Protein AF-0000000075770948 (afdb_homodimer)

Sequence (998 aa):
MAHLELKFDAPPIVSTRLAEEYILAYNDEFKNVTHTAPEVLRFDLIPPELDIILAKRKLAKSIEKNAELFCQLEYMLRNRTIEEVKNIDLKLIENTLLDSAEPRVCTNNHVLNMGDDTPLAFLGFFSYAYPHFHVYCTEITVPVCFLFKQLCADVGLKVDIVRSGSPLKSDFNTFCTGIITEKSDIDSAADAFLVSTSQKPWRLQRILVQENVYQTFKKCIEYKSKLKEQENVQVSEDVKKLSSELYVYKDKVFIFDFVGDKAVVDSGSHNIYVEAYRTTKEVLTLIQNAILLSLWSNDISEAHEIALQAPSVLVWVNDFGNMNGPPMTARWLYKQANILDLSINQSEIKKRLNSWTRFDGSKQRINIMWKALEKYKNEQDSDNEIVTLVEKILMSFREDKFFEIDNGRMYMTLGLPVGIIPIAINYLDDVQKMIKSLLIGNGHIVSINENFPQVKLLIEVLEDSGAPVTINTIGDQVQGSSYIKYKTIISEFGTIFANMAHLELKFDAPPIVSTRLAEEYILAYNDEFKNVTHTAPEVLRFDLIPPELDIILAKRKLAKSIEKNAELFCQLEYMLRNRTIEEVKNIDLKLIENTLLDSAEPRVCTNNHVLNMGDDTPLAFLGFFSYAYPHFHVYCTEITVPVCFLFKQLCADVGLKVDIVRSGSPLKSDFNTFCTGIITEKSDIDSAADAFLVSTSQKPWRLQRILVQENVYQTFKKCIEYKSKLKEQENVQVSEDVKKLSSELYVYKDKVFIFDFVGDKAVVDSGSHNIYVEAYRTTKEVLTLIQNAILLSLWSNDISEAHEIALQAPSVLVWVNDFGNMNGPPMTARWLYKQANILDLSINQSEIKKRLNSWTRFDGSKQRINIMWKALEKYKNEQDSDNEIVTLVEKILMSFREDKFFEIDNGRMYMTLGLPVGIIPIAINYLDDVQKMIKSLLIGNGHIVSINENFPQVKLLIEVLEDSGAPVTINTIGDQVQGSSYIKYKTIISEFGTIFAN

Nearest PDB structures (foldseek):
  3r64-assembly1_B  TM=6.775E-01  e=5.675E-11  Corynebacterium glutamicum ATCC 13032
  6qao-assembly2_E  TM=6.247E-01  e=1.134E-10  Homo sapiens
  3r64-assembly1_A  TM=6.338E-01  e=3.204E-10  Corynebacterium glutamicum ATCC 13032
  5tjr-assembly1_E  TM=5.730E-01  e=8.542E-10  Pseudomonas sp. AAC
  5tjr-assembly1_C  TM=5.633E-01  e=7.185E-10  Pseudomonas sp. AAC

InterPro domains:
  IPR016161 Aldehyde/histidinol dehydrogenase [SSF53720] (176-325)

Organism: Galleria mellonella (NCBI:txid7137)

Secondary structure (DSSP, 8-state):
----------------HHHHHHHHHTHHHHHT--S-PPP---GGG---HHHHHHHHHHHHHHHHHTHHHHHHHHHHHH---HHHIIIIIHHHHHHHHH--S-----SS-EEEEE-TTS-GGGGGGHHHHTT-EEEEE-TTTHHHHHHHHHHHHHTT---EEEE-SSPPPPS----EEEEE-TTS-HHHHHHHHHT---STTT-EEEEEEEGGGHHHHHHHHHHHHHHS--------HHHHHTSSEEEEETTEEEEES--S-TTT--SSSEEEEEEEE--HHHHHHHTTT-SEEEEE--BHHHHHHHHHHS--SEEEES-SS---S-GGGGGGGTGGG---------HHHHHHHHHHHTSSSSHHHHHHHHHHHHHHHHHS-S--HHHHHHHHHHHH----EEEEEETTEEEEEEEEE-SEEEEEE-SHHHHHHHHHHHHHT-EEEEEE-TT-HHHHHHHHHHHHTT-SEEE----GGGTT--SEEEEEEEEE-S-----/----------------HHHHHHHHHHHHHHHT--SSPPP---GGG---HHHHHHHHHHHHHHHHHTHHHHHHHHHHHH---HHHIIIIIHHHHHHHHH--S-----SS-EEEEE-TTS-GGGGGGHHHHTT-EEEEE-TTTHHHHHHHHHHHHHTT---EEEE-SS----S----EEEEE-TTS-HHHHHHHHHT---STTT-EEEEEEEGGGHHHHHHHHHHHHHHS--------HHHHHTSSEEEEETTEEEEES--S-TTTT-SSSEEEEEEEE--HHHHHHHTTT-SEEEEE--BHHHHHHHHHHS--SEEEES-SS---S-GGGGGGGTGGG---------HHHHHHHHHHHHSSSSHHHHHHHHHHHHHHHHHS-S--HHHHHHHHHHHH----EEEEEETTEEEEEEEEE-SEEEEEE-SHHHHHHHHHHHHHT-EEEEEEPTT-HHHHHHHHHHHHTT-SEEE----GGGTT--SEEEEEEEEE-S-S---

Foldseek 3Di:
DPPPPPCPDDDPPLDLPLQVVLCVVCVVVLVVFAADDPDFDDPPDDDDPVLQLVLLQQLLVVLVVCLSNLLSLCCVLQNWHSCLSNFFQSLLLSLLSNDSDDLQQDPDQDEAEDASQDGNNCVSCCSNHPPRYEYEYESRCSSVVVVSQVSSVVSPHHYHYHYHPDGTDDPQAAEEEEEAEPAFPLLLVLVQLLPFTLGPPQAAAEYEYAPVCQVVNVVSNVVVLVVDDFDPADADPLLVVQAPDWGGRHQEIEGERGPDDSVPRPPRGRYHYYYYDHDLVGVLVVQQPHQHYEYGHPDPVSQCVNQVSRPHQEYEYSHGSGSNDHSVLSQQVPQPPDLPPPVPPPPQLVVLLVVLQPDDALVVVLVLLVVLLVVLPVVDPPPDPLSVLLVVCSVPPDFPWDWDDDDQKIKIKGKAFSEEAEFEDDDVVSVNVQSNLQSRRYAYAYEYDPVCVSVVSSQVSCVVSSGSYDYDDDPPPRPDRDRIHMGMYMYGHDPPPPD/DDPPPPCPDDDPPLDLPLQVVLCVVCVVVLVVQAADDPDQDDPPDDDDPVLQLVLLQQLLVVLVVCLSNLLSLCCVLQNWHSCQSNFFQSLLLSLLSNDSDDLQCPPDQDEAEDASQDGNNCVSCCSNHPPRYEYEYESRCSSVVVVSQVSSVVSPHHYHYHYHPDGTDDPQAAEEEEEAEPAFPLLLVLVQLLPFTLGPPQAAAEYEYADVCQVVNVVSNVVVLVVDDFDPADADPLLVVQAPDWGGRHQEIEGERGDDDSVPRPPRGRYHYYYYDHDLVGVLVVQQPHQHYEYGHPDPVSQCVNQVSHPHQEYEYSHGSGSNDHSVLSQQVPQPPDLPPPVPPPPQLVVLLVVLQPDDALVVVLVLLVVLLVVLCVVDPPPDPLSVLLVVCSVPPDFPWDWDDDDQKIKIKGKAFSEEAEFEDDDVVSVNVQSNLQSRRYAYAYEYDPVCVSVVSSQVSCVVSSGSYDYDDDPPPRPDRDRIHMGMYMYGHDDPPPD

Radius of gyration: 31.42 Å; Cα contacts (8 Å, |Δi|>4): 1808; chains: 2; bounding box: 89×90×87 Å

Solvent-accessible surface area (backbone atoms only — not comparable to full-atom values): 53718 Å² total; per-residue (Å²): 133,81,77,74,73,72,74,74,70,71,77,75,79,77,71,47,61,62,26,52,53,50,49,65,74,41,47,70,61,57,70,63,50,42,71,64,71,74,77,75,74,72,77,86,69,70,67,56,67,66,58,50,52,52,28,30,44,51,35,32,52,51,50,60,75,41,40,65,45,52,24,22,38,38,28,72,65,63,67,38,53,51,64,51,37,58,37,30,24,51,30,38,24,33,18,35,35,53,40,54,82,70,73,39,65,37,89,50,81,34,74,42,58,38,14,86,62,31,54,71,30,58,66,23,52,46,52,44,14,40,80,38,36,37,35,33,21,37,87,72,37,37,62,62,51,47,52,50,32,51,50,32,46,75,45,74,40,73,57,47,67,20,34,46,95,57,92,47,68,48,90,65,84,50,41,19,32,34,36,40,45,76,58,30,62,59,66,60,52,48,54,52,62,68,69,45,52,81,47,54,43,66,12,58,40,36,34,40,24,25,54,94,38,37,65,59,48,51,50,50,53,50,54,57,28,66,74,44,78,67,47,93,63,74,70,58,68,67,61,59,71,38,22,78,48,73,44,50,44,54,68,32,34,43,32,33,57,60,73,67,67,75,86,75,63,70,66,89,46,42,58,26,42,36,41,70,38,85,44,71,71,53,47,55,64,72,37,63,80,32,48,29,34,29,37,29,45,33,34,36,32,60,39,46,38,51,59,69,67,39,68,30,32,35,33,25,36,67,46,73,73,77,40,81,62,63,31,69,59,41,50,32,74,65,48,78,71,65,67,62,77,64,82,62,85,46,64,66,48,52,52,28,31,54,58,51,55,64,48,60,52,42,64,61,50,47,51,47,50,52,54,25,46,52,54,43,48,72,75,40,76,86,92,37,72,63,52,57,49,51,52,54,45,66,56,65,64,69,79,59,27,34,44,48,50,47,85,52,26,39,42,37,32,36,58,36,48,70,44,62,41,59,44,69,41,84,48,70,67,40,49,51,52,48,52,54,33,43,49,61,36,25,22,36,38,33,22,72,43,86,88,42,62,69,55,53,51,48,48,50,36,34,33,72,64,48,46,23,47,45,81,41,89,64,71,86,79,49,80,80,60,74,64,53,32,34,27,25,40,37,34,60,29,56,80,80,69,72,121,130,84,76,76,72,74,75,74,70,71,78,74,78,77,72,45,61,62,27,54,53,51,47,65,74,40,46,69,62,58,70,63,49,42,69,64,71,73,75,74,74,71,77,86,70,69,68,56,68,65,57,51,52,50,28,31,44,51,34,33,51,50,49,61,75,41,42,66,45,52,25,22,38,38,29,73,64,63,68,38,54,51,64,50,38,56,36,30,23,50,30,37,22,33,18,36,34,53,41,57,78,71,71,38,63,37,87,50,81,35,73,40,57,37,13,84,62,31,51,74,29,60,65,23,53,46,54,41,15,44,80,40,34,36,34,33,20,35,90,71,37,38,64,63,54,48,50,50,33,49,48,31,46,74,45,75,39,71,55,48,68,19,34,45,95,55,92,47,66,49,90,65,84,50,42,19,33,35,36,38,44,77,58,31,62,58,67,61,51,48,55,50,60,68,69,45,53,80,48,53,43,65,13,58,36,36,34,40,24,25,52,92,40,36,65,59,47,49,49,50,49,52,55,57,27,67,74,43,78,64,47,92,63,75,72,58,68,65,60,58,70,37,23,80,47,72,44,49,42,54,71,33,34,42,31,33,56,62,72,66,67,74,84,73,60,68,66,88,45,43,56,25,42,34,40,72,37,85,45,72,70,53,48,56,61,72,36,63,80,31,47,30,33,28,35,28,43,34,34,37,33,59,38,46,37,49,61,71,68,38,68,30,32,33,32,24,35,68,45,74,72,77,39,82,63,63,30,70,60,41,48,33,72,68,51,75,69,68,66,61,78,64,80,63,85,48,67,66,47,52,53,28,29,52,60,52,53,63,48,59,52,44,64,62,50,47,51,46,49,52,52,24,47,51,52,43,49,72,76,41,76,87,92,36,73,62,54,57,49,51,51,53,45,68,57,66,65,69,78,60,25,34,43,47,51,46,86,53,27,38,40,37,33,36,57,35,48,69,43,64,42,59,43,70,41,82,50,71,66,40,51,52,50,48,52,55,33,42,50,61,36,24,24,36,38,32,21,73,45,86,87,42,63,69,54,52,52,48,47,50,35,33,33,71,62,49,46,23,46,43,80,41,89,64,71,86,80,50,80,80,61,73,66,56,32,34,27,25,40,37,33,60,29,54,81,81,74,66,128

pLDDT: mean 83.02, std 16.4, range [18.72, 98.75]

Structure (mmCIF, N/CA/C/O backbone):
data_AF-0000000075770948-model_v1
#
loop_
_entity.id
_entity.type
_entity.pdbx_description
1 polymer 'Uncharacterized protein LOC113521952'
#
loop_
_atom_site.group_PDB
_atom_site.id
_atom_site.type_symbol
_atom_site.label_atom_id
_atom_site.label_alt_id
_atom_site.label_comp_id
_atom_site.label_asym_id
_atom_site.label_entity_id
_atom_site.label_seq_id
_atom_site.pdbx_PDB_ins_code
_atom_site.Cartn_x
_atom_site.Cartn_y
_atom_site.Cartn_z
_atom_site.occupancy
_atom_site.B_iso_or_equiv
_atom_site.auth_seq_id
_atom_site.auth_comp_id
_atom_site.auth_asym_id
_atom_site.auth_atom_id
_atom_site.pdbx_PDB_model_num
ATOM 1 N N . MET A 1 1 ? -46.219 -21.359 -6.906 1 20.22 1 MET A N 1
ATOM 2 C CA . MET A 1 1 ? -45 -21.875 -6.281 1 20.22 1 MET A CA 1
ATOM 3 C C . MET A 1 1 ? -43.906 -22.094 -7.324 1 20.22 1 MET A C 1
ATOM 5 O O . MET A 1 1 ? -43.812 -23.172 -7.938 1 20.22 1 MET A O 1
ATOM 9 N N . ALA A 1 2 ? -43.594 -21.141 -8.172 1 28.72 2 ALA A N 1
ATOM 10 C CA . ALA A 1 2 ? -42.906 -21.203 -9.453 1 28.72 2 ALA A CA 1
ATOM 11 C C . ALA A 1 2 ? -41.5 -21.75 -9.297 1 28.72 2 ALA A C 1
ATOM 13 O O . ALA A 1 2 ? -40.719 -21.234 -8.492 1 28.72 2 ALA A O 1
ATOM 14 N N . HIS A 1 3 ? -41.375 -23.094 -9.43 1 23.41 3 HIS A N 1
ATOM 15 C CA . HIS A 1 3 ? -40.156 -23.875 -9.242 1 23.41 3 HIS A CA 1
ATOM 16 C C . HIS A 1 3 ? -39 -23.312 -10.07 1 23.41 3 HIS A C 1
ATOM 18 O O . HIS A 1 3 ? -39.094 -23.266 -11.305 1 23.41 3 HIS A O 1
ATOM 24 N N . LEU A 1 4 ? -38.438 -22.219 -9.656 1 28.47 4 LEU A N 1
ATOM 25 C CA . LEU A 1 4 ? -37.312 -21.609 -10.359 1 28.47 4 LEU A CA 1
ATOM 26 C C . LEU A 1 4 ? -36.219 -22.641 -10.609 1 28.47 4 LEU A C 1
ATOM 28 O O . LEU A 1 4 ? -35.594 -23.125 -9.672 1 28.47 4 LEU A O 1
ATOM 32 N N . GLU A 1 5 ? -36.438 -23.484 -11.562 1 28.52 5 GLU A N 1
ATOM 33 C CA . GLU A 1 5 ? -35.469 -24.438 -12.07 1 28.52 5 GLU A CA 1
ATOM 34 C C . GLU A 1 5 ? -34.125 -23.766 -12.289 1 28.52 5 GLU A C 1
ATOM 36 O O . GLU A 1 5 ? -33.969 -22.906 -13.148 1 28.52 5 GLU A O 1
ATOM 41 N N . LEU A 1 6 ? -33.469 -23.516 -11.203 1 31.25 6 LEU A N 1
ATOM 42 C CA . LEU A 1 6 ? -32.094 -23.078 -11.297 1 31.25 6 LEU A CA 1
ATOM 43 C C . LEU A 1 6 ? -31.281 -23.984 -12.227 1 31.25 6 LEU A C 1
ATOM 45 O O . LEU A 1 6 ? -31.078 -25.156 -11.93 1 31.25 6 LEU A O 1
ATOM 49 N N . LYS A 1 7 ? -31.641 -23.812 -13.398 1 36.06 7 LYS A N 1
ATOM 50 C CA . LYS A 1 7 ? -30.969 -24.5 -14.508 1 36.06 7 LYS A CA 1
ATOM 51 C C . LYS A 1 7 ? -29.453 -24.469 -14.328 1 36.06 7 LYS A C 1
ATOM 53 O O . LYS A 1 7 ? -28.812 -23.453 -14.578 1 36.06 7 LYS A O 1
ATOM 58 N N . PHE A 1 8 ? -29.016 -25.25 -13.273 1 33.34 8 PHE A N 1
ATOM 59 C CA . PHE A 1 8 ? -27.578 -25.5 -13.133 1 33.34 8 PHE A CA 1
ATOM 60 C C . PHE A 1 8 ? -27 -26.109 -14.406 1 33.34 8 PHE A C 1
ATOM 62 O O . PHE A 1 8 ? -27.438 -27.188 -14.828 1 33.34 8 PHE A O 1
ATOM 69 N N . ASP A 1 9 ? -26.656 -25.438 -15.383 1 36.06 9 ASP A N 1
ATOM 70 C CA . ASP A 1 9 ? -26.078 -25.859 -16.656 1 36.06 9 ASP A CA 1
ATOM 71 C C . ASP A 1 9 ? -24.969 -26.875 -16.453 1 36.06 9 ASP A C 1
ATOM 73 O O . ASP A 1 9 ? -24.234 -26.812 -15.453 1 36.06 9 ASP A O 1
ATOM 77 N N . ALA A 1 10 ? -25.016 -28.031 -16.922 1 38.31 10 ALA A N 1
ATOM 78 C CA . ALA A 1 10 ? -24 -29.078 -17.016 1 38.31 10 ALA A CA 1
ATOM 79 C C . ALA A 1 10 ? -22.609 -28.469 -17.25 1 38.31 10 ALA A C 1
ATOM 81 O O . ALA A 1 10 ? -22.484 -27.391 -17.828 1 38.31 10 ALA A O 1
ATOM 82 N N . PRO A 1 11 ? -21.641 -28.844 -16.422 1 46.41 11 PRO A N 1
ATOM 83 C CA . PRO A 1 11 ? -20.312 -28.281 -16.641 1 46.41 11 PRO A CA 1
ATOM 84 C C . PRO A 1 11 ? -19.906 -28.281 -18.109 1 46.41 11 PRO A C 1
ATOM 86 O O . PRO A 1 11 ? -20.188 -29.234 -18.844 1 46.41 11 PRO A O 1
ATOM 89 N N . PRO A 1 12 ? -19.812 -27.219 -18.766 1 50.22 12 PRO A N 1
ATOM 90 C CA . PRO A 1 12 ? -19.5 -27.156 -20.188 1 50.22 12 PRO A CA 1
ATOM 91 C C . PRO A 1 12 ? -18.422 -28.156 -20.609 1 50.22 12 PRO A C 1
ATOM 93 O O . PRO A 1 12 ? -17.453 -28.359 -19.891 1 50.22 12 PRO A O 1
ATOM 96 N N . ILE A 1 13 ? -18.828 -29.234 -21.281 1 60.31 13 ILE A N 1
ATOM 97 C CA . ILE A 1 13 ? -17.906 -30.172 -21.938 1 60.31 13 ILE A CA 1
ATOM 98 C C . ILE A 1 13 ? -16.75 -29.391 -22.562 1 60.31 13 ILE A C 1
ATOM 100 O O . ILE A 1 13 ? -16.969 -28.484 -23.375 1 60.31 13 ILE A O 1
ATOM 104 N N . VAL A 1 14 ? -15.625 -29.422 -21.797 1 74.12 14 VAL A N 1
ATOM 105 C CA . VAL A 1 14 ? -14.438 -28.75 -22.328 1 74.12 14 VAL A CA 1
ATOM 106 C C . VAL A 1 14 ? -14.07 -29.344 -23.688 1 74.12 14 VAL A C 1
ATOM 108 O O . VAL A 1 14 ? -13.922 -30.562 -23.812 1 74.12 14 VAL A O 1
ATOM 111 N N . SER A 1 15 ? -14.227 -28.656 -24.75 1 86.31 15 SER A N 1
ATOM 112 C CA . SER A 1 15 ? -13.812 -29.062 -26.078 1 86.31 15 SER A CA 1
ATOM 113 C C . SER A 1 15 ? -12.297 -29.281 -26.156 1 86.31 15 SER A C 1
ATOM 115 O O . SER A 1 15 ? -11.531 -28.484 -25.609 1 86.31 15 SER A O 1
ATOM 117 N N . THR A 1 16 ? -11.891 -30.516 -26.625 1 92.94 16 THR A N 1
ATOM 118 C CA . THR A 1 16 ? -10.477 -30.797 -26.828 1 92.94 16 THR A CA 1
ATOM 119 C C . THR A 1 16 ? -10.141 -30.875 -28.328 1 92.94 16 THR A C 1
ATOM 121 O O . THR A 1 16 ? -9.172 -31.516 -28.719 1 92.94 16 THR A O 1
ATOM 124 N N . ARG A 1 17 ? -10.852 -30.234 -29.125 1 94.69 17 ARG A N 1
ATOM 125 C CA . ARG A 1 17 ? -10.719 -30.312 -30.578 1 94.69 17 ARG A CA 1
ATOM 126 C C . ARG A 1 17 ? -9.367 -29.766 -31.031 1 94.69 17 ARG A C 1
ATOM 128 O O . ARG A 1 17 ? -8.664 -30.406 -31.812 1 94.69 17 ARG A O 1
ATOM 135 N N . LEU A 1 18 ? -9.008 -28.625 -30.609 1 95.81 18 LEU A N 1
ATOM 136 C CA . LEU A 1 18 ? -7.746 -28 -31 1 95.81 18 LEU A CA 1
ATOM 137 C C . LEU A 1 18 ? -6.562 -28.875 -30.609 1 95.81 18 LEU A C 1
ATOM 139 O O . LEU A 1 18 ? -5.605 -29.016 -31.375 1 95.81 18 LEU A O 1
ATOM 143 N N . ALA A 1 19 ? -6.656 -29.453 -29.453 1 96.62 19 ALA A N 1
ATOM 144 C CA . ALA A 1 19 ? -5.582 -30.297 -28.953 1 96.62 19 ALA A CA 1
ATOM 145 C C . ALA A 1 19 ? -5.445 -31.562 -29.797 1 96.62 19 ALA A C 1
ATOM 147 O O . ALA A 1 19 ? -4.336 -31.969 -30.141 1 96.62 19 ALA A O 1
ATOM 148 N N . GLU A 1 20 ? -6.523 -32.188 -30.094 1 96.31 20 GLU A N 1
ATOM 149 C CA . GLU A 1 20 ? -6.516 -33.406 -30.906 1 96.31 20 GLU A CA 1
ATOM 150 C C . GLU A 1 20 ? -5.926 -33.125 -32.281 1 96.31 20 GLU A C 1
ATOM 152 O O . GLU A 1 20 ? -5.109 -33.906 -32.781 1 96.31 20 GLU A O 1
ATOM 157 N N . GLU A 1 21 ? -6.34 -32.062 -32.844 1 97.06 21 GLU A N 1
ATOM 158 C CA . GLU A 1 21 ? -5.812 -31.672 -34.156 1 97.06 21 GLU A CA 1
ATOM 159 C C . GLU A 1 21 ? -4.309 -31.422 -34.094 1 97.06 21 GLU A C 1
ATOM 161 O O . GLU A 1 21 ? -3.564 -31.844 -35 1 97.06 21 GLU A O 1
ATOM 166 N N . TYR A 1 22 ? -3.922 -30.766 -33.094 1 97.25 22 TYR A N 1
ATOM 167 C CA . TYR A 1 22 ? -2.508 -30.453 -32.906 1 97.25 22 TYR A CA 1
ATOM 168 C C . TYR A 1 22 ? -1.684 -31.719 -32.75 1 97.25 22 TYR A C 1
ATOM 170 O O . TYR A 1 22 ? -0.625 -31.875 -33.344 1 97.25 22 TYR A O 1
ATOM 178 N N . ILE A 1 23 ? -2.115 -32.656 -31.953 1 96.38 23 ILE A N 1
ATOM 179 C CA . ILE A 1 23 ? -1.393 -33.906 -31.672 1 96.38 23 ILE A CA 1
ATOM 180 C C . ILE A 1 23 ? -1.31 -34.75 -32.938 1 96.38 23 ILE A C 1
ATOM 182 O O . ILE A 1 23 ? -0.271 -35.344 -33.219 1 96.38 23 ILE A O 1
ATOM 186 N N . LEU A 1 24 ? -2.365 -34.75 -33.625 1 95.5 24 LEU A N 1
ATOM 187 C CA . LEU A 1 24 ? -2.365 -35.5 -34.875 1 95.5 24 LEU A CA 1
ATOM 188 C C . LEU A 1 24 ? -1.39 -34.875 -35.875 1 95.5 24 LEU A C 1
ATOM 190 O O . LEU A 1 24 ? -0.666 -35.594 -36.562 1 95.5 24 LEU A O 1
ATOM 194 N N . ALA A 1 25 ? -1.341 -33.594 -35.938 1 96.69 25 ALA A N 1
ATOM 195 C CA . ALA A 1 25 ? -0.525 -32.875 -36.906 1 96.69 25 ALA A CA 1
ATOM 196 C C . ALA A 1 25 ? 0.962 -33.062 -36.625 1 96.69 25 ALA A C 1
ATOM 198 O O . ALA A 1 25 ? 1.784 -33.094 -37.531 1 96.69 25 ALA A O 1
ATOM 199 N N . TYR A 1 26 ? 1.292 -33.219 -35.344 1 95.94 26 TYR A N 1
ATOM 200 C CA . TYR A 1 26 ? 2.711 -33.188 -35.031 1 95.94 26 TYR A CA 1
ATOM 201 C C . TYR A 1 26 ? 3.133 -34.531 -34.375 1 95.94 26 TYR A C 1
ATOM 203 O O . TYR A 1 26 ? 4.156 -34.594 -33.688 1 95.94 26 TYR A O 1
ATOM 211 N N . ASN A 1 27 ? 2.434 -35.531 -34.5 1 93.56 27 ASN A N 1
ATOM 212 C CA . ASN A 1 27 ? 2.703 -36.812 -33.906 1 93.56 27 ASN A CA 1
ATOM 213 C C . ASN A 1 27 ? 4.09 -37.344 -34.281 1 93.56 27 ASN A C 1
ATOM 215 O O . ASN A 1 27 ? 4.797 -37.906 -33.438 1 93.56 27 ASN A O 1
ATOM 219 N N . ASP A 1 28 ? 4.535 -37.156 -35.5 1 93.06 28 ASP A N 1
ATOM 220 C CA . ASP A 1 28 ? 5.848 -37.625 -35.969 1 93.06 28 ASP A CA 1
ATOM 221 C C . ASP A 1 28 ? 6.965 -36.812 -35.281 1 93.06 28 ASP A C 1
ATOM 223 O O . ASP A 1 28 ? 7.992 -37.375 -34.906 1 93.06 28 ASP A O 1
ATOM 227 N N . GLU A 1 29 ? 6.754 -35.594 -35.188 1 93 29 GLU A N 1
ATOM 228 C CA . GLU A 1 29 ? 7.75 -34.75 -34.531 1 93 29 GLU A CA 1
ATOM 229 C C . GLU A 1 29 ? 7.918 -35.094 -33.062 1 93 29 GLU A C 1
ATOM 231 O O . GLU A 1 29 ? 9.031 -35.031 -32.531 1 93 29 GLU A O 1
ATOM 236 N N . PHE A 1 30 ? 6.84 -35.469 -32.406 1 93.31 30 PHE A N 1
ATOM 237 C CA . PHE A 1 30 ? 6.91 -35.875 -31.016 1 93.31 30 PHE A CA 1
ATOM 238 C C . PHE A 1 30 ? 7.801 -37.094 -30.844 1 93.31 30 PHE A C 1
ATOM 240 O O . PHE A 1 30 ? 8.594 -37.188 -29.891 1 93.31 30 PHE A O 1
ATOM 247 N N . LYS A 1 31 ? 7.695 -38 -31.734 1 89 31 LYS A N 1
ATOM 248 C CA . LYS A 1 31 ? 8.461 -39.25 -31.688 1 89 31 LYS A CA 1
ATOM 249 C C . LYS A 1 31 ? 9.953 -38.969 -31.906 1 89 31 LYS A C 1
ATOM 251 O O . LYS A 1 31 ? 10.797 -39.719 -31.438 1 89 31 LYS A O 1
ATOM 256 N N . ASN A 1 32 ? 10.227 -37.875 -32.562 1 88.44 32 ASN A N 1
ATOM 257 C CA . ASN A 1 32 ? 11.609 -37.531 -32.875 1 88.44 32 ASN A CA 1
ATOM 258 C C . ASN A 1 32 ? 12.305 -36.812 -31.734 1 88.44 32 ASN A C 1
ATOM 260 O O . ASN A 1 32 ? 13.508 -36.562 -31.781 1 88.44 32 ASN A O 1
ATOM 264 N N . VAL A 1 33 ? 11.531 -36.438 -30.719 1 89.44 33 VAL A N 1
ATOM 265 C CA . VAL A 1 33 ? 12.172 -35.906 -29.531 1 89.44 33 VAL A CA 1
ATOM 266 C C . VAL A 1 33 ? 12.969 -37 -28.828 1 89.44 33 VAL A C 1
ATOM 268 O O . VAL A 1 33 ? 12.398 -38 -28.391 1 89.44 33 VAL A O 1
ATOM 271 N N . THR A 1 34 ? 14.352 -36.781 -28.859 1 81.62 34 THR A N 1
ATOM 272 C CA . THR A 1 34 ? 15.227 -37.875 -28.391 1 81.62 34 THR A CA 1
ATOM 273 C C . THR A 1 34 ? 15.727 -37.562 -26.969 1 81.62 34 THR A C 1
ATOM 275 O O . THR A 1 34 ? 15.391 -36.531 -26.391 1 81.62 34 THR A O 1
ATOM 278 N N . HIS A 1 35 ? 16.438 -38.625 -26.453 1 74.44 35 HIS A N 1
ATOM 279 C CA . HIS A 1 35 ? 16.922 -38.594 -25.078 1 74.44 35 HIS A CA 1
ATOM 280 C C . HIS A 1 35 ? 18.266 -37.875 -24.969 1 74.44 35 HIS A C 1
ATOM 282 O O . HIS A 1 35 ? 18.828 -37.781 -23.875 1 74.44 35 HIS A O 1
ATOM 288 N N . THR A 1 36 ? 18.781 -37.344 -25.953 1 68.06 36 THR A N 1
ATOM 289 C CA . THR A 1 36 ? 20.094 -36.719 -25.922 1 68.06 36 THR A CA 1
ATOM 290 C C . THR A 1 36 ? 19.969 -35.188 -25.875 1 68.06 36 THR A C 1
ATOM 292 O O . THR A 1 36 ? 19.281 -34.594 -26.703 1 68.06 36 THR A O 1
ATOM 295 N N . ALA A 1 37 ? 20.453 -34.656 -24.719 1 64.31 37 ALA A N 1
ATOM 296 C CA . ALA A 1 37 ? 20.469 -33.188 -24.609 1 64.31 37 ALA A CA 1
ATOM 297 C C . ALA A 1 37 ? 21.453 -32.562 -25.609 1 64.31 37 ALA A C 1
ATOM 299 O O . ALA A 1 37 ? 22.547 -33.094 -25.828 1 64.31 37 ALA A O 1
ATOM 300 N N . PRO A 1 38 ? 20.891 -31.688 -26.375 1 59.41 38 PRO A N 1
ATOM 301 C CA . PRO A 1 38 ? 21.844 -31.047 -27.266 1 59.41 38 PRO A CA 1
ATOM 302 C C . PRO A 1 38 ? 22.984 -30.344 -26.516 1 59.41 38 PRO A C 1
ATOM 304 O O . PRO A 1 38 ? 22.828 -30 -25.344 1 59.41 38 PRO A O 1
ATOM 307 N N . GLU A 1 39 ? 24.141 -30.375 -27.047 1 55.97 39 GLU A N 1
ATOM 308 C CA . GLU A 1 39 ? 25.312 -29.672 -26.516 1 55.97 39 GLU A CA 1
ATOM 309 C C . GLU A 1 39 ? 25 -28.203 -26.25 1 55.97 39 GLU A C 1
ATOM 311 O O . GLU A 1 39 ? 24.266 -27.578 -27.016 1 55.97 39 GLU A O 1
ATOM 316 N N . VAL A 1 40 ? 25.141 -27.844 -25.031 1 54.06 40 VAL A N 1
ATOM 317 C CA . VAL A 1 40 ? 24.969 -26.469 -24.547 1 54.06 40 VAL A CA 1
ATOM 318 C C . VAL A 1 40 ? 25.547 -25.484 -25.562 1 54.06 40 VAL A C 1
ATOM 320 O O . VAL A 1 40 ? 26.656 -25.672 -26.062 1 54.06 40 VAL A O 1
ATOM 323 N N . LEU A 1 41 ? 24.719 -24.797 -26.109 1 51.44 41 LEU A N 1
ATOM 324 C CA . LEU A 1 41 ? 25.125 -23.766 -27.047 1 51.44 41 LEU A CA 1
ATOM 325 C C . LEU A 1 41 ? 26.25 -22.906 -26.469 1 51.44 41 LEU A C 1
ATOM 327 O O . LEU A 1 41 ? 26.25 -22.594 -25.281 1 51.44 41 LEU A O 1
ATOM 331 N N . ARG A 1 42 ? 27.281 -22.812 -27.203 1 47.59 42 ARG A N 1
ATOM 332 C CA . ARG A 1 42 ? 28.406 -21.906 -27 1 47.59 42 ARG A CA 1
ATOM 333 C C . ARG A 1 42 ? 27.922 -20.469 -26.797 1 47.59 42 ARG A C 1
ATOM 335 O O . ARG A 1 42 ? 26.891 -20.078 -27.344 1 47.59 42 ARG A O 1
ATOM 342 N N . PHE A 1 43 ? 28.375 -19.812 -25.844 1 49.94 43 PHE A N 1
ATOM 343 C CA . PHE A 1 43 ? 28.281 -18.438 -25.344 1 49.94 43 PHE A CA 1
ATOM 344 C C . PHE A 1 43 ? 28.188 -17.453 -26.516 1 49.94 43 PHE A C 1
ATOM 346 O O . PHE A 1 43 ? 27.672 -16.344 -26.344 1 49.94 43 PHE A O 1
ATOM 353 N N . ASP A 1 44 ? 28.719 -17.797 -27.688 1 49.25 44 ASP A N 1
ATOM 354 C CA . ASP A 1 44 ? 29.156 -16.781 -28.641 1 49.25 44 ASP A CA 1
ATOM 355 C C . ASP A 1 44 ? 27.969 -16.078 -29.266 1 49.25 44 ASP A C 1
ATOM 357 O O . ASP A 1 44 ? 28.125 -15.07 -29.969 1 49.25 44 ASP A O 1
ATOM 361 N N . LEU A 1 45 ? 26.719 -16.516 -28.969 1 56.75 45 LEU A N 1
ATOM 362 C CA . LEU A 1 45 ? 25.75 -15.773 -29.766 1 56.75 45 LEU A CA 1
ATOM 363 C C . LEU A 1 45 ? 24.641 -15.219 -28.891 1 56.75 45 LEU A C 1
ATOM 365 O O . LEU A 1 45 ? 23.453 -15.344 -29.234 1 56.75 45 LEU A O 1
ATOM 369 N N . ILE A 1 46 ? 25.062 -14.664 -27.906 1 63.12 46 ILE A N 1
ATOM 370 C CA . ILE A 1 46 ? 23.969 -14.094 -27.125 1 63.12 46 ILE A CA 1
ATOM 371 C C . ILE A 1 46 ? 23.5 -12.797 -27.766 1 63.12 46 ILE A C 1
ATOM 373 O O . ILE A 1 46 ? 24.281 -11.852 -27.922 1 63.12 46 ILE A O 1
ATOM 377 N N . PRO A 1 47 ? 22.328 -12.836 -28.25 1 71.56 47 PRO A N 1
ATOM 378 C CA . PRO A 1 47 ? 21.766 -11.602 -28.812 1 71.56 47 PRO A CA 1
ATOM 379 C C . PRO A 1 47 ? 21.766 -10.453 -27.797 1 71.56 47 PRO A C 1
ATOM 381 O O . PRO A 1 47 ? 21.891 -10.688 -26.594 1 71.56 47 PRO A O 1
ATOM 384 N N . PRO A 1 48 ? 21.766 -9.328 -28.391 1 74.19 48 PRO A N 1
ATOM 385 C CA . PRO A 1 48 ? 21.656 -8.18 -27.484 1 74.19 48 PRO A CA 1
ATOM 386 C C . PRO A 1 48 ? 20.484 -8.297 -26.531 1 74.19 48 PRO A C 1
ATOM 388 O O . PRO A 1 48 ? 19.438 -8.852 -26.891 1 74.19 48 PRO A O 1
ATOM 391 N N . GLU A 1 49 ? 20.688 -7.766 -25.422 1 75.56 49 GLU A N 1
ATOM 392 C CA . GLU A 1 49 ? 19.703 -7.859 -24.344 1 75.56 49 GLU A CA 1
ATOM 393 C C . GLU A 1 49 ? 18.344 -7.316 -24.781 1 75.56 49 GLU A C 1
ATOM 395 O O . GLU A 1 49 ? 17.297 -7.898 -24.469 1 75.56 49 GLU A O 1
ATOM 400 N N . LEU A 1 50 ? 18.375 -6.266 -25.516 1 76.5 50 LEU A N 1
ATOM 401 C CA . LEU A 1 50 ? 17.125 -5.645 -25.969 1 76.5 50 LEU A CA 1
ATOM 402 C C . LEU A 1 50 ? 16.359 -6.574 -26.891 1 76.5 50 LEU A C 1
ATOM 404 O O . LEU A 1 50 ? 15.133 -6.652 -26.812 1 76.5 50 LEU A O 1
ATOM 408 N N . ASP A 1 51 ? 17.094 -7.262 -27.703 1 80.88 51 ASP A N 1
ATOM 409 C CA . ASP A 1 51 ? 16.453 -8.195 -28.625 1 80.88 51 ASP A CA 1
ATOM 410 C C . ASP A 1 51 ? 15.797 -9.344 -27.875 1 80.88 51 ASP A C 1
ATOM 412 O O . ASP A 1 51 ? 14.719 -9.805 -28.266 1 80.88 51 ASP A O 1
ATOM 416 N N . ILE A 1 52 ? 16.438 -9.695 -26.812 1 81.62 52 ILE A N 1
ATOM 417 C CA . ILE A 1 52 ? 15.898 -10.789 -26.016 1 81.62 52 ILE A CA 1
ATOM 418 C C . ILE A 1 52 ? 14.617 -10.344 -25.312 1 81.62 52 ILE A C 1
ATOM 420 O O . ILE A 1 52 ? 13.633 -11.078 -25.281 1 81.62 52 ILE A O 1
ATOM 424 N N . ILE A 1 53 ? 14.656 -9.18 -24.891 1 81.94 53 ILE A N 1
ATOM 425 C CA . ILE A 1 53 ? 13.5 -8.648 -24.172 1 81.94 53 ILE A CA 1
ATOM 426 C C . ILE A 1 53 ? 12.32 -8.5 -25.141 1 81.94 53 ILE A C 1
ATOM 428 O O . ILE A 1 53 ? 11.195 -8.859 -24.812 1 81.94 53 ILE A O 1
ATOM 432 N N . LEU A 1 54 ? 12.641 -8.055 -26.297 1 83.25 54 LEU A N 1
ATOM 433 C CA . LEU A 1 54 ? 11.594 -7.898 -27.297 1 83.25 54 LEU A CA 1
ATOM 434 C C . LEU A 1 54 ? 11.047 -9.258 -27.734 1 83.25 54 LEU A C 1
ATOM 436 O O . LEU A 1 54 ? 9.844 -9.414 -27.922 1 83.25 54 LEU A O 1
ATOM 440 N N . ALA A 1 55 ? 11.953 -10.148 -27.875 1 88.69 55 ALA A N 1
ATOM 441 C CA . ALA A 1 55 ? 11.531 -11.5 -28.234 1 88.69 55 ALA A CA 1
ATOM 442 C C . ALA A 1 55 ? 10.648 -12.102 -27.141 1 88.69 55 ALA A C 1
ATOM 444 O O . ALA A 1 55 ? 9.664 -12.789 -27.438 1 88.69 55 ALA A O 1
ATOM 445 N N . LYS A 1 56 ? 10.977 -11.898 -25.922 1 88.88 56 LYS A N 1
ATOM 446 C CA . LYS A 1 56 ? 10.18 -12.406 -24.797 1 88.88 56 LYS A CA 1
ATOM 447 C C . LYS A 1 56 ? 8.781 -11.789 -24.797 1 88.88 56 LYS A C 1
ATOM 449 O O . LYS A 1 56 ? 7.797 -12.469 -24.484 1 88.88 56 LYS A O 1
ATOM 454 N N . ARG A 1 57 ? 8.719 -10.57 -25.141 1 87.88 57 ARG A N 1
ATOM 455 C CA . ARG A 1 57 ? 7.422 -9.906 -25.219 1 87.88 57 ARG A CA 1
ATOM 456 C C . ARG A 1 57 ? 6.562 -10.508 -26.328 1 87.88 57 ARG A C 1
ATOM 458 O O . ARG A 1 57 ? 5.363 -10.719 -26.141 1 87.88 57 ARG A O 1
ATOM 465 N N . LYS A 1 58 ? 7.207 -10.68 -27.438 1 91.38 58 LYS A N 1
ATOM 466 C CA . LYS A 1 58 ? 6.492 -11.32 -28.531 1 91.38 58 LYS A CA 1
ATOM 467 C C . LYS A 1 58 ? 6.039 -12.719 -28.156 1 91.38 58 LYS A C 1
ATOM 469 O O . LYS A 1 58 ? 4.945 -13.148 -28.531 1 91.38 58 LYS A O 1
ATOM 474 N N . LEU A 1 59 ? 6.875 -13.383 -27.438 1 94.31 59 LEU A N 1
ATOM 475 C CA . LEU A 1 59 ? 6.527 -14.727 -26.984 1 94.31 59 LEU A CA 1
ATOM 476 C C . LEU A 1 59 ? 5.324 -14.688 -26.047 1 94.31 59 LEU A C 1
ATOM 478 O O . LEU A 1 59 ? 4.422 -15.523 -26.156 1 94.31 59 LEU A O 1
ATOM 482 N N . ALA A 1 60 ? 5.332 -13.734 -25.188 1 92.75 60 ALA A N 1
ATOM 483 C CA . ALA A 1 60 ? 4.199 -13.594 -24.266 1 92.75 60 ALA A CA 1
ATOM 484 C C . ALA A 1 60 ? 2.895 -13.414 -25.047 1 92.75 60 ALA A C 1
ATOM 486 O O . ALA A 1 60 ? 1.879 -14.023 -24.703 1 92.75 60 ALA A O 1
ATOM 487 N N . LYS A 1 61 ? 2.914 -12.625 -26.047 1 91.69 61 LYS A N 1
ATOM 488 C CA . LYS A 1 61 ? 1.733 -12.422 -26.875 1 91.69 61 LYS A CA 1
ATOM 489 C C . LYS A 1 61 ? 1.338 -13.711 -27.594 1 91.69 61 LYS A C 1
ATOM 491 O O . LYS A 1 61 ? 0.151 -14.016 -27.719 1 91.69 61 LYS A O 1
ATOM 496 N N . SER A 1 62 ? 2.34 -14.367 -28.094 1 96.19 62 SER A N 1
ATOM 497 C CA . SER A 1 62 ? 2.086 -15.633 -28.781 1 96.19 62 SER A CA 1
ATOM 498 C C . SER A 1 62 ? 1.441 -16.656 -27.844 1 96.19 62 SER A C 1
ATOM 500 O O . SER A 1 62 ? 0.562 -17.406 -28.25 1 96.19 62 SER A O 1
ATOM 502 N N . ILE A 1 63 ? 1.896 -16.688 -26.641 1 96.56 63 ILE A N 1
ATOM 503 C CA . ILE A 1 63 ? 1.342 -17.594 -25.641 1 96.56 63 ILE A CA 1
ATOM 504 C C . ILE A 1 63 ? -0.12 -17.234 -25.375 1 96.56 63 ILE A C 1
ATOM 506 O O . ILE A 1 63 ? -0.979 -18.125 -25.312 1 96.56 63 ILE A O 1
ATOM 510 N N . GLU A 1 64 ? -0.371 -16.016 -25.297 1 94.12 64 GLU A N 1
ATOM 511 C CA . GLU A 1 64 ? -1.743 -15.555 -25.094 1 94.12 64 GLU A CA 1
ATOM 512 C C . GLU A 1 64 ? -2.637 -15.961 -26.266 1 94.12 64 GLU A C 1
ATOM 514 O O . GLU A 1 64 ? -3.764 -16.422 -26.062 1 94.12 64 GLU A O 1
ATOM 519 N N . LYS A 1 65 ? -2.145 -15.781 -27.422 1 96 65 LYS A N 1
ATOM 520 C CA . LYS A 1 65 ? -2.9 -16.125 -28.625 1 96 65 LYS A CA 1
ATOM 521 C C . LYS A 1 65 ? -3.189 -17.625 -28.672 1 96 65 LYS A C 1
ATOM 523 O O . LYS A 1 65 ? -4.195 -18.031 -29.25 1 96 65 LYS A O 1
ATOM 528 N N . ASN A 1 66 ? -2.354 -18.422 -28.094 1 97.44 66 ASN A N 1
ATOM 529 C CA . ASN A 1 66 ? -2.5 -19.875 -28.125 1 97.44 66 ASN A CA 1
ATOM 530 C C . ASN A 1 66 ? -2.992 -20.422 -26.797 1 97.44 66 ASN A C 1
ATOM 532 O O . ASN A 1 66 ? -2.768 -21.594 -26.484 1 97.44 66 ASN A O 1
ATOM 536 N N . ALA A 1 67 ? -3.594 -19.609 -26.016 1 97.12 67 ALA A N 1
ATOM 537 C CA . ALA A 1 67 ? -4.02 -20 -24.672 1 97.12 67 ALA A CA 1
ATOM 538 C C . ALA A 1 67 ? -5.012 -21.156 -24.719 1 97.12 67 ALA A C 1
ATOM 540 O O . ALA A 1 67 ? -4.918 -22.094 -23.922 1 97.12 67 ALA A O 1
ATOM 541 N N . GLU A 1 68 ? -5.879 -21.078 -25.625 1 97.06 68 GLU A N 1
ATOM 542 C CA . GLU A 1 68 ? -6.898 -22.125 -25.719 1 97.06 68 GLU A CA 1
ATOM 543 C C . GLU A 1 68 ? -6.27 -23.484 -26.031 1 97.06 68 GLU A C 1
ATOM 545 O O . GLU A 1 68 ? -6.66 -24.484 -25.453 1 97.06 68 GLU A O 1
ATOM 550 N N . LEU A 1 69 ? -5.348 -23.5 -26.969 1 97.88 69 LEU A N 1
ATOM 551 C CA . LEU A 1 69 ? -4.664 -24.734 -27.297 1 97.88 69 LEU A CA 1
ATOM 552 C C . LEU A 1 69 ? -3.91 -25.281 -26.094 1 97.88 69 LEU A C 1
ATOM 554 O O . LEU A 1 69 ? -3.988 -26.484 -25.797 1 97.88 69 LEU A O 1
ATOM 558 N N . PHE A 1 70 ? -3.209 -24.469 -25.359 1 98.12 70 PHE A N 1
ATOM 559 C CA . PHE A 1 70 ? -2.52 -24.891 -24.156 1 98.12 70 PHE A CA 1
ATOM 560 C C . PHE A 1 70 ? -3.5 -25.5 -23.156 1 98.12 70 PHE A C 1
ATOM 562 O O . PHE A 1 70 ? -3.238 -26.562 -22.578 1 98.12 70 PHE A O 1
ATOM 569 N N . CYS A 1 71 ? -4.586 -24.797 -22.969 1 97 71 CYS A N 1
ATOM 570 C CA . CYS A 1 71 ? -5.59 -25.25 -22 1 97 71 CYS A CA 1
ATOM 571 C C . CYS A 1 71 ? -6.133 -26.625 -22.391 1 97 71 CYS A C 1
ATOM 573 O O . CYS A 1 71 ? -6.238 -27.516 -21.531 1 97 71 CYS A O 1
ATOM 575 N N . GLN A 1 72 ? -6.449 -26.812 -23.625 1 97.12 72 GLN A N 1
ATOM 576 C CA . GLN A 1 72 ? -6.992 -28.078 -24.094 1 97.12 72 GLN A CA 1
ATOM 577 C C . GLN A 1 72 ? -5.953 -29.188 -23.984 1 97.12 72 GLN A C 1
ATOM 579 O O . GLN A 1 72 ? -6.277 -30.328 -23.609 1 97.12 72 GLN A O 1
ATOM 584 N N . LEU A 1 73 ? -4.711 -28.906 -24.359 1 97.5 73 LEU A N 1
ATOM 585 C CA . LEU A 1 73 ? -3.648 -29.906 -24.234 1 97.5 73 LEU A CA 1
ATOM 586 C C . LEU A 1 73 ? -3.473 -30.344 -22.797 1 97.5 73 LEU A C 1
ATOM 588 O O . LEU A 1 73 ? -3.414 -31.547 -22.516 1 97.5 73 LEU A O 1
ATOM 592 N N . GLU A 1 74 ? -3.451 -29.375 -21.859 1 96.06 74 GLU A N 1
ATOM 593 C CA . GLU A 1 74 ? -3.266 -29.688 -20.438 1 96.06 74 GLU A CA 1
ATOM 594 C C . GLU A 1 74 ? -4.453 -30.484 -19.891 1 96.06 74 GLU A C 1
ATOM 596 O O . GLU A 1 74 ? -4.273 -31.406 -19.094 1 96.06 74 GLU A O 1
ATOM 601 N N . TYR A 1 75 ? -5.57 -30.047 -20.312 1 94.06 75 TYR A N 1
ATOM 602 C CA . TYR A 1 75 ? -6.762 -30.781 -19.891 1 94.06 75 TYR A CA 1
ATOM 603 C C . TYR A 1 75 ? -6.738 -32.219 -20.391 1 94.06 75 TYR A C 1
ATOM 605 O O . TYR A 1 75 ? -6.961 -33.156 -19.625 1 94.06 75 TYR A O 1
ATOM 613 N N . MET A 1 76 ? -6.453 -32.406 -21.625 1 94.81 76 MET A N 1
ATOM 614 C CA . MET A 1 76 ? -6.48 -33.719 -22.281 1 94.81 76 MET A CA 1
ATOM 615 C C . MET A 1 76 ? -5.352 -34.625 -21.766 1 94.81 76 MET A C 1
ATOM 617 O O . MET A 1 76 ? -5.551 -35.812 -21.547 1 94.81 76 MET A O 1
ATOM 621 N N . LEU A 1 77 ? -4.172 -34.094 -21.609 1 94.5 77 LEU A N 1
ATOM 622 C CA . LEU A 1 77 ? -2.982 -34.875 -21.344 1 94.5 77 LEU A CA 1
ATOM 623 C C . LEU A 1 77 ? -2.785 -35.062 -19.844 1 94.5 77 LEU A C 1
ATOM 625 O O . LEU A 1 77 ? -2.311 -36.125 -19.406 1 94.5 77 LEU A O 1
ATOM 629 N N . ARG A 1 78 ? -3.133 -34.094 -19.078 1 91.69 78 ARG A N 1
ATOM 630 C CA . ARG A 1 78 ? -2.766 -34.156 -17.656 1 91.69 78 ARG A CA 1
ATOM 631 C C . ARG A 1 78 ? -3.961 -33.844 -16.766 1 91.69 78 ARG A C 1
ATOM 633 O O . ARG A 1 78 ? -3.814 -33.688 -15.555 1 91.69 78 ARG A O 1
ATOM 640 N N . ASN A 1 79 ? -5.145 -33.656 -17.312 1 88.56 79 ASN A N 1
ATOM 641 C CA . ASN A 1 79 ? -6.398 -33.438 -16.594 1 88.56 79 ASN A CA 1
ATOM 642 C C . ASN A 1 79 ? -6.363 -32.156 -15.758 1 88.56 79 ASN A C 1
ATOM 644 O O . ASN A 1 79 ? -6.883 -32.125 -14.641 1 88.56 79 ASN A O 1
ATOM 648 N N . ARG A 1 80 ? -5.695 -31.188 -16.234 1 90.88 80 ARG A N 1
ATOM 649 C CA . ARG A 1 80 ? -5.727 -29.875 -15.586 1 90.88 80 ARG A CA 1
ATOM 650 C C . ARG A 1 80 ? -6.895 -29.047 -16.094 1 90.88 80 ARG A C 1
ATOM 652 O O . ARG A 1 80 ? -7.199 -29.047 -17.281 1 90.88 80 ARG A O 1
ATOM 659 N N . THR A 1 81 ? -7.512 -28.344 -15.164 1 88.12 81 THR A N 1
ATOM 660 C CA . THR A 1 81 ? -8.688 -27.578 -15.555 1 88.12 81 THR A CA 1
ATOM 661 C C . THR A 1 81 ? -8.289 -26.375 -16.406 1 88.12 81 THR A C 1
ATOM 663 O O . THR A 1 81 ? -7.164 -25.875 -16.297 1 88.12 81 THR A O 1
ATOM 666 N N . ILE A 1 82 ? -9.203 -26 -17.188 1 90.94 82 ILE A N 1
ATOM 667 C CA . ILE A 1 82 ? -8.984 -24.859 -18.062 1 90.94 82 ILE A CA 1
ATOM 668 C C . ILE A 1 82 ? -8.703 -23.609 -17.203 1 90.94 82 ILE A C 1
ATOM 670 O O . ILE A 1 82 ? -7.824 -22.812 -17.531 1 90.94 82 ILE A O 1
ATOM 674 N N . GLU A 1 83 ? -9.398 -23.453 -16.094 1 86.81 83 GLU A N 1
ATOM 675 C CA . GLU A 1 83 ? -9.273 -22.297 -15.227 1 86.81 83 GLU A CA 1
ATOM 676 C C . GLU A 1 83 ? -7.879 -22.203 -14.609 1 86.81 83 GLU A C 1
ATOM 678 O O . GLU A 1 83 ? -7.281 -21.141 -14.562 1 86.81 83 GLU A O 1
ATOM 683 N N . GLU A 1 84 ? -7.41 -23.281 -14.211 1 90.5 84 GLU A N 1
ATOM 684 C CA . GLU A 1 84 ? -6.078 -23.312 -13.617 1 90.5 84 GLU A CA 1
ATOM 685 C C . GLU A 1 84 ? -5.008 -22.938 -14.641 1 90.5 84 GLU A C 1
ATOM 687 O O . GLU A 1 84 ? -4.141 -22.109 -14.352 1 90.5 84 GLU A O 1
ATOM 692 N N . VAL A 1 85 ? -5.086 -23.578 -15.773 1 93.88 85 VAL A N 1
ATOM 693 C CA . VAL A 1 85 ? -4.07 -23.359 -16.797 1 93.88 85 VAL A CA 1
ATOM 694 C C . VAL A 1 85 ? -4.16 -21.922 -17.297 1 93.88 85 VAL A C 1
ATOM 696 O O . VAL A 1 85 ? -3.146 -21.219 -17.375 1 93.88 85 VAL A O 1
ATOM 699 N N . LYS A 1 86 ? -5.371 -21.484 -17.531 1 93.19 86 LYS A N 1
ATOM 700 C CA . LYS A 1 86 ? -5.59 -20.172 -18.125 1 93.19 86 LYS A CA 1
ATOM 701 C C . LYS A 1 86 ? -5.289 -19.047 -17.125 1 93.19 86 LYS A C 1
ATOM 703 O O . LYS A 1 86 ? -4.625 -18.078 -17.469 1 93.19 86 LYS A O 1
ATOM 708 N N . ASN A 1 87 ? -5.656 -19.234 -15.898 1 89.62 87 ASN A N 1
ATOM 709 C CA . ASN A 1 87 ? -5.625 -18.125 -14.945 1 89.62 87 ASN A CA 1
ATOM 710 C C . ASN A 1 87 ? -4.371 -18.172 -14.078 1 89.62 87 ASN A C 1
ATOM 712 O O . ASN A 1 87 ? -4.031 -17.188 -13.422 1 89.62 87 ASN A O 1
ATOM 716 N N . ILE A 1 88 ? -3.744 -19.234 -14.055 1 93 88 ILE A N 1
ATOM 717 C CA . ILE A 1 88 ? -2.572 -19.328 -13.188 1 93 88 ILE A CA 1
ATOM 718 C C . ILE A 1 88 ? -1.325 -19.578 -14.031 1 93 88 ILE A C 1
ATOM 720 O O . ILE A 1 88 ? -0.507 -18.672 -14.227 1 93 88 ILE A O 1
ATOM 724 N N . ASP A 1 89 ? -1.242 -20.703 -14.656 1 94.56 89 ASP A N 1
ATOM 725 C CA . ASP A 1 89 ? -0.007 -21.141 -15.305 1 94.56 89 ASP A CA 1
ATOM 726 C C . ASP A 1 89 ? 0.367 -20.203 -16.453 1 94.56 89 ASP A C 1
ATOM 728 O O . ASP A 1 89 ? 1.496 -19.703 -16.516 1 94.56 89 ASP A O 1
ATOM 732 N N . LEU A 1 90 ? -0.605 -20 -17.344 1 96.19 90 LEU A N 1
ATOM 733 C CA . LEU A 1 90 ? -0.3 -19.172 -18.5 1 96.19 90 LEU A CA 1
ATOM 734 C C . LEU A 1 90 ? -0.009 -17.734 -18.078 1 96.19 90 LEU A C 1
ATOM 736 O O . LEU A 1 90 ? 0.872 -17.078 -18.656 1 96.19 90 LEU A O 1
ATOM 740 N N . LYS A 1 91 ? -0.721 -17.281 -17.109 1 93.94 91 LYS A N 1
ATOM 741 C CA . LYS A 1 91 ? -0.477 -15.93 -16.625 1 93.94 91 LYS A CA 1
ATOM 742 C C . LYS A 1 91 ? 0.901 -15.82 -15.984 1 93.94 91 LYS A C 1
ATOM 744 O O . LYS A 1 91 ? 1.592 -14.812 -16.156 1 93.94 91 LYS A O 1
ATOM 749 N N . LEU A 1 92 ? 1.278 -16.766 -15.273 1 92.94 92 LEU A N 1
ATOM 750 C CA . LEU A 1 92 ? 2.6 -16.766 -14.656 1 92.94 92 LEU A CA 1
ATOM 751 C C . LEU A 1 92 ? 3.695 -16.797 -15.719 1 92.94 92 LEU A C 1
ATOM 753 O O . LEU A 1 92 ? 4.73 -16.141 -15.57 1 92.94 92 LEU A O 1
ATOM 757 N N . ILE A 1 93 ? 3.549 -17.578 -16.766 1 93.31 93 ILE A N 1
ATOM 758 C CA . ILE A 1 93 ? 4.512 -17.594 -17.875 1 93.31 93 ILE A CA 1
ATOM 759 C C . ILE A 1 93 ? 4.613 -16.203 -18.484 1 93.31 93 ILE A C 1
ATOM 761 O O . ILE A 1 93 ? 5.715 -15.672 -18.656 1 93.31 93 ILE A O 1
ATOM 765 N N . GLU A 1 94 ? 3.43 -15.648 -18.781 1 92.06 94 GLU A N 1
ATOM 766 C CA . GLU A 1 94 ? 3.398 -14.328 -19.406 1 92.06 94 GLU A CA 1
ATOM 767 C C . GLU A 1 94 ? 4.102 -13.289 -18.547 1 92.06 94 GLU A C 1
ATOM 769 O O . GLU A 1 94 ? 4.949 -12.539 -19.031 1 92.06 94 GLU A O 1
ATOM 774 N N . ASN A 1 95 ? 3.781 -13.289 -17.312 1 89.19 95 ASN A N 1
ATOM 775 C CA . ASN A 1 95 ? 4.352 -12.305 -16.391 1 89.19 95 ASN A CA 1
ATOM 776 C C . ASN A 1 95 ? 5.859 -12.5 -16.234 1 89.19 95 ASN A C 1
ATOM 778 O O . ASN A 1 95 ? 6.609 -11.531 -16.141 1 89.19 95 ASN A O 1
ATOM 782 N N . THR A 1 96 ? 6.254 -13.719 -16.156 1 87.5 96 THR A N 1
ATOM 783 C CA . THR A 1 96 ? 7.68 -13.992 -16.016 1 87.5 96 THR A CA 1
ATOM 784 C C . THR A 1 96 ? 8.438 -13.531 -17.266 1 87.5 96 THR A C 1
ATOM 786 O O . THR A 1 96 ? 9.539 -12.984 -17.156 1 87.5 96 THR A O 1
ATOM 789 N N . LEU A 1 97 ? 7.891 -13.68 -18.344 1 88.25 97 LEU A N 1
ATOM 790 C CA . LEU A 1 97 ? 8.508 -13.258 -19.594 1 88.25 97 LEU A CA 1
ATOM 791 C C . LEU A 1 97 ? 8.578 -11.734 -19.672 1 88.25 97 LEU A C 1
ATOM 793 O O . LEU A 1 97 ? 9.547 -11.18 -20.203 1 88.25 97 LEU A O 1
ATOM 797 N N . LEU A 1 98 ? 7.562 -11.164 -19.141 1 85.12 98 LEU A N 1
ATOM 798 C CA . LEU A 1 98 ? 7.457 -9.719 -19.266 1 85.12 98 LEU A CA 1
ATOM 799 C C . LEU A 1 98 ? 8.25 -9.016 -18.172 1 85.12 98 LEU A C 1
ATOM 801 O O . LEU A 1 98 ? 8.523 -7.82 -18.266 1 85.12 98 LEU A O 1
ATOM 805 N N . ASP A 1 99 ? 8.562 -9.656 -17.141 1 81.88 99 ASP A N 1
ATOM 806 C CA . ASP A 1 99 ? 9.336 -9.047 -16.062 1 81.88 99 ASP A CA 1
ATOM 807 C C . ASP A 1 99 ? 10.781 -8.781 -16.5 1 81.88 99 ASP A C 1
ATOM 809 O O . ASP A 1 99 ? 11.508 -9.719 -16.844 1 81.88 99 ASP A O 1
ATOM 813 N N . SER A 1 100 ? 11.117 -7.469 -16.688 1 63.19 100 SER A N 1
ATOM 814 C CA . SER A 1 100 ? 12.422 -7.078 -17.203 1 63.19 100 SER A CA 1
ATOM 815 C C . SER A 1 100 ? 13.445 -6.922 -16.094 1 63.19 100 SER A C 1
ATOM 817 O O . SER A 1 100 ? 14.586 -6.52 -16.328 1 63.19 100 SER A O 1
ATOM 819 N N . ALA A 1 101 ? 13.016 -6.879 -14.93 1 57.88 101 ALA A N 1
ATOM 820 C CA . ALA A 1 101 ? 13.992 -6.473 -13.93 1 57.88 101 ALA A CA 1
ATOM 821 C C . ALA A 1 101 ? 15.344 -7.148 -14.172 1 57.88 101 ALA A C 1
ATOM 823 O O . ALA A 1 101 ? 16.375 -6.484 -14.188 1 57.88 101 ALA A O 1
ATOM 824 N N . GLU A 1 102 ? 15.68 -8.523 -13.773 1 53.75 102 GLU A N 1
ATOM 825 C CA . GLU A 1 102 ? 17.062 -8.977 -13.852 1 53.75 102 GLU A CA 1
ATOM 826 C C . GLU A 1 102 ? 17.234 -10.039 -14.93 1 53.75 102 GLU A C 1
ATOM 828 O O . GLU A 1 102 ? 16.781 -11.18 -14.766 1 53.75 102 GLU A O 1
ATOM 833 N N . PRO A 1 103 ? 17.391 -9.406 -16.203 1 48.66 103 PRO A N 1
ATOM 834 C CA . PRO A 1 103 ? 17.797 -10.531 -17.047 1 48.66 103 PRO A CA 1
ATOM 835 C C . PRO A 1 103 ? 18.891 -11.383 -16.422 1 48.66 103 PRO A C 1
ATOM 837 O O . PRO A 1 103 ? 19.938 -10.852 -16 1 48.66 103 PRO A O 1
ATOM 840 N N . ARG A 1 104 ? 18.641 -12.289 -15.555 1 48.03 104 ARG A N 1
ATOM 841 C CA . ARG A 1 104 ? 19.797 -13.062 -15.086 1 48.03 104 ARG A CA 1
ATOM 842 C C . ARG A 1 104 ? 20.234 -14.07 -16.141 1 48.03 104 ARG A C 1
ATOM 844 O O . ARG A 1 104 ? 19.453 -14.938 -16.547 1 48.03 104 ARG A O 1
ATOM 851 N N . VAL A 1 105 ? 20.953 -13.5 -17.109 1 46.22 105 VAL A N 1
ATOM 852 C CA . VAL A 1 105 ? 21.625 -14.477 -17.969 1 46.22 105 VAL A CA 1
ATOM 853 C C . VAL A 1 105 ? 22.359 -15.492 -17.094 1 46.22 105 VAL A C 1
ATOM 855 O O . VAL A 1 105 ? 23.219 -15.125 -16.297 1 46.22 105 VAL A O 1
ATOM 858 N N . CYS A 1 106 ? 21.625 -16.562 -16.922 1 49.28 106 CYS A N 1
ATOM 859 C CA . CYS A 1 106 ? 22.25 -17.641 -16.156 1 49.28 106 CYS A CA 1
ATOM 860 C C . CYS A 1 106 ? 23.406 -18.266 -16.906 1 49.28 106 CYS A C 1
ATOM 862 O O . CYS A 1 106 ? 23.281 -18.562 -18.109 1 49.28 106 CYS A O 1
ATOM 864 N N . THR A 1 107 ? 24.531 -18.109 -16.312 1 48.34 107 THR A N 1
ATOM 865 C CA . THR A 1 107 ? 25.734 -18.703 -16.906 1 48.34 107 THR A CA 1
ATOM 866 C C . THR A 1 107 ? 25.688 -20.234 -16.812 1 48.34 107 THR A C 1
ATOM 868 O O . THR A 1 107 ? 26.422 -20.922 -17.516 1 48.34 107 THR A O 1
ATOM 871 N N . ASN A 1 108 ? 24.812 -20.688 -15.977 1 54.31 108 ASN A N 1
ATOM 872 C CA . ASN A 1 108 ? 24.797 -22.141 -15.812 1 54.31 108 ASN A CA 1
ATOM 873 C C . ASN A 1 108 ? 23.641 -22.781 -16.578 1 54.31 108 ASN A C 1
ATOM 875 O O . ASN A 1 108 ? 22.625 -22.125 -16.844 1 54.31 108 ASN A O 1
ATOM 879 N N . ASN A 1 109 ? 24 -23.875 -17.078 1 57.81 109 ASN A N 1
ATOM 880 C CA . ASN A 1 109 ? 22.969 -24.688 -17.719 1 57.81 109 ASN A CA 1
ATOM 881 C C . ASN A 1 109 ? 21.766 -24.891 -16.797 1 57.81 109 ASN A C 1
ATOM 883 O O . ASN A 1 109 ? 21.922 -25.406 -15.688 1 57.81 109 ASN A O 1
ATOM 887 N N . HIS A 1 110 ? 20.766 -24.25 -17.328 1 69.12 110 HIS A N 1
ATOM 888 C CA . HIS A 1 110 ? 19.547 -24.453 -16.547 1 69.12 110 HIS A CA 1
ATOM 889 C C . HIS A 1 110 ? 18.688 -25.547 -17.156 1 69.12 110 HIS A C 1
ATOM 891 O O . HIS A 1 110 ? 18.531 -25.625 -18.375 1 69.12 110 HIS A O 1
ATOM 897 N N . VAL A 1 111 ? 18.422 -26.516 -16.391 1 77.19 111 VAL A N 1
ATOM 898 C CA . VAL A 1 111 ? 17.578 -27.641 -16.766 1 77.19 111 VAL A CA 1
ATOM 899 C C . VAL A 1 111 ? 16.234 -27.562 -16.047 1 77.19 111 VAL A C 1
ATOM 901 O O . VAL A 1 111 ? 16.188 -27.281 -14.836 1 77.19 111 VAL A O 1
ATOM 904 N N . LEU A 1 112 ? 15.219 -27.625 -16.922 1 83.81 112 LEU A N 1
ATOM 905 C CA . LEU A 1 112 ? 13.883 -27.703 -16.344 1 83.81 112 LEU A CA 1
ATOM 906 C C . LEU A 1 112 ? 13.305 -29.109 -16.531 1 83.81 112 LEU A C 1
ATOM 908 O O . LEU A 1 112 ? 13.32 -29.641 -17.641 1 83.81 112 LEU A O 1
ATOM 912 N N . ASN A 1 113 ? 12.867 -29.672 -15.477 1 87.31 113 ASN A N 1
ATOM 913 C CA . ASN A 1 113 ? 12.156 -30.953 -15.531 1 87.31 113 ASN A CA 1
ATOM 914 C C . ASN A 1 113 ? 10.648 -30.75 -15.602 1 87.31 113 ASN A C 1
ATOM 916 O O . ASN A 1 113 ? 10.031 -30.297 -14.633 1 87.31 113 ASN A O 1
ATOM 920 N N . MET A 1 114 ? 10.148 -31.078 -16.766 1 91 114 MET A N 1
ATOM 921 C CA . MET A 1 114 ? 8.703 -31.016 -16.953 1 91 114 MET A CA 1
ATOM 922 C C . MET A 1 114 ? 8.062 -32.375 -16.797 1 91 114 MET A C 1
ATOM 924 O O . MET A 1 114 ? 7.691 -33 -17.797 1 91 114 MET A O 1
ATOM 928 N N . GLY A 1 115 ? 7.957 -32.688 -15.578 1 89.81 115 GLY A N 1
ATOM 929 C CA . GLY A 1 115 ? 7.305 -33.969 -15.273 1 89.81 115 GLY A CA 1
ATOM 930 C C . GLY A 1 115 ? 5.797 -33.906 -15.398 1 89.81 115 GLY A C 1
ATOM 931 O O . GLY A 1 115 ? 5.242 -32.875 -15.781 1 89.81 115 GLY A O 1
ATOM 932 N N . ASP A 1 116 ? 5.168 -35 -15.109 1 88.69 116 ASP A N 1
ATOM 933 C CA . ASP A 1 116 ? 3.723 -35.125 -15.273 1 88.69 116 ASP A CA 1
ATOM 934 C C . ASP A 1 116 ? 2.986 -34.188 -14.305 1 88.69 116 ASP A C 1
ATOM 936 O O . ASP A 1 116 ? 1.871 -33.75 -14.586 1 88.69 116 ASP A O 1
ATOM 940 N N . ASP A 1 117 ? 3.658 -33.906 -13.211 1 85.62 117 ASP A N 1
ATOM 941 C CA . ASP A 1 117 ? 2.994 -33.094 -12.203 1 85.62 117 ASP A CA 1
ATOM 942 C C . ASP A 1 117 ? 3.562 -31.672 -12.18 1 85.62 117 ASP A C 1
ATOM 944 O O . ASP A 1 117 ? 3.158 -30.844 -11.359 1 85.62 117 ASP A O 1
ATOM 948 N N . THR A 1 118 ? 4.492 -31.422 -13.062 1 90.12 118 THR A N 1
ATOM 949 C CA . THR A 1 118 ? 5.074 -30.078 -13.109 1 90.12 118 THR A CA 1
ATOM 950 C C . THR A 1 118 ? 4.113 -29.094 -13.766 1 90.12 118 THR A C 1
ATOM 952 O O . THR A 1 118 ? 3.621 -29.344 -14.867 1 90.12 118 THR A O 1
ATOM 955 N N . PRO A 1 119 ? 3.816 -28.047 -13.078 1 91.31 119 PRO A N 1
ATOM 956 C CA . PRO A 1 119 ? 2.895 -27.078 -13.688 1 91.31 119 PRO A CA 1
ATOM 957 C C . PRO A 1 119 ? 3.463 -26.438 -14.945 1 91.31 119 PRO A C 1
ATOM 959 O O . PRO A 1 119 ? 4.672 -26.203 -15.039 1 91.31 119 PRO A O 1
ATOM 962 N N . LEU A 1 120 ? 2.547 -26.125 -15.859 1 94.06 120 LEU A N 1
ATOM 963 C CA . LEU A 1 120 ? 2.922 -25.469 -17.109 1 94.06 120 LEU A CA 1
ATOM 964 C C . LEU A 1 120 ? 3.67 -24.172 -16.844 1 94.06 120 LEU A C 1
ATOM 966 O O . LEU A 1 120 ? 4.535 -23.781 -17.625 1 94.06 120 LEU A O 1
ATOM 970 N N . ALA A 1 121 ? 3.434 -23.5 -15.703 1 92.25 121 ALA A N 1
ATOM 971 C CA . ALA A 1 121 ? 3.992 -22.203 -15.32 1 92.25 121 ALA A CA 1
ATOM 972 C C . ALA A 1 121 ? 5.516 -22.25 -15.336 1 92.25 121 ALA A C 1
ATOM 974 O O . ALA A 1 121 ? 6.168 -21.219 -15.578 1 92.25 121 ALA A O 1
ATOM 975 N N . PHE A 1 122 ? 6.07 -23.359 -15.18 1 89.12 122 PHE A N 1
ATOM 976 C CA . PHE A 1 122 ? 7.516 -23.469 -15 1 89.12 122 PHE A CA 1
ATOM 977 C C . PHE A 1 122 ? 8.242 -23.25 -16.328 1 89.12 122 PHE A C 1
ATOM 979 O O . PHE A 1 122 ? 9.438 -22.969 -16.344 1 89.12 122 PHE A O 1
ATOM 986 N N . LEU A 1 123 ? 7.543 -23.422 -17.391 1 90.75 123 LEU A N 1
ATOM 987 C CA . LEU A 1 123 ? 8.148 -23.078 -18.672 1 90.75 123 LEU A CA 1
ATOM 988 C C . LEU A 1 123 ? 8.586 -21.625 -18.703 1 90.75 123 LEU A C 1
ATOM 990 O O . LEU A 1 123 ? 9.469 -21.25 -19.484 1 90.75 123 LEU A O 1
ATOM 994 N N . GLY A 1 124 ? 7.988 -20.797 -17.812 1 88.31 124 GLY A N 1
ATOM 995 C CA . GLY A 1 124 ? 8.367 -19.391 -17.703 1 88.31 124 GLY A CA 1
ATOM 996 C C . GLY A 1 124 ? 9.781 -19.188 -17.188 1 88.31 124 GLY A C 1
ATOM 997 O O . GLY A 1 124 ? 10.367 -18.125 -17.391 1 88.31 124 GLY A O 1
ATOM 998 N N . PHE A 1 125 ? 10.336 -20.188 -16.641 1 82.75 125 PHE A N 1
ATOM 999 C CA . PHE A 1 125 ? 11.688 -20.078 -16.109 1 82.75 125 PHE A CA 1
ATOM 1000 C C . PHE A 1 125 ? 12.695 -19.875 -17.234 1 82.75 125 PHE A C 1
ATOM 1002 O O . PHE A 1 125 ? 13.828 -19.469 -17 1 82.75 125 PHE A O 1
ATOM 1009 N N . PHE A 1 126 ? 12.25 -20.125 -18.375 1 81.31 126 PHE A N 1
ATOM 1010 C CA . PHE A 1 126 ? 13.031 -19.828 -19.562 1 81.31 126 PHE A CA 1
ATOM 1011 C C . PHE A 1 126 ? 13.531 -18.391 -19.547 1 81.31 126 PHE A C 1
ATOM 1013 O O . PHE A 1 126 ? 14.648 -18.109 -19.984 1 81.31 126 PHE A O 1
ATOM 1020 N N . SER A 1 127 ? 12.789 -17.547 -18.938 1 78.81 127 SER A N 1
ATOM 1021 C CA . SER A 1 127 ? 13.094 -16.109 -18.922 1 78.81 127 SER A CA 1
ATOM 1022 C C . SER A 1 127 ? 14.359 -15.828 -18.109 1 78.81 127 SER A C 1
ATOM 1024 O O . SER A 1 127 ? 15.07 -14.859 -18.375 1 78.81 127 SER A O 1
ATOM 1026 N N . TYR A 1 128 ? 14.656 -16.734 -17.234 1 72.56 128 TYR A N 1
ATOM 1027 C CA . TYR A 1 128 ? 15.781 -16.484 -16.328 1 72.56 128 TYR A CA 1
ATOM 1028 C C . TYR A 1 128 ? 17 -17.297 -16.75 1 72.56 128 TYR A C 1
ATOM 1030 O O . TYR A 1 128 ? 18.094 -17.109 -16.219 1 72.56 128 TYR A O 1
ATOM 1038 N N . ALA A 1 129 ? 16.891 -18.141 -17.594 1 70.19 129 ALA A N 1
ATOM 1039 C CA . ALA A 1 129 ? 17.969 -19.062 -17.906 1 70.19 129 ALA A CA 1
ATOM 1040 C C . ALA A 1 129 ? 18.375 -18.953 -19.375 1 70.19 129 ALA A C 1
ATOM 1042 O O . ALA A 1 129 ? 19.219 -19.719 -19.859 1 70.19 129 ALA A O 1
ATOM 1043 N N . TYR A 1 130 ? 17.812 -18.094 -20.016 1 68.12 130 TYR A N 1
ATOM 1044 C CA . TYR A 1 130 ? 18.188 -17.922 -21.406 1 68.12 130 TYR A CA 1
ATOM 1045 C C . TYR A 1 130 ? 19.625 -17.406 -21.531 1 68.12 130 TYR A C 1
ATOM 1047 O O . TYR A 1 130 ? 20.047 -16.562 -20.75 1 68.12 130 TYR A O 1
ATOM 1055 N N . PRO A 1 131 ? 20.359 -18.047 -22.453 1 68.19 131 PRO A N 1
ATOM 1056 C CA . PRO A 1 131 ? 20.031 -18.828 -23.656 1 68.19 131 PRO A CA 1
ATOM 1057 C C . PRO A 1 131 ? 20.219 -20.328 -23.453 1 68.19 131 PRO A C 1
ATOM 1059 O O . PRO A 1 131 ? 20.062 -21.109 -24.391 1 68.19 131 PRO A O 1
ATOM 1062 N N . HIS A 1 132 ? 20.5 -20.844 -22.234 1 70.75 132 HIS A N 1
ATOM 1063 C CA . HIS A 1 132 ? 20.828 -22.25 -22 1 70.75 132 HIS A CA 1
ATOM 1064 C C . HIS A 1 132 ? 19.688 -22.953 -21.297 1 70.75 132 HIS A C 1
ATOM 1066 O O . HIS A 1 132 ? 19.875 -23.516 -20.203 1 70.75 132 HIS A O 1
ATOM 1072 N N . PHE A 1 133 ? 18.672 -22.984 -21.984 1 77 133 PHE A N 1
ATOM 1073 C CA . PHE A 1 133 ? 17.5 -23.562 -21.328 1 77 133 PHE A CA 1
ATOM 1074 C C . PHE A 1 133 ? 17.109 -24.875 -22 1 77 133 PHE A C 1
ATOM 1076 O O . PHE A 1 133 ? 16.781 -24.906 -23.188 1 77 133 PHE A O 1
ATOM 1083 N N . HIS A 1 134 ? 17.266 -26.031 -21.266 1 83.88 134 HIS A N 1
ATOM 1084 C CA . HIS A 1 134 ? 16.844 -27.359 -21.688 1 83.88 134 HIS A CA 1
ATOM 1085 C C . HIS A 1 134 ? 15.641 -27.844 -20.875 1 83.88 134 HIS A C 1
ATOM 1087 O O . HIS A 1 134 ? 15.656 -27.766 -19.641 1 83.88 134 HIS A O 1
ATOM 1093 N N . VAL A 1 135 ? 14.688 -28.328 -21.625 1 89.25 135 VAL A N 1
ATOM 1094 C CA . VAL A 1 135 ? 13.508 -28.859 -20.953 1 89.25 135 VAL A CA 1
ATOM 1095 C C . VAL A 1 135 ? 13.477 -30.375 -21.094 1 89.25 135 VAL A C 1
ATOM 1097 O O . VAL A 1 135 ? 13.414 -30.906 -22.203 1 89.25 135 VAL A O 1
ATOM 1100 N N . TYR A 1 136 ? 13.555 -31.047 -20.047 1 90.5 136 TYR A N 1
ATOM 1101 C CA . TYR A 1 136 ? 13.336 -32.5 -20.031 1 90.5 136 TYR A CA 1
ATOM 1102 C C . TYR A 1 136 ? 11.852 -32.812 -19.875 1 90.5 136 TYR A C 1
ATOM 1104 O O . TYR A 1 136 ? 11.211 -32.375 -18.922 1 90.5 136 TYR A O 1
ATOM 1112 N N . CYS A 1 137 ? 11.383 -33.531 -20.812 1 93 137 CYS A N 1
ATOM 1113 C CA . CYS A 1 137 ? 9.953 -33.812 -20.812 1 93 137 CYS A CA 1
ATOM 1114 C C . CYS A 1 137 ? 9.688 -35.312 -20.781 1 93 137 CYS A C 1
ATOM 1116 O O . CYS A 1 137 ? 10.586 -36.125 -21.062 1 93 137 CYS A O 1
ATOM 1118 N N . THR A 1 138 ? 8.492 -35.75 -20.453 1 93.19 138 THR A N 1
ATOM 1119 C CA . THR A 1 138 ? 8.016 -37.125 -20.5 1 93.19 138 THR A CA 1
ATOM 1120 C C . THR A 1 138 ? 7.188 -37.344 -21.75 1 93.19 138 THR A C 1
ATOM 1122 O O . THR A 1 138 ? 6.988 -36.438 -22.562 1 93.19 138 THR A O 1
ATOM 1125 N N . GLU A 1 139 ? 6.754 -38.625 -21.844 1 91.19 139 GLU A N 1
ATOM 1126 C CA . GLU A 1 139 ? 5.91 -38.969 -22.984 1 91.19 139 GLU A CA 1
ATOM 1127 C C . GLU A 1 139 ? 4.613 -38.156 -22.969 1 91.19 139 GLU A C 1
ATOM 1129 O O . GLU A 1 139 ? 4.078 -37.812 -24.016 1 91.19 139 GLU A O 1
ATOM 1134 N N . ILE A 1 140 ? 4.18 -37.844 -21.828 1 93.56 140 ILE A N 1
ATOM 1135 C CA . ILE A 1 140 ? 2.902 -37.156 -21.672 1 93.56 140 ILE A CA 1
ATOM 1136 C C . ILE A 1 140 ? 3.082 -35.656 -21.938 1 93.56 140 ILE A C 1
ATOM 1138 O O . ILE A 1 140 ? 2.217 -35.031 -22.547 1 93.56 140 ILE A O 1
ATOM 1142 N N . THR A 1 141 ? 4.211 -35.062 -21.562 1 95.25 141 THR A N 1
ATOM 1143 C CA . THR A 1 141 ? 4.352 -33.625 -21.594 1 95.25 141 THR A CA 1
ATOM 1144 C C . THR A 1 141 ? 5.051 -33.156 -22.875 1 95.25 141 THR A C 1
ATOM 1146 O O . THR A 1 141 ? 5.145 -31.969 -23.141 1 95.25 141 THR A O 1
ATOM 1149 N N . VAL A 1 142 ? 5.492 -34.031 -23.703 1 94.88 142 VAL A N 1
ATOM 1150 C CA . VAL A 1 142 ? 6.215 -33.688 -24.922 1 94.88 142 VAL A CA 1
ATOM 1151 C C . VAL A 1 142 ? 5.379 -32.75 -25.766 1 94.88 142 VAL A C 1
ATOM 1153 O O . VAL A 1 142 ? 5.887 -31.734 -26.25 1 94.88 142 VAL A O 1
ATOM 1156 N N . PRO A 1 143 ? 4.055 -32.969 -25.984 1 96.69 143 PRO A N 1
ATOM 1157 C CA . PRO A 1 143 ? 3.297 -32.094 -26.875 1 96.69 143 PRO A CA 1
ATOM 1158 C C . PRO A 1 143 ? 3.273 -30.656 -26.391 1 96.69 143 PRO A C 1
ATOM 1160 O O . PRO A 1 143 ? 3.434 -29.719 -27.188 1 96.69 143 PRO A O 1
ATOM 1163 N N . VAL A 1 144 ? 3.043 -30.469 -25.141 1 96.94 144 VAL A N 1
ATOM 1164 C CA . VAL A 1 144 ? 2.957 -29.109 -24.625 1 96.94 144 VAL A CA 1
ATOM 1165 C C . VAL A 1 144 ? 4.332 -28.438 -24.688 1 96.94 144 VAL A C 1
ATOM 1167 O O . VAL A 1 144 ? 4.445 -27.266 -25.016 1 96.94 144 VAL A O 1
ATOM 1170 N N . CYS A 1 145 ? 5.359 -29.141 -24.359 1 95.88 145 CYS A N 1
ATOM 1171 C CA . CYS A 1 145 ? 6.719 -28.625 -24.438 1 95.88 145 CYS A CA 1
ATOM 1172 C C . CYS A 1 145 ? 7.098 -28.312 -25.891 1 95.88 145 CYS A C 1
ATOM 1174 O O . CYS A 1 145 ? 7.785 -27.312 -26.156 1 95.88 145 CYS A O 1
ATOM 1176 N N . PHE A 1 146 ? 6.734 -29.188 -26.719 1 96.5 146 PHE A N 1
ATOM 1177 C CA . PHE A 1 146 ? 7.004 -28.969 -28.141 1 96.5 146 PHE A CA 1
ATOM 1178 C C . PHE A 1 146 ? 6.301 -27.703 -28.641 1 96.5 146 PHE A C 1
ATOM 1180 O O . PHE A 1 146 ? 6.879 -26.922 -29.391 1 96.5 146 PHE A O 1
ATOM 1187 N N . LEU A 1 147 ? 5.012 -27.562 -28.281 1 97.75 147 LEU A N 1
ATOM 1188 C CA . LEU A 1 147 ? 4.309 -26.328 -28.625 1 97.75 147 LEU A CA 1
ATOM 1189 C C . LEU A 1 147 ? 5.082 -25.109 -28.141 1 97.75 147 LEU A C 1
ATOM 1191 O O . LEU A 1 147 ? 5.238 -24.141 -28.875 1 97.75 147 LEU A O 1
ATOM 1195 N N . PHE A 1 148 ? 5.551 -25.141 -26.891 1 97.12 148 PHE A N 1
ATOM 1196 C CA . PHE A 1 148 ? 6.336 -24.047 -26.328 1 97.12 148 PHE A CA 1
ATOM 1197 C C . PHE A 1 148 ? 7.598 -23.812 -27.156 1 97.12 148 PHE A C 1
ATOM 1199 O O . PHE A 1 148 ? 7.938 -22.672 -27.484 1 97.12 148 PHE A O 1
ATOM 1206 N N . LYS A 1 149 ? 8.273 -24.828 -27.453 1 93.94 149 LYS A N 1
ATOM 1207 C CA . LYS A 1 149 ? 9.461 -24.734 -28.297 1 93.94 149 LYS A CA 1
ATOM 1208 C C . LYS A 1 149 ? 9.148 -24.062 -29.625 1 93.94 149 LYS A C 1
ATOM 1210 O O . LYS A 1 149 ? 9.914 -23.203 -30.094 1 93.94 149 LYS A O 1
ATOM 1215 N N . GLN A 1 150 ? 8.078 -24.453 -30.25 1 96.19 150 GLN A N 1
ATOM 1216 C CA . GLN A 1 150 ? 7.668 -23.859 -31.516 1 96.19 150 GLN A CA 1
ATOM 1217 C C . GLN A 1 150 ? 7.43 -22.359 -31.391 1 96.19 150 GLN A C 1
ATOM 1219 O O . GLN A 1 150 ? 7.891 -21.578 -32.219 1 96.19 150 GLN A O 1
ATOM 1224 N N . LEU A 1 151 ? 6.695 -22.031 -30.375 1 96.81 151 LEU A N 1
ATOM 1225 C CA . LEU A 1 151 ? 6.398 -20.625 -30.156 1 96.81 151 LEU A CA 1
ATOM 1226 C C . LEU A 1 151 ? 7.68 -19.828 -29.906 1 96.81 151 LEU A C 1
ATOM 1228 O O . LEU A 1 151 ? 7.812 -18.688 -30.359 1 96.81 151 LEU A O 1
ATOM 1232 N N . CYS A 1 152 ? 8.586 -20.422 -29.125 1 93.38 152 CYS A N 1
ATOM 1233 C CA . CYS A 1 152 ? 9.883 -19.781 -28.922 1 93.38 152 CYS A CA 1
ATOM 1234 C C . CYS A 1 152 ? 10.602 -19.578 -30.25 1 93.38 152 CYS A C 1
ATOM 1236 O O . CYS A 1 152 ? 11.117 -18.484 -30.516 1 93.38 152 CYS A O 1
ATOM 1238 N N . ALA A 1 153 ? 10.664 -20.5 -31.062 1 92.38 153 ALA A N 1
ATOM 1239 C CA . ALA A 1 153 ? 11.336 -20.438 -32.344 1 92.38 153 ALA A CA 1
ATOM 1240 C C . ALA A 1 153 ? 10.719 -19.344 -33.219 1 92.38 153 ALA A C 1
ATOM 1242 O O . ALA A 1 153 ? 11.43 -18.641 -33.938 1 92.38 153 ALA A O 1
ATOM 1243 N N . ASP A 1 154 ? 9.422 -19.234 -33.156 1 95.31 154 ASP A N 1
ATOM 1244 C CA . ASP A 1 154 ? 8.703 -18.25 -33.969 1 95.31 154 ASP A CA 1
ATOM 1245 C C . ASP A 1 154 ? 9.195 -16.844 -33.656 1 95.31 154 ASP A C 1
ATOM 1247 O O . ASP A 1 154 ? 9.117 -15.961 -34.531 1 95.31 154 ASP A O 1
ATOM 1251 N N . VAL A 1 155 ? 9.641 -16.656 -32.469 1 92.38 155 VAL A N 1
ATOM 1252 C CA . VAL A 1 155 ? 10.039 -15.297 -32.094 1 92.38 155 VAL A CA 1
ATOM 1253 C C . VAL A 1 155 ? 11.555 -15.203 -32.031 1 92.38 155 VAL A C 1
ATOM 1255 O O . VAL A 1 155 ? 12.102 -14.234 -31.5 1 92.38 155 VAL A O 1
ATOM 1258 N N . GLY A 1 156 ? 12.227 -16.172 -32.406 1 87.19 156 GLY A N 1
ATOM 1259 C CA . GLY A 1 156 ? 13.672 -16.156 -32.531 1 87.19 156 GLY A CA 1
ATOM 1260 C C . GLY A 1 156 ? 14.367 -16.625 -31.266 1 87.19 156 GLY A C 1
ATOM 1261 O O . GLY A 1 156 ? 15.555 -16.344 -31.062 1 87.19 156 GLY A O 1
ATOM 1262 N N . LEU A 1 157 ? 13.672 -17.266 -30.391 1 86.69 157 LEU A N 1
ATOM 1263 C CA . LEU A 1 157 ? 14.266 -17.844 -29.188 1 86.69 157 LEU A CA 1
ATOM 1264 C C . LEU A 1 157 ? 14.453 -19.344 -29.344 1 86.69 157 LEU A C 1
ATOM 1266 O O . LEU A 1 157 ? 13.758 -19.984 -30.141 1 86.69 157 LEU A O 1
ATOM 1270 N N . LYS A 1 158 ? 15.438 -19.781 -28.656 1 83.75 158 LYS A N 1
ATOM 1271 C CA . LYS A 1 158 ? 15.75 -21.203 -28.781 1 83.75 158 LYS A CA 1
ATOM 1272 C C . LYS A 1 158 ? 15.562 -21.938 -27.469 1 83.75 158 LYS A C 1
ATOM 1274 O O . LYS A 1 158 ? 16.016 -21.469 -26.422 1 83.75 158 LYS A O 1
ATOM 1279 N N . VAL A 1 159 ? 14.836 -23.016 -27.5 1 85.81 159 VAL A N 1
ATOM 1280 C CA . VAL A 1 159 ? 14.656 -23.953 -26.391 1 85.81 159 VAL A CA 1
ATOM 1281 C C . VAL A 1 159 ? 14.766 -25.391 -26.891 1 85.81 159 VAL A C 1
ATOM 1283 O O . VAL A 1 159 ? 14.25 -25.719 -27.969 1 85.81 159 VAL A O 1
ATOM 1286 N N . ASP A 1 160 ? 15.5 -26.156 -26.141 1 85.62 160 ASP A N 1
ATOM 1287 C CA . ASP A 1 160 ? 15.609 -27.562 -26.5 1 85.62 160 ASP A CA 1
ATOM 1288 C C . ASP A 1 160 ? 14.789 -28.422 -25.547 1 85.62 160 ASP A C 1
ATOM 1290 O O . ASP A 1 160 ? 14.766 -28.172 -24.344 1 85.62 160 ASP A O 1
ATOM 1294 N N . ILE A 1 161 ? 14.148 -29.344 -26.109 1 91.06 161 ILE A N 1
ATOM 1295 C CA . ILE A 1 161 ? 13.398 -30.297 -25.297 1 91.06 161 ILE A CA 1
ATOM 1296 C C . ILE A 1 161 ? 14.023 -31.688 -25.422 1 91.06 161 ILE A C 1
ATOM 1298 O O . ILE A 1 161 ? 14.484 -32.062 -26.5 1 91.06 161 ILE A O 1
ATOM 1302 N N . VAL A 1 162 ? 14.102 -32.344 -24.328 1 90.75 162 VAL A N 1
ATOM 1303 C CA . VAL A 1 162 ? 14.711 -33.688 -24.25 1 90.75 162 VAL A CA 1
ATOM 1304 C C . VAL A 1 162 ? 13.75 -34.656 -23.578 1 90.75 162 VAL A C 1
ATOM 1306 O O . VAL A 1 162 ? 13.133 -34.312 -22.547 1 90.75 162 VAL A O 1
ATOM 1309 N N . ARG A 1 163 ? 13.633 -35.75 -24.188 1 90.69 163 ARG A N 1
ATOM 1310 C CA . ARG A 1 163 ? 12.805 -36.781 -23.578 1 90.69 163 ARG A CA 1
ATOM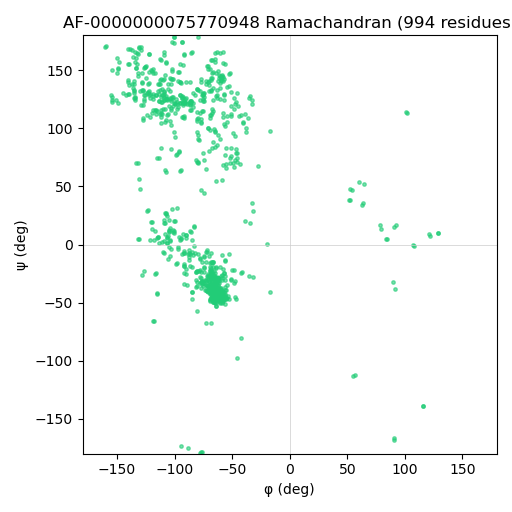 1311 C C . ARG A 1 163 ? 13.547 -37.5 -22.438 1 90.69 163 ARG A C 1
ATOM 1313 O O . ARG A 1 163 ? 14.664 -37.969 -22.641 1 90.69 163 ARG A O 1
ATOM 1320 N N . SER A 1 164 ? 12.836 -37.406 -21.375 1 85.38 164 SER A N 1
ATOM 1321 C CA . SER A 1 164 ? 13.461 -38.062 -20.219 1 85.38 164 SER A CA 1
ATOM 1322 C C . SER A 1 164 ? 13.234 -39.562 -20.25 1 85.38 164 SER A C 1
ATOM 1324 O O . SER A 1 164 ? 12.172 -40.031 -20.672 1 85.38 164 SER A O 1
ATOM 1326 N N . GLY A 1 165 ? 14.289 -40.406 -20 1 76.38 165 GLY A N 1
ATOM 1327 C CA . GLY A 1 165 ? 14.133 -41.844 -19.875 1 76.38 165 GLY A CA 1
ATOM 1328 C C . GLY A 1 165 ? 13.586 -42.281 -18.531 1 76.38 165 GLY A C 1
ATOM 1329 O O . GLY A 1 165 ? 13.227 -43.438 -18.344 1 76.38 165 GLY A O 1
ATOM 1330 N N . SER A 1 166 ? 13.609 -41.312 -17.641 1 79.25 166 SER A N 1
ATOM 1331 C CA . SER A 1 166 ? 13.141 -41.594 -16.297 1 79.25 166 SER A CA 1
ATOM 1332 C C . SER A 1 166 ? 12.039 -40.625 -15.867 1 79.25 166 SER A C 1
ATOM 1334 O O . SER A 1 166 ? 11.898 -39.531 -16.453 1 79.25 166 SER A O 1
ATOM 1336 N N . PRO A 1 167 ? 11.242 -41.188 -14.938 1 79.19 167 PRO A N 1
ATOM 1337 C CA . PRO A 1 167 ? 10.227 -40.281 -14.422 1 79.19 167 PRO A CA 1
ATOM 1338 C C . PRO A 1 167 ? 10.828 -38.969 -13.875 1 79.19 167 PRO A C 1
ATOM 1340 O O . PRO A 1 167 ? 11.914 -39 -13.297 1 79.19 167 PRO A O 1
ATOM 1343 N N . LEU A 1 168 ? 10.195 -37.938 -14.242 1 83.5 168 LEU A N 1
ATOM 1344 C CA . LEU A 1 168 ? 10.609 -36.625 -13.773 1 83.5 168 LEU A CA 1
ATOM 1345 C C . LEU A 1 168 ? 9.703 -36.125 -12.648 1 83.5 168 LEU A C 1
ATOM 1347 O O . LEU A 1 168 ? 8.484 -36.281 -12.719 1 83.5 168 LEU A O 1
ATOM 1351 N N . LYS A 1 169 ? 10.359 -35.781 -11.547 1 73.88 169 LYS A N 1
ATOM 1352 C CA . LYS A 1 169 ? 9.594 -35.219 -10.438 1 73.88 169 LYS A CA 1
ATOM 1353 C C . LYS A 1 169 ? 9.766 -33.688 -10.367 1 73.88 169 LYS A C 1
ATOM 1355 O O . LYS A 1 169 ? 10.836 -33.156 -10.672 1 73.88 169 LYS A O 1
ATOM 1360 N N . SER A 1 170 ? 8.609 -33.125 -10.008 1 71.75 170 SER A N 1
ATOM 1361 C CA . SER A 1 170 ? 8.648 -31.672 -9.828 1 71.75 170 SER A CA 1
ATOM 1362 C C . SER A 1 170 ? 9.43 -31.297 -8.578 1 71.75 170 SER A C 1
ATOM 1364 O O . SER A 1 170 ? 9.328 -31.969 -7.547 1 71.75 170 SER A O 1
ATOM 1366 N N . ASP A 1 171 ? 10.258 -30.203 -8.68 1 66.06 171 ASP A N 1
ATOM 1367 C CA . ASP A 1 171 ? 10.992 -29.656 -7.551 1 66.06 171 ASP A CA 1
ATOM 1368 C C . ASP A 1 171 ? 10.094 -28.781 -6.684 1 66.06 171 ASP A C 1
ATOM 1370 O O . ASP A 1 171 ? 10.477 -28.375 -5.582 1 66.06 171 ASP A O 1
ATOM 1374 N N . PHE A 1 172 ? 8.961 -28.516 -7.102 1 74.62 172 PHE A N 1
ATOM 1375 C CA . PHE A 1 172 ? 8.055 -27.625 -6.398 1 74.62 172 PHE A CA 1
ATOM 1376 C C . PHE A 1 172 ? 6.84 -28.375 -5.879 1 74.62 172 PHE A C 1
ATOM 1378 O O . PHE A 1 172 ? 5.773 -28.359 -6.5 1 74.62 172 PHE A O 1
ATOM 1385 N N . ASN A 1 173 ? 7.133 -29.094 -4.848 1 76.06 173 ASN A N 1
ATOM 1386 C CA . ASN A 1 173 ? 6.086 -29.906 -4.23 1 76.06 173 ASN A CA 1
ATOM 1387 C C . ASN A 1 173 ? 5.445 -29.188 -3.047 1 76.06 173 ASN A C 1
ATOM 1389 O O . ASN A 1 173 ? 5.824 -29.422 -1.897 1 76.06 173 ASN A O 1
ATOM 1393 N N . THR A 1 174 ? 4.539 -28.281 -3.4 1 81.94 174 THR A N 1
ATOM 1394 C CA . THR A 1 174 ? 3.865 -27.531 -2.355 1 81.94 174 THR A CA 1
ATOM 1395 C C . THR A 1 174 ? 2.352 -27.578 -2.539 1 81.94 174 THR A C 1
ATOM 1397 O O . THR A 1 174 ? 1.854 -28.219 -3.465 1 81.94 174 THR A O 1
ATOM 1400 N N . PHE A 1 175 ? 1.694 -27.109 -1.529 1 87.31 175 PHE A N 1
ATOM 1401 C CA . PHE A 1 175 ? 0.243 -26.984 -1.571 1 87.31 175 PHE A CA 1
ATOM 1402 C C . PHE A 1 175 ? -0.193 -25.641 -0.983 1 87.31 175 PHE A C 1
ATOM 1404 O O . PHE A 1 175 ? 0.625 -24.906 -0.43 1 87.31 175 PHE A O 1
ATOM 1411 N N . CYS A 1 176 ? -1.39 -25.391 -1.221 1 93.94 176 CYS A N 1
ATOM 1412 C CA . CYS A 1 176 ? -1.963 -24.141 -0.699 1 93.94 176 CYS A CA 1
ATOM 1413 C C . CYS A 1 176 ? -2.695 -24.391 0.613 1 93.94 176 CYS A C 1
ATOM 1415 O O . CYS A 1 176 ? -3.355 -25.422 0.775 1 93.94 176 CYS A O 1
ATOM 1417 N N . THR A 1 177 ? -2.549 -23.469 1.537 1 96.94 177 THR A N 1
ATOM 1418 C CA . THR A 1 177 ? -3.287 -23.469 2.795 1 96.94 177 THR A CA 1
ATOM 1419 C C . THR A 1 177 ? -4.293 -22.312 2.828 1 96.94 177 THR A C 1
ATOM 1421 O O . THR A 1 177 ? -3.973 -21.188 2.439 1 96.94 177 THR A O 1
ATOM 1424 N N . GLY A 1 178 ? -5.52 -22.672 3.148 1 98.12 178 GLY A N 1
ATOM 1425 C CA . GLY A 1 178 ? -6.547 -21.656 3.344 1 98.12 178 GLY A CA 1
ATOM 1426 C C . GLY A 1 178 ? -6.715 -21.266 4.797 1 98.12 178 GLY A C 1
ATOM 1427 O O . GLY A 1 178 ? -6.633 -22.094 5.695 1 98.12 178 GLY A O 1
ATOM 1428 N N . ILE A 1 179 ? -6.906 -20 5.043 1 98.69 179 ILE A N 1
ATOM 1429 C CA . ILE A 1 179 ? -7.238 -19.484 6.367 1 98.69 179 ILE A CA 1
ATOM 1430 C C . ILE A 1 179 ? -8.562 -18.719 6.305 1 98.69 179 ILE A C 1
ATOM 1432 O O . ILE A 1 179 ? -8.758 -17.859 5.441 1 98.69 179 ILE A O 1
ATOM 1436 N N . ILE A 1 180 ? -9.438 -19.078 7.191 1 98.69 180 ILE A N 1
ATOM 1437 C CA . ILE A 1 180 ? -10.719 -18.391 7.328 1 98.69 180 ILE A CA 1
ATOM 1438 C C . ILE A 1 180 ? -10.812 -17.75 8.711 1 98.69 180 ILE A C 1
ATOM 1440 O O . ILE A 1 180 ? -10.828 -18.438 9.727 1 98.69 180 ILE A O 1
ATOM 1444 N N . THR A 1 181 ? -10.875 -16.453 8.758 1 98.06 181 THR A N 1
ATOM 1445 C CA . THR A 1 181 ? -11 -15.75 10.023 1 98.06 181 THR A CA 1
ATOM 1446 C C . THR A 1 181 ? -12.469 -15.477 10.344 1 98.06 181 THR A C 1
ATOM 1448 O O . THR A 1 181 ? -13.344 -15.656 9.484 1 98.06 181 THR A O 1
ATOM 1451 N N . GLU A 1 182 ? -12.688 -14.961 11.508 1 96.75 182 GLU A N 1
ATOM 1452 C CA . GLU A 1 182 ? -14.039 -14.672 11.961 1 96.75 182 GLU A CA 1
ATOM 1453 C C . GLU A 1 182 ? -14.664 -13.539 11.141 1 96.75 182 GLU A C 1
ATOM 1455 O O . GLU A 1 182 ? -15.883 -13.516 10.938 1 96.75 182 GLU A O 1
ATOM 1460 N N . LYS A 1 183 ? -13.867 -12.727 10.625 1 93.5 183 LYS A N 1
ATOM 1461 C CA . LYS A 1 183 ? -14.367 -11.547 9.93 1 93.5 183 LYS A CA 1
ATOM 1462 C C . LYS A 1 183 ? -14.375 -11.758 8.414 1 93.5 183 LYS A C 1
ATOM 1464 O O . LYS A 1 183 ? -14.391 -10.797 7.648 1 93.5 183 LYS A O 1
ATOM 1469 N N . SER A 1 184 ? -14.359 -12.961 7.961 1 95.69 184 SER A N 1
ATOM 1470 C CA . SER A 1 184 ? -14.32 -13.266 6.531 1 95.69 184 SER A CA 1
ATOM 1471 C C . SER A 1 184 ? -15.727 -13.43 5.969 1 95.69 184 SER A C 1
ATOM 1473 O O . SER A 1 184 ? -16.703 -13.508 6.727 1 95.69 184 SER A O 1
ATOM 1475 N N . ASP A 1 185 ? -15.875 -13.367 4.668 1 95 185 ASP A N 1
ATOM 1476 C CA . ASP A 1 185 ? -17.047 -13.875 3.951 1 95 185 ASP A CA 1
ATOM 1477 C C . ASP A 1 185 ? -16.953 -15.383 3.752 1 95 185 ASP A C 1
ATOM 1479 O O . ASP A 1 185 ? -16.391 -15.852 2.76 1 95 185 ASP A O 1
ATOM 1483 N N . ILE A 1 186 ? -17.578 -16.047 4.602 1 97.62 186 ILE A N 1
ATOM 1484 C CA . ILE A 1 186 ? -17.438 -17.5 4.672 1 97.62 186 ILE A CA 1
ATOM 1485 C C . ILE A 1 186 ? -18 -18.141 3.408 1 97.62 186 ILE A C 1
ATOM 1487 O O . ILE A 1 186 ? -17.438 -19.094 2.883 1 97.62 186 ILE A O 1
ATOM 1491 N N . ASP A 1 187 ? -19.031 -17.641 2.93 1 96.62 187 ASP A N 1
ATOM 1492 C CA . ASP A 1 187 ? -19.656 -18.172 1.729 1 96.62 187 ASP A CA 1
ATOM 1493 C C . ASP A 1 187 ? -18.719 -18.062 0.522 1 96.62 187 ASP A C 1
ATOM 1495 O O . ASP A 1 187 ? -18.562 -19.031 -0.229 1 96.62 187 ASP A O 1
ATOM 1499 N N . SER A 1 188 ? -18.172 -16.906 0.385 1 94.69 188 SER A N 1
ATOM 1500 C CA . SER A 1 188 ? -17.25 -16.688 -0.718 1 94.69 188 SER A CA 1
ATOM 1501 C C . SER A 1 188 ? -16.016 -17.578 -0.588 1 94.69 188 SER A C 1
ATOM 1503 O O . SER A 1 188 ? -15.523 -18.125 -1.584 1 94.69 188 SER A O 1
ATOM 1505 N N . ALA A 1 189 ? -15.516 -17.703 0.645 1 96.94 189 ALA A N 1
ATOM 1506 C CA . ALA A 1 189 ? -14.375 -18.578 0.891 1 96.94 189 ALA A CA 1
ATOM 1507 C C . ALA A 1 189 ? -14.695 -20.016 0.525 1 96.94 189 ALA A C 1
ATOM 1509 O O . ALA A 1 189 ? -13.914 -20.688 -0.156 1 96.94 189 ALA A O 1
ATOM 1510 N N . ALA A 1 190 ? -15.883 -20.438 0.933 1 97.06 190 ALA A N 1
ATOM 1511 C CA . ALA A 1 190 ? -16.312 -21.797 0.636 1 97.06 190 ALA A CA 1
ATOM 1512 C C . ALA A 1 190 ? -16.422 -22.031 -0.87 1 97.06 190 ALA A C 1
ATOM 1514 O O . ALA A 1 190 ? -15.938 -23.031 -1.388 1 97.06 190 ALA A O 1
ATOM 1515 N N . ASP A 1 191 ? -16.984 -21.109 -1.526 1 94.69 191 ASP A N 1
ATOM 1516 C CA . ASP A 1 191 ? -17.125 -21.219 -2.975 1 94.69 191 ASP A CA 1
ATOM 1517 C C . ASP A 1 191 ? -15.766 -21.328 -3.66 1 94.69 191 ASP A C 1
ATOM 1519 O O . ASP A 1 191 ? -15.578 -22.156 -4.547 1 94.69 191 ASP A O 1
ATOM 1523 N N . ALA A 1 192 ? -14.875 -20.5 -3.256 1 93.69 192 ALA A N 1
ATOM 1524 C CA . ALA A 1 192 ? -13.531 -20.5 -3.842 1 93.69 192 ALA A CA 1
ATOM 1525 C C . ALA A 1 192 ? -12.828 -21.828 -3.596 1 93.69 192 ALA A C 1
ATOM 1527 O O . ALA A 1 192 ? -12.156 -22.359 -4.484 1 93.69 192 ALA A O 1
ATOM 1528 N N . PHE A 1 193 ? -12.945 -22.391 -2.412 1 95.19 193 PHE A N 1
ATOM 1529 C CA . PHE A 1 193 ? -12.242 -23.609 -2.037 1 95.19 193 PHE A CA 1
ATOM 1530 C C . PHE A 1 193 ? -12.867 -24.828 -2.713 1 95.19 193 PHE A C 1
ATOM 1532 O O . PHE A 1 193 ? -12.172 -25.766 -3.072 1 95.19 193 PHE A O 1
ATOM 1539 N N . LEU A 1 194 ? -14.195 -24.766 -2.957 1 92.62 194 LEU A N 1
ATOM 1540 C CA . LEU A 1 194 ? -14.875 -25.875 -3.609 1 92.62 194 LEU A CA 1
ATOM 1541 C C . LEU A 1 194 ? -14.414 -26.031 -5.055 1 92.62 194 LEU A C 1
ATOM 1543 O O . LEU A 1 194 ? -14.289 -27.141 -5.559 1 92.62 194 LEU A O 1
ATOM 1547 N N . VAL A 1 195 ? -14.094 -24.938 -5.66 1 88 195 VAL A N 1
ATOM 1548 C CA . VAL A 1 195 ? -13.742 -24.984 -7.074 1 88 195 VAL A CA 1
ATOM 1549 C C . VAL A 1 195 ? -12.234 -24.844 -7.238 1 88 195 VAL A C 1
ATOM 1551 O O . VAL A 1 195 ? -11.742 -24.641 -8.352 1 88 195 VAL A O 1
ATOM 1554 N N . SER A 1 196 ? -11.5 -24.938 -6.145 1 88.38 196 SER A N 1
ATOM 1555 C CA . SER A 1 196 ? -10.047 -24.797 -6.188 1 88.38 196 SER A CA 1
ATOM 1556 C C . SER A 1 196 ? -9.414 -25.938 -6.996 1 88.38 196 SER A C 1
ATOM 1558 O O . SER A 1 196 ? -10.031 -26.984 -7.191 1 88.38 196 SER A O 1
ATOM 1560 N N . THR A 1 197 ? -8.25 -25.703 -7.434 1 83.81 197 THR A N 1
ATOM 1561 C CA . THR A 1 197 ? -7.562 -26.688 -8.25 1 83.81 197 THR A CA 1
ATOM 1562 C C . THR A 1 197 ? -7.156 -27.891 -7.398 1 83.81 197 THR A C 1
ATOM 1564 O O . THR A 1 197 ? -6.883 -27.75 -6.207 1 83.81 197 THR A O 1
ATOM 1567 N N . SER A 1 198 ? -7.094 -29.078 -8.078 1 80.5 198 SER A N 1
ATOM 1568 C CA . SER A 1 198 ? -6.738 -30.312 -7.395 1 80.5 198 SER A CA 1
ATOM 1569 C C . SER A 1 198 ? -5.305 -30.734 -7.715 1 80.5 198 SER A C 1
ATOM 1571 O O . SER A 1 198 ? -4.836 -31.766 -7.234 1 80.5 198 SER A O 1
ATOM 1573 N N . GLN A 1 199 ? -4.664 -29.938 -8.453 1 83.56 199 GLN A N 1
ATOM 1574 C CA . GLN A 1 199 ? -3.326 -30.344 -8.867 1 83.56 199 GLN A CA 1
ATOM 1575 C C . GLN A 1 199 ? -2.254 -29.5 -8.195 1 83.56 199 GLN A C 1
ATOM 1577 O O . GLN A 1 199 ? -2.436 -28.297 -8.016 1 83.56 199 GLN A O 1
ATOM 1582 N N . LYS A 1 200 ? -1.194 -30.188 -7.859 1 84 200 LYS A N 1
ATOM 1583 C CA . LYS A 1 200 ? -0.029 -29.469 -7.34 1 84 200 LYS A CA 1
ATOM 1584 C C . LYS A 1 200 ? 0.599 -28.594 -8.414 1 84 200 LYS A C 1
ATOM 1586 O O . LYS A 1 200 ? 0.543 -28.922 -9.602 1 84 200 LYS A O 1
ATOM 1591 N N . PRO A 1 201 ? 1.166 -27.484 -8.023 1 88.19 201 PRO A N 1
ATOM 1592 C CA . PRO A 1 201 ? 1.44 -27.016 -6.664 1 88.19 201 PRO A CA 1
ATOM 1593 C C . PRO A 1 201 ? 0.341 -26.109 -6.125 1 88.19 201 PRO A C 1
ATOM 1595 O O . PRO A 1 201 ? 0.426 -25.641 -4.988 1 88.19 201 PRO A O 1
ATOM 1598 N N . TRP A 1 202 ? -0.74 -25.922 -6.844 1 90.56 202 TRP A N 1
ATOM 1599 C CA . TRP A 1 202 ? -1.745 -24.922 -6.484 1 90.56 202 TRP A CA 1
ATOM 1600 C C . TRP A 1 202 ? -2.83 -25.531 -5.605 1 90.56 202 TRP A C 1
ATOM 1602 O O . TRP A 1 202 ? -3.682 -24.828 -5.07 1 90.56 202 TRP A O 1
ATOM 1612 N N . ARG A 1 203 ? -2.76 -26.812 -5.41 1 90.5 203 ARG A N 1
ATOM 1613 C CA . ARG A 1 203 ? -3.818 -27.594 -4.766 1 90.5 203 ARG A CA 1
ATOM 1614 C C . ARG A 1 203 ? -4.02 -27.141 -3.322 1 90.5 203 ARG A C 1
ATOM 1616 O O . ARG A 1 203 ? -3.051 -26.922 -2.594 1 90.5 203 ARG A O 1
ATOM 1623 N N . LEU A 1 204 ? -5.277 -26.953 -2.971 1 93.69 204 LEU A N 1
ATOM 1624 C CA . LEU A 1 204 ? -5.645 -26.719 -1.58 1 93.69 204 LEU A CA 1
ATOM 1625 C C . LEU A 1 204 ? -5.574 -28.016 -0.768 1 93.69 204 LEU A C 1
ATOM 1627 O O . LEU A 1 204 ? -6.156 -29.016 -1.157 1 93.69 204 LEU A O 1
ATOM 1631 N N . GLN A 1 205 ? -4.867 -27.984 0.313 1 91.94 205 GLN A N 1
ATOM 1632 C CA . GLN A 1 205 ? -4.73 -29.219 1.067 1 91.94 205 GLN A CA 1
ATOM 1633 C C . GLN A 1 205 ? -5.129 -29.031 2.527 1 91.94 205 GLN A C 1
ATOM 1635 O O . GLN A 1 205 ? -5.43 -30 3.229 1 91.94 205 GLN A O 1
ATOM 1640 N N . ARG A 1 206 ? -5.066 -27.828 2.973 1 95 206 ARG A N 1
ATOM 1641 C CA . ARG A 1 206 ? -5.359 -27.531 4.371 1 95 206 ARG A CA 1
ATOM 1642 C C . ARG A 1 206 ? -6.156 -26.25 4.504 1 95 206 ARG A C 1
ATOM 1644 O O . ARG A 1 206 ? -5.898 -25.281 3.789 1 95 206 ARG A O 1
ATOM 1651 N N . ILE A 1 207 ? -7.133 -26.328 5.379 1 97.69 207 ILE A N 1
ATOM 1652 C CA . ILE A 1 207 ? -7.902 -25.141 5.711 1 97.69 207 ILE A CA 1
ATOM 1653 C C . ILE A 1 207 ? -7.91 -24.922 7.223 1 97.69 207 ILE A C 1
ATOM 1655 O O . ILE A 1 207 ? -8.281 -25.828 7.977 1 97.69 207 ILE A O 1
ATOM 1659 N N . LEU A 1 208 ? -7.48 -23.797 7.672 1 98.5 208 LEU A N 1
ATOM 1660 C CA . LEU A 1 208 ? -7.551 -23.391 9.07 1 98.5 208 LEU A CA 1
ATOM 1661 C C . LEU A 1 208 ? -8.688 -22.391 9.289 1 98.5 208 LEU A C 1
ATOM 1663 O O . LEU A 1 208 ? -8.688 -21.312 8.695 1 98.5 208 LEU A O 1
ATOM 1667 N N . VAL A 1 209 ? -9.625 -22.797 10.102 1 98.69 209 VAL A N 1
ATOM 1668 C CA . VAL A 1 209 ? -10.805 -21.984 10.344 1 98.69 209 VAL A CA 1
ATOM 1669 C C . VAL A 1 209 ? -10.805 -21.5 11.797 1 98.69 209 VAL A C 1
ATOM 1671 O O . VAL A 1 209 ? -10.602 -22.297 12.719 1 98.69 209 VAL A O 1
ATOM 1674 N N . GLN A 1 210 ? -11 -20.172 11.969 1 98.44 210 GLN A N 1
ATOM 1675 C CA . GLN A 1 210 ? -11.078 -19.656 13.336 1 98.44 210 GLN A CA 1
ATOM 1676 C C . GLN A 1 210 ? -12.219 -20.312 14.109 1 98.44 210 GLN A C 1
ATOM 1678 O O . GLN A 1 210 ? -13.312 -20.484 13.578 1 98.44 210 GLN A O 1
ATOM 1683 N N . GLU A 1 211 ? -12.062 -20.531 15.312 1 97.81 211 GLU A N 1
ATOM 1684 C CA . GLU A 1 211 ? -12.906 -21.391 16.125 1 97.81 211 GLU A CA 1
ATOM 1685 C C . GLU A 1 211 ? -14.344 -20.891 16.156 1 97.81 211 GLU A C 1
ATOM 1687 O O . GLU A 1 211 ? -15.289 -21.672 16.031 1 97.81 211 GLU A O 1
ATOM 1692 N N . ASN A 1 212 ? -14.539 -19.656 16.234 1 96.62 212 ASN A N 1
ATOM 1693 C CA . ASN A 1 212 ? -15.867 -19.078 16.391 1 96.62 212 ASN A CA 1
ATOM 1694 C C . ASN A 1 212 ? -16.719 -19.266 15.141 1 96.62 212 ASN A C 1
ATOM 1696 O O . ASN A 1 212 ? -17.938 -19.188 15.203 1 96.62 212 ASN A O 1
ATOM 1700 N N . VAL A 1 213 ? -16.094 -19.516 13.992 1 98.19 213 VAL A N 1
ATOM 1701 C CA . VAL A 1 213 ? -16.859 -19.656 12.758 1 98.19 213 VAL A CA 1
ATOM 1702 C C . VAL A 1 213 ? -16.641 -21.047 12.172 1 98.19 213 VAL A C 1
ATOM 1704 O O . VAL A 1 213 ? -17 -21.312 11.023 1 98.19 213 VAL A O 1
ATOM 1707 N N . TYR A 1 214 ? -16.094 -21.938 12.875 1 98.06 214 TYR A N 1
ATOM 1708 C CA . TYR A 1 214 ? -15.781 -23.281 12.422 1 98.06 214 TYR A CA 1
ATOM 1709 C C . TYR A 1 214 ? -17.047 -24.031 12.023 1 98.06 214 TYR A C 1
ATOM 1711 O O . TYR A 1 214 ? -17.125 -24.609 10.938 1 98.06 214 TYR A O 1
ATOM 1719 N N . GLN A 1 215 ? -18.062 -23.938 12.922 1 97.62 215 GLN A N 1
ATOM 1720 C CA . GLN A 1 215 ? -19.312 -24.641 12.664 1 97.62 215 GLN A CA 1
ATOM 1721 C C . GLN A 1 215 ? -20.047 -24.031 11.469 1 97.62 215 GLN A C 1
ATOM 1723 O O . GLN A 1 215 ? -20.656 -24.734 10.68 1 97.62 215 GLN A O 1
ATOM 1728 N N . THR A 1 216 ? -19.984 -22.734 11.398 1 98.06 216 THR A N 1
ATOM 1729 C CA . THR A 1 216 ? -20.625 -22.047 10.273 1 98.06 216 THR A CA 1
ATOM 1730 C C . THR A 1 216 ? -20.016 -22.5 8.953 1 98.06 216 THR A C 1
ATOM 1732 O O . THR A 1 216 ? -20.734 -22.797 7.992 1 98.06 216 THR A O 1
ATOM 1735 N N . PHE A 1 217 ? -18.719 -22.578 8.945 1 98 217 PHE A N 1
ATOM 1736 C CA . PHE A 1 217 ? -18.031 -23.016 7.738 1 98 217 PHE A CA 1
ATOM 1737 C C . PHE A 1 217 ? -18.375 -24.469 7.418 1 98 217 PHE A C 1
ATOM 1739 O O . PHE A 1 217 ? -18.656 -24.797 6.266 1 98 217 PHE A O 1
ATOM 1746 N N . LYS A 1 218 ? -18.391 -25.312 8.359 1 97.25 218 LYS A N 1
ATOM 1747 C CA . LYS A 1 218 ? -18.75 -26.719 8.188 1 97.25 218 LYS A CA 1
ATOM 1748 C C . LYS A 1 218 ? -20.141 -26.875 7.574 1 97.25 218 LYS A C 1
ATOM 1750 O O . LYS A 1 218 ? -20.312 -27.625 6.617 1 97.25 218 LYS A O 1
ATOM 1755 N N . LYS A 1 219 ? -21.031 -26.156 8.094 1 96.88 219 LYS A N 1
ATOM 1756 C CA . LYS A 1 219 ? -22.406 -26.203 7.586 1 96.88 219 LYS A CA 1
ATOM 1757 C C . LYS A 1 219 ? -22.469 -25.719 6.141 1 96.88 219 LYS A C 1
ATOM 1759 O O . LYS A 1 219 ? -23.234 -26.266 5.336 1 96.88 219 LYS A O 1
ATOM 1764 N N . CYS A 1 220 ? -21.734 -24.703 5.91 1 96.88 220 CYS A N 1
ATOM 1765 C CA . CYS A 1 220 ? -21.688 -24.172 4.559 1 96.88 220 CYS A CA 1
ATOM 1766 C C . CYS A 1 220 ? -21.188 -25.203 3.566 1 96.88 220 CYS A C 1
ATOM 1768 O O . CYS A 1 220 ? -21.797 -25.406 2.514 1 96.88 220 CYS A O 1
ATOM 1770 N N . ILE A 1 221 ? -20.094 -25.922 3.879 1 96.19 221 ILE A N 1
ATOM 1771 C CA . ILE A 1 221 ? -19.516 -26.953 3.02 1 96.19 221 ILE A CA 1
ATOM 1772 C C . ILE A 1 221 ? -20.5 -28.109 2.887 1 96.19 221 ILE A C 1
ATOM 1774 O O . ILE A 1 221 ? -20.672 -28.656 1.795 1 96.19 221 ILE A O 1
ATOM 1778 N N . GLU A 1 222 ? -21.172 -28.469 4 1 94.19 222 GLU A N 1
ATOM 1779 C CA . GLU A 1 222 ? -22.172 -29.531 3.979 1 94.19 222 GLU A CA 1
ATOM 1780 C C . GLU A 1 222 ? -23.297 -29.203 3.012 1 94.19 222 GLU A C 1
ATOM 1782 O O . GLU A 1 222 ? -23.672 -30.031 2.17 1 94.19 222 GLU A O 1
ATOM 1787 N N . TYR A 1 223 ? -23.688 -28.047 3.172 1 94.25 223 TYR A N 1
ATOM 1788 C CA . TYR A 1 223 ? -24.812 -27.625 2.348 1 94.25 223 TYR A CA 1
ATOM 1789 C C . TYR A 1 223 ? -24.438 -27.594 0.873 1 94.25 223 TYR A C 1
ATOM 1791 O O . TYR A 1 223 ? -25.141 -28.156 0.033 1 94.25 223 TYR A O 1
ATOM 1799 N N . LYS A 1 224 ? -23.375 -27.109 0.557 1 92.62 224 LYS A N 1
ATOM 1800 C CA . LYS A 1 224 ? -22.953 -26.922 -0.828 1 92.62 224 LYS A CA 1
ATOM 1801 C C . LYS A 1 224 ? -22.516 -28.234 -1.452 1 92.62 224 LYS A C 1
ATOM 1803 O O . LYS A 1 224 ? -22.672 -28.453 -2.656 1 92.62 224 LYS A O 1
ATOM 1808 N N . SER A 1 225 ? -21.969 -29.109 -0.719 1 89.5 225 SER A N 1
ATOM 1809 C CA . SER A 1 225 ? -21.562 -30.406 -1.223 1 89.5 225 SER A CA 1
ATOM 1810 C C . SER A 1 225 ? -22.766 -31.266 -1.582 1 89.5 225 SER A C 1
ATOM 1812 O O . SER A 1 225 ? -22.688 -32.125 -2.471 1 89.5 225 SER A O 1
ATOM 1814 N N . LYS A 1 226 ? -23.875 -31.062 -0.944 1 85.06 226 LYS A N 1
ATOM 1815 C CA . LYS A 1 226 ? -25.078 -31.844 -1.176 1 85.06 226 LYS A CA 1
ATOM 1816 C C . LYS A 1 226 ? -25.797 -31.391 -2.443 1 85.06 226 LYS A C 1
ATOM 1818 O O . LYS A 1 226 ? -26.594 -32.125 -3.016 1 85.06 226 LYS A O 1
ATOM 1823 N N . LEU A 1 227 ? -25.562 -30.172 -2.855 1 79.19 227 LEU A N 1
ATOM 1824 C CA . LEU A 1 227 ? -26.234 -29.641 -4.035 1 79.19 227 LEU A CA 1
ATOM 1825 C C . LEU A 1 227 ? -25.719 -30.297 -5.305 1 79.19 227 LEU A C 1
ATOM 1827 O O . LEU A 1 227 ? -26.406 -30.312 -6.332 1 79.19 227 LEU A O 1
ATOM 1831 N N . LYS A 1 228 ? -24.594 -30.781 -5.344 1 69.44 228 LYS A N 1
ATOM 1832 C CA . LYS A 1 228 ? -24.031 -31.375 -6.559 1 69.44 228 LYS A CA 1
ATOM 1833 C C . LYS A 1 228 ? -23.922 -32.875 -6.43 1 69.44 228 LYS A C 1
ATOM 1835 O O . LYS A 1 228 ? -23.797 -33.406 -5.324 1 69.44 228 LYS A O 1
ATOM 1840 N N . GLU A 1 229 ? -24.188 -33.531 -7.559 1 59.19 229 GLU A N 1
ATOM 1841 C CA . GLU A 1 229 ? -24.109 -34.969 -7.648 1 59.19 229 GLU A CA 1
ATOM 1842 C C . GLU A 1 229 ? -22.75 -35.5 -7.199 1 59.19 229 GLU A C 1
ATOM 1844 O O . GLU A 1 229 ? -21.719 -34.969 -7.605 1 59.19 229 GLU A O 1
ATOM 1849 N N . GLN A 1 230 ? -22.734 -36.188 -6.062 1 60.94 230 GLN A N 1
ATOM 1850 C CA . GLN A 1 230 ? -21.516 -36.781 -5.504 1 60.94 230 GLN A CA 1
ATOM 1851 C C . GLN A 1 230 ? -20.859 -37.719 -6.5 1 60.94 230 GLN A C 1
ATOM 1853 O O . GLN A 1 230 ? -21.516 -38.594 -7.086 1 60.94 230 GLN A O 1
ATOM 1858 N N . GLU A 1 231 ? -19.828 -37.219 -7.117 1 61.03 231 GLU A N 1
ATOM 1859 C CA . GLU A 1 231 ? -19.047 -38.188 -7.879 1 61.03 231 GLU A CA 1
ATOM 1860 C C . GLU A 1 231 ? -18.547 -39.312 -6.984 1 61.03 231 GLU A C 1
ATOM 1862 O O . GLU A 1 231 ? -18.406 -39.125 -5.77 1 61.03 231 GLU A O 1
ATOM 1867 N N . ASN A 1 232 ? -18.562 -40.5 -7.492 1 60.78 232 ASN A N 1
ATOM 1868 C CA . ASN A 1 232 ? -18.109 -41.719 -6.805 1 60.78 232 ASN A CA 1
ATOM 1869 C C . ASN A 1 232 ? -16.641 -41.594 -6.371 1 60.78 232 ASN A C 1
ATOM 1871 O O . ASN A 1 232 ? -15.742 -41.969 -7.125 1 60.78 232 ASN A O 1
ATOM 1875 N N . VAL A 1 233 ? -16.375 -40.688 -5.375 1 71.62 233 VAL A N 1
ATOM 1876 C CA . VAL A 1 233 ? -15.023 -40.625 -4.844 1 71.62 233 VAL A CA 1
ATOM 1877 C C . VAL A 1 233 ? -14.859 -41.656 -3.729 1 71.62 233 VAL A C 1
ATOM 1879 O O . VAL A 1 233 ? -15.711 -41.75 -2.836 1 71.62 233 VAL A O 1
ATOM 1882 N N . GLN A 1 234 ? -13.875 -42.594 -3.912 1 71.62 234 GLN A N 1
ATOM 1883 C CA . GLN A 1 234 ? -13.57 -43.594 -2.887 1 71.62 234 GLN A CA 1
ATOM 1884 C C . GLN A 1 234 ? -12.758 -42.969 -1.755 1 71.62 234 GLN A C 1
ATOM 1886 O O . GLN A 1 234 ? -11.633 -42.5 -1.974 1 71.62 234 GLN A O 1
ATOM 1891 N N . VAL A 1 235 ? -13.414 -42.812 -0.631 1 79.31 235 VAL A N 1
ATOM 1892 C CA . VAL A 1 235 ? -12.711 -42.344 0.555 1 79.31 235 VAL A CA 1
ATOM 1893 C C . VAL A 1 235 ? -12.281 -43.531 1.416 1 79.31 235 VAL A C 1
ATOM 1895 O O . VAL A 1 235 ? -13.078 -44.438 1.657 1 79.31 235 VAL A O 1
ATOM 1898 N N . SER A 1 236 ? -11.039 -43.5 1.726 1 78.69 236 SER A N 1
ATOM 1899 C CA . SER A 1 236 ? -10.516 -44.594 2.539 1 78.69 236 SER A CA 1
ATOM 1900 C C . SER A 1 236 ? -11.258 -44.688 3.869 1 78.69 236 SER A C 1
ATOM 1902 O O . SER A 1 236 ? -11.695 -43.688 4.422 1 78.69 236 SER A O 1
ATOM 1904 N N . GLU A 1 237 ? -11.406 -45.906 4.336 1 78.75 237 GLU A N 1
ATOM 1905 C CA . GLU A 1 237 ? -12.078 -46.188 5.605 1 78.75 237 GLU A CA 1
ATOM 1906 C C . GLU A 1 237 ? -11.336 -45.531 6.77 1 78.75 237 GLU A C 1
ATOM 1908 O O . GLU A 1 237 ? -11.961 -45.062 7.723 1 78.75 237 GLU A O 1
ATOM 1913 N N . ASP A 1 238 ? -10.078 -45.438 6.68 1 80.19 238 ASP A N 1
ATOM 1914 C CA . ASP A 1 238 ? -9.281 -44.844 7.738 1 80.19 238 ASP A CA 1
ATOM 1915 C C . ASP A 1 238 ? -9.578 -43.344 7.867 1 80.19 238 ASP A C 1
ATOM 1917 O O . ASP A 1 238 ? -9.672 -42.812 8.977 1 80.19 238 ASP A O 1
ATOM 1921 N N . VAL A 1 239 ? -9.75 -42.719 6.758 1 83.62 239 VAL A N 1
ATOM 1922 C CA . VAL A 1 239 ? -10.047 -41.312 6.766 1 83.62 239 VAL A CA 1
ATOM 1923 C C . VAL A 1 239 ? -11.43 -41.062 7.367 1 83.62 239 VAL A C 1
ATOM 1925 O O . VAL A 1 239 ? -11.625 -40.125 8.141 1 83.62 239 VAL A O 1
ATOM 1928 N N . LYS A 1 240 ? -12.32 -41.969 7.109 1 83.88 240 LYS A N 1
ATOM 1929 C CA . LYS A 1 240 ? -13.68 -41.844 7.629 1 83.88 240 LYS A CA 1
ATOM 1930 C C . LYS A 1 240 ? -13.711 -42.031 9.141 1 83.88 240 LYS A C 1
ATOM 1932 O O . LYS A 1 240 ? -14.375 -41.281 9.859 1 83.88 240 LYS A O 1
ATOM 1937 N N . LYS A 1 241 ? -12.898 -42.938 9.555 1 85.94 241 LYS A N 1
ATOM 1938 C CA . LYS A 1 241 ? -12.922 -43.312 10.969 1 85.94 241 LYS A CA 1
ATOM 1939 C C . LYS A 1 241 ? -12.195 -42.281 11.82 1 85.94 241 LYS A C 1
ATOM 1941 O O . LYS A 1 241 ? -12.547 -42.031 12.977 1 85.94 241 LYS A O 1
ATOM 1946 N N . LEU A 1 242 ? -11.281 -41.656 11.227 1 87.56 242 LEU A N 1
ATOM 1947 C CA . LEU A 1 242 ? -10.414 -40.781 12.008 1 87.56 242 LEU A CA 1
ATOM 1948 C C . LEU A 1 242 ? -10.82 -39.312 11.836 1 87.56 242 LEU A C 1
ATOM 1950 O O . LEU A 1 242 ? -10.062 -38.406 12.195 1 87.56 242 LEU A O 1
ATOM 1954 N N . SER A 1 243 ? -11.961 -39.094 11.227 1 89.81 243 SER A N 1
ATOM 1955 C CA . SER A 1 243 ? -12.477 -37.75 11.055 1 89.81 243 SER A CA 1
ATOM 1956 C C . SER A 1 243 ? -13.844 -37.594 11.719 1 89.81 243 SER A C 1
ATOM 1958 O O . SER A 1 243 ? -14.523 -38.562 11.984 1 89.81 243 SER A O 1
ATOM 1960 N N . SER A 1 244 ? -14.156 -36.438 12.172 1 90.62 244 SER A N 1
ATOM 1961 C CA . SER A 1 244 ? -15.484 -36.188 12.727 1 90.62 244 SER A CA 1
ATOM 1962 C C . SER A 1 244 ? -16.547 -36.219 11.641 1 90.62 244 SER A C 1
ATOM 1964 O O . SER A 1 244 ? -17.609 -36.812 11.828 1 90.62 244 SER A O 1
ATOM 1966 N N . GLU A 1 245 ? -16.312 -35.562 10.547 1 92.5 245 GLU A N 1
ATOM 1967 C CA . GLU A 1 245 ? -17.203 -35.469 9.398 1 92.5 245 GLU A CA 1
ATOM 1968 C C . GLU A 1 245 ? -16.422 -35.312 8.102 1 92.5 245 GLU A C 1
ATOM 1970 O O . GLU A 1 245 ? -15.281 -34.844 8.109 1 92.5 245 GLU A O 1
ATOM 1975 N N . LEU A 1 246 ? -16.984 -35.781 7.07 1 91.94 246 LEU A N 1
ATOM 1976 C CA . LEU A 1 246 ? -16.375 -35.594 5.758 1 91.94 246 LEU A CA 1
ATOM 1977 C C . LEU A 1 246 ? -17.422 -35.312 4.703 1 91.94 246 LEU A C 1
ATOM 1979 O O . LEU A 1 246 ? -18.547 -35.844 4.77 1 91.94 246 LEU A O 1
ATOM 1983 N N . TYR A 1 247 ? -17.109 -34.406 3.812 1 91.81 247 TYR A N 1
ATOM 1984 C CA . TYR A 1 247 ? -17.984 -34.031 2.715 1 91.81 247 TYR A CA 1
ATOM 1985 C C . TYR A 1 247 ? -17.266 -34.094 1.379 1 91.81 247 TYR A C 1
ATOM 1987 O O . TYR A 1 247 ? -16.094 -33.688 1.276 1 91.81 247 TYR A O 1
ATOM 1995 N N . VAL A 1 248 ? -17.922 -34.719 0.417 1 89.31 248 VAL A N 1
ATOM 1996 C CA . VAL A 1 248 ? -17.312 -34.906 -0.898 1 89.31 248 VAL A CA 1
ATOM 1997 C C . VAL A 1 248 ? -17.938 -33.906 -1.893 1 89.31 248 VAL A C 1
ATOM 1999 O O . VAL A 1 248 ? -19.172 -33.781 -1.959 1 89.31 248 VAL A O 1
ATOM 2002 N N . TYR A 1 249 ? -17.141 -33.156 -2.541 1 89.31 249 TYR A N 1
ATOM 2003 C CA . TYR A 1 249 ? -17.531 -32.281 -3.635 1 89.31 249 TYR A CA 1
ATOM 2004 C C . TYR A 1 249 ? -16.672 -32.531 -4.867 1 89.31 249 TYR A C 1
ATOM 2006 O O . TYR A 1 249 ? -15.492 -32.156 -4.902 1 89.31 249 TYR A O 1
ATOM 2014 N N . LYS A 1 250 ? -17.312 -33.188 -5.91 1 82.81 250 LYS A N 1
ATOM 2015 C CA . LYS A 1 250 ? -16.594 -33.594 -7.109 1 82.81 250 LYS A CA 1
ATOM 2016 C C . LYS A 1 250 ? -15.414 -34.5 -6.758 1 82.81 250 LYS A C 1
ATOM 2018 O O . LYS A 1 250 ? -15.594 -35.562 -6.168 1 82.81 250 LYS A O 1
ATOM 2023 N N . ASP A 1 251 ? -14.195 -34.031 -6.953 1 81.06 251 ASP A N 1
ATOM 2024 C CA . ASP A 1 251 ? -13.016 -34.844 -6.707 1 81.06 251 ASP A CA 1
ATOM 2025 C C . ASP A 1 251 ? -12.367 -34.5 -5.371 1 81.06 251 ASP A C 1
ATOM 2027 O O . ASP A 1 251 ? -11.312 -35.031 -5.027 1 81.06 251 ASP A O 1
ATOM 2031 N N . LYS A 1 252 ? -13.008 -33.719 -4.551 1 88.38 252 LYS A N 1
ATOM 2032 C CA . LYS A 1 252 ? -12.422 -33.219 -3.311 1 88.38 252 LYS A CA 1
ATOM 2033 C C . LYS A 1 252 ? -13.141 -33.812 -2.094 1 88.38 252 LYS A C 1
ATOM 2035 O O . LYS A 1 252 ? -14.367 -33.938 -2.092 1 88.38 252 LYS A O 1
ATOM 2040 N N . VAL A 1 253 ? -12.375 -34.094 -1.155 1 89.56 253 VAL A N 1
ATOM 2041 C CA . VAL A 1 253 ? -12.914 -34.594 0.115 1 89.56 253 VAL A CA 1
ATOM 2042 C C . VAL A 1 253 ? -12.516 -33.625 1.235 1 89.56 253 VAL A C 1
ATOM 2044 O O . VAL A 1 253 ? -11.328 -33.5 1.559 1 89.56 253 VAL A O 1
ATOM 2047 N N . PHE A 1 254 ? -13.445 -32.969 1.799 1 93.75 254 PHE A N 1
ATOM 2048 C CA . PHE A 1 254 ? -13.227 -32.094 2.955 1 93.75 254 PHE A CA 1
ATOM 2049 C C . PHE A 1 254 ? -13.312 -32.906 4.25 1 93.75 254 PHE A C 1
ATOM 2051 O O . PHE A 1 254 ? -14.367 -33.438 4.586 1 93.75 254 PHE A O 1
ATOM 2058 N N . ILE A 1 255 ? -12.219 -32.969 4.945 1 93.5 255 ILE A N 1
ATOM 2059 C CA . ILE A 1 255 ? -12.109 -33.812 6.137 1 93.5 255 ILE A CA 1
ATOM 2060 C C . ILE A 1 255 ? -11.992 -32.938 7.379 1 93.5 255 ILE A C 1
ATOM 2062 O O . ILE A 1 255 ? -11 -32.219 7.547 1 93.5 255 ILE A O 1
ATOM 2066 N N . PHE A 1 256 ? -12.984 -32.969 8.211 1 95.5 256 PHE A N 1
ATOM 2067 C CA . PHE A 1 256 ? -13.023 -32.125 9.398 1 95.5 256 PHE A CA 1
ATOM 2068 C C . PHE A 1 256 ? -12.461 -32.875 10.609 1 95.5 256 PHE A C 1
ATOM 2070 O O . PHE A 1 256 ? -12.875 -34 10.898 1 95.5 256 PHE A O 1
ATOM 2077 N N . ASP A 1 257 ? -11.516 -32.312 11.25 1 92.69 2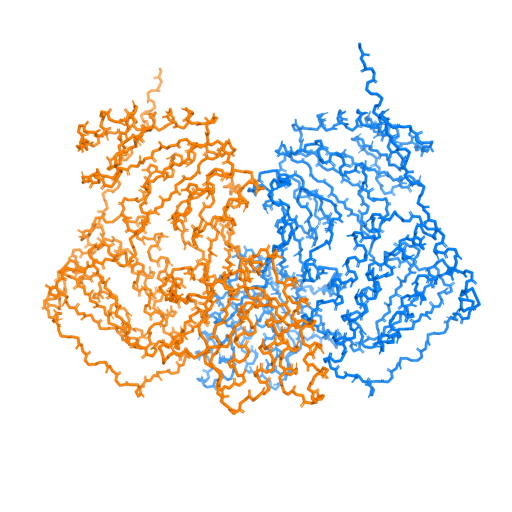57 ASP A N 1
ATOM 2078 C CA . ASP A 1 257 ? -10.969 -32.781 12.523 1 92.69 257 ASP A CA 1
ATOM 2079 C C . ASP A 1 257 ? -10.297 -34.156 12.359 1 92.69 257 ASP A C 1
ATOM 2081 O O . ASP A 1 257 ? -10.602 -35.062 13.109 1 92.69 257 ASP A O 1
ATOM 2085 N N . PHE A 1 258 ? -9.453 -34.219 11.43 1 90.12 258 PHE A N 1
ATOM 2086 C CA . PHE A 1 258 ? -8.719 -35.469 11.203 1 90.12 258 PHE A CA 1
ATOM 2087 C C . PHE A 1 258 ? -7.605 -35.625 12.234 1 90.12 258 PHE A C 1
ATOM 2089 O O . PHE A 1 258 ? -6.824 -34.719 12.461 1 90.12 258 PHE A O 1
ATOM 2096 N N . VAL A 1 259 ? -7.488 -36.719 12.828 1 84.94 259 VAL A N 1
ATOM 2097 C CA . VAL A 1 259 ? -6.523 -36.906 13.898 1 84.94 259 VAL A CA 1
ATOM 2098 C C . VAL A 1 259 ? -5.461 -37.906 13.445 1 84.94 259 VAL A C 1
ATOM 2100 O O . VAL A 1 259 ? -4.527 -38.219 14.195 1 84.94 259 VAL A O 1
ATOM 2103 N N . GLY A 1 260 ? -5.5 -38.438 12.227 1 79.56 260 GLY A N 1
ATOM 2104 C CA . GLY A 1 260 ? -4.531 -39.406 11.734 1 79.56 260 GLY A CA 1
ATOM 2105 C C . GLY A 1 260 ? -3.32 -38.75 11.086 1 79.56 260 GLY A C 1
ATOM 2106 O O . GLY A 1 260 ? -3.09 -37.562 11.242 1 79.56 260 GLY A O 1
ATOM 2107 N N . ASP A 1 261 ? -2.471 -39.594 10.547 1 73.12 261 ASP A N 1
ATOM 2108 C CA . ASP A 1 261 ? -1.276 -39.125 9.836 1 73.12 261 ASP A CA 1
ATOM 2109 C C . ASP A 1 261 ? -1.62 -38.688 8.43 1 73.12 261 ASP A C 1
ATOM 2111 O O . ASP A 1 261 ? -2.051 -39.469 7.59 1 73.12 261 ASP A O 1
ATOM 2115 N N . LYS A 1 262 ? -1.582 -37.406 8.203 1 71.5 262 LYS A N 1
ATOM 2116 C CA . LYS A 1 262 ? -1.969 -36.75 6.945 1 71.5 262 LYS A CA 1
ATOM 2117 C C . LYS A 1 262 ? -1.066 -37.219 5.801 1 71.5 262 LYS A C 1
ATOM 2119 O O . LYS A 1 262 ? -1.47 -37.188 4.637 1 71.5 262 LYS A O 1
ATOM 2124 N N . ALA A 1 263 ? 0.167 -37.594 5.992 1 60.88 263 ALA A N 1
ATOM 2125 C CA . ALA A 1 263 ? 1.105 -38.031 4.973 1 60.88 263 ALA A CA 1
ATOM 2126 C C . ALA A 1 263 ? 0.614 -39.344 4.312 1 60.88 263 ALA A C 1
ATOM 2128 O O . ALA A 1 263 ? 0.887 -39.562 3.133 1 60.88 263 ALA A O 1
ATOM 2129 N N . VAL A 1 264 ? -0.081 -40.219 5.078 1 49.66 264 VAL A N 1
ATOM 2130 C CA . VAL A 1 264 ? -0.393 -41.594 4.68 1 49.66 264 VAL A CA 1
ATOM 2131 C C . VAL A 1 264 ? -1.616 -41.594 3.764 1 49.66 264 VAL A C 1
ATOM 2133 O O . VAL A 1 264 ? -1.742 -42.438 2.891 1 49.66 264 VAL A O 1
ATOM 2136 N N . VAL A 1 265 ? -2.484 -40.625 3.787 1 49.97 265 VAL A N 1
ATOM 2137 C CA . VAL A 1 265 ? -3.826 -40.844 3.262 1 49.97 265 VAL A CA 1
ATOM 2138 C C . VAL A 1 265 ? -3.969 -40.188 1.898 1 49.97 265 VAL A C 1
ATOM 2140 O O . VAL A 1 265 ? -5.082 -40 1.4 1 49.97 265 VAL A O 1
ATOM 2143 N N . ASP A 1 266 ? -2.951 -39.812 1.27 1 55.5 266 ASP A N 1
ATOM 2144 C CA . ASP A 1 266 ? -3.182 -39.188 -0.041 1 55.5 266 ASP A CA 1
ATOM 2145 C C . ASP A 1 266 ? -3.506 -40.281 -1.085 1 55.5 266 ASP A C 1
ATOM 2147 O O . ASP A 1 266 ? -2.66 -40.594 -1.914 1 55.5 266 ASP A O 1
ATOM 2151 N N . SER A 1 267 ? -4.469 -41.281 -0.749 1 52.44 267 SER A N 1
ATOM 2152 C CA . SER A 1 267 ? -4.867 -42.438 -1.564 1 52.44 267 SER A CA 1
ATOM 2153 C C . SER A 1 267 ? -5.723 -42 -2.748 1 52.44 267 SER A C 1
ATOM 2155 O O . SER A 1 267 ? -6.926 -42.25 -2.783 1 52.44 267 SER A O 1
ATOM 2157 N N . GLY A 1 268 ? -5.316 -41.219 -3.793 1 60.75 268 GLY A N 1
ATOM 2158 C CA . GLY A 1 268 ? -6.012 -41 -5.055 1 60.75 268 GLY A CA 1
ATOM 2159 C C . GLY A 1 268 ? -6.969 -39.844 -5.031 1 60.75 268 GLY A C 1
ATOM 2160 O O . GLY A 1 268 ? -7.316 -39.281 -6.078 1 60.75 268 GLY A O 1
ATOM 2161 N N . SER A 1 269 ? -7.605 -39.562 -3.855 1 70.31 269 SER A N 1
ATOM 2162 C CA . SER A 1 269 ? -8.547 -38.438 -3.816 1 70.31 269 SER A CA 1
ATOM 2163 C C . SER A 1 269 ? -7.879 -37.188 -3.316 1 70.31 269 SER A C 1
ATOM 2165 O O . SER A 1 269 ? -6.832 -37.219 -2.666 1 70.31 269 SER A O 1
ATOM 2167 N N . HIS A 1 270 ? -8.406 -36.062 -3.691 1 85.81 270 HIS A N 1
ATOM 2168 C CA . HIS A 1 270 ? -7.965 -34.75 -3.219 1 85.81 270 HIS A CA 1
ATOM 2169 C C . HIS A 1 270 ? -8.523 -34.438 -1.833 1 85.81 270 HIS A C 1
ATOM 2171 O O . HIS A 1 270 ? -9.625 -33.906 -1.709 1 85.81 270 HIS A O 1
ATOM 2177 N N . ASN A 1 271 ? -7.691 -34.844 -0.783 1 88.31 271 ASN A N 1
ATOM 2178 C CA . ASN A 1 271 ? -8.109 -34.625 0.596 1 88.31 271 ASN A CA 1
ATOM 2179 C C . ASN A 1 271 ? -7.762 -33.219 1.066 1 88.31 271 ASN A C 1
ATOM 2181 O O . ASN A 1 271 ? -6.637 -32.75 0.877 1 88.31 271 ASN A O 1
ATOM 2185 N N . ILE A 1 272 ? -8.727 -32.594 1.609 1 93.62 272 ILE A N 1
ATOM 2186 C CA . ILE A 1 272 ? -8.555 -31.266 2.207 1 93.62 272 ILE A CA 1
ATOM 2187 C C . ILE A 1 272 ? -8.836 -31.344 3.705 1 93.62 272 ILE A C 1
ATOM 2189 O O . ILE A 1 272 ? -9.969 -31.594 4.113 1 93.62 272 ILE A O 1
ATOM 2193 N N . TYR A 1 273 ? -7.84 -31.094 4.531 1 93.75 273 TYR A N 1
ATOM 2194 C CA . TYR A 1 273 ? -7.988 -31.188 5.98 1 93.75 273 TYR A CA 1
ATOM 2195 C C . TYR A 1 273 ? -8.406 -29.844 6.57 1 93.75 273 TYR A C 1
ATOM 2197 O O . TYR A 1 273 ? -7.766 -28.828 6.324 1 93.75 273 TYR A O 1
ATOM 2205 N N . VAL A 1 274 ? -9.492 -29.906 7.301 1 96.81 274 VAL A N 1
ATOM 2206 C CA . VAL A 1 274 ? -10.031 -28.703 7.918 1 96.81 274 VAL A CA 1
ATOM 2207 C C . VAL A 1 274 ? -9.82 -28.75 9.43 1 96.81 274 VAL A C 1
ATOM 2209 O O . VAL A 1 274 ? -10.219 -29.703 10.086 1 96.81 274 VAL A O 1
ATOM 2212 N N . GLU A 1 275 ? -9.164 -27.719 9.945 1 96.5 275 GLU A N 1
ATOM 2213 C CA . GLU A 1 275 ? -8.836 -27.625 11.367 1 96.5 275 GLU A CA 1
ATOM 2214 C C . GLU A 1 275 ? -9.188 -26.266 11.922 1 96.5 275 GLU A C 1
ATOM 2216 O O . GLU A 1 275 ? -9.273 -25.281 11.18 1 96.5 275 GLU A O 1
ATOM 2221 N N . ALA A 1 276 ? -9.398 -26.266 13.211 1 97.44 276 ALA A N 1
ATOM 2222 C CA . ALA A 1 276 ? -9.734 -25.016 13.883 1 97.44 276 ALA A CA 1
ATOM 2223 C C . ALA A 1 276 ? -8.484 -24.375 14.492 1 97.44 276 ALA A C 1
ATOM 2225 O O . ALA A 1 276 ? -7.512 -25.062 14.789 1 97.44 276 ALA A O 1
ATOM 2226 N N . TYR A 1 277 ? -8.406 -23.109 14.562 1 97.81 277 TYR A N 1
ATOM 2227 C CA . TYR A 1 277 ? -7.438 -22.344 15.336 1 97.81 277 TYR A CA 1
ATOM 2228 C C . TYR A 1 277 ? -8.125 -21.266 16.172 1 97.81 277 TYR A C 1
ATOM 2230 O O . TYR A 1 277 ? -9.297 -20.969 15.961 1 97.81 277 TYR A O 1
ATOM 2238 N N . ARG A 1 278 ? -7.383 -20.578 17.156 1 96.75 278 ARG A N 1
ATOM 2239 C CA . ARG A 1 278 ? -8.047 -19.672 18.094 1 96.75 278 ARG A CA 1
ATOM 2240 C C . ARG A 1 278 ? -7.586 -18.234 17.891 1 96.75 278 ARG A C 1
ATOM 2242 O O . ARG A 1 278 ? -8.391 -17.312 17.922 1 96.75 278 ARG A O 1
ATOM 2249 N N . THR A 1 279 ? -6.258 -18.062 17.688 1 95.44 279 THR A N 1
ATOM 2250 C CA . THR A 1 279 ? -5.707 -16.719 17.656 1 95.44 279 THR A CA 1
ATOM 2251 C C . THR A 1 279 ? -4.805 -16.516 16.453 1 95.44 279 THR A C 1
ATOM 2253 O O . THR A 1 279 ? -4.367 -17.484 15.828 1 95.44 279 THR A O 1
ATOM 2256 N N . THR A 1 280 ? -4.559 -15.227 16.203 1 94.06 280 THR A N 1
ATOM 2257 C CA . THR A 1 280 ? -3.652 -14.891 15.102 1 94.06 280 THR A CA 1
ATOM 2258 C C . THR A 1 280 ? -2.258 -15.445 15.367 1 94.06 280 THR A C 1
ATOM 2260 O O . THR A 1 280 ? -1.61 -15.969 14.461 1 94.06 280 THR A O 1
ATOM 2263 N N . LYS A 1 281 ? -1.771 -15.359 16.594 1 94 281 LYS A N 1
ATOM 2264 C CA . LYS A 1 281 ? -0.466 -15.906 16.953 1 94 281 LYS A CA 1
ATOM 2265 C C . LYS A 1 281 ? -0.404 -17.406 16.688 1 94 281 LYS A C 1
ATOM 2267 O O . LYS A 1 281 ? 0.586 -17.906 16.156 1 94 281 LYS A O 1
ATOM 2272 N N . GLU A 1 282 ? -1.479 -18.109 17.016 1 96.62 282 GLU A N 1
ATOM 2273 C CA . GLU A 1 282 ? -1.536 -19.562 16.812 1 96.62 282 GLU A CA 1
ATOM 2274 C C . GLU A 1 282 ? -1.505 -19.906 15.336 1 96.62 282 GLU A C 1
ATOM 2276 O O . GLU A 1 282 ? -0.771 -20.812 14.914 1 96.62 282 GLU A O 1
ATOM 2281 N N . VAL A 1 283 ? -2.324 -19.234 14.547 1 97.12 283 VAL A N 1
ATOM 2282 C CA . VAL A 1 283 ? -2.398 -19.578 13.133 1 97.12 283 VAL A CA 1
ATOM 2283 C C . VAL A 1 283 ? -1.051 -19.312 12.469 1 97.12 283 VAL A C 1
ATOM 2285 O O . VAL A 1 283 ? -0.634 -20.047 11.578 1 97.12 283 VAL A O 1
ATOM 2288 N N . LEU A 1 284 ? -0.379 -18.266 12.891 1 95.75 284 LEU A N 1
ATOM 2289 C CA . LEU A 1 284 ? 0.94 -17.953 12.344 1 95.75 284 LEU A CA 1
ATOM 2290 C C . LEU A 1 284 ? 1.936 -19.062 12.68 1 95.75 284 LEU A C 1
ATOM 2292 O O . LEU A 1 284 ? 2.842 -19.344 11.898 1 95.75 284 LEU A O 1
ATOM 2296 N N . THR A 1 285 ? 1.795 -19.703 13.797 1 95.69 285 THR A N 1
ATOM 2297 C CA . THR A 1 285 ? 2.639 -20.828 14.18 1 95.69 285 THR A CA 1
ATOM 2298 C C . THR A 1 285 ? 2.305 -22.062 13.352 1 95.69 285 THR A C 1
ATOM 2300 O O . THR A 1 285 ? 3.199 -22.828 12.977 1 95.69 285 THR A O 1
ATOM 2303 N N . LEU A 1 286 ? 1.03 -22.219 13.016 1 96.06 286 LEU A N 1
ATOM 2304 C CA . LEU A 1 286 ? 0.55 -23.391 12.305 1 96.06 286 LEU A CA 1
ATOM 2305 C C . LEU A 1 286 ? 0.95 -23.344 10.836 1 96.06 286 LEU A C 1
ATOM 2307 O O . LEU A 1 286 ? 1.066 -24.391 10.18 1 96.06 286 LEU A O 1
ATOM 2311 N N . ILE A 1 287 ? 1.209 -22.156 10.297 1 96.19 287 ILE A N 1
ATOM 2312 C CA . ILE A 1 287 ? 1.408 -22.047 8.852 1 96.19 287 ILE A CA 1
ATOM 2313 C C . ILE A 1 287 ? 2.885 -21.797 8.555 1 96.19 287 ILE A C 1
ATOM 2315 O O . ILE A 1 287 ? 3.227 -21.234 7.516 1 96.19 287 ILE A O 1
ATOM 2319 N N . GLN A 1 288 ? 3.75 -22.188 9.344 1 91.31 288 GLN A N 1
ATOM 2320 C CA . GLN A 1 288 ? 5.18 -21.906 9.227 1 91.31 288 GLN A CA 1
ATOM 2321 C C . GLN A 1 288 ? 5.758 -22.547 7.965 1 91.31 288 GLN A C 1
ATOM 2323 O O . GLN A 1 288 ? 6.762 -22.078 7.43 1 91.31 288 GLN A O 1
ATOM 2328 N N . ASN A 1 289 ? 5.113 -23.547 7.379 1 87.94 289 ASN A N 1
ATOM 2329 C CA . ASN A 1 289 ? 5.629 -24.219 6.188 1 87.94 289 ASN A CA 1
ATOM 2330 C C . ASN A 1 289 ? 4.727 -23.984 4.98 1 87.94 289 ASN A C 1
ATOM 2332 O O . ASN A 1 289 ? 4.895 -24.625 3.941 1 87.94 289 ASN A O 1
ATOM 2336 N N . ALA A 1 290 ? 3.732 -23.125 5.195 1 92.5 290 ALA A N 1
ATOM 2337 C CA . ALA A 1 290 ? 2.822 -22.844 4.09 1 92.5 290 ALA A CA 1
ATOM 2338 C C . ALA A 1 290 ? 3.469 -21.906 3.07 1 92.5 290 ALA A C 1
ATOM 2340 O O . ALA A 1 290 ? 3.727 -20.75 3.367 1 92.5 290 ALA A O 1
ATOM 2341 N N . ILE A 1 291 ? 3.701 -22.375 1.884 1 91.19 291 ILE A N 1
ATOM 2342 C CA . ILE A 1 291 ? 4.34 -21.578 0.833 1 91.19 291 ILE A CA 1
ATOM 2343 C C . ILE A 1 291 ? 3.293 -20.734 0.109 1 91.19 291 ILE A C 1
ATOM 2345 O O . ILE A 1 291 ? 3.557 -19.594 -0.254 1 91.19 291 ILE A O 1
ATOM 2349 N N . LEU A 1 292 ? 2.123 -21.312 -0.163 1 95.12 292 LEU A N 1
ATOM 2350 C CA . LEU A 1 292 ? 0.971 -20.641 -0.759 1 95.12 292 LEU A CA 1
ATOM 2351 C C . LEU A 1 292 ? -0.162 -20.5 0.252 1 95.12 292 LEU A C 1
ATOM 2353 O O . LEU A 1 292 ? -0.462 -21.453 0.986 1 95.12 292 LEU A O 1
ATOM 2357 N N . LEU A 1 293 ? -0.72 -19.297 0.284 1 97 293 LEU A N 1
ATOM 2358 C CA . LEU A 1 293 ? -1.737 -19.016 1.291 1 97 293 LEU A CA 1
ATOM 2359 C C . LEU A 1 293 ? -2.932 -18.297 0.671 1 97 293 LEU A C 1
ATOM 2361 O O . LEU A 1 293 ? -2.758 -17.359 -0.109 1 97 293 LEU A O 1
ATOM 2365 N N . SER A 1 294 ? -4.117 -18.797 0.85 1 97.25 294 SER A N 1
ATOM 2366 C CA . SER A 1 294 ? -5.367 -18.094 0.606 1 97.25 294 SER A CA 1
ATOM 2367 C C . SER A 1 294 ? -6 -17.625 1.912 1 97.25 294 SER A C 1
ATOM 2369 O O . SER A 1 294 ? -6.59 -18.422 2.645 1 97.25 294 SER A O 1
ATOM 2371 N N . LEU A 1 295 ? -5.863 -16.359 2.184 1 97.88 295 LEU A N 1
ATOM 2372 C CA . LEU A 1 295 ? -6.324 -15.758 3.432 1 97.88 295 LEU A CA 1
ATOM 2373 C C . LEU A 1 295 ? -7.66 -15.055 3.232 1 97.88 295 LEU A C 1
ATOM 2375 O O . LEU A 1 295 ? -7.773 -14.164 2.389 1 97.88 295 LEU A O 1
ATOM 2379 N N . TRP A 1 296 ? -8.602 -15.508 3.984 1 97.69 296 TRP A N 1
ATOM 2380 C CA . TRP A 1 296 ? -9.906 -14.859 3.957 1 97.69 296 TRP A CA 1
ATOM 2381 C C . TRP A 1 296 ? -10.156 -14.086 5.246 1 97.69 296 TRP A C 1
ATOM 2383 O O . TRP A 1 296 ? -10.375 -14.68 6.305 1 97.69 296 TRP A O 1
ATOM 2393 N N . SER A 1 297 ? -10.055 -12.75 5.117 1 95.69 297 SER A N 1
ATOM 2394 C CA . SER A 1 297 ? -10.258 -11.797 6.203 1 95.69 297 SER A CA 1
ATOM 2395 C C . SER A 1 297 ? -10.672 -10.43 5.664 1 95.69 297 SER A C 1
ATOM 2397 O O . SER A 1 297 ? -9.992 -9.859 4.805 1 95.69 297 SER A O 1
ATOM 2399 N N . ASN A 1 298 ? -11.766 -9.938 6.246 1 94.75 298 ASN A N 1
ATOM 2400 C CA . ASN A 1 298 ? -12.219 -8.609 5.832 1 94.75 298 ASN A CA 1
ATOM 2401 C C . ASN A 1 298 ? -11.656 -7.52 6.734 1 94.75 298 ASN A C 1
ATOM 2403 O O . ASN A 1 298 ? -11.82 -6.332 6.457 1 94.75 298 ASN A O 1
ATOM 2407 N N . ASP A 1 299 ? -11.055 -7.934 7.746 1 93.44 299 ASP A N 1
ATOM 2408 C CA . ASP A 1 299 ? -10.438 -6.961 8.641 1 93.44 299 ASP A CA 1
ATOM 2409 C C . ASP A 1 299 ? -9.055 -6.555 8.148 1 93.44 299 ASP A C 1
ATOM 2411 O O . ASP A 1 299 ? -8.156 -7.395 8.031 1 93.44 299 ASP A O 1
ATOM 2415 N N . ILE A 1 300 ? -8.914 -5.324 7.941 1 92.44 300 ILE A N 1
ATOM 2416 C CA . ILE A 1 300 ? -7.719 -4.82 7.266 1 92.44 300 ILE A CA 1
ATOM 2417 C C . ILE A 1 300 ? -6.488 -5.074 8.133 1 92.44 300 ILE A C 1
ATOM 2419 O O . ILE A 1 300 ? -5.441 -5.484 7.633 1 92.44 300 ILE A O 1
ATOM 2423 N N . SER A 1 301 ? -6.527 -4.809 9.445 1 91.5 301 SER A N 1
ATOM 2424 C CA . SER A 1 301 ? -5.391 -5 10.344 1 91.5 301 SER A CA 1
ATOM 2425 C C . SER A 1 301 ? -4.992 -6.469 10.43 1 91.5 301 SER A C 1
ATOM 2427 O O . SER A 1 301 ? -3.811 -6.801 10.336 1 91.5 301 SER A O 1
ATOM 2429 N N . GLU A 1 302 ? -5.992 -7.328 10.578 1 92.81 302 GLU A N 1
ATOM 2430 C CA . GLU A 1 302 ? -5.766 -8.766 10.688 1 92.81 302 GLU A CA 1
ATOM 2431 C C . GLU A 1 302 ? -5.203 -9.328 9.383 1 92.81 302 GLU A C 1
ATOM 2433 O O . GLU A 1 302 ? -4.254 -10.117 9.398 1 92.81 302 GLU A O 1
ATOM 2438 N N . ALA A 1 303 ? -5.828 -8.93 8.297 1 93.75 303 ALA A N 1
ATOM 2439 C CA . ALA A 1 303 ? -5.383 -9.391 6.988 1 93.75 303 ALA A CA 1
ATOM 2440 C C . ALA A 1 303 ? -3.924 -9.016 6.738 1 93.75 303 ALA A C 1
ATOM 2442 O O . ALA A 1 303 ? -3.127 -9.859 6.312 1 93.75 303 ALA A O 1
ATOM 2443 N N . HIS A 1 304 ? -3.611 -7.82 7.055 1 92.75 304 HIS A N 1
ATOM 2444 C CA . HIS A 1 304 ? -2.242 -7.363 6.844 1 92.75 304 HIS A CA 1
ATOM 2445 C C . HIS A 1 304 ? -1.273 -8.078 7.781 1 92.75 304 HIS A C 1
ATOM 2447 O O . HIS A 1 304 ? -0.185 -8.484 7.363 1 92.75 304 HIS A O 1
ATOM 2453 N N . GLU A 1 305 ? -1.61 -8.188 8.977 1 92.38 305 GLU A N 1
ATOM 2454 C CA . GLU A 1 305 ? -0.743 -8.859 9.945 1 92.38 305 GLU A CA 1
ATOM 2455 C C . GLU A 1 305 ? -0.405 -10.273 9.5 1 92.38 305 GLU A C 1
ATOM 2457 O O . GLU A 1 305 ? 0.768 -10.648 9.445 1 92.38 305 GLU A O 1
ATOM 2462 N N . ILE A 1 306 ? -1.463 -11.031 9.156 1 95.06 306 ILE A N 1
ATOM 2463 C CA . ILE A 1 306 ? -1.261 -12.422 8.781 1 95.06 306 ILE A CA 1
ATOM 2464 C C . ILE A 1 306 ? -0.506 -12.5 7.457 1 95.06 306 ILE A C 1
ATOM 2466 O O . ILE A 1 306 ? 0.462 -13.25 7.328 1 95.06 306 ILE A O 1
ATOM 2470 N N . ALA A 1 307 ? -0.919 -11.711 6.52 1 95.19 307 ALA A N 1
ATOM 2471 C CA . ALA A 1 307 ? -0.319 -11.766 5.188 1 95.19 307 ALA A CA 1
ATOM 2472 C C . ALA A 1 307 ? 1.161 -11.398 5.238 1 95.19 307 ALA A C 1
ATOM 2474 O O . ALA A 1 307 ? 1.988 -12.031 4.578 1 95.19 307 ALA A O 1
ATOM 2475 N N . LEU A 1 308 ? 1.49 -10.398 5.996 1 91.62 308 LEU A N 1
ATOM 2476 C CA . LEU A 1 308 ? 2.859 -9.898 6.023 1 91.62 308 LEU A CA 1
ATOM 2477 C C . LEU A 1 308 ? 3.756 -10.812 6.855 1 91.62 308 LEU A C 1
ATOM 2479 O O . LEU A 1 308 ? 4.93 -11 6.527 1 91.62 308 LEU A O 1
ATOM 2483 N N . GLN A 1 309 ? 3.244 -11.414 7.859 1 90.38 309 GLN A N 1
ATOM 2484 C CA . GLN A 1 309 ? 4.062 -12.203 8.773 1 90.38 309 GLN A CA 1
ATOM 2485 C C . GLN A 1 309 ? 4.141 -13.656 8.32 1 90.38 309 GLN A C 1
ATOM 2487 O O . GLN A 1 309 ? 5.004 -14.414 8.781 1 90.38 309 GLN A O 1
ATOM 2492 N N . ALA A 1 310 ? 3.188 -14.078 7.5 1 94.94 310 ALA A N 1
ATOM 2493 C CA . ALA A 1 310 ? 3.236 -15.445 6.996 1 94.94 310 ALA A CA 1
ATOM 2494 C C . ALA A 1 310 ? 4.52 -15.695 6.207 1 94.94 310 ALA A C 1
ATOM 2496 O O . ALA A 1 310 ? 4.973 -14.828 5.461 1 94.94 310 ALA A O 1
ATOM 2497 N N . PRO A 1 311 ? 5.102 -16.859 6.367 1 92.19 311 PRO A N 1
ATOM 2498 C CA . PRO A 1 311 ? 6.297 -17.188 5.594 1 92.19 311 PRO A CA 1
ATOM 2499 C C . PRO A 1 311 ? 5.992 -17.453 4.121 1 92.19 311 PRO A C 1
ATOM 2501 O O . PRO A 1 311 ? 6.91 -17.609 3.312 1 92.19 311 PRO A O 1
ATOM 2504 N N . SER A 1 312 ? 4.742 -17.484 3.752 1 94.62 312 SER A N 1
ATOM 2505 C CA . SER A 1 312 ? 4.301 -17.766 2.389 1 94.62 312 SER A CA 1
ATOM 2506 C C . SER A 1 312 ? 4.871 -16.75 1.401 1 94.62 312 SER A C 1
ATOM 2508 O O . SER A 1 312 ? 4.961 -15.555 1.706 1 94.62 312 SER A O 1
ATOM 2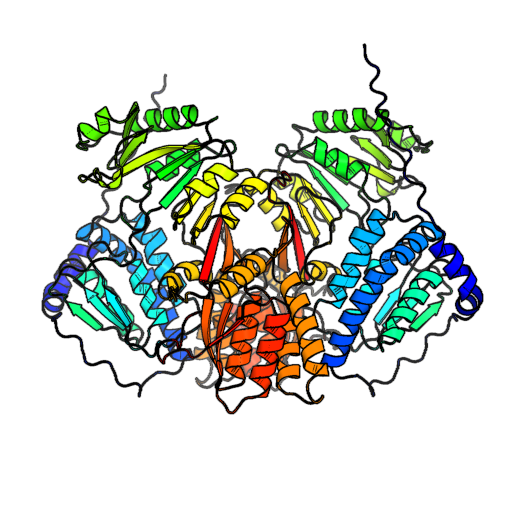510 N N . VAL A 1 313 ? 5.195 -17.203 0.227 1 92.62 313 VAL A N 1
ATOM 2511 C CA . VAL A 1 313 ? 5.758 -16.328 -0.793 1 92.62 313 VAL A CA 1
ATOM 2512 C C . VAL A 1 313 ? 4.637 -15.766 -1.664 1 92.62 313 VAL A C 1
ATOM 2514 O O . VAL A 1 313 ? 4.844 -14.805 -2.404 1 92.62 313 VAL A O 1
ATOM 2517 N N . LEU A 1 314 ? 3.518 -16.391 -1.618 1 95.06 314 LEU A N 1
ATOM 2518 C CA . LEU A 1 314 ? 2.326 -15.914 -2.307 1 95.06 314 LEU A CA 1
ATOM 2519 C C . LEU A 1 314 ? 1.105 -15.992 -1.396 1 95.06 314 LEU A C 1
ATOM 2521 O O . LEU A 1 314 ? 0.82 -17.047 -0.818 1 95.06 314 LEU A O 1
ATOM 2525 N N . VAL A 1 315 ? 0.469 -14.883 -1.245 1 96.94 315 VAL A N 1
ATOM 2526 C CA . VAL A 1 315 ? -0.729 -14.797 -0.418 1 96.94 315 VAL A CA 1
ATOM 2527 C C . VAL A 1 315 ? -1.864 -14.156 -1.215 1 96.94 315 VAL A C 1
ATOM 2529 O O . VAL A 1 315 ? -1.727 -13.039 -1.712 1 96.94 315 VAL A O 1
ATOM 2532 N N . TRP A 1 316 ? -2.988 -14.891 -1.39 1 96 316 TRP A N 1
ATOM 2533 C CA . TRP A 1 316 ? -4.238 -14.32 -1.881 1 96 316 TRP A CA 1
ATOM 2534 C C . TRP A 1 316 ? -5.129 -13.883 -0.724 1 96 316 TRP A C 1
ATOM 2536 O O . TRP A 1 316 ? -5.48 -14.695 0.138 1 96 316 TRP A O 1
ATOM 2546 N N . VAL A 1 317 ? -5.441 -12.664 -0.68 1 96.25 317 VAL A N 1
ATOM 2547 C CA . VAL A 1 317 ? -6.375 -12.172 0.327 1 96.25 317 VAL A CA 1
ATOM 2548 C C . VAL A 1 317 ? -7.773 -12.062 -0.273 1 96.25 317 VAL A C 1
ATOM 2550 O O . VAL A 1 317 ? -7.984 -11.336 -1.249 1 96.25 317 VAL A O 1
ATOM 2553 N N . ASN A 1 318 ? -8.695 -12.773 0.333 1 94.81 318 ASN A N 1
ATOM 2554 C CA . ASN A 1 318 ? -10.086 -12.867 -0.121 1 94.81 318 ASN A CA 1
ATOM 2555 C C . ASN A 1 318 ? -10.164 -13.266 -1.593 1 94.81 318 ASN A C 1
ATOM 2557 O O . ASN A 1 318 ? -10.961 -12.703 -2.346 1 94.81 318 ASN A O 1
ATOM 2561 N N . ASP A 1 319 ? -9.297 -14.109 -1.912 1 91.62 319 ASP A N 1
ATOM 2562 C CA . ASP A 1 319 ? -9.18 -14.633 -3.27 1 91.62 319 ASP A CA 1
ATOM 2563 C C . ASP A 1 319 ? -8.414 -15.953 -3.285 1 91.62 319 ASP A C 1
ATOM 2565 O O . ASP A 1 319 ? -7.949 -16.422 -2.244 1 91.62 319 ASP A O 1
ATOM 2569 N N . PHE A 1 320 ? -8.43 -16.594 -4.457 1 92.31 320 PHE A N 1
ATOM 2570 C CA . PHE A 1 320 ? -7.703 -17.844 -4.66 1 92.31 320 PHE A CA 1
ATOM 2571 C C . PHE A 1 320 ? -7.344 -18.031 -6.129 1 92.31 320 PHE A C 1
ATOM 2573 O O . PHE A 1 320 ? -8.211 -17.953 -7 1 92.31 320 PHE A O 1
ATOM 2580 N N . GLY A 1 321 ? -6.07 -18.219 -6.434 1 89.56 321 GLY A N 1
ATOM 2581 C CA . GLY A 1 321 ? -5.645 -18.719 -7.734 1 89.56 321 GLY A CA 1
ATOM 2582 C C . GLY A 1 321 ? -5.555 -17.625 -8.781 1 89.56 321 GLY A C 1
ATOM 2583 O O . GLY A 1 321 ? -5.344 -17.906 -9.961 1 89.56 321 GLY A O 1
ATOM 2584 N N . ASN A 1 322 ? -5.758 -16.406 -8.445 1 85.69 322 ASN A N 1
ATOM 2585 C CA . ASN A 1 322 ? -5.676 -15.32 -9.406 1 85.69 322 ASN A CA 1
ATOM 2586 C C . ASN A 1 322 ? -4.246 -14.805 -9.555 1 85.69 322 ASN A C 1
ATOM 2588 O O . ASN A 1 322 ? -3.631 -14.383 -8.57 1 85.69 322 ASN A O 1
ATOM 2592 N N . MET A 1 323 ? -3.725 -14.922 -10.875 1 90.25 323 MET A N 1
ATOM 2593 C CA . MET A 1 323 ? -2.367 -14.453 -11.148 1 90.25 323 MET A CA 1
ATOM 2594 C C . MET A 1 323 ? -2.361 -13.414 -12.266 1 90.25 323 MET A C 1
ATOM 2596 O O . MET A 1 323 ? -1.393 -13.312 -13.016 1 90.25 323 MET A O 1
ATOM 2600 N N . ASN A 1 324 ? -3.439 -12.633 -12.422 1 85.25 324 ASN A N 1
ATOM 2601 C CA . ASN A 1 324 ? -3.617 -11.68 -13.516 1 85.25 324 ASN A CA 1
ATOM 2602 C C . ASN A 1 324 ? -2.92 -10.352 -13.227 1 85.25 324 ASN A C 1
ATOM 2604 O O . ASN A 1 324 ? -3.172 -9.352 -13.898 1 85.25 324 ASN A O 1
ATOM 2608 N N . GLY A 1 325 ? -2.068 -10.281 -12.336 1 85.38 325 GLY A N 1
ATOM 2609 C CA . GLY A 1 325 ? -1.418 -9.031 -11.969 1 85.38 325 GLY A CA 1
ATOM 2610 C C . GLY A 1 325 ? -0.294 -8.648 -12.914 1 85.38 325 GLY A C 1
ATOM 2611 O O . GLY A 1 325 ? -0.087 -9.297 -13.938 1 85.38 325 GLY A O 1
ATOM 2612 N N . PRO A 1 326 ? 0.335 -7.543 -12.703 1 85.38 326 PRO A N 1
ATOM 2613 C CA . PRO A 1 326 ? 1.474 -7.09 -13.5 1 85.38 326 PRO A CA 1
ATOM 2614 C C . PRO A 1 326 ? 2.676 -8.023 -13.398 1 85.38 326 PRO A C 1
ATOM 2616 O O . PRO A 1 326 ? 2.723 -8.883 -12.516 1 85.38 326 PRO A O 1
ATOM 2619 N N . PRO A 1 327 ? 3.658 -7.859 -14.32 1 85 327 PRO A N 1
ATOM 2620 C CA . PRO A 1 327 ? 4.77 -8.805 -14.469 1 85 327 PRO A CA 1
ATOM 2621 C C . PRO A 1 327 ? 5.551 -9 -13.172 1 85 327 PRO A C 1
ATOM 2623 O O . PRO A 1 327 ? 5.93 -10.125 -12.844 1 85 327 PRO A O 1
ATOM 2626 N N . MET A 1 328 ? 5.656 -8.047 -12.32 1 83.19 328 MET A N 1
ATOM 2627 C CA . MET A 1 328 ? 6.516 -8.125 -11.148 1 83.19 328 MET A CA 1
ATOM 2628 C C . MET A 1 328 ? 5.887 -9.008 -10.07 1 83.19 328 MET A C 1
ATOM 2630 O O . MET A 1 328 ? 6.57 -9.461 -9.156 1 83.19 328 MET A O 1
ATOM 2634 N N . THR A 1 329 ? 4.668 -9.25 -10.242 1 87 329 THR A N 1
ATOM 2635 C CA . THR A 1 329 ? 3.951 -10.023 -9.234 1 87 329 THR A CA 1
ATOM 2636 C C . THR A 1 329 ? 4.324 -11.5 -9.32 1 87 329 THR A C 1
ATOM 2638 O O . THR A 1 329 ? 4 -12.281 -8.422 1 87 329 THR A O 1
ATOM 2641 N N . ALA A 1 330 ? 5.008 -11.898 -10.352 1 87.5 330 ALA A N 1
ATOM 2642 C CA . ALA A 1 330 ? 5.398 -13.297 -10.523 1 87.5 330 ALA A CA 1
ATOM 2643 C C . ALA A 1 330 ? 6.809 -13.547 -9.992 1 87.5 330 ALA A C 1
ATOM 2645 O O . ALA A 1 330 ? 7.301 -14.672 -10.023 1 87.5 330 ALA A O 1
ATOM 2646 N N . ARG A 1 331 ? 7.449 -12.57 -9.406 1 84.62 331 ARG A N 1
ATOM 2647 C CA . ARG A 1 331 ? 8.844 -12.672 -8.992 1 84.62 331 ARG A CA 1
ATOM 2648 C C . ARG A 1 331 ? 9 -13.68 -7.855 1 84.62 331 ARG A C 1
ATOM 2650 O O . ARG A 1 331 ? 10.086 -14.227 -7.652 1 84.62 331 ARG A O 1
ATOM 2657 N N . TRP A 1 332 ? 7.977 -13.898 -7.18 1 86.62 332 TRP A N 1
ATOM 2658 C CA . TRP A 1 332 ? 8.055 -14.836 -6.062 1 86.62 332 TRP A CA 1
ATOM 2659 C C . TRP A 1 332 ? 8.406 -16.234 -6.551 1 86.62 332 TRP A C 1
ATOM 2661 O O . TRP A 1 332 ? 8.977 -17.031 -5.805 1 86.62 332 TRP A O 1
ATOM 2671 N N . LEU A 1 333 ? 8.039 -16.641 -7.723 1 80 333 LEU A N 1
ATOM 2672 C CA . LEU A 1 333 ? 8.188 -17.984 -8.266 1 80 333 LEU A CA 1
ATOM 2673 C C . LEU A 1 333 ? 9.656 -18.312 -8.523 1 80 333 LEU A C 1
ATOM 2675 O O . LEU A 1 333 ? 10.062 -19.469 -8.43 1 80 333 LEU A O 1
ATOM 2679 N N . TYR A 1 334 ? 10.523 -17.359 -8.742 1 63.59 334 TYR A N 1
ATOM 2680 C CA . TYR A 1 334 ? 11.898 -17.641 -9.133 1 63.59 334 TYR A CA 1
ATOM 2681 C C . TYR A 1 334 ? 12.703 -18.188 -7.965 1 63.59 334 TYR A C 1
ATOM 2683 O O . TYR A 1 334 ? 13.555 -19.062 -8.141 1 63.59 334 TYR A O 1
ATOM 2691 N N . LYS A 1 335 ? 13.008 -17.344 -6.848 1 55.75 335 LYS A N 1
ATOM 2692 C CA . LYS A 1 335 ? 14.117 -17.422 -5.898 1 55.75 335 LYS A CA 1
ATOM 2693 C C . LYS A 1 335 ? 14.023 -18.672 -5.031 1 55.75 335 LYS A C 1
ATOM 2695 O O . LYS A 1 335 ? 14.961 -19 -4.297 1 55.75 335 LYS A O 1
ATOM 2700 N N . GLN A 1 336 ? 12.906 -19.234 -4.957 1 49.97 336 GLN A N 1
ATOM 2701 C CA . GLN A 1 336 ? 12.883 -20.312 -3.973 1 49.97 336 GLN A CA 1
ATOM 2702 C C . GLN A 1 336 ? 14.016 -21.297 -4.211 1 49.97 336 GLN A C 1
ATOM 2704 O O . GLN A 1 336 ? 14.297 -22.156 -3.367 1 49.97 336 GLN A O 1
ATOM 2709 N N . ALA A 1 337 ? 14.711 -21.25 -5.172 1 40.5 337 ALA A N 1
ATOM 2710 C CA . ALA A 1 337 ? 15.586 -22.375 -5.492 1 40.5 337 ALA A CA 1
ATOM 2711 C C . ALA A 1 337 ? 16.906 -22.281 -4.727 1 40.5 337 ALA A C 1
ATOM 2713 O O . ALA A 1 337 ? 17.516 -23.297 -4.414 1 40.5 337 ALA A O 1
ATOM 2714 N N . ASN A 1 338 ? 17.703 -21.031 -4.645 1 43.31 338 ASN A N 1
ATOM 2715 C CA . ASN A 1 338 ? 19.109 -21.219 -4.316 1 43.31 338 ASN A CA 1
ATOM 2716 C C . ASN A 1 338 ? 19.391 -20.891 -2.855 1 43.31 338 ASN A C 1
ATOM 2718 O O . ASN A 1 338 ? 20.266 -20.078 -2.559 1 43.31 338 ASN A O 1
ATOM 2722 N N . ILE A 1 339 ? 18.516 -21.062 -1.951 1 43.88 339 ILE A N 1
ATOM 2723 C CA . ILE A 1 339 ? 18.938 -20.797 -0.574 1 43.88 339 ILE A CA 1
ATOM 2724 C C . ILE A 1 339 ? 20.016 -21.797 -0.165 1 43.88 339 ILE A C 1
ATOM 2726 O O . ILE A 1 339 ? 19.781 -23.016 -0.166 1 43.88 339 ILE A O 1
ATOM 2730 N N . LEU A 1 340 ? 21.172 -21.391 -0.284 1 43.31 340 LEU A N 1
ATOM 2731 C CA . LEU A 1 340 ? 22.234 -22.219 0.257 1 43.31 340 LEU A CA 1
ATOM 2732 C C . LEU A 1 340 ? 22.156 -22.281 1.778 1 43.31 340 LEU A C 1
ATOM 2734 O O . LEU A 1 340 ? 22.109 -21.25 2.445 1 43.31 340 LEU A O 1
ATOM 2738 N N . ASP A 1 341 ? 21.422 -23.188 2.287 1 44.16 341 ASP A N 1
ATOM 2739 C CA . ASP A 1 341 ? 21.562 -23.438 3.719 1 44.16 341 ASP A CA 1
ATOM 2740 C C . ASP A 1 341 ? 23.031 -23.562 4.105 1 44.16 341 ASP A C 1
ATOM 2742 O O . ASP A 1 341 ? 23.672 -24.578 3.814 1 44.16 341 ASP A O 1
ATOM 2746 N N . LEU A 1 342 ? 23.688 -22.531 4.113 1 45.44 342 LEU A N 1
ATOM 2747 C CA . LEU A 1 342 ? 25.047 -22.734 4.602 1 45.44 342 LEU A CA 1
ATOM 2748 C C . LEU A 1 342 ? 25.047 -23.094 6.086 1 45.44 342 LEU A C 1
ATOM 2750 O O . LEU A 1 342 ? 24.5 -22.359 6.906 1 45.44 342 LEU A O 1
ATOM 2754 N N . SER A 1 343 ? 24.844 -24.281 6.391 1 45.44 343 SER A N 1
ATOM 2755 C CA . SER A 1 343 ? 25.141 -24.812 7.715 1 45.44 343 SER A CA 1
ATOM 2756 C C . SER A 1 343 ? 26.359 -24.125 8.328 1 45.44 343 SER A C 1
ATOM 2758 O O . SER A 1 343 ? 27.469 -24.656 8.273 1 45.44 343 SER A O 1
ATOM 2760 N N . ILE A 1 344 ? 26.531 -22.922 8.094 1 49.03 344 ILE A N 1
ATOM 2761 C CA . ILE A 1 344 ? 27.688 -22.375 8.789 1 49.03 344 ILE A CA 1
ATOM 2762 C C . ILE A 1 344 ? 27.406 -22.328 10.289 1 49.03 344 ILE A C 1
ATOM 2764 O O . ILE A 1 344 ? 26.406 -21.766 10.734 1 49.03 344 ILE A O 1
ATOM 2768 N N . ASN A 1 345 ? 27.891 -23.281 10.906 1 49.94 345 ASN A N 1
ATOM 2769 C CA . ASN A 1 345 ? 27.969 -23.484 12.352 1 49.94 345 ASN A CA 1
ATOM 2770 C C . ASN A 1 345 ? 28.281 -22.188 13.086 1 49.94 345 ASN A C 1
ATOM 2772 O O . ASN A 1 345 ? 29 -22.188 14.094 1 49.94 345 ASN A O 1
ATOM 2776 N N . GLN A 1 346 ? 28.047 -21 12.484 1 61.44 346 GLN A N 1
ATOM 2777 C CA . GLN A 1 346 ? 28.5 -19.953 13.383 1 61.44 346 GLN A CA 1
ATOM 2778 C C . GLN A 1 346 ? 27.344 -19.328 14.141 1 61.44 346 GLN A C 1
ATOM 2780 O O . GLN A 1 346 ? 26.641 -18.453 13.609 1 61.44 346 GLN A O 1
ATOM 2785 N N . SER A 1 347 ? 27.172 -19.812 15.289 1 70.81 347 SER A N 1
ATOM 2786 C CA . SER A 1 347 ? 26.156 -19.406 16.266 1 70.81 347 SER A CA 1
ATOM 2787 C C . SER A 1 347 ? 26.125 -17.906 16.438 1 70.81 347 SER A C 1
ATOM 2789 O O . SER A 1 347 ? 25.062 -17.312 16.578 1 70.81 347 SER A O 1
ATOM 2791 N N . GLU A 1 348 ? 27.328 -17.297 16.312 1 81.75 348 GLU A N 1
ATOM 2792 C CA . GLU A 1 348 ? 27.375 -15.859 16.594 1 81.75 348 GLU A CA 1
ATOM 2793 C C . GLU A 1 348 ? 26.703 -15.047 15.5 1 81.75 348 GLU A C 1
ATOM 2795 O O . GLU A 1 348 ? 25.969 -14.102 15.789 1 81.75 348 GLU A O 1
ATOM 2800 N N . ILE A 1 349 ? 26.938 -15.461 14.289 1 86.81 349 ILE A N 1
ATOM 2801 C CA . ILE A 1 349 ? 26.359 -14.688 13.203 1 86.81 349 ILE A CA 1
ATOM 2802 C C . ILE A 1 349 ? 24.844 -14.906 13.18 1 86.81 349 ILE A C 1
ATOM 2804 O O . ILE A 1 349 ? 24.078 -13.992 12.844 1 86.81 349 ILE A O 1
ATOM 2808 N N . LYS A 1 350 ? 24.406 -16.031 13.586 1 86.12 350 LYS A N 1
ATOM 2809 C CA . LYS A 1 350 ? 22.969 -16.328 13.641 1 86.12 350 LYS A CA 1
ATOM 2810 C C . LYS A 1 350 ? 22.281 -15.453 14.688 1 86.12 350 LYS A C 1
ATOM 2812 O O . LYS A 1 350 ? 21.172 -14.969 14.461 1 86.12 350 LYS A O 1
ATOM 2817 N N . LYS A 1 351 ? 23 -15.273 15.742 1 88.56 351 LYS A N 1
ATOM 2818 C CA . LYS A 1 351 ? 22.453 -14.414 16.781 1 88.56 351 LYS A CA 1
ATOM 2819 C C . LYS A 1 351 ? 22.297 -12.977 16.297 1 88.56 351 LYS A C 1
ATOM 2821 O O . LYS A 1 351 ? 21.266 -12.336 16.531 1 88.56 351 LYS A O 1
ATOM 2826 N N . ARG A 1 352 ? 23.312 -12.523 15.711 1 91.25 352 ARG A N 1
ATOM 2827 C CA . ARG A 1 352 ? 23.25 -11.164 15.18 1 91.25 352 ARG A CA 1
ATOM 2828 C C . ARG A 1 352 ? 22.188 -11.039 14.102 1 91.25 352 ARG A C 1
ATOM 2830 O O . ARG A 1 352 ? 21.5 -10.016 14 1 91.25 352 ARG A O 1
ATOM 2837 N N . LEU A 1 353 ? 22.125 -12.102 13.297 1 91.06 353 LEU A N 1
ATOM 2838 C CA . LEU A 1 353 ? 21.109 -12.086 12.242 1 91.06 353 LEU A CA 1
ATOM 2839 C C . LEU A 1 353 ? 19.719 -12.008 12.836 1 91.06 353 LEU A C 1
ATOM 2841 O O . LEU A 1 353 ? 18.859 -11.281 12.32 1 91.06 353 LEU A O 1
ATOM 2845 N N . ASN A 1 354 ? 19.5 -12.68 13.891 1 87.56 354 ASN A N 1
ATOM 2846 C CA . ASN A 1 354 ? 18.188 -12.656 14.539 1 87.56 354 ASN A CA 1
ATOM 2847 C C . ASN A 1 354 ? 17.828 -11.258 15.031 1 87.56 354 ASN A C 1
ATOM 2849 O O . ASN A 1 354 ? 16.688 -10.82 14.883 1 87.56 354 ASN A O 1
ATOM 2853 N N . SER A 1 355 ? 18.766 -10.586 15.547 1 88.62 355 SER A N 1
ATOM 2854 C CA . SER A 1 355 ? 18.547 -9.211 15.984 1 88.62 355 SER A CA 1
ATOM 2855 C C . SER A 1 355 ? 18.359 -8.273 14.797 1 88.62 355 SER A C 1
ATOM 2857 O O . SER A 1 355 ? 17.547 -7.359 14.844 1 88.62 355 SER A O 1
ATOM 2859 N N . TRP A 1 356 ? 19.109 -8.578 13.844 1 89.81 356 TRP A N 1
ATOM 2860 C CA . TRP A 1 356 ? 19.156 -7.758 12.633 1 89.81 356 TRP A CA 1
ATOM 2861 C C . TRP A 1 356 ? 17.812 -7.812 11.898 1 89.81 356 TRP A C 1
ATOM 2863 O O . TRP A 1 356 ? 17.375 -6.816 11.32 1 89.81 356 TRP A O 1
ATOM 2873 N N . THR A 1 357 ? 17.125 -8.938 11.93 1 85.19 357 THR A N 1
ATOM 2874 C CA . THR A 1 357 ? 15.891 -9.156 11.188 1 85.19 357 THR A CA 1
ATOM 2875 C C . THR A 1 357 ? 14.688 -8.688 12 1 85.19 357 THR A C 1
ATOM 2877 O O . THR A 1 357 ? 13.586 -8.555 11.461 1 85.19 357 THR A O 1
ATOM 2880 N N . ARG A 1 358 ? 14.898 -8.328 13.211 1 79.75 358 ARG A N 1
ATOM 2881 C CA . ARG A 1 358 ? 13.789 -7.922 14.07 1 79.75 358 ARG A CA 1
ATOM 2882 C C . ARG A 1 358 ? 13.398 -6.469 13.812 1 79.75 358 ARG A C 1
ATOM 2884 O O . ARG A 1 358 ? 12.305 -6.039 14.188 1 79.75 358 ARG A O 1
ATOM 2891 N N . PHE A 1 359 ? 14.328 -5.727 13.297 1 75.75 359 PHE A N 1
ATOM 2892 C CA . PHE A 1 359 ? 14.008 -4.336 13 1 75.75 359 PHE A CA 1
ATOM 2893 C C . PHE A 1 359 ? 12.922 -4.25 11.938 1 75.75 359 PHE A C 1
ATOM 2895 O O . PHE A 1 359 ? 12.961 -4.977 10.938 1 75.75 359 PHE A O 1
ATOM 2902 N N . ASP A 1 360 ? 11.82 -3.389 12.352 1 66.69 360 ASP A N 1
ATOM 2903 C CA . ASP A 1 360 ? 10.805 -3.131 11.336 1 66.69 360 ASP A CA 1
ATOM 2904 C C . ASP A 1 360 ? 11.344 -2.223 10.234 1 66.69 360 ASP A C 1
ATOM 2906 O O . ASP A 1 360 ? 11.711 -1.075 10.492 1 66.69 360 ASP A O 1
ATOM 2910 N N . GLY A 1 361 ? 11.734 -2.713 9.133 1 68.31 361 GLY A N 1
ATOM 2911 C CA . GLY A 1 361 ? 12.219 -1.904 8.023 1 68.31 361 GLY A CA 1
ATOM 2912 C C . GLY A 1 361 ? 13.719 -1.686 8.062 1 68.31 361 GLY A C 1
ATOM 2913 O O . GLY A 1 361 ? 14.43 -2.326 8.844 1 68.31 361 GLY A O 1
ATOM 2914 N N . SER A 1 362 ? 14.203 -0.791 7.254 1 80 362 SER A N 1
ATOM 2915 C CA . SER A 1 362 ? 15.641 -0.62 7.086 1 80 362 SER A CA 1
ATOM 2916 C C . SER A 1 362 ? 16.141 0.607 7.84 1 80 362 SER A C 1
ATOM 2918 O O . SER A 1 362 ? 17.359 0.85 7.906 1 80 362 SER A O 1
ATOM 2920 N N . LYS A 1 363 ? 15.195 1.324 8.438 1 79.75 363 LYS A N 1
ATOM 2921 C CA . LYS A 1 363 ? 15.57 2.576 9.086 1 79.75 363 LYS A CA 1
ATOM 2922 C C . LYS A 1 363 ? 16.625 2.342 10.164 1 79.75 363 LYS A C 1
ATOM 2924 O O . LYS A 1 363 ? 17.656 3.02 10.188 1 79.75 363 LYS A O 1
ATOM 2929 N N . GLN A 1 364 ? 16.391 1.43 10.961 1 84.19 364 GLN A N 1
ATOM 2930 C CA . GLN A 1 364 ? 17.328 1.134 12.047 1 84.19 364 GLN A CA 1
ATOM 2931 C C . GLN A 1 364 ? 18.641 0.574 11.5 1 84.19 364 GLN A C 1
ATOM 2933 O O . GLN A 1 364 ? 19.719 0.908 12 1 84.19 364 GLN A O 1
ATOM 2938 N N . ARG A 1 365 ? 18.531 -0.233 10.586 1 91.44 365 ARG A N 1
ATOM 2939 C CA . ARG A 1 365 ? 19.734 -0.786 9.984 1 91.44 365 ARG A CA 1
ATOM 2940 C C . ARG A 1 365 ? 20.578 0.312 9.344 1 91.44 365 ARG A C 1
ATOM 2942 O O . ARG A 1 365 ? 21.797 0.3 9.453 1 91.44 365 ARG A O 1
ATOM 2949 N N . ILE A 1 366 ? 19.922 1.228 8.711 1 89.44 366 ILE A N 1
ATOM 2950 C CA . ILE A 1 366 ? 20.609 2.355 8.094 1 89.44 366 ILE A CA 1
ATOM 2951 C C . ILE A 1 366 ? 21.312 3.182 9.172 1 89.44 366 ILE A C 1
ATOM 2953 O O . ILE A 1 366 ? 22.469 3.582 8.992 1 89.44 366 ILE A O 1
ATOM 2957 N N . ASN A 1 367 ? 20.688 3.35 10.211 1 84.88 367 ASN A N 1
ATOM 2958 C CA . ASN A 1 367 ? 21.297 4.105 11.305 1 84.88 367 ASN A CA 1
ATOM 2959 C C . ASN A 1 367 ? 22.531 3.402 11.859 1 84.88 367 ASN A C 1
ATOM 2961 O O . ASN A 1 367 ? 23.547 4.047 12.141 1 84.88 367 ASN A O 1
ATOM 2965 N N . ILE A 1 368 ? 22.406 2.213 12.008 1 91.38 368 ILE A N 1
ATOM 2966 C CA . ILE A 1 368 ? 23.531 1.426 12.5 1 91.38 368 ILE A CA 1
ATOM 2967 C C . ILE A 1 368 ? 24.688 1.505 11.516 1 91.38 368 ILE A C 1
ATOM 2969 O O . ILE A 1 368 ? 25.844 1.671 11.922 1 91.38 368 ILE A O 1
ATOM 2973 N N . MET A 1 369 ? 24.359 1.409 10.32 1 93.62 369 MET A N 1
ATOM 2974 C CA . MET A 1 369 ? 25.406 1.446 9.289 1 93.62 369 MET A CA 1
ATOM 2975 C C . MET A 1 369 ? 26.062 2.818 9.234 1 93.62 369 MET A C 1
ATOM 2977 O O . MET A 1 369 ? 27.266 2.92 8.984 1 93.62 369 MET A O 1
ATOM 2981 N N . TRP A 1 370 ? 25.312 3.834 9.398 1 89 370 TRP A N 1
ATOM 2982 C CA . TRP A 1 370 ? 25.891 5.172 9.461 1 89 370 TRP A CA 1
ATOM 2983 C C . TRP A 1 370 ? 26.875 5.285 10.625 1 89 370 TRP A C 1
ATOM 2985 O O . TRP A 1 370 ? 27.969 5.836 10.469 1 89 370 TRP A O 1
ATOM 2995 N N . LYS A 1 371 ? 26.531 4.789 11.742 1 89.38 371 LYS A N 1
ATOM 2996 C CA . LYS A 1 371 ? 27.406 4.805 12.898 1 89.38 371 LYS A CA 1
ATOM 2997 C C . LYS A 1 371 ? 28.688 4.008 12.633 1 89.38 371 LYS A C 1
ATOM 2999 O O . LYS A 1 371 ? 29.781 4.441 12.992 1 89.38 371 LYS A O 1
ATOM 3004 N N . ALA A 1 372 ? 28.469 2.898 12.039 1 93.38 372 ALA A N 1
ATOM 3005 C CA . ALA A 1 372 ? 29.625 2.078 11.688 1 93.38 372 ALA A CA 1
ATOM 3006 C C . ALA A 1 372 ? 30.531 2.811 10.711 1 93.38 372 ALA A C 1
ATOM 3008 O O . ALA A 1 372 ? 31.766 2.75 10.836 1 93.38 372 ALA A O 1
ATOM 3009 N N . LEU A 1 373 ? 29.953 3.447 9.82 1 91.62 373 LEU A N 1
ATOM 3010 C CA . LEU A 1 373 ? 30.734 4.172 8.82 1 91.62 373 LEU A CA 1
ATOM 3011 C C . LEU A 1 373 ? 31.516 5.309 9.469 1 91.62 373 LEU A C 1
ATOM 3013 O O . LEU A 1 373 ? 32.656 5.59 9.07 1 91.62 373 LEU A O 1
ATOM 3017 N N . GLU A 1 374 ? 30.922 5.934 10.391 1 87.25 374 GLU A N 1
ATOM 3018 C CA . GLU A 1 374 ? 31.625 6.984 11.117 1 87.25 374 GLU A CA 1
ATOM 3019 C C . GLU A 1 374 ? 32.844 6.426 11.844 1 87.25 374 GLU A C 1
ATOM 3021 O O . GLU A 1 374 ? 33.906 7.039 11.836 1 87.25 374 GLU A O 1
ATOM 3026 N N . LYS A 1 375 ? 32.656 5.355 12.422 1 90.75 375 LYS A N 1
ATOM 3027 C CA . LYS A 1 375 ? 33.781 4.691 13.062 1 90.75 375 LYS A CA 1
ATOM 3028 C C . LYS A 1 375 ? 34.844 4.316 12.047 1 90.75 375 LYS A C 1
ATOM 3030 O O . LYS A 1 375 ? 36.062 4.473 12.305 1 90.75 375 LYS A O 1
ATOM 3035 N N . TYR A 1 376 ? 34.375 3.83 11.008 1 92.81 376 TYR A N 1
ATOM 3036 C CA . TYR A 1 376 ? 35.281 3.471 9.922 1 92.81 376 TYR A CA 1
ATOM 3037 C C . TYR A 1 376 ? 36.062 4.684 9.461 1 92.81 376 TYR A C 1
ATOM 3039 O O . TYR A 1 376 ? 37.281 4.594 9.266 1 92.81 376 TYR A O 1
ATOM 3047 N N . LYS A 1 377 ? 35.438 5.766 9.305 1 88.62 377 LYS A N 1
ATOM 3048 C CA . LYS A 1 377 ? 36.094 6.996 8.859 1 88.62 377 LYS A CA 1
ATOM 3049 C C . LYS A 1 377 ? 37.156 7.453 9.867 1 88.62 377 LYS A C 1
ATOM 3051 O O . LYS A 1 377 ? 38.188 7.977 9.484 1 88.62 377 LYS A O 1
ATOM 3056 N N . ASN A 1 378 ? 36.844 7.227 11.008 1 86.12 378 ASN A N 1
ATOM 3057 C CA . ASN A 1 378 ? 37.781 7.641 12.055 1 86.12 378 ASN A CA 1
ATOM 3058 C C . ASN A 1 378 ? 39.031 6.773 12.055 1 86.12 378 ASN A C 1
ATOM 3060 O O . ASN A 1 378 ? 40.094 7.219 12.492 1 86.12 378 ASN A O 1
ATOM 3064 N N . GLU A 1 379 ? 38.844 5.598 11.602 1 82.94 379 GLU A N 1
ATOM 3065 C CA . GLU A 1 379 ? 39.969 4.664 11.641 1 82.94 379 GLU A CA 1
ATOM 3066 C C . GLU A 1 379 ? 40.781 4.719 10.344 1 82.94 379 GLU A C 1
ATOM 3068 O O . GLU A 1 379 ? 41.875 4.18 10.266 1 82.94 379 GLU A O 1
ATOM 3073 N N . GLN A 1 380 ? 40.031 5.164 9.312 1 75.19 380 GLN A N 1
ATOM 3074 C CA . GLN A 1 380 ? 40.719 5.215 8.023 1 75.19 380 GLN A CA 1
ATOM 3075 C C . GLN A 1 380 ? 40.969 6.656 7.594 1 75.19 380 GLN A C 1
ATOM 3077 O O . GLN A 1 380 ? 40.375 7.59 8.141 1 75.19 380 GLN A O 1
ATOM 3082 N N . ASP A 1 381 ? 41.875 6.773 6.574 1 61.66 381 ASP A N 1
ATOM 3083 C CA . ASP A 1 381 ? 42.156 8.062 5.949 1 61.66 381 ASP A CA 1
ATOM 3084 C C . ASP A 1 381 ? 40.969 8.547 5.125 1 61.66 381 ASP A C 1
ATOM 3086 O O . ASP A 1 381 ? 40.156 7.734 4.672 1 61.66 381 ASP A O 1
ATOM 3090 N N . SER A 1 382 ? 40.562 9.82 5.059 1 57.47 382 SER A N 1
ATOM 3091 C CA . SER A 1 382 ? 39.406 10.609 4.637 1 57.47 382 SER A CA 1
ATOM 3092 C C . SER A 1 382 ? 38.906 10.172 3.26 1 57.47 382 SER A C 1
ATOM 3094 O O . SER A 1 382 ? 37.719 10.125 3.012 1 57.47 382 SER A O 1
ATOM 3096 N N . ASP A 1 383 ? 39.844 9.992 2.236 1 58.69 383 ASP A N 1
ATOM 3097 C CA . ASP A 1 383 ? 39.406 9.906 0.853 1 58.69 383 ASP A CA 1
ATOM 3098 C C . ASP A 1 383 ? 39.219 8.453 0.418 1 58.69 383 ASP A C 1
ATOM 3100 O O . ASP A 1 383 ? 40.156 7.867 -0.164 1 58.69 383 ASP A O 1
ATOM 3104 N N . ASN A 1 384 ? 38.219 7.719 1.063 1 77.62 384 ASN A N 1
ATOM 3105 C CA . ASN A 1 384 ? 38.094 6.289 0.802 1 77.62 384 ASN A CA 1
ATOM 3106 C C . ASN A 1 384 ? 36.875 5.977 -0.063 1 77.62 384 ASN A C 1
ATOM 3108 O O . ASN A 1 384 ? 35.781 6.449 0.218 1 77.62 384 ASN A O 1
ATOM 3112 N N . GLU A 1 385 ? 37.156 5.559 -1.278 1 84.38 385 GLU A N 1
ATOM 3113 C CA . GLU A 1 385 ? 36.156 5.141 -2.256 1 84.38 385 GLU A CA 1
ATOM 3114 C C . GLU A 1 385 ? 35.062 4.309 -1.603 1 84.38 385 GLU A C 1
ATOM 3116 O O . GLU A 1 385 ? 33.906 4.391 -1.994 1 84.38 385 GLU A O 1
ATOM 3121 N N . ILE A 1 386 ? 35.469 3.711 -0.434 1 89.44 386 ILE A N 1
ATOM 3122 C CA . ILE A 1 386 ? 34.531 2.863 0.28 1 89.44 386 ILE A CA 1
ATOM 3123 C C . ILE A 1 386 ? 33.531 3.734 1.045 1 89.44 386 ILE A C 1
ATOM 3125 O O . ILE A 1 386 ? 32.344 3.441 1.07 1 89.44 386 ILE A O 1
ATOM 3129 N N . VAL A 1 387 ? 34.094 4.793 1.435 1 89.56 387 VAL A N 1
ATOM 3130 C CA . VAL A 1 387 ? 33.25 5.699 2.211 1 89.56 387 VAL A CA 1
ATOM 3131 C C . VAL A 1 387 ? 32.188 6.324 1.307 1 89.56 387 VAL A C 1
ATOM 3133 O O . VAL A 1 387 ? 31 6.289 1.618 1 89.56 387 VAL A O 1
ATOM 3136 N N . THR A 1 388 ? 32.688 6.793 0.242 1 86.81 388 THR A N 1
ATOM 3137 C CA . THR A 1 388 ? 31.781 7.434 -0.709 1 86.81 388 THR A CA 1
ATOM 3138 C C . THR A 1 388 ? 30.734 6.441 -1.214 1 86.81 388 THR A C 1
ATOM 3140 O O . THR A 1 388 ? 29.562 6.785 -1.346 1 86.81 388 THR A O 1
ATOM 3143 N N . LEU A 1 389 ? 31.172 5.273 -1.415 1 91 389 LEU A N 1
ATOM 3144 C CA . LEU A 1 389 ? 30.281 4.234 -1.921 1 91 389 LEU A CA 1
ATOM 3145 C C . LEU A 1 389 ? 29.203 3.904 -0.904 1 91 389 LEU A C 1
ATOM 3147 O O . LEU A 1 389 ? 28.016 3.873 -1.244 1 91 389 LEU A O 1
ATOM 3151 N N . VAL A 1 390 ? 29.609 3.746 0.333 1 92.56 390 VAL A N 1
ATOM 3152 C CA . VAL A 1 390 ? 28.672 3.342 1.376 1 92.56 390 VAL A CA 1
ATOM 3153 C C . VAL A 1 390 ? 27.719 4.488 1.683 1 92.56 390 VAL A C 1
ATOM 3155 O O . VAL A 1 390 ? 26.516 4.27 1.869 1 92.56 390 VAL A O 1
ATOM 3158 N N . GLU A 1 391 ? 28.297 5.676 1.611 1 88.5 391 GLU A N 1
ATOM 3159 C CA . GLU A 1 391 ? 27.453 6.848 1.838 1 88.5 391 GLU A CA 1
ATOM 3160 C C . GLU A 1 391 ? 26.359 6.957 0.777 1 88.5 391 GLU A C 1
ATOM 3162 O O . GLU A 1 391 ? 25.188 7.207 1.099 1 88.5 391 GLU A O 1
ATOM 3167 N N . LYS A 1 392 ? 26.703 6.75 -0.388 1 86.25 392 LYS A N 1
ATOM 3168 C CA . LYS A 1 392 ? 25.75 6.832 -1.489 1 86.25 392 LYS A CA 1
ATOM 3169 C C . LYS A 1 392 ? 24.641 5.785 -1.345 1 86.25 392 LYS A C 1
ATOM 3171 O O . LYS A 1 392 ? 23.469 6.074 -1.586 1 86.25 392 LYS A O 1
ATOM 3176 N N . ILE A 1 393 ? 25.016 4.621 -0.902 1 91.06 393 ILE A N 1
ATOM 3177 C CA . ILE A 1 393 ? 24.062 3.535 -0.741 1 91.06 393 ILE A CA 1
ATOM 3178 C C . ILE A 1 393 ? 23.094 3.867 0.396 1 91.06 393 ILE A C 1
ATOM 3180 O O . ILE A 1 393 ? 21.875 3.74 0.242 1 91.06 393 ILE A O 1
ATOM 3184 N N . LEU A 1 394 ? 23.672 4.332 1.484 1 89.38 394 LEU A N 1
ATOM 3185 C CA . LEU A 1 394 ? 22.859 4.602 2.664 1 89.38 394 LEU A CA 1
ATOM 3186 C C . LEU A 1 394 ? 21.875 5.73 2.398 1 89.38 394 LEU A C 1
ATOM 3188 O O . LEU A 1 394 ? 20.766 5.734 2.938 1 89.38 394 LEU A O 1
ATOM 3192 N N . MET A 1 395 ? 22.25 6.566 1.539 1 81.19 395 MET A N 1
ATOM 3193 C CA . MET A 1 395 ? 21.406 7.727 1.252 1 81.19 395 MET A CA 1
ATOM 3194 C C . MET A 1 395 ? 20.281 7.367 0.281 1 81.19 395 MET A C 1
ATOM 3196 O O . MET A 1 395 ? 19.203 7.945 0.336 1 81.19 395 MET A O 1
ATOM 3200 N N . SER A 1 396 ? 20.562 6.445 -0.559 1 80.94 396 SER A N 1
ATOM 3201 C CA . SER A 1 396 ? 19.609 6.211 -1.642 1 80.94 396 SER A CA 1
ATOM 3202 C C . SER A 1 396 ? 18.906 4.871 -1.474 1 80.94 396 SER A C 1
ATOM 3204 O O . SER A 1 396 ? 18.047 4.508 -2.283 1 80.94 396 SER A O 1
ATOM 3206 N N . PHE A 1 397 ? 19.219 4.145 -0.38 1 87.81 397 PHE A N 1
ATOM 3207 C CA . PHE A 1 397 ? 18.703 2.795 -0.233 1 87.81 397 PHE A CA 1
ATOM 3208 C C . PHE A 1 397 ? 17.188 2.822 -0.006 1 87.81 397 PHE A C 1
ATOM 3210 O O . PHE A 1 397 ? 16.688 3.623 0.786 1 87.81 397 PHE A O 1
ATOM 3217 N N . ARG A 1 398 ? 16.562 1.971 -0.769 1 83.12 398 ARG A N 1
ATOM 3218 C CA . ARG A 1 398 ? 15.125 1.726 -0.601 1 83.12 398 ARG A CA 1
ATOM 3219 C C . ARG A 1 398 ? 14.82 0.234 -0.65 1 83.12 398 ARG A C 1
ATOM 3221 O O . ARG A 1 398 ? 15.375 -0.494 -1.475 1 83.12 398 ARG A O 1
ATOM 3228 N N . GLU A 1 399 ? 14.039 -0.147 0.343 1 87.75 399 GLU A N 1
ATOM 3229 C CA . GLU A 1 399 ? 13.586 -1.535 0.281 1 87.75 399 GLU A CA 1
ATOM 3230 C C . GLU A 1 399 ? 12.75 -1.789 -0.968 1 87.75 399 GLU A C 1
ATOM 3232 O O . GLU A 1 399 ? 12.055 -0.892 -1.448 1 87.75 399 GLU A O 1
ATOM 3237 N N . ASP A 1 400 ? 12.945 -2.922 -1.464 1 88.62 400 ASP A N 1
ATOM 3238 C CA . ASP A 1 400 ? 12.203 -3.295 -2.662 1 88.62 400 ASP A CA 1
ATOM 3239 C C . ASP A 1 400 ? 10.781 -3.734 -2.312 1 88.62 400 ASP A C 1
ATOM 3241 O O . ASP A 1 400 ? 10.477 -4.93 -2.312 1 88.62 400 ASP A O 1
ATOM 3245 N N . LYS A 1 401 ? 10.023 -2.803 -1.914 1 91.5 401 LYS A N 1
ATOM 3246 C CA . LYS A 1 401 ? 8.609 -2.994 -1.603 1 91.5 401 LYS A CA 1
ATOM 3247 C C . LYS A 1 401 ? 7.734 -2.088 -2.459 1 91.5 401 LYS A C 1
ATOM 3249 O O . LYS A 1 401 ? 7.75 -0.865 -2.297 1 91.5 401 LYS A O 1
ATOM 3254 N N . PHE A 1 402 ? 7.043 -2.703 -3.363 1 91.94 402 PHE A N 1
ATOM 3255 C CA . PHE A 1 402 ? 6.23 -1.93 -4.297 1 91.94 402 PHE A CA 1
ATOM 3256 C C . PHE A 1 402 ? 4.84 -2.535 -4.434 1 91.94 402 PHE A C 1
ATOM 3258 O O . PHE A 1 402 ? 4.59 -3.646 -3.959 1 91.94 402 PHE A O 1
ATOM 3265 N N . PHE A 1 403 ? 3.977 -1.787 -4.887 1 91.62 403 PHE A N 1
ATOM 3266 C CA . PHE A 1 403 ? 2.635 -2.305 -5.133 1 91.62 403 PHE A CA 1
ATOM 3267 C C . PHE A 1 403 ? 2.072 -1.75 -6.438 1 91.62 403 PHE A C 1
ATOM 3269 O O . PHE A 1 403 ? 2.57 -0.752 -6.961 1 91.62 403 PHE A O 1
ATOM 3276 N N . GLU A 1 404 ? 1.169 -2.455 -6.996 1 88.75 404 GLU A N 1
ATOM 3277 C CA . GLU A 1 404 ? 0.454 -2.096 -8.219 1 88.75 404 GLU A CA 1
ATOM 3278 C C . GLU A 1 404 ? -1.048 -2.32 -8.062 1 88.75 404 GLU A C 1
ATOM 3280 O O . GLU A 1 404 ? -1.48 -3.104 -7.215 1 88.75 404 GLU A O 1
ATOM 3285 N N . ILE A 1 405 ? -1.677 -1.547 -8.789 1 86.81 405 ILE A N 1
ATOM 3286 C CA . ILE A 1 405 ? -3.127 -1.688 -8.836 1 86.81 405 ILE A CA 1
ATOM 3287 C C . ILE A 1 405 ? -3.568 -2.021 -10.258 1 86.81 405 ILE A C 1
ATOM 3289 O O . ILE A 1 405 ? -3.146 -1.366 -11.211 1 86.81 405 ILE A O 1
ATOM 3293 N N . ASP A 1 406 ? -4.332 -3.064 -10.328 1 82.06 406 ASP A N 1
ATOM 3294 C CA . ASP A 1 406 ? -4.844 -3.479 -11.625 1 82.06 406 ASP A CA 1
ATOM 3295 C C . ASP A 1 406 ? -6.207 -4.148 -11.492 1 82.06 406 ASP A C 1
ATOM 3297 O O . ASP A 1 406 ? -6.355 -5.129 -10.758 1 82.06 406 ASP A O 1
ATOM 3301 N N . ASN A 1 407 ? -7.199 -3.611 -12.164 1 78.5 407 ASN A N 1
ATOM 3302 C CA . ASN A 1 407 ? -8.531 -4.203 -12.25 1 78.5 407 ASN A CA 1
ATOM 3303 C C . ASN A 1 407 ? -9.117 -4.477 -10.867 1 78.5 407 ASN A C 1
ATOM 3305 O O . ASN A 1 407 ? -9.539 -5.598 -10.578 1 78.5 407 ASN A O 1
ATOM 3309 N N . GLY A 1 408 ? -9.031 -3.555 -10.023 1 78.38 408 GLY A N 1
ATOM 3310 C CA . GLY A 1 408 ? -9.672 -3.652 -8.719 1 78.38 408 GLY A CA 1
ATOM 3311 C C . GLY A 1 408 ? -8.891 -4.512 -7.742 1 78.38 408 GLY A C 1
ATOM 3312 O O . GLY A 1 408 ? -9.438 -4.969 -6.738 1 78.38 408 GLY A O 1
ATOM 3313 N N . ARG A 1 409 ? -7.676 -4.816 -8.055 1 88.06 409 ARG A N 1
ATOM 3314 C CA . ARG A 1 409 ? -6.816 -5.605 -7.18 1 88.06 409 ARG A CA 1
ATOM 3315 C C . ARG A 1 409 ? -5.512 -4.875 -6.883 1 88.06 409 ARG A C 1
ATOM 3317 O O . ARG A 1 409 ? -5.016 -4.121 -7.719 1 88.06 409 ARG A O 1
ATOM 3324 N N . MET A 1 410 ? -5.113 -5.07 -5.684 1 90.25 410 MET A N 1
ATOM 3325 C CA . MET A 1 410 ? -3.818 -4.547 -5.262 1 90.25 410 MET A CA 1
ATOM 3326 C C . MET A 1 410 ? -2.795 -5.672 -5.129 1 90.25 410 MET A C 1
ATOM 3328 O O . MET A 1 410 ? -3.078 -6.703 -4.512 1 90.25 410 MET A O 1
ATOM 3332 N N . TYR A 1 411 ? -1.672 -5.527 -5.852 1 92.44 411 TYR A N 1
ATOM 3333 C CA . TYR A 1 411 ? -0.562 -6.473 -5.812 1 92.44 411 TYR A CA 1
ATOM 3334 C C . TYR A 1 411 ? 0.631 -5.883 -5.07 1 92.44 411 TYR A C 1
ATOM 3336 O O . TYR A 1 411 ? 1.273 -4.949 -5.559 1 92.44 411 TYR A O 1
ATOM 3344 N N . MET A 1 412 ? 0.855 -6.391 -3.883 1 93.94 412 MET A N 1
ATOM 3345 C CA . MET A 1 412 ? 2.014 -5.953 -3.109 1 93.94 412 MET A CA 1
ATOM 3346 C C . MET A 1 412 ? 3.16 -6.949 -3.234 1 93.94 412 MET A C 1
ATOM 3348 O O . MET A 1 412 ? 2.975 -8.148 -3.012 1 93.94 412 MET A O 1
ATOM 3352 N N . THR A 1 413 ? 4.289 -6.516 -3.629 1 93.38 413 THR A N 1
ATOM 3353 C CA . THR A 1 413 ? 5.477 -7.352 -3.764 1 93.38 413 THR A CA 1
ATOM 3354 C C . THR A 1 413 ? 6.594 -6.855 -2.852 1 93.38 413 THR A C 1
ATOM 3356 O O . THR A 1 413 ? 6.91 -5.664 -2.844 1 93.38 413 THR A O 1
ATOM 3359 N N . LEU A 1 414 ? 7.113 -7.738 -2.02 1 92.75 414 LEU A N 1
ATOM 3360 C CA . LEU A 1 414 ? 8.164 -7.336 -1.087 1 92.75 414 LEU A CA 1
ATOM 3361 C C . LEU A 1 414 ? 9.391 -8.227 -1.232 1 92.75 414 LEU A C 1
ATOM 3363 O O . LEU A 1 414 ? 9.266 -9.445 -1.339 1 92.75 414 LEU A O 1
ATOM 3367 N N . GLY A 1 415 ? 10.492 -7.539 -1.377 1 89.06 415 GLY A N 1
ATOM 3368 C CA . GLY A 1 415 ? 11.758 -8.258 -1.291 1 89.06 415 GLY A CA 1
ATOM 3369 C C . GLY A 1 415 ? 12.148 -8.609 0.131 1 89.06 415 GLY A C 1
ATOM 3370 O O . GLY A 1 415 ? 12.094 -7.758 1.024 1 89.06 415 GLY A O 1
ATOM 3371 N N . LEU A 1 416 ? 12.461 -9.875 0.352 1 88 416 LEU A N 1
ATOM 3372 C CA . LEU A 1 416 ? 12.805 -10.391 1.672 1 88 416 LEU A CA 1
ATOM 3373 C C . LEU A 1 416 ? 14.227 -10.945 1.682 1 88 416 LEU A C 1
ATOM 3375 O O . LEU A 1 416 ? 14.734 -11.383 0.646 1 88 416 LEU A O 1
ATOM 3379 N N . PRO A 1 417 ? 14.836 -10.852 2.896 1 86.69 417 PRO A N 1
ATOM 3380 C CA . PRO A 1 417 ? 16.172 -11.453 2.992 1 86.69 417 PRO A CA 1
ATOM 3381 C C . PRO A 1 417 ? 16.141 -12.977 2.893 1 86.69 417 PRO A C 1
ATOM 3383 O O . PRO A 1 417 ? 15.102 -13.594 3.148 1 86.69 417 PRO A O 1
ATOM 3386 N N . VAL A 1 418 ? 17.234 -13.57 2.551 1 83.88 418 VAL A N 1
ATOM 3387 C CA . VAL A 1 418 ? 17.312 -15.016 2.324 1 83.88 418 VAL A CA 1
ATOM 3388 C C . VAL A 1 418 ? 18.125 -15.672 3.445 1 83.88 418 VAL A C 1
ATOM 3390 O O . VAL A 1 418 ? 18.172 -16.906 3.535 1 83.88 418 VAL A O 1
ATOM 3393 N N . GLY A 1 419 ? 18.688 -14.93 4.285 1 83.94 419 GLY A N 1
ATOM 3394 C CA . GLY A 1 419 ? 19.469 -15.484 5.375 1 83.94 419 GLY A CA 1
ATOM 3395 C C . GLY A 1 419 ? 20.938 -15.117 5.305 1 83.94 419 GLY A C 1
ATOM 3396 O O . GLY A 1 419 ? 21.281 -13.961 5.051 1 83.94 419 GLY A O 1
ATOM 3397 N N . ILE A 1 420 ? 21.812 -16.047 5.594 1 86 420 ILE A N 1
ATOM 3398 C CA . ILE A 1 420 ? 23.266 -15.844 5.57 1 86 420 ILE A CA 1
ATOM 3399 C C . ILE A 1 420 ? 23.828 -16.25 4.207 1 86 420 ILE A C 1
ATOM 3401 O O . ILE A 1 420 ? 23.594 -17.359 3.736 1 86 420 ILE A O 1
ATOM 3405 N N . ILE A 1 421 ? 24.531 -15.414 3.568 1 84 421 ILE A N 1
ATOM 3406 C CA . ILE A 1 421 ? 25.047 -15.609 2.219 1 84 421 ILE A CA 1
ATOM 3407 C C . ILE A 1 421 ? 26.562 -15.484 2.229 1 84 421 ILE A C 1
ATOM 3409 O O . ILE A 1 421 ? 27.109 -14.523 2.785 1 84 421 ILE A O 1
ATOM 3413 N N . PRO A 1 422 ? 27.203 -16.359 1.658 1 84.06 422 PRO A N 1
ATOM 3414 C CA . PRO A 1 422 ? 28.641 -16.172 1.457 1 84.06 422 PRO A CA 1
ATOM 3415 C C . PRO A 1 422 ? 28.953 -15.211 0.314 1 84.06 422 PRO A C 1
ATOM 3417 O O . PRO A 1 422 ? 28.25 -15.195 -0.698 1 84.06 422 PRO A O 1
ATOM 3420 N N . ILE A 1 423 ? 29.953 -14.422 0.475 1 84.38 423 ILE A N 1
ATOM 3421 C CA . ILE A 1 423 ? 30.344 -13.492 -0.573 1 84.38 423 ILE A CA 1
ATOM 3422 C C . ILE A 1 423 ? 31.875 -13.344 -0.575 1 84.38 423 ILE A C 1
ATOM 3424 O O . ILE A 1 423 ? 32.5 -13.203 0.483 1 84.38 423 ILE A O 1
ATOM 3428 N N . ALA A 1 424 ? 32.406 -13.477 -1.729 1 84 424 ALA A N 1
ATOM 3429 C CA . ALA A 1 424 ? 33.812 -13.156 -1.933 1 84 424 ALA A CA 1
ATOM 3430 C C . ALA A 1 424 ? 34 -11.734 -2.455 1 84 424 ALA A C 1
ATOM 3432 O O . ALA A 1 424 ? 33.406 -11.367 -3.482 1 84 424 ALA A O 1
ATOM 3433 N N . ILE A 1 425 ? 34.719 -10.977 -1.758 1 88.44 425 ILE A N 1
ATOM 3434 C CA . ILE A 1 425 ? 34.938 -9.594 -2.162 1 88.44 425 ILE A CA 1
ATOM 3435 C C . ILE A 1 425 ? 36.188 -9.477 -3.01 1 88.44 425 ILE A C 1
ATOM 3437 O O . ILE A 1 425 ? 37.312 -9.562 -2.486 1 88.44 425 ILE A O 1
ATOM 3441 N N . ASN A 1 426 ? 35.969 -9.242 -4.227 1 83.75 426 ASN A N 1
ATOM 3442 C CA . ASN A 1 426 ? 37.062 -9.062 -5.16 1 83.75 426 ASN A CA 1
ATOM 3443 C C . ASN A 1 426 ? 37.094 -7.656 -5.75 1 83.75 426 ASN A C 1
ATOM 3445 O O . ASN A 1 426 ? 38.125 -7.172 -6.184 1 83.75 426 ASN A O 1
ATOM 3449 N N . TYR A 1 427 ? 35.938 -7.016 -5.758 1 84.81 427 TYR A N 1
ATOM 3450 C CA . TYR A 1 427 ? 35.781 -5.676 -6.316 1 84.81 427 TYR A CA 1
ATOM 3451 C C . TYR A 1 427 ? 34.844 -4.828 -5.453 1 84.81 427 TYR A C 1
ATOM 3453 O O . TYR A 1 427 ? 34.219 -5.336 -4.523 1 84.81 427 TYR A O 1
ATOM 3461 N N . LEU A 1 428 ? 34.875 -3.637 -5.762 1 86.81 428 LEU A N 1
ATOM 3462 C CA . LEU A 1 428 ? 34.031 -2.695 -5.031 1 86.81 428 LEU A CA 1
ATOM 3463 C C . LEU A 1 428 ? 32.562 -3.02 -5.23 1 86.81 428 LEU A C 1
ATOM 3465 O O . LEU A 1 428 ? 31.734 -2.766 -4.344 1 86.81 428 LEU A O 1
ATOM 3469 N N . ASP A 1 429 ? 32.25 -3.598 -6.379 1 88 429 ASP A N 1
ATOM 3470 C CA . ASP A 1 429 ? 30.859 -3.973 -6.66 1 88 429 ASP A CA 1
ATOM 3471 C C . ASP A 1 429 ? 30.359 -5.012 -5.656 1 88 429 ASP A C 1
ATOM 3473 O O . ASP A 1 429 ? 29.172 -5.039 -5.324 1 88 429 ASP A O 1
ATOM 3477 N N . ASP A 1 430 ? 31.312 -5.762 -5.195 1 87.62 430 ASP A N 1
ATOM 3478 C CA . ASP A 1 430 ? 30.953 -6.773 -4.211 1 87.62 430 ASP A CA 1
ATOM 3479 C C . ASP A 1 430 ? 30.609 -6.137 -2.865 1 87.62 430 ASP A C 1
ATOM 3481 O O . ASP A 1 430 ? 29.719 -6.605 -2.158 1 87.62 430 ASP A O 1
ATOM 3485 N N . VAL A 1 431 ? 31.344 -5.117 -2.625 1 91.44 431 VAL A N 1
ATOM 3486 C CA . VAL A 1 431 ? 31.062 -4.379 -1.396 1 91.44 431 VAL A CA 1
ATOM 3487 C C . VAL A 1 431 ? 29.672 -3.756 -1.469 1 91.44 431 VAL A C 1
ATOM 3489 O O . VAL A 1 431 ? 28.906 -3.809 -0.5 1 91.44 431 VAL A O 1
ATOM 3492 N N . GLN A 1 432 ? 29.406 -3.227 -2.59 1 93.62 432 GLN A N 1
ATOM 3493 C CA . GLN A 1 432 ? 28.078 -2.635 -2.799 1 93.62 432 GLN A CA 1
ATOM 3494 C C . GLN A 1 432 ? 26.984 -3.662 -2.582 1 93.62 432 GLN A C 1
ATOM 3496 O O . GLN A 1 432 ? 26 -3.391 -1.883 1 93.62 432 GLN A O 1
ATOM 3501 N N . LYS A 1 433 ? 27.203 -4.805 -3.15 1 90.19 433 LYS A N 1
ATOM 3502 C CA . LYS A 1 433 ? 26.219 -5.875 -3.023 1 90.19 433 LYS A CA 1
ATOM 3503 C C . LYS A 1 433 ? 26.047 -6.297 -1.565 1 90.19 433 LYS A C 1
ATOM 3505 O O . LYS A 1 433 ? 24.922 -6.504 -1.102 1 90.19 433 LYS A O 1
ATOM 3510 N N . MET A 1 434 ? 27.141 -6.352 -0.905 1 92.06 434 MET A N 1
ATOM 3511 C CA . MET A 1 434 ? 27.109 -6.777 0.491 1 92.06 434 MET 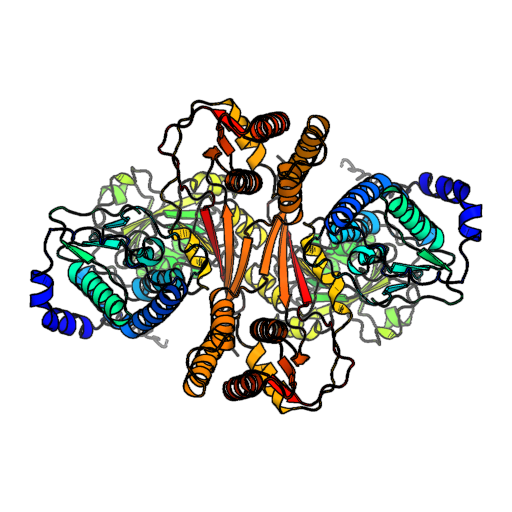A CA 1
ATOM 3512 C C . MET A 1 434 ? 26.328 -5.777 1.345 1 92.06 434 MET A C 1
ATOM 3514 O O . MET A 1 434 ? 25.484 -6.164 2.143 1 92.06 434 MET A O 1
ATOM 3518 N N . ILE A 1 435 ? 26.641 -4.527 1.119 1 95.38 435 ILE A N 1
ATOM 3519 C CA . ILE A 1 435 ? 26.016 -3.482 1.926 1 95.38 435 ILE A CA 1
ATOM 3520 C C . ILE A 1 435 ? 24.516 -3.461 1.67 1 95.38 435 ILE A C 1
ATOM 3522 O O . ILE A 1 435 ? 23.719 -3.428 2.611 1 95.38 435 ILE A O 1
ATOM 3526 N N . LYS A 1 436 ? 24.141 -3.488 0.454 1 93.12 436 LYS A N 1
ATOM 3527 C CA . LYS A 1 436 ? 22.734 -3.51 0.111 1 93.12 436 LYS A CA 1
ATOM 3528 C C . LYS A 1 436 ? 22.031 -4.734 0.701 1 93.12 436 LYS A C 1
ATOM 3530 O O . LYS A 1 436 ? 20.938 -4.633 1.238 1 93.12 436 LYS A O 1
ATOM 3535 N N . SER A 1 437 ? 22.75 -5.848 0.583 1 91.5 437 SER A N 1
ATOM 3536 C CA . SER A 1 437 ? 22.219 -7.098 1.123 1 91.5 437 SER A CA 1
ATOM 3537 C C . SER A 1 437 ? 22.016 -7.008 2.631 1 91.5 437 SER A C 1
ATOM 3539 O O . SER A 1 437 ? 21 -7.473 3.156 1 91.5 437 SER A O 1
ATOM 3541 N N . LEU A 1 438 ? 22.969 -6.426 3.305 1 94.06 438 LEU A N 1
ATOM 3542 C CA . LEU A 1 438 ? 22.859 -6.242 4.746 1 94.06 438 LEU A CA 1
ATOM 3543 C C . LEU A 1 438 ? 21.656 -5.363 5.098 1 94.06 438 LEU A C 1
ATOM 3545 O O . LEU A 1 438 ? 20.938 -5.637 6.062 1 94.06 438 LEU A O 1
ATOM 3549 N N . LEU A 1 439 ? 21.5 -4.363 4.34 1 93.81 439 LEU A N 1
ATOM 3550 C CA . LEU A 1 439 ? 20.406 -3.43 4.605 1 93.81 439 LEU A CA 1
ATOM 3551 C C . LEU A 1 439 ? 19.047 -4.102 4.391 1 93.81 439 LEU A C 1
ATOM 3553 O O . LEU A 1 439 ? 18.062 -3.719 5.02 1 93.81 439 LEU A O 1
ATOM 3557 N N . ILE A 1 440 ? 19.016 -5.074 3.502 1 90.69 440 ILE A N 1
ATOM 3558 C CA . ILE A 1 440 ? 17.781 -5.824 3.271 1 90.69 440 ILE A CA 1
ATOM 3559 C C . ILE A 1 440 ? 17.484 -6.707 4.48 1 90.69 440 ILE A C 1
ATOM 3561 O O . ILE A 1 440 ? 16.328 -6.996 4.773 1 90.69 440 ILE A O 1
ATOM 3565 N N . GLY A 1 441 ? 18.484 -7.156 5.137 1 91.31 441 GLY A N 1
ATOM 3566 C CA . GLY A 1 441 ? 18.297 -7.957 6.332 1 91.31 441 GLY A CA 1
ATOM 3567 C C . GLY A 1 441 ? 19.078 -9.258 6.316 1 91.31 441 GLY A C 1
ATOM 3568 O O . GLY A 1 441 ? 18.906 -10.109 7.184 1 91.31 441 GLY A O 1
ATOM 3569 N N . ASN A 1 442 ? 19.984 -9.422 5.32 1 90.31 442 ASN A N 1
ATOM 3570 C CA . ASN A 1 442 ? 20.797 -10.633 5.23 1 90.31 442 ASN A CA 1
ATOM 3571 C C . ASN A 1 442 ? 22.047 -10.539 6.105 1 90.31 442 ASN A C 1
ATOM 3573 O O . ASN A 1 442 ? 22.359 -9.469 6.637 1 90.31 442 ASN A O 1
ATOM 3577 N N . GLY A 1 443 ? 22.641 -11.703 6.289 1 90.25 443 GLY A N 1
ATOM 3578 C CA . GLY A 1 443 ? 23.984 -11.812 6.824 1 90.25 443 GLY A CA 1
ATOM 3579 C C . GLY A 1 443 ? 25 -12.328 5.816 1 90.25 443 GLY A C 1
ATOM 3580 O O . GLY A 1 443 ? 24.609 -12.922 4.805 1 90.25 443 GLY A O 1
ATOM 3581 N N . HIS A 1 444 ? 26.203 -12.039 6.117 1 89 444 HIS A N 1
ATOM 3582 C CA . HIS A 1 444 ? 27.219 -12.453 5.141 1 89 444 HIS A CA 1
ATOM 3583 C C . HIS A 1 444 ? 28.422 -13.086 5.824 1 89 444 HIS A C 1
ATOM 3585 O O . HIS A 1 444 ? 28.859 -12.617 6.879 1 89 444 HIS A O 1
ATOM 3591 N N . ILE A 1 445 ? 28.891 -14.062 5.23 1 88.12 445 ILE A N 1
ATOM 3592 C CA . ILE A 1 445 ? 30.234 -14.586 5.449 1 88.12 445 ILE A CA 1
ATOM 3593 C C . ILE A 1 445 ? 31.156 -14.117 4.328 1 88.12 445 ILE A C 1
ATOM 3595 O O . ILE A 1 445 ? 30.953 -14.477 3.164 1 88.12 445 ILE A O 1
ATOM 3599 N N . VAL A 1 446 ? 32.094 -13.445 4.738 1 89.06 446 VAL A N 1
ATOM 3600 C CA . VAL A 1 446 ? 32.844 -12.703 3.742 1 89.06 446 VAL A CA 1
ATOM 3601 C C . VAL A 1 446 ? 34.25 -13.305 3.615 1 89.06 446 VAL A C 1
ATOM 3603 O O . VAL A 1 446 ? 34.938 -13.5 4.617 1 89.06 446 VAL A O 1
ATOM 3606 N N . SER A 1 447 ? 34.562 -13.609 2.439 1 87.62 447 SER A N 1
ATOM 3607 C CA . SER A 1 447 ? 35.969 -13.914 2.1 1 87.62 447 SER A CA 1
ATOM 3608 C C . SER A 1 447 ? 36.656 -12.719 1.438 1 87.62 447 SER A C 1
ATOM 3610 O O . SER A 1 447 ? 36.125 -12.164 0.466 1 87.62 447 SER A O 1
ATOM 3612 N N . ILE A 1 448 ? 37.625 -12.328 1.996 1 84.88 448 ILE A N 1
ATOM 3613 C CA . ILE A 1 448 ? 38.312 -11.133 1.517 1 84.88 448 ILE A CA 1
ATOM 3614 C C . ILE A 1 448 ? 39.594 -11.531 0.812 1 84.88 448 ILE A C 1
ATOM 3616 O O . ILE A 1 448 ? 40.344 -12.367 1.312 1 84.88 448 ILE A O 1
ATOM 3620 N N . ASN A 1 449 ? 39.625 -10.875 -0.24 1 75.56 449 ASN A N 1
ATOM 3621 C CA . ASN A 1 449 ? 40.906 -10.945 -0.904 1 75.56 449 ASN A CA 1
ATOM 3622 C C . ASN A 1 449 ? 41.969 -10.133 -0.165 1 75.56 449 ASN A C 1
ATOM 3624 O O . ASN A 1 449 ? 41.688 -9.023 0.298 1 75.56 449 ASN A O 1
ATOM 3628 N N . GLU A 1 450 ? 43.062 -10.617 -0.057 1 69.5 450 GLU A N 1
ATOM 3629 C CA . GLU A 1 450 ? 44.156 -10.023 0.668 1 69.5 450 GLU A CA 1
ATOM 3630 C C . GLU A 1 450 ? 44.469 -8.625 0.154 1 69.5 450 GLU A C 1
ATOM 3632 O O . GLU A 1 450 ? 45.031 -7.801 0.882 1 69.5 450 GLU A O 1
ATOM 3637 N N . ASN A 1 451 ? 43.938 -8.289 -0.965 1 72.56 451 ASN A N 1
ATOM 3638 C CA . ASN A 1 451 ? 44.312 -7.023 -1.589 1 72.56 451 ASN A CA 1
ATOM 3639 C C . ASN A 1 451 ? 43.344 -5.902 -1.158 1 72.56 451 ASN A C 1
ATOM 3641 O O . ASN A 1 451 ? 43.531 -4.75 -1.567 1 72.56 451 ASN A O 1
ATOM 3645 N N . PHE A 1 452 ? 42.531 -6.211 -0.215 1 78.94 452 PHE A N 1
ATOM 3646 C CA . PHE A 1 452 ? 41.562 -5.18 0.152 1 78.94 452 PHE A CA 1
ATOM 3647 C C . PHE A 1 452 ? 41.5 -5.016 1.666 1 78.94 452 PHE A C 1
ATOM 3649 O O . PHE A 1 452 ? 40.469 -5.277 2.279 1 78.94 452 PHE A O 1
ATOM 3656 N N . PRO A 1 453 ? 42.594 -4.469 2.178 1 81.12 453 PRO A N 1
ATOM 3657 C CA . PRO A 1 453 ? 42.562 -4.312 3.633 1 81.12 453 PRO A CA 1
ATOM 3658 C C . PRO A 1 453 ? 41.469 -3.375 4.117 1 81.12 453 PRO A C 1
ATOM 3660 O O . PRO A 1 453 ? 40.969 -3.52 5.242 1 81.12 453 PRO A O 1
ATOM 3663 N N . GLN A 1 454 ? 41.156 -2.455 3.365 1 86.31 454 GLN A N 1
ATOM 3664 C CA . GLN A 1 454 ? 40.125 -1.498 3.746 1 86.31 454 GLN A CA 1
ATOM 3665 C C . GLN A 1 454 ? 38.781 -2.188 3.932 1 86.31 454 GLN A C 1
ATOM 3667 O O . GLN A 1 454 ? 37.969 -1.753 4.742 1 86.31 454 GLN A O 1
ATOM 3672 N N . VAL A 1 455 ? 38.625 -3.26 3.207 1 89.94 455 VAL A N 1
ATOM 3673 C CA . VAL A 1 455 ? 37.344 -3.988 3.303 1 89.94 455 VAL A CA 1
ATOM 3674 C C . VAL A 1 455 ? 37.312 -4.789 4.602 1 89.94 455 VAL A C 1
ATOM 3676 O O . VAL A 1 455 ? 36.25 -4.918 5.23 1 89.94 455 VAL A O 1
ATOM 3679 N N . LYS A 1 456 ? 38.531 -5.191 4.957 1 89.12 456 LYS A N 1
ATOM 3680 C CA . LYS A 1 456 ? 38.594 -5.918 6.219 1 89.12 456 LYS A CA 1
ATOM 3681 C C . LYS A 1 456 ? 38.156 -5.039 7.391 1 89.12 456 LYS A C 1
ATOM 3683 O O . LYS A 1 456 ? 37.406 -5.469 8.25 1 89.12 456 LYS A O 1
ATOM 3688 N N . LEU A 1 457 ? 38.656 -3.939 7.355 1 91 457 LEU A N 1
ATOM 3689 C CA . LEU A 1 457 ? 38.281 -3 8.414 1 91 457 LEU A CA 1
ATOM 3690 C C . LEU A 1 457 ? 36.812 -2.695 8.406 1 91 457 LEU A C 1
ATOM 3692 O O . LEU A 1 457 ? 36.188 -2.582 9.469 1 91 457 LEU A O 1
ATOM 3696 N N . LEU A 1 458 ? 36.281 -2.475 7.258 1 92.81 458 LEU A N 1
ATOM 3697 C CA . LEU A 1 458 ? 34.844 -2.207 7.145 1 92.81 458 LEU A CA 1
ATOM 3698 C C . LEU A 1 458 ? 34.031 -3.334 7.77 1 92.81 458 LEU A C 1
ATOM 3700 O O . LEU A 1 458 ? 33.094 -3.08 8.531 1 92.81 458 LEU A O 1
ATOM 3704 N N . ILE A 1 459 ? 34.438 -4.52 7.5 1 92.81 459 ILE A N 1
ATOM 3705 C CA . ILE A 1 459 ? 33.719 -5.676 8.008 1 92.81 459 ILE A CA 1
ATOM 3706 C C . ILE A 1 459 ? 33.812 -5.723 9.531 1 92.81 459 ILE A C 1
ATOM 3708 O O . ILE A 1 459 ? 32.844 -6.004 10.219 1 92.81 459 ILE A O 1
ATOM 3712 N N . GLU A 1 460 ? 34.969 -5.441 9.984 1 92.25 460 GLU A N 1
ATOM 3713 C CA . GLU A 1 460 ? 35.188 -5.453 11.43 1 92.25 460 GLU A CA 1
ATOM 3714 C C . GLU A 1 460 ? 34.312 -4.41 12.125 1 92.25 460 GLU A C 1
ATOM 3716 O O . GLU A 1 460 ? 33.719 -4.691 13.164 1 92.25 460 GLU A O 1
ATOM 3721 N N . VAL A 1 461 ? 34.312 -3.283 11.57 1 94.25 461 VAL A N 1
ATOM 3722 C CA . VAL A 1 461 ? 33.531 -2.205 12.156 1 94.25 461 VAL A CA 1
ATOM 3723 C C . VAL A 1 461 ? 32.031 -2.553 12.086 1 94.25 461 VAL A C 1
ATOM 3725 O O . VAL A 1 461 ? 31.281 -2.273 13.023 1 94.25 461 VAL A O 1
ATOM 3728 N N . LEU A 1 462 ? 31.578 -3.15 10.984 1 94.81 462 LEU A N 1
ATOM 3729 C CA . LEU A 1 462 ? 30.188 -3.576 10.844 1 94.81 462 LEU A CA 1
ATOM 3730 C C . LEU A 1 462 ? 29.844 -4.66 11.859 1 94.81 462 LEU A C 1
ATOM 3732 O O . LEU A 1 462 ? 28.797 -4.605 12.492 1 94.81 462 LEU A O 1
ATOM 3736 N N . GLU A 1 463 ? 30.75 -5.477 11.961 1 93.12 463 GLU A N 1
ATOM 3737 C CA . GLU A 1 463 ? 30.562 -6.551 12.93 1 93.12 463 GLU A CA 1
ATOM 3738 C C . GLU A 1 463 ? 30.438 -5.996 14.352 1 93.12 463 GLU A C 1
ATOM 3740 O O . GLU A 1 463 ? 29.547 -6.402 15.102 1 93.12 463 GLU A O 1
ATOM 3745 N N . ASP A 1 464 ? 31.234 -5.137 14.625 1 93.5 464 ASP A N 1
ATOM 3746 C CA . ASP A 1 464 ? 31.266 -4.527 15.945 1 93.5 464 ASP A CA 1
ATOM 3747 C C . ASP A 1 464 ? 29.969 -3.744 16.219 1 93.5 464 ASP A C 1
ATOM 3749 O O . ASP A 1 464 ? 29.562 -3.592 17.375 1 93.5 464 ASP A O 1
ATOM 3753 N N . SER A 1 465 ? 29.422 -3.271 15.219 1 93.75 465 SER A N 1
ATOM 3754 C CA . SER A 1 465 ? 28.219 -2.469 15.367 1 93.75 465 SER A CA 1
ATOM 3755 C C . SER A 1 465 ? 26.969 -3.352 15.422 1 93.75 465 SER A C 1
ATOM 3757 O O . SER A 1 465 ? 25.859 -2.848 15.547 1 93.75 465 SER A O 1
ATOM 3759 N N . GLY A 1 466 ? 27.156 -4.66 15.203 1 91.94 466 GLY A N 1
ATOM 3760 C CA . GLY A 1 466 ? 26.047 -5.582 15.359 1 91.94 466 GLY A CA 1
ATOM 3761 C C . GLY A 1 466 ? 25.531 -6.121 14.039 1 91.94 466 GLY A C 1
ATOM 3762 O O . GLY A 1 466 ? 24.562 -6.887 14.016 1 91.94 466 GLY A O 1
ATOM 3763 N N . ALA A 1 467 ? 26.109 -5.691 12.93 1 94.81 467 ALA A N 1
ATOM 3764 C CA . ALA A 1 467 ? 25.703 -6.25 11.641 1 94.81 467 ALA A CA 1
ATOM 3765 C C . ALA A 1 467 ? 26.109 -7.719 11.531 1 94.81 467 ALA A C 1
ATOM 3767 O O . ALA A 1 467 ? 27.156 -8.125 12.047 1 94.81 467 ALA A O 1
ATOM 3768 N N . PRO A 1 468 ? 25.312 -8.531 10.922 1 93.94 468 PRO A N 1
ATOM 3769 C CA . PRO A 1 468 ? 25.609 -9.961 10.797 1 93.94 468 PRO A CA 1
ATOM 3770 C C . PRO A 1 468 ? 26.609 -10.266 9.68 1 93.94 468 PRO A C 1
ATOM 3772 O O . PRO A 1 468 ? 26.25 -10.883 8.68 1 93.94 468 PRO A O 1
ATOM 3775 N N . VAL A 1 469 ? 27.766 -9.938 9.859 1 93.62 469 VAL A N 1
ATOM 3776 C CA . VAL A 1 469 ? 28.859 -10.195 8.922 1 93.62 469 VAL A CA 1
ATOM 3777 C C . VAL A 1 469 ? 30.047 -10.789 9.672 1 93.62 469 VAL A C 1
ATOM 3779 O O . VAL A 1 469 ? 30.266 -10.492 10.844 1 93.62 469 VAL A O 1
ATOM 3782 N N . THR A 1 470 ? 30.734 -11.602 8.992 1 90.44 470 THR A N 1
ATOM 3783 C CA . THR A 1 470 ? 31.938 -12.203 9.555 1 90.44 470 THR A CA 1
ATOM 3784 C C . THR A 1 470 ? 32.906 -12.594 8.445 1 90.44 470 THR A C 1
ATOM 3786 O O . THR A 1 470 ? 32.5 -12.945 7.34 1 90.44 470 THR A O 1
ATOM 3789 N N . ILE A 1 471 ? 34.031 -12.547 8.766 1 88.69 471 ILE A N 1
ATOM 3790 C CA . ILE A 1 471 ? 35.094 -12.938 7.824 1 88.69 471 ILE A CA 1
ATOM 3791 C C . ILE A 1 471 ? 35.406 -14.422 7.984 1 88.69 471 ILE A C 1
ATOM 3793 O O . ILE A 1 471 ? 35.562 -14.906 9.102 1 88.69 471 ILE A O 1
ATOM 3797 N N . ASN A 1 472 ? 35.25 -15.023 6.918 1 83.25 472 ASN A N 1
ATOM 3798 C CA . ASN A 1 472 ? 35.594 -16.438 6.895 1 83.25 472 ASN A CA 1
ATOM 3799 C C . ASN A 1 472 ? 36.062 -16.875 5.5 1 83.25 472 ASN A C 1
ATOM 3801 O O . ASN A 1 472 ? 35.812 -16.172 4.516 1 83.25 472 ASN A O 1
ATOM 3805 N N . THR A 1 473 ? 36.75 -17.953 5.422 1 72.81 473 THR A N 1
ATOM 3806 C CA . THR A 1 473 ? 37.156 -18.516 4.137 1 72.81 473 THR A CA 1
ATOM 3807 C C . THR A 1 473 ? 36 -19.297 3.516 1 72.81 473 THR A C 1
ATOM 3809 O O . THR A 1 473 ? 35.438 -20.188 4.156 1 72.81 473 THR A O 1
ATOM 3812 N N . ILE A 1 474 ? 35.375 -18.688 2.438 1 68.38 474 ILE A N 1
ATOM 3813 C CA . ILE A 1 474 ? 34.281 -19.359 1.738 1 68.38 474 ILE A CA 1
ATOM 3814 C C . ILE A 1 474 ? 34.844 -20.172 0.573 1 68.38 474 ILE A C 1
ATOM 3816 O O . ILE A 1 474 ? 35.812 -19.766 -0.074 1 68.38 474 ILE A O 1
ATOM 3820 N N . GLY A 1 475 ? 34.562 -21.406 0.565 1 55.94 475 GLY A N 1
ATOM 3821 C CA . GLY A 1 475 ? 35 -22.172 -0.604 1 55.94 475 GLY A CA 1
ATOM 3822 C C . GLY A 1 475 ? 34.375 -21.656 -1.896 1 55.94 475 GLY A C 1
ATOM 3823 O O . GLY A 1 475 ? 33.625 -20.672 -1.886 1 55.94 475 GLY A O 1
ATOM 3824 N N . ASP A 1 476 ? 34.781 -21.953 -3.098 1 51.09 476 ASP A N 1
ATOM 3825 C CA . ASP A 1 476 ? 34.531 -21.547 -4.48 1 51.09 476 ASP A CA 1
ATOM 3826 C C . ASP A 1 476 ? 33.031 -21.5 -4.777 1 51.09 476 ASP A C 1
ATOM 3828 O O . ASP A 1 476 ? 32.594 -20.922 -5.781 1 51.09 476 ASP A O 1
ATOM 3832 N N . GLN A 1 477 ? 32.25 -22.141 -4.082 1 48.25 477 GLN A N 1
ATOM 3833 C CA . GLN A 1 477 ? 30.953 -22.516 -4.629 1 48.25 477 GLN A CA 1
ATOM 3834 C C . GLN A 1 477 ? 29.922 -21.391 -4.414 1 48.25 477 GLN A C 1
ATOM 3836 O O . GLN A 1 477 ? 28.766 -21.547 -4.785 1 48.25 477 GLN A O 1
ATOM 3841 N N . VAL A 1 478 ? 30.344 -20.25 -4.035 1 52.41 478 VAL A N 1
ATOM 3842 C CA . VAL A 1 478 ? 29.203 -19.531 -3.477 1 52.41 478 VAL A CA 1
ATOM 3843 C C . VAL A 1 478 ? 28.797 -18.406 -4.418 1 52.41 478 VAL A C 1
ATOM 3845 O O . VAL A 1 478 ? 27.922 -17.594 -4.086 1 52.41 478 VAL A O 1
ATOM 3848 N N . GLN A 1 479 ? 29.203 -18.406 -5.723 1 50.94 479 GLN A N 1
ATOM 3849 C CA . GLN A 1 479 ? 28.953 -17.203 -6.516 1 50.94 479 GLN A CA 1
ATOM 3850 C C . GLN A 1 479 ? 27.547 -17.234 -7.125 1 50.94 479 GLN A C 1
ATOM 3852 O O . GLN A 1 479 ? 27.109 -18.266 -7.629 1 50.94 479 GLN A O 1
ATOM 3857 N N . GLY A 1 480 ? 26.688 -16.281 -6.906 1 54.94 480 GLY A N 1
ATOM 3858 C CA . GLY A 1 480 ? 25.562 -15.945 -7.77 1 54.94 480 GLY A CA 1
ATOM 3859 C C . GLY A 1 480 ? 24.234 -16.031 -7.066 1 54.94 480 GLY A C 1
ATOM 3860 O O . GLY A 1 480 ? 23.188 -16.062 -7.715 1 54.94 480 GLY A O 1
ATOM 3861 N N . SER A 1 481 ? 24.359 -16.234 -5.777 1 58.53 481 SER A N 1
ATOM 3862 C CA . SER A 1 481 ? 23.062 -16.438 -5.152 1 58.53 481 SER A CA 1
ATOM 3863 C C . SER A 1 481 ? 22.297 -15.117 -5.023 1 58.53 481 SER A C 1
ATOM 3865 O O . SER A 1 481 ? 22.922 -14.062 -4.855 1 58.53 481 SER A O 1
ATOM 3867 N N . SER A 1 482 ? 21.047 -15.156 -5.477 1 70.56 482 SER A N 1
ATOM 3868 C CA . SER A 1 482 ? 20.188 -14.008 -5.238 1 70.56 482 SER A CA 1
ATOM 3869 C C . SER A 1 482 ? 20.078 -13.688 -3.752 1 70.56 482 SER A C 1
ATOM 3871 O O . SER A 1 482 ? 20.062 -14.602 -2.918 1 70.56 482 SER A O 1
ATOM 3873 N N . TYR A 1 483 ? 20.312 -12.43 -3.406 1 79.62 483 TYR A N 1
ATOM 3874 C CA . TYR A 1 483 ? 20.266 -12.031 -2.006 1 79.62 483 TYR A CA 1
ATOM 3875 C C . TYR A 1 483 ? 18.859 -11.586 -1.618 1 79.62 483 TYR A C 1
ATOM 3877 O O . TYR A 1 483 ? 18.625 -11.141 -0.49 1 79.62 483 TYR A O 1
ATOM 3885 N N . ILE A 1 484 ? 17.891 -11.812 -2.559 1 84.56 484 ILE A N 1
ATOM 3886 C CA . ILE A 1 484 ? 16.531 -11.336 -2.281 1 84.56 484 ILE A CA 1
ATOM 3887 C C . ILE A 1 484 ? 15.516 -12.367 -2.762 1 84.56 484 ILE A C 1
ATOM 3889 O O . ILE A 1 484 ? 15.68 -12.953 -3.834 1 84.56 484 ILE A O 1
ATOM 3893 N N . LYS A 1 485 ? 14.648 -12.719 -1.991 1 85.94 485 LYS A N 1
ATOM 3894 C CA . LYS A 1 485 ? 13.453 -13.461 -2.379 1 85.94 485 LYS A CA 1
ATOM 3895 C C . LYS A 1 485 ? 12.211 -12.57 -2.32 1 85.94 485 LYS A C 1
ATOM 3897 O O . LYS A 1 485 ? 12.203 -11.547 -1.625 1 85.94 485 LYS A O 1
ATOM 3902 N N . TYR A 1 486 ? 11.219 -12.977 -3.076 1 89.88 486 TYR A N 1
ATOM 3903 C CA . TYR A 1 486 ? 10.07 -12.078 -3.158 1 89.88 486 TYR A CA 1
ATOM 3904 C C . TYR A 1 486 ? 8.812 -12.758 -2.617 1 89.88 486 TYR A C 1
ATOM 3906 O O . TYR A 1 486 ? 8.688 -13.977 -2.688 1 89.88 486 TYR A O 1
ATOM 3914 N N . LYS A 1 487 ? 8.094 -12.008 -2.117 1 93.38 487 LYS A N 1
ATOM 3915 C CA . LYS A 1 487 ? 6.746 -12.344 -1.677 1 93.38 487 LYS A CA 1
ATOM 3916 C C . LYS A 1 487 ? 5.711 -11.438 -2.336 1 93.38 487 LYS A C 1
ATOM 3918 O O . LYS A 1 487 ? 5.934 -10.234 -2.479 1 93.38 487 LYS A O 1
ATOM 3923 N N . THR A 1 488 ? 4.617 -12.031 -2.748 1 95.56 488 THR A N 1
ATOM 3924 C CA . THR A 1 488 ? 3.531 -11.25 -3.33 1 95.56 488 THR A CA 1
ATOM 3925 C C . THR A 1 488 ? 2.232 -11.469 -2.562 1 95.56 488 THR A C 1
ATOM 3927 O O . THR A 1 488 ? 1.886 -12.609 -2.234 1 95.56 488 THR A O 1
ATOM 3930 N N . ILE A 1 489 ? 1.641 -10.414 -2.236 1 96 489 ILE A N 1
ATOM 3931 C CA . ILE A 1 489 ? 0.322 -10.398 -1.613 1 96 489 ILE A CA 1
ATOM 3932 C C . ILE A 1 489 ? -0.695 -9.773 -2.562 1 96 489 ILE A C 1
ATOM 3934 O O . ILE A 1 489 ? -0.523 -8.633 -3 1 96 489 ILE A O 1
ATOM 3938 N N . ILE A 1 490 ? -1.743 -10.508 -2.869 1 94.5 490 ILE A N 1
ATOM 3939 C CA . ILE A 1 490 ? -2.797 -10.062 -3.775 1 94.5 490 ILE A CA 1
ATOM 3940 C C . ILE A 1 490 ? -4.09 -9.836 -2.992 1 94.5 490 ILE A C 1
ATOM 3942 O O . ILE A 1 490 ? -4.559 -10.727 -2.287 1 94.5 490 ILE A O 1
ATOM 3946 N N . SER A 1 491 ? -4.566 -8.664 -3.096 1 90.88 491 SER A N 1
ATOM 3947 C CA . SER A 1 491 ? -5.816 -8.344 -2.41 1 90.88 491 SER A CA 1
ATOM 3948 C C . SER A 1 491 ? -6.824 -7.715 -3.365 1 90.88 491 SER A C 1
ATOM 3950 O O . SER A 1 491 ? -6.465 -6.875 -4.195 1 90.88 491 SER A O 1
ATOM 3952 N N . GLU A 1 492 ? -7.961 -8.094 -3.215 1 81.06 492 GLU A N 1
ATOM 3953 C CA . GLU A 1 492 ? -9.047 -7.512 -3.992 1 81.06 492 GLU A CA 1
ATOM 3954 C C . GLU A 1 492 ? -9.695 -6.34 -3.252 1 81.06 492 GLU A C 1
ATOM 3956 O O . GLU A 1 492 ? -9.859 -6.387 -2.031 1 81.06 492 GLU A O 1
ATOM 3961 N N . PHE A 1 493 ? -9.664 -5.176 -3.947 1 72.5 493 PHE A N 1
ATOM 3962 C CA . PHE A 1 493 ? -10.43 -4.082 -3.352 1 72.5 493 PHE A CA 1
ATOM 3963 C C . PHE A 1 493 ? -11.422 -3.506 -4.355 1 72.5 493 PHE A C 1
ATOM 3965 O O . PHE A 1 493 ? -11.211 -3.605 -5.566 1 72.5 493 PHE A O 1
ATOM 3972 N N . GLY A 1 494 ? -12.703 -2.834 -4.039 1 57.41 494 GLY A N 1
ATOM 3973 C CA . GLY A 1 494 ? -13.703 -2.186 -4.867 1 57.41 494 GLY A CA 1
ATOM 3974 C C . GLY A 1 494 ? -14.922 -3.055 -5.113 1 57.41 494 GLY A C 1
ATOM 3975 O O . GLY A 1 494 ? -14.867 -4.277 -4.961 1 57.41 494 GLY A O 1
ATOM 3976 N N . THR A 1 495 ? -16.047 -2.758 -4.652 1 45.75 495 THR A N 1
ATOM 3977 C CA . THR A 1 495 ? -17.344 -3.312 -5.074 1 45.75 495 THR A CA 1
ATOM 3978 C C . THR A 1 495 ? -17.312 -3.65 -6.562 1 45.75 495 THR A C 1
ATOM 3980 O O . THR A 1 495 ? -16.625 -2.994 -7.344 1 45.75 495 THR A O 1
ATOM 3983 N N . ILE A 1 496 ? -17.594 -4.863 -7.074 1 34.62 496 ILE A N 1
ATOM 3984 C CA . ILE A 1 496 ? -18.312 -5.289 -8.273 1 34.62 496 ILE A CA 1
ATOM 3985 C C . ILE A 1 496 ? -19.203 -4.152 -8.773 1 34.62 496 ILE A C 1
ATOM 3987 O O . ILE A 1 496 ? -20.234 -4.398 -9.391 1 34.62 496 ILE A O 1
ATOM 3991 N N . PHE A 1 497 ? -19.406 -3 -8.375 1 26.23 497 PHE A N 1
ATOM 3992 C CA . PHE A 1 497 ? -20.484 -2.322 -9.07 1 26.23 497 PHE A CA 1
ATOM 3993 C C . PHE A 1 497 ? -20.203 -2.246 -10.57 1 26.23 497 PHE A C 1
ATOM 3995 O O . PHE A 1 497 ? -19.406 -1.426 -11.016 1 26.23 497 PHE A O 1
ATOM 4002 N N . ALA A 1 498 ? -19.969 -3.176 -11.266 1 24.25 498 ALA A N 1
ATOM 4003 C CA . ALA A 1 498 ? -20.484 -3.115 -12.633 1 24.25 498 ALA A CA 1
ATOM 4004 C C . ALA A 1 498 ? -21.734 -2.238 -12.703 1 24.25 498 ALA A C 1
ATOM 4006 O O . ALA A 1 498 ? -22.734 -2.523 -12.047 1 24.25 498 ALA A O 1
ATOM 4007 N N . ASN A 1 499 ? -21.688 -0.921 -12.5 1 18.72 499 ASN A N 1
ATOM 4008 C CA . ASN A 1 499 ? -22.75 -0.335 -13.305 1 18.72 499 ASN A CA 1
ATOM 4009 C C . ASN A 1 499 ? -22.875 -1.027 -14.664 1 18.72 499 ASN A C 1
ATOM 4011 O O . ASN A 1 499 ? -21.875 -1.339 -15.297 1 18.72 499 ASN A O 1
ATOM 4015 N N . MET B 1 1 ? -20.062 0.316 47.281 1 19 1 MET B N 1
ATOM 4016 C CA . MET B 1 1 ? -20.203 0.651 45.875 1 19 1 MET B CA 1
ATOM 4017 C C . MET B 1 1 ? -19 1.444 45.375 1 19 1 MET B C 1
ATOM 4019 O O . MET B 1 1 ? -18.828 2.615 45.75 1 19 1 MET B O 1
ATOM 4023 N N . ALA B 1 2 ? -17.844 0.891 45.188 1 26.58 2 ALA B N 1
ATOM 4024 C CA . ALA B 1 2 ? -16.531 1.502 45.281 1 26.58 2 ALA B CA 1
ATOM 4025 C C . ALA B 1 2 ? -16.312 2.559 44.219 1 26.58 2 ALA B C 1
ATOM 4027 O O . ALA B 1 2 ? -16.562 2.305 43.031 1 26.58 2 ALA B O 1
ATOM 4028 N N . HIS B 1 3 ? -16.438 3.816 44.469 1 20.38 3 HIS B N 1
ATOM 4029 C CA . HIS B 1 3 ? -16.359 5.062 43.719 1 20.38 3 HIS B CA 1
ATOM 4030 C C . HIS B 1 3 ? -15.023 5.188 43 1 20.38 3 HIS B C 1
ATOM 4032 O O . HIS B 1 3 ? -13.977 5.309 43.625 1 20.38 3 HIS B O 1
ATOM 4038 N N . LEU B 1 4 ? -14.766 4.367 42.062 1 25.91 4 LEU B N 1
ATOM 4039 C CA . LEU B 1 4 ? -13.484 4.371 41.375 1 25.91 4 LEU B CA 1
ATOM 4040 C C . LEU B 1 4 ? -13.195 5.742 40.781 1 25.91 4 LEU B C 1
ATOM 4042 O O . LEU B 1 4 ? -13.883 6.176 39.844 1 25.91 4 LEU B O 1
ATOM 4046 N N . GLU B 1 5 ? -12.828 6.605 41.562 1 25.33 5 GLU B N 1
ATOM 4047 C CA . GLU B 1 5 ? -12.414 7.957 41.188 1 25.33 5 GLU B CA 1
ATOM 4048 C C . GLU B 1 5 ? -11.359 7.93 40.094 1 25.33 5 GLU B C 1
ATOM 4050 O O . GLU B 1 5 ? -10.242 7.461 40.312 1 25.33 5 GLU B O 1
ATOM 4055 N N . LEU B 1 6 ? -11.828 7.539 38.875 1 27.91 6 LEU B N 1
ATOM 4056 C CA . LEU B 1 6 ? -10.914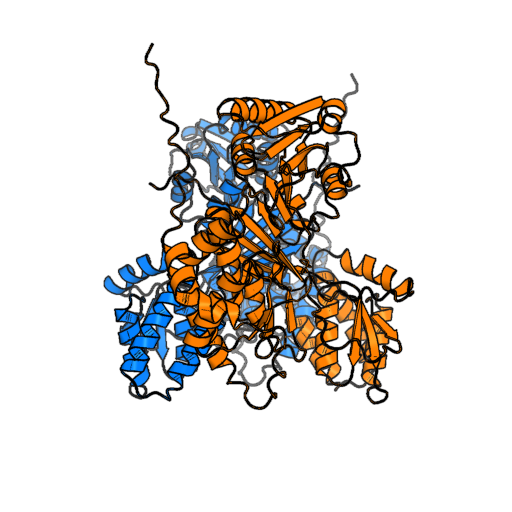 7.641 37.75 1 27.91 6 LEU B CA 1
ATOM 4057 C C . LEU B 1 6 ? -10.203 8.984 37.75 1 27.91 6 LEU B C 1
ATOM 4059 O O . LEU B 1 6 ? -10.844 10.031 37.656 1 27.91 6 LEU B O 1
ATOM 4063 N N . LYS B 1 7 ? -9.305 9.031 38.531 1 33.81 7 LYS B N 1
ATOM 4064 C CA . LYS B 1 7 ? -8.43 10.188 38.719 1 33.81 7 LYS B CA 1
ATOM 4065 C C . LYS B 1 7 ? -7.918 10.688 37.375 1 33.81 7 LYS B C 1
ATOM 4067 O O . LYS B 1 7 ? -7.066 10.047 36.75 1 33.81 7 LYS B O 1
ATOM 4072 N N . PHE B 1 8 ? -8.883 11.234 36.5 1 31.3 8 PHE B N 1
ATOM 4073 C CA . PHE B 1 8 ? -8.539 11.922 35.25 1 31.3 8 PHE B CA 1
ATOM 4074 C C . PHE B 1 8 ? -7.496 13.008 35.5 1 31.3 8 PHE B C 1
ATOM 4076 O O . PHE B 1 8 ? -7.75 13.953 36.25 1 31.3 8 PHE B O 1
ATOM 4083 N N . ASP B 1 9 ? -6.297 12.773 35.562 1 35.25 9 ASP B N 1
ATOM 4084 C CA . ASP B 1 9 ? -5.164 13.664 35.812 1 35.25 9 ASP B CA 1
ATOM 4085 C C . ASP B 1 9 ? -5.258 14.922 34.938 1 35.25 9 ASP B C 1
ATOM 4087 O O . ASP B 1 9 ? -5.754 14.875 33.812 1 35.25 9 ASP B O 1
ATOM 4091 N N . ALA B 1 10 ? -5.312 16.047 35.469 1 36.91 10 ALA B N 1
ATOM 4092 C CA . ALA B 1 10 ? -5.254 17.391 34.844 1 36.91 10 ALA B CA 1
ATOM 4093 C C . ALA B 1 10 ? -4.312 17.406 33.656 1 36.91 10 ALA B C 1
ATOM 4095 O O . ALA B 1 10 ? -3.344 16.641 33.594 1 36.91 10 ALA B O 1
ATOM 4096 N N . PRO B 1 11 ? -4.766 17.844 32.5 1 45.12 11 PRO B N 1
ATOM 4097 C CA . PRO B 1 11 ? -3.869 17.891 31.344 1 45.12 11 PRO B CA 1
ATOM 4098 C C . PRO B 1 11 ? -2.475 18.406 31.703 1 45.12 11 PRO B C 1
ATOM 4100 O O . PRO B 1 11 ? -2.334 19.266 32.562 1 45.12 11 PRO B O 1
ATOM 4103 N N . PRO B 1 12 ? -1.491 17.609 31.656 1 49.5 12 PRO B N 1
ATOM 4104 C CA . PRO B 1 12 ? -0.146 18.016 32.062 1 49.5 12 PRO B CA 1
ATOM 4105 C C . PRO B 1 12 ? 0.213 19.438 31.609 1 49.5 12 PRO B C 1
ATOM 4107 O O . PRO B 1 12 ? -0.108 19.828 30.484 1 49.5 12 PRO B O 1
ATOM 4110 N N . ILE B 1 13 ? 0.187 20.391 32.594 1 59.56 13 ILE B N 1
ATOM 4111 C CA . ILE B 1 13 ? 0.707 21.734 32.375 1 59.56 13 ILE B CA 1
ATOM 4112 C C . ILE B 1 13 ? 1.966 21.656 31.5 1 59.56 13 ILE B C 1
ATOM 4114 O O . ILE B 1 13 ? 2.928 20.969 31.859 1 59.56 13 ILE B O 1
ATOM 4118 N N . VAL B 1 14 ? 1.712 21.875 30.234 1 73.12 14 VAL B N 1
ATOM 4119 C CA . VAL B 1 14 ? 2.854 21.891 29.328 1 73.12 14 VAL B CA 1
ATOM 4120 C C . VAL B 1 14 ? 3.895 22.891 29.812 1 73.12 14 VAL B C 1
ATOM 4122 O O . VAL B 1 14 ? 3.578 24.062 30.047 1 73.12 14 VAL B O 1
ATOM 4125 N N . SER B 1 15 ? 5.039 22.469 30.391 1 86 15 SER B N 1
ATOM 4126 C CA . SER B 1 15 ? 6.16 23.328 30.781 1 86 15 SER B CA 1
ATOM 4127 C C . SER B 1 15 ? 6.684 24.125 29.578 1 86 15 SER B C 1
ATOM 4129 O O . SER B 1 15 ? 6.777 23.594 28.469 1 86 15 SER B O 1
ATOM 4131 N N . THR B 1 16 ? 6.703 25.469 29.766 1 92.62 16 THR B N 1
ATOM 4132 C CA . THR B 1 16 ? 7.277 26.328 28.734 1 92.62 16 THR B CA 1
ATOM 4133 C C . THR B 1 16 ? 8.625 26.875 29.188 1 92.62 16 THR B C 1
ATOM 4135 O O . THR B 1 16 ? 9.055 27.938 28.719 1 92.62 16 THR B O 1
ATOM 4138 N N . ARG B 1 17 ? 9.297 26.219 30.062 1 93.88 17 ARG B N 1
ATOM 4139 C CA . ARG B 1 17 ? 10.539 26.703 30.656 1 93.88 17 ARG B CA 1
ATOM 4140 C C . ARG B 1 17 ? 11.633 26.859 29.609 1 93.88 17 ARG B C 1
ATOM 4142 O O . ARG B 1 17 ? 12.297 27.891 29.531 1 93.88 17 ARG B O 1
ATOM 4149 N N . LEU B 1 18 ? 11.828 25.922 28.797 1 95.88 18 LEU B N 1
ATOM 4150 C CA . LEU B 1 18 ? 12.867 25.969 27.781 1 95.88 18 LEU B CA 1
ATOM 4151 C C . LEU B 1 18 ? 12.617 27.109 26.797 1 95.88 18 LEU B C 1
ATOM 4153 O O . LEU B 1 18 ? 13.555 27.781 26.375 1 95.88 18 LEU B O 1
ATOM 4157 N N . ALA B 1 19 ? 11.438 27.281 26.484 1 96.62 19 ALA B N 1
ATOM 4158 C CA . ALA B 1 19 ? 11.062 28.328 25.547 1 96.62 19 ALA B CA 1
ATOM 4159 C C . ALA B 1 19 ? 11.32 29.703 26.141 1 96.62 19 ALA B C 1
ATOM 4161 O O . ALA B 1 19 ? 11.836 30.594 25.453 1 96.62 19 ALA B O 1
ATOM 4162 N N . GLU B 1 20 ? 10.875 29.922 27.312 1 96.06 20 GLU B N 1
ATOM 4163 C CA . GLU B 1 20 ? 11.078 31.203 27.984 1 96.06 20 GLU B CA 1
ATOM 4164 C C . GLU B 1 20 ? 12.57 31.531 28.094 1 96.06 20 GLU B C 1
ATOM 4166 O O . GLU B 1 20 ? 12.969 32.688 27.844 1 96.06 20 GLU B O 1
ATOM 4171 N N . GLU B 1 21 ? 13.359 30.531 28.484 1 96.81 21 GLU B N 1
ATOM 4172 C CA . GLU B 1 21 ? 14.805 30.734 28.562 1 96.81 21 GLU B CA 1
ATOM 4173 C C . GLU B 1 21 ? 15.391 31.078 27.203 1 96.81 21 GLU B C 1
ATOM 4175 O O . GLU B 1 21 ? 16.266 31.953 27.109 1 96.81 21 GLU B O 1
ATOM 4180 N N . TYR B 1 22 ? 14.898 30.438 26.203 1 97.25 22 TYR B N 1
ATOM 4181 C CA . TYR B 1 22 ? 15.398 30.672 24.844 1 97.25 22 TYR B CA 1
ATOM 4182 C C . TYR B 1 22 ? 15.047 32.094 24.375 1 97.25 22 TYR B C 1
ATOM 4184 O O . TYR B 1 22 ? 15.891 32.781 23.797 1 97.25 22 TYR B O 1
ATOM 4192 N N . ILE B 1 23 ? 13.906 32.531 24.641 1 95.88 23 ILE B N 1
ATOM 4193 C CA . ILE B 1 23 ? 13.438 33.844 24.203 1 95.88 23 ILE B CA 1
ATOM 4194 C C . ILE B 1 23 ? 14.211 34.906 24.938 1 95.88 23 ILE B C 1
ATOM 4196 O O . ILE B 1 23 ? 14.578 35.938 24.359 1 95.88 23 ILE B O 1
ATOM 4200 N N . LEU B 1 24 ? 14.375 34.688 26.109 1 95.06 24 LEU B N 1
ATOM 4201 C CA . LEU B 1 24 ? 15.141 35.656 26.891 1 95.06 24 LEU B CA 1
ATOM 4202 C C . LEU B 1 24 ? 16.578 35.75 26.391 1 95.06 24 LEU B C 1
ATOM 4204 O O . LEU B 1 24 ? 17.141 36.844 26.312 1 95.06 24 LEU B O 1
ATOM 4208 N N . ALA B 1 25 ? 17.125 34.656 26.109 1 96.62 25 ALA B N 1
ATOM 4209 C CA . ALA B 1 25 ? 18.531 34.594 25.719 1 96.62 25 ALA B CA 1
ATOM 4210 C C . ALA B 1 25 ? 18.75 35.25 24.359 1 96.62 25 ALA B C 1
ATOM 4212 O O . ALA B 1 25 ? 19.812 35.812 24.109 1 96.62 25 ALA B O 1
ATOM 4213 N N . TYR B 1 26 ? 17.766 35.219 23.5 1 95.94 26 TYR B N 1
ATOM 4214 C CA . TYR B 1 26 ? 18 35.688 22.125 1 95.94 26 TYR B CA 1
ATOM 4215 C C . TYR B 1 26 ? 17.094 36.844 21.781 1 95.94 26 TYR B C 1
ATOM 4217 O O . TYR B 1 26 ? 16.875 37.156 20.609 1 95.94 26 TYR B O 1
ATOM 4225 N N . ASN B 1 27 ? 16.562 37.5 22.672 1 93.56 27 ASN B N 1
ATOM 4226 C CA . ASN B 1 27 ? 15.633 38.594 22.469 1 93.56 27 ASN B CA 1
ATOM 4227 C C . ASN B 1 27 ? 16.25 39.688 21.609 1 93.56 27 ASN B C 1
ATOM 4229 O O . ASN B 1 27 ? 15.57 40.281 20.75 1 93.56 27 ASN B O 1
ATOM 4233 N N . ASP B 1 28 ? 17.5 40 21.828 1 92.62 28 ASP B N 1
ATOM 4234 C CA . ASP B 1 28 ? 18.188 41.031 21.047 1 92.62 28 ASP B CA 1
ATOM 4235 C C . ASP B 1 28 ? 18.344 40.594 19.594 1 92.62 28 ASP B C 1
ATOM 4237 O O . ASP B 1 28 ? 18.188 41.406 18.672 1 92.62 28 ASP B O 1
ATOM 4241 N N . GLU B 1 29 ? 18.688 39.406 19.375 1 92.38 29 GLU B N 1
ATOM 4242 C CA . GLU B 1 29 ? 18.859 38.906 18.031 1 92.38 29 GLU B CA 1
ATOM 4243 C C . GLU B 1 29 ? 17.531 38.906 17.266 1 92.38 29 GLU B C 1
ATOM 4245 O O . GLU B 1 29 ? 17.516 39.156 16.047 1 92.38 29 GLU B O 1
ATOM 4250 N N . PHE B 1 30 ? 16.406 38.656 17.984 1 93.12 30 PHE B N 1
ATOM 4251 C CA . PHE B 1 30 ? 15.086 38.688 17.344 1 93.12 30 PHE B CA 1
ATOM 4252 C C . PHE B 1 30 ? 14.781 40.094 16.797 1 93.12 30 PHE B C 1
ATOM 4254 O O . PHE B 1 30 ? 14.234 40.219 15.703 1 93.12 30 PHE B O 1
ATOM 4261 N N . LYS B 1 31 ? 15.172 41.062 17.531 1 88.81 31 LYS B N 1
ATOM 4262 C CA . LYS B 1 31 ? 14.914 42.469 17.156 1 88.81 31 LYS B CA 1
ATOM 4263 C C . LYS B 1 31 ? 15.75 42.844 15.945 1 88.81 31 LYS B C 1
ATOM 4265 O O . LYS B 1 31 ? 15.359 43.75 15.18 1 88.81 31 LYS B O 1
ATOM 4270 N N . ASN B 1 32 ? 16.828 42.125 15.742 1 88.44 32 ASN B N 1
ATOM 4271 C CA . ASN B 1 32 ? 17.75 42.469 14.648 1 88.44 32 ASN B CA 1
ATOM 4272 C C . ASN B 1 32 ? 17.312 41.812 13.336 1 88.44 32 ASN B C 1
ATOM 4274 O O . ASN B 1 32 ? 17.906 42.062 12.289 1 88.44 32 ASN B O 1
ATOM 4278 N N . VAL B 1 33 ? 16.312 40.938 13.438 1 89 33 VAL B N 1
ATOM 4279 C CA . VAL B 1 33 ? 15.766 40.406 12.195 1 89 33 VAL B CA 1
ATOM 4280 C C . VAL B 1 33 ? 15.023 41.531 11.445 1 89 33 VAL B C 1
ATOM 4282 O O . VAL B 1 33 ? 14.039 42.062 11.953 1 89 33 VAL B O 1
ATOM 4285 N N . THR B 1 34 ? 15.68 41.938 10.219 1 81.25 34 THR B N 1
ATOM 4286 C CA . THR B 1 34 ? 15.18 43.094 9.516 1 81.25 34 THR B CA 1
ATOM 4287 C C . THR B 1 34 ? 14.305 42.688 8.336 1 81.25 34 THR B C 1
ATOM 4289 O O . THR B 1 34 ? 14.117 41.5 8.078 1 81.25 34 THR B O 1
ATOM 4292 N N . HIS B 1 35 ? 13.695 43.719 7.73 1 73.38 35 HIS B N 1
ATOM 4293 C CA . HIS B 1 35 ? 12.727 43.562 6.652 1 73.38 35 HIS B CA 1
ATOM 4294 C C . HIS B 1 35 ? 13.422 43.406 5.305 1 73.38 35 HIS B C 1
ATOM 4296 O O . HIS B 1 35 ? 12.766 43.25 4.277 1 73.38 35 HIS B O 1
ATOM 4302 N N . THR B 1 36 ? 14.633 43.438 5.203 1 67.62 36 THR B N 1
ATOM 4303 C CA . THR B 1 36 ? 15.352 43.406 3.932 1 67.62 36 THR B CA 1
ATOM 4304 C C . THR B 1 36 ? 15.875 42 3.65 1 67.62 36 THR B C 1
ATOM 4306 O O . THR B 1 36 ? 16.531 41.406 4.5 1 67.62 36 THR B O 1
ATOM 4309 N N . ALA B 1 37 ? 15.266 41.438 2.592 1 63.31 37 ALA B N 1
ATOM 4310 C CA . ALA B 1 37 ? 15.758 40.125 2.178 1 63.31 37 ALA B CA 1
ATOM 4311 C C . ALA B 1 37 ? 17.219 40.219 1.716 1 63.31 37 ALA B C 1
ATOM 4313 O O . ALA B 1 37 ? 17.609 41.156 1.039 1 63.31 37 ALA B O 1
ATOM 4314 N N . PRO B 1 38 ? 17.984 39.406 2.311 1 58.09 38 PRO B N 1
ATOM 4315 C CA . PRO B 1 38 ? 19.344 39.438 1.789 1 58.09 38 PRO B CA 1
ATOM 4316 C C . PRO B 1 38 ? 19.422 39.094 0.306 1 58.09 38 PRO B C 1
ATOM 4318 O O . PRO B 1 38 ? 18.516 38.406 -0.219 1 58.09 38 PRO B O 1
ATOM 4321 N N . GLU B 1 39 ? 20.25 39.75 -0.383 1 54.41 39 GLU B N 1
ATOM 4322 C CA . GLU B 1 39 ? 20.531 39.469 -1.787 1 54.41 39 GLU B CA 1
ATOM 4323 C C . GLU B 1 39 ? 20.797 37.969 -2.01 1 54.41 39 GLU B C 1
ATOM 4325 O O . GLU B 1 39 ? 21.406 37.312 -1.171 1 54.41 39 GLU B O 1
ATOM 4330 N N . VAL B 1 40 ? 19.953 37.438 -2.752 1 52.88 40 VAL B N 1
ATOM 4331 C CA . VAL B 1 40 ? 20.031 36.031 -3.182 1 52.88 40 VAL B CA 1
ATOM 4332 C C . VAL B 1 40 ? 21.484 35.656 -3.408 1 52.88 40 VAL B C 1
ATOM 4334 O O . VAL B 1 40 ? 22.234 36.375 -4.055 1 52.88 40 VAL B O 1
ATOM 4337 N N . LEU B 1 41 ? 21.922 34.938 -2.609 1 50.19 41 LEU B N 1
ATOM 4338 C CA . LEU B 1 41 ? 23.281 34.438 -2.734 1 50.19 41 LEU B CA 1
ATOM 4339 C C . LEU B 1 41 ? 23.547 33.938 -4.152 1 50.19 41 LEU B C 1
ATOM 4341 O O . LEU B 1 41 ? 22.688 33.312 -4.777 1 50.19 41 LEU B O 1
ATOM 4345 N N . ARG B 1 42 ? 24.531 34.5 -4.75 1 46.22 42 ARG B N 1
ATOM 4346 C CA . ARG B 1 42 ? 25.141 34.062 -6.004 1 46.22 42 ARG B CA 1
ATOM 4347 C C . ARG B 1 42 ? 25.391 32.562 -6.004 1 46.22 42 ARG B C 1
ATOM 4349 O O . ARG B 1 42 ? 25.609 31.969 -4.949 1 46.22 42 ARG B O 1
ATOM 4356 N N . PHE B 1 43 ? 24.984 31.891 -7.031 1 48.88 43 PHE B N 1
ATOM 4357 C CA . PHE B 1 43 ? 25.094 30.531 -7.523 1 48.88 43 PHE B CA 1
ATOM 4358 C C . PHE B 1 43 ? 26.438 29.922 -7.105 1 48.88 43 PHE B C 1
ATOM 4360 O O . PHE B 1 43 ? 26.562 28.703 -7.039 1 48.88 43 PHE B O 1
ATOM 4367 N N . ASP B 1 44 ? 27.469 30.719 -6.918 1 48.25 44 ASP B N 1
ATOM 4368 C CA . ASP B 1 44 ? 28.844 30.25 -7.094 1 48.25 44 ASP B CA 1
ATOM 4369 C C . ASP B 1 44 ? 29.219 29.25 -6.004 1 48.25 44 ASP B C 1
ATOM 4371 O O . ASP B 1 44 ? 30.266 28.594 -6.09 1 48.25 44 ASP B O 1
ATOM 4375 N N . LEU B 1 45 ? 28.344 29.016 -4.934 1 55.75 45 LEU B N 1
ATOM 4376 C CA . LEU B 1 45 ? 28.969 28.094 -3.988 1 55.75 45 LEU B CA 1
ATOM 4377 C C . LEU B 1 45 ? 28.031 26.969 -3.613 1 55.75 45 LEU B C 1
ATOM 4379 O O . LEU B 1 45 ? 27.844 26.672 -2.43 1 55.75 45 LEU B O 1
ATOM 4383 N N . ILE B 1 46 ? 27.625 26.359 -4.547 1 62.47 46 ILE B N 1
ATOM 4384 C CA . ILE B 1 46 ? 26.797 25.219 -4.16 1 62.47 46 ILE B CA 1
ATOM 4385 C C . ILE B 1 46 ? 27.672 24.047 -3.768 1 62.47 46 ILE B C 1
ATOM 4387 O O . ILE B 1 46 ? 28.484 23.562 -4.57 1 62.47 46 ILE B O 1
ATOM 4391 N N . PRO B 1 47 ? 27.594 23.734 -2.576 1 70.94 47 PRO B N 1
ATOM 4392 C CA . PRO B 1 47 ? 28.328 22.547 -2.143 1 70.94 47 PRO B CA 1
ATOM 4393 C C . PRO B 1 47 ? 27.922 21.297 -2.9 1 70.94 47 PRO B C 1
ATOM 4395 O O . PRO B 1 47 ? 26.859 21.266 -3.529 1 70.94 47 PRO B O 1
ATOM 4398 N N . PRO B 1 48 ? 28.906 20.375 -2.875 1 73.81 48 PRO B N 1
ATOM 4399 C CA . PRO B 1 48 ? 28.547 19.094 -3.494 1 73.81 48 PRO B CA 1
ATOM 4400 C C . PRO B 1 48 ? 27.266 18.5 -2.938 1 73.81 48 PRO B C 1
ATOM 4402 O O . PRO B 1 48 ? 26.953 18.672 -1.754 1 73.81 48 PRO B O 1
ATOM 4405 N N . GLU B 1 49 ? 26.594 17.859 -3.764 1 75 49 GLU B N 1
ATOM 4406 C CA . GLU B 1 49 ? 25.297 17.297 -3.432 1 75 49 GLU B CA 1
ATOM 4407 C C . GLU B 1 49 ? 25.391 16.375 -2.215 1 75 49 GLU B C 1
ATOM 4409 O O . GLU B 1 49 ? 24.516 16.406 -1.344 1 75 49 GLU B O 1
ATOM 4414 N N . LEU B 1 50 ? 26.453 15.664 -2.123 1 76.19 50 LEU B N 1
ATOM 4415 C CA . LEU B 1 50 ? 26.625 14.734 -1.01 1 76.19 50 LEU B CA 1
ATOM 4416 C C . LEU B 1 50 ? 26.75 15.492 0.31 1 76.19 50 LEU B C 1
ATOM 4418 O O . LEU B 1 50 ? 26.219 15.062 1.331 1 76.19 50 LEU B O 1
ATOM 4422 N N . ASP B 1 51 ? 27.453 16.531 0.213 1 80.62 51 ASP B N 1
ATOM 4423 C CA . ASP B 1 51 ? 27.625 17.328 1.429 1 80.62 51 ASP B CA 1
ATOM 4424 C C . ASP B 1 51 ? 26.297 17.906 1.907 1 80.62 51 ASP B C 1
ATOM 4426 O O . ASP B 1 51 ? 26.047 17.984 3.111 1 80.62 51 ASP B O 1
ATOM 4430 N N . ILE B 1 52 ? 25.5 18.266 0.986 1 81.56 52 ILE B N 1
ATOM 4431 C CA . ILE B 1 52 ? 24.203 18.828 1.319 1 81.56 52 ILE B CA 1
ATOM 4432 C C . ILE B 1 52 ? 23.312 17.766 1.949 1 81.56 52 ILE B C 1
ATOM 4434 O O . ILE B 1 52 ? 22.625 18.016 2.943 1 81.56 52 ILE B O 1
ATOM 4438 N N . ILE B 1 53 ? 23.422 16.547 1.403 1 81.94 53 ILE B N 1
ATOM 4439 C CA . ILE B 1 53 ? 22.625 15.438 1.907 1 81.94 53 ILE B CA 1
ATOM 4440 C C . ILE B 1 53 ? 23.062 15.086 3.328 1 81.94 53 ILE B C 1
ATOM 4442 O O . ILE B 1 53 ? 22.219 14.875 4.207 1 81.94 53 ILE B O 1
ATOM 4446 N N . LEU B 1 54 ? 24.328 15.18 3.5 1 83.25 54 LEU B N 1
ATOM 4447 C CA . LEU B 1 54 ? 24.859 14.875 4.824 1 83.25 54 LEU B CA 1
ATOM 4448 C C . LEU B 1 54 ? 24.484 15.969 5.82 1 83.25 54 LEU B C 1
ATOM 4450 O O . LEU B 1 54 ? 24.141 15.672 6.973 1 83.25 54 LEU B O 1
ATOM 4454 N N . ALA B 1 55 ? 24.562 17.109 5.371 1 88.56 55 ALA B N 1
ATOM 4455 C CA . ALA B 1 55 ? 24.172 18.219 6.227 1 88.56 55 ALA B CA 1
ATOM 4456 C C . ALA B 1 55 ? 22.703 18.141 6.598 1 88.56 55 ALA B C 1
ATOM 4458 O O . ALA B 1 55 ? 22.312 18.438 7.73 1 88.56 55 ALA B O 1
ATOM 4459 N N . LYS B 1 56 ? 21.875 17.781 5.672 1 88.56 56 LYS B N 1
ATOM 4460 C CA . LYS B 1 56 ? 20.453 17.641 5.934 1 88.56 56 LYS B CA 1
ATOM 4461 C C . LYS B 1 56 ? 20.188 16.547 6.961 1 88.56 56 LYS B C 1
ATOM 4463 O O . LYS B 1 56 ? 19.281 16.672 7.801 1 88.56 56 LYS B O 1
ATOM 4468 N N . ARG B 1 57 ? 20.922 15.547 6.879 1 87.88 57 ARG B N 1
ATOM 4469 C CA . ARG B 1 57 ? 20.781 14.469 7.852 1 87.88 57 ARG B CA 1
ATOM 4470 C C . ARG B 1 57 ? 21.156 14.938 9.25 1 87.88 57 ARG B C 1
ATOM 4472 O O . ARG B 1 57 ? 20.484 14.609 10.227 1 87.88 57 ARG B O 1
ATOM 4479 N N . LYS B 1 58 ? 22.281 15.594 9.273 1 91.44 58 LYS B N 1
ATOM 4480 C CA . LYS B 1 58 ? 22.688 16.141 10.555 1 91.44 58 LYS B CA 1
ATOM 4481 C C . LYS B 1 58 ? 21.641 17.109 11.094 1 91.44 58 LYS B C 1
ATOM 4483 O O . LYS B 1 58 ? 21.391 17.156 12.305 1 91.44 58 LYS B O 1
ATOM 4488 N N . LEU B 1 59 ? 21.078 17.875 10.234 1 94.19 59 LEU B N 1
ATOM 4489 C CA . LEU B 1 59 ? 20.031 18.812 10.633 1 94.19 59 LEU B CA 1
ATOM 4490 C C . LEU B 1 59 ? 18.812 18.078 11.188 1 94.19 59 LEU B C 1
ATOM 4492 O O . LEU B 1 59 ? 18.234 18.5 12.195 1 94.19 59 LEU B O 1
ATOM 4496 N N . ALA B 1 60 ? 18.453 16.984 10.531 1 92.62 60 ALA B N 1
ATOM 4497 C CA . ALA B 1 60 ? 17.328 16.188 11.008 1 92.62 60 ALA B CA 1
ATOM 4498 C C . ALA B 1 60 ? 17.578 15.703 12.438 1 92.62 60 ALA B C 1
ATOM 4500 O O . ALA B 1 60 ? 16.672 15.75 13.273 1 92.62 60 ALA B O 1
ATOM 4501 N N . LYS B 1 61 ? 18.766 15.305 12.695 1 91.75 61 LYS B N 1
ATOM 4502 C CA . LYS B 1 61 ? 19.109 14.867 14.039 1 91.75 61 LYS B CA 1
ATOM 4503 C C . LYS B 1 61 ? 19.062 16.031 15.031 1 91.75 61 LYS B C 1
ATOM 4505 O O . LYS B 1 61 ? 18.609 15.859 16.172 1 91.75 61 LYS B O 1
ATOM 4510 N N . SER B 1 62 ? 19.594 17.094 14.586 1 96.06 62 SER B N 1
ATOM 4511 C CA . SER B 1 62 ? 19.562 18.266 15.438 1 96.06 62 SER B CA 1
ATOM 4512 C C . SER B 1 62 ? 18.141 18.688 15.773 1 96.06 62 SER B C 1
ATOM 4514 O O . SER B 1 62 ? 17.859 19.125 16.891 1 96.06 62 SER B O 1
ATOM 4516 N N . ILE B 1 63 ? 17.266 18.641 14.859 1 96.56 63 ILE B N 1
ATOM 4517 C CA . ILE B 1 63 ? 15.859 18.984 15.07 1 96.56 63 ILE B CA 1
ATOM 4518 C C . ILE B 1 63 ? 15.242 18.031 16.094 1 96.56 63 ILE B C 1
ATOM 4520 O O . ILE B 1 63 ? 14.516 18.469 17 1 96.56 63 ILE B O 1
ATOM 4524 N N . GLU B 1 64 ? 15.562 16.781 15.938 1 94 64 GLU B N 1
ATOM 4525 C CA . GLU B 1 64 ? 15.07 15.797 16.891 1 94 64 GLU B CA 1
ATOM 4526 C C . GLU B 1 64 ? 15.57 16.094 18.297 1 94 64 GLU B C 1
ATOM 4528 O O . GLU B 1 64 ? 14.812 15.984 19.266 1 94 64 GLU B O 1
ATOM 4533 N N . LYS B 1 65 ? 16.828 16.438 18.391 1 96 65 LYS B N 1
ATOM 4534 C CA . LYS B 1 65 ? 17.422 16.734 19.688 1 96 65 LYS B CA 1
ATOM 4535 C C . LYS B 1 65 ? 16.781 17.969 20.312 1 96 65 LYS B C 1
ATOM 4537 O O . LYS B 1 65 ? 16.734 18.094 21.547 1 96 65 LYS B O 1
ATOM 4542 N N . ASN B 1 66 ? 16.234 18.812 19.547 1 97.19 66 ASN B N 1
ATOM 4543 C CA . ASN B 1 66 ? 15.641 20.062 20.031 1 97.19 66 ASN B CA 1
ATOM 4544 C C . ASN B 1 66 ? 14.117 20.031 19.938 1 97.19 66 ASN B C 1
ATOM 4546 O O . ASN B 1 66 ? 13.477 21.078 19.891 1 97.19 66 ASN B O 1
ATOM 4550 N N . ALA B 1 67 ? 13.57 18.922 19.875 1 96.75 67 ALA B N 1
ATOM 4551 C CA . ALA B 1 67 ? 12.133 18.75 19.688 1 96.75 67 ALA B CA 1
ATOM 4552 C C . ALA B 1 67 ? 11.352 19.406 20.828 1 96.75 67 ALA B C 1
ATOM 4554 O O . ALA B 1 67 ? 10.336 20.062 20.594 1 96.75 67 ALA B O 1
ATOM 4555 N N . GLU B 1 68 ? 11.844 19.203 21.969 1 97.06 68 GLU B N 1
ATOM 4556 C CA . GLU B 1 68 ? 11.141 19.75 23.125 1 97.06 68 GLU B CA 1
ATOM 4557 C C . GLU B 1 68 ? 11.094 21.281 23.078 1 97.06 68 GLU B C 1
ATOM 4559 O O . GLU B 1 68 ? 10.062 21.875 23.391 1 97.06 68 GLU B O 1
ATOM 4564 N N . LEU B 1 69 ? 12.188 21.891 22.75 1 97.88 69 LEU B N 1
ATOM 4565 C CA . LEU B 1 69 ? 12.227 23.344 22.641 1 97.88 69 LEU B CA 1
ATOM 4566 C C . LEU B 1 69 ? 11.266 23.828 21.562 1 97.88 69 LEU B C 1
ATOM 4568 O O . LEU B 1 69 ? 10.531 24.797 21.766 1 97.88 69 LEU B O 1
ATOM 4572 N N . PHE B 1 70 ? 11.234 23.203 20.422 1 98 70 PHE B N 1
ATOM 4573 C CA . PHE B 1 70 ? 10.297 23.547 19.359 1 98 70 PHE B CA 1
ATOM 4574 C C . PHE B 1 70 ? 8.859 23.453 19.859 1 98 70 PHE B C 1
ATOM 4576 O O . PHE B 1 70 ? 8.047 24.344 19.609 1 98 70 PHE B O 1
ATOM 4583 N N . CYS B 1 71 ? 8.586 22.375 20.516 1 97 71 CYS B N 1
ATOM 4584 C CA . CYS B 1 71 ? 7.23 22.141 21.016 1 97 71 CYS B CA 1
ATOM 4585 C C . CYS B 1 71 ? 6.809 23.234 21.984 1 97 71 CYS B C 1
ATOM 4587 O O . CYS B 1 71 ? 5.699 23.766 21.875 1 97 71 CYS B O 1
ATOM 4589 N N . GLN B 1 72 ? 7.68 23.578 22.891 1 97.19 72 GLN B N 1
ATOM 4590 C CA . GLN B 1 72 ? 7.367 24.609 23.875 1 97.19 72 GLN B CA 1
ATOM 4591 C C . GLN B 1 72 ? 7.215 25.984 23.219 1 97.19 72 GLN B C 1
ATOM 4593 O O . GLN B 1 72 ? 6.332 26.766 23.578 1 97.19 72 GLN B O 1
ATOM 4598 N N . LEU B 1 73 ? 8.07 26.281 22.281 1 97.5 73 LEU B N 1
ATOM 4599 C CA . LEU B 1 73 ? 7.969 27.562 21.578 1 97.5 73 LEU B CA 1
ATOM 4600 C C . LEU B 1 73 ? 6.641 27.656 20.828 1 97.5 73 LEU B C 1
ATOM 4602 O O . LEU B 1 73 ? 5.953 28.688 20.938 1 97.5 73 LEU B O 1
ATOM 4606 N N . GLU B 1 74 ? 6.25 26.594 20.141 1 95.75 74 GLU B N 1
ATOM 4607 C CA . GLU B 1 74 ? 5 26.594 19.375 1 95.75 74 GLU B CA 1
ATOM 4608 C C . GLU B 1 74 ? 3.791 26.688 20.297 1 95.75 74 GLU B C 1
ATOM 4610 O O . GLU B 1 74 ? 2.812 27.359 19.984 1 95.75 74 GLU B O 1
ATOM 4615 N N . TYR B 1 75 ? 3.912 25.984 21.344 1 94.12 75 TYR B N 1
ATOM 4616 C CA . TYR B 1 75 ? 2.832 26.047 22.312 1 94.12 75 TYR B CA 1
ATOM 4617 C C . TYR B 1 75 ? 2.695 27.453 22.875 1 94.12 75 TYR B C 1
ATOM 4619 O O . TYR B 1 75 ? 1.591 28 22.938 1 94.12 75 TYR B O 1
ATOM 4627 N N . MET B 1 76 ? 3.783 28.047 23.312 1 94.94 76 MET B N 1
ATOM 4628 C CA . MET B 1 76 ? 3.811 29.359 23.953 1 94.94 76 MET B CA 1
ATOM 4629 C C . MET B 1 76 ? 3.436 30.469 22.969 1 94.94 76 MET B C 1
ATOM 4631 O O . MET B 1 76 ? 2.703 31.391 23.328 1 94.94 76 MET B O 1
ATOM 4635 N N . LEU B 1 77 ? 3.906 30.406 21.766 1 94.5 77 LEU B N 1
ATOM 4636 C CA . LEU B 1 77 ? 3.799 31.531 20.828 1 94.5 77 LEU B CA 1
ATOM 4637 C C . LEU B 1 77 ? 2.531 31.406 19.984 1 94.5 77 LEU B C 1
ATOM 4639 O O . LEU B 1 77 ? 1.924 32.406 19.625 1 94.5 77 LEU B O 1
ATOM 4643 N N . ARG B 1 78 ? 2.152 30.219 19.672 1 91.62 78 ARG B N 1
ATOM 4644 C CA . ARG B 1 78 ? 1.069 30.078 18.703 1 91.62 78 ARG B CA 1
ATOM 4645 C C . ARG B 1 78 ?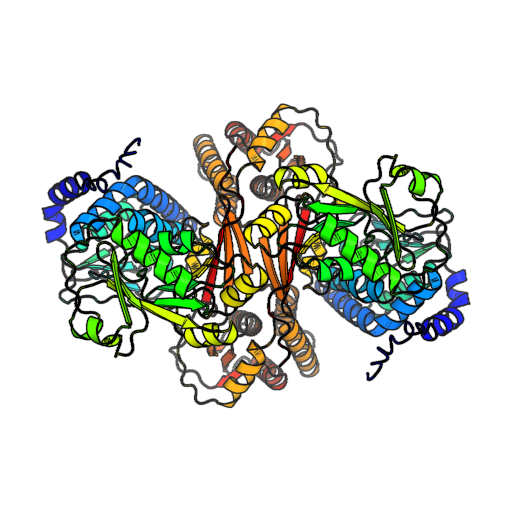 0.004 29.109 19.203 1 91.62 78 ARG B C 1
ATOM 4647 O O . ARG B 1 78 ? -0.91 28.734 18.469 1 91.62 78 ARG B O 1
ATOM 4654 N N . ASN B 1 79 ? 0.1 28.594 20.422 1 88.56 79 ASN B N 1
ATOM 4655 C CA . ASN B 1 79 ? -0.882 27.75 21.078 1 88.56 79 ASN B CA 1
ATOM 4656 C C . ASN B 1 79 ? -1.066 26.422 20.328 1 88.56 79 ASN B C 1
ATOM 4658 O O . ASN B 1 79 ? -2.186 25.922 20.219 1 88.56 79 ASN B O 1
ATOM 4662 N N . ARG B 1 80 ? -0.007 25.922 19.797 1 90.94 80 ARG B N 1
ATOM 4663 C CA . ARG B 1 80 ? -0.043 24.594 19.188 1 90.94 80 ARG B CA 1
ATOM 4664 C C . ARG B 1 80 ? 0.294 23.516 20.219 1 90.94 80 ARG B C 1
ATOM 4666 O O . ARG B 1 80 ? 1.177 23.703 21.062 1 90.94 80 ARG B O 1
ATOM 4673 N N . THR B 1 81 ? -0.44 22.422 20.109 1 88.12 81 THR B N 1
ATOM 4674 C CA . THR B 1 81 ? -0.231 21.375 21.094 1 88.12 81 THR B CA 1
ATOM 4675 C C . THR B 1 81 ? 1.11 20.688 20.875 1 88.12 81 THR B C 1
ATOM 4677 O O . THR B 1 81 ? 1.628 20.656 19.75 1 88.12 81 THR B O 1
ATOM 4680 N N . ILE B 1 82 ? 1.603 20.172 21.938 1 90.94 82 ILE B N 1
ATOM 4681 C CA . ILE B 1 82 ? 2.869 19.438 21.891 1 90.94 82 ILE B CA 1
ATOM 4682 C C . ILE B 1 82 ? 2.748 18.25 20.953 1 90.94 82 ILE B C 1
ATOM 4684 O O . ILE B 1 82 ? 3.662 17.969 20.172 1 90.94 82 ILE B O 1
ATOM 4688 N N . GLU B 1 83 ? 1.572 17.594 20.953 1 86.69 83 GLU B N 1
ATOM 4689 C CA . GLU B 1 83 ? 1.344 16.391 20.156 1 86.69 83 GLU B CA 1
ATOM 4690 C C . GLU B 1 83 ? 1.368 16.719 18.656 1 86.69 83 GLU B C 1
ATOM 4692 O O . GLU B 1 83 ? 1.96 15.977 17.875 1 86.69 83 GLU B O 1
ATOM 4697 N N . GLU B 1 84 ? 0.821 17.75 18.344 1 90.56 84 GLU B N 1
ATOM 4698 C CA . GLU B 1 84 ? 0.791 18.172 16.938 1 90.56 84 GLU B CA 1
ATOM 4699 C C . GLU B 1 84 ? 2.191 18.5 16.438 1 90.56 84 GLU B C 1
ATOM 4701 O O . GLU B 1 84 ? 2.594 18.047 15.367 1 90.56 84 GLU B O 1
ATOM 4706 N N . VAL B 1 85 ? 2.85 19.297 17.219 1 94 85 VAL B N 1
ATOM 4707 C CA . VAL B 1 85 ? 4.176 19.734 16.797 1 94 85 VAL B CA 1
ATOM 4708 C C . VAL B 1 85 ? 5.133 18.547 16.75 1 94 85 VAL B C 1
ATOM 4710 O O . VAL B 1 85 ? 5.859 18.359 15.781 1 94 85 VAL B O 1
ATOM 4713 N N . LYS B 1 86 ? 5.074 17.766 17.766 1 93.25 86 LYS B N 1
ATOM 4714 C CA . LYS B 1 86 ? 6.016 16.656 17.906 1 93.25 86 LYS B CA 1
ATOM 4715 C C . LYS B 1 86 ? 5.719 15.547 16.906 1 93.25 86 LYS B C 1
ATOM 4717 O O . LYS B 1 86 ? 6.637 15 16.281 1 93.25 86 LYS B O 1
ATOM 4722 N N . ASN B 1 87 ? 4.469 15.273 16.703 1 89.75 87 ASN B N 1
ATOM 4723 C CA . ASN B 1 87 ? 4.113 14.078 15.953 1 89.75 87 ASN B CA 1
ATOM 4724 C C . ASN B 1 87 ? 3.816 14.391 14.484 1 89.75 87 ASN B C 1
ATOM 4726 O O . ASN B 1 87 ? 3.783 13.492 13.648 1 89.75 87 ASN B O 1
ATOM 4730 N N . ILE B 1 88 ? 3.619 15.562 14.195 1 93.06 88 ILE B N 1
ATOM 4731 C CA . ILE B 1 88 ? 3.277 15.898 12.82 1 93.06 88 ILE B CA 1
ATOM 4732 C C . ILE B 1 88 ? 4.344 16.828 12.234 1 93.06 88 ILE B C 1
ATOM 4734 O O . ILE B 1 88 ? 5.16 16.391 11.414 1 93.06 88 ILE B O 1
ATOM 4738 N N . ASP B 1 89 ? 4.449 18 12.742 1 94.62 89 ASP B N 1
ATOM 4739 C CA . ASP B 1 89 ? 5.277 19.031 12.117 1 94.62 89 ASP B CA 1
ATOM 4740 C C . ASP B 1 89 ? 6.75 18.625 12.125 1 94.62 89 ASP B C 1
ATOM 4742 O O . ASP B 1 89 ? 7.41 18.656 11.086 1 94.62 89 ASP B O 1
ATOM 4746 N N . LEU B 1 90 ? 7.238 18.281 13.281 1 96.25 90 LEU B N 1
ATOM 4747 C CA . LEU B 1 90 ? 8.656 17.953 13.391 1 96.25 90 LEU B CA 1
ATOM 4748 C C . LEU B 1 90 ? 8.984 16.688 12.594 1 96.25 90 LEU B C 1
ATOM 4750 O O . LEU B 1 90 ? 10.047 16.594 11.977 1 96.25 90 LEU B O 1
ATOM 4754 N N . LYS B 1 91 ? 8.062 15.781 12.648 1 94 91 LYS B N 1
ATOM 4755 C CA . LYS B 1 91 ? 8.281 14.562 11.883 1 94 91 LYS B CA 1
ATOM 4756 C C . LYS B 1 91 ? 8.289 14.844 10.383 1 94 91 LYS B C 1
ATOM 4758 O O . LYS B 1 91 ? 9.07 14.25 9.633 1 94 91 LYS B O 1
ATOM 4763 N N . LEU B 1 92 ? 7.457 15.664 9.93 1 93 92 LEU B N 1
ATOM 4764 C CA . LEU B 1 92 ? 7.414 16.031 8.523 1 93 92 LEU B CA 1
ATOM 4765 C C . LEU B 1 92 ? 8.695 16.766 8.117 1 93 92 LEU B C 1
ATOM 4767 O O . LEU B 1 92 ? 9.195 16.578 7.004 1 93 92 LEU B O 1
ATOM 4771 N N . ILE B 1 93 ? 9.234 17.641 8.945 1 93.38 93 ILE B N 1
ATOM 4772 C CA . ILE B 1 93 ? 10.5 18.297 8.672 1 93.38 93 ILE B CA 1
ATOM 4773 C C . ILE B 1 93 ? 11.609 17.266 8.539 1 93.38 93 ILE B C 1
ATOM 4775 O O . ILE B 1 93 ? 12.367 17.266 7.562 1 93.38 93 ILE B O 1
ATOM 4779 N N . GLU B 1 94 ? 11.648 16.391 9.523 1 92.19 94 GLU B N 1
ATOM 4780 C CA . GLU B 1 94 ? 12.68 15.367 9.523 1 92.19 94 GLU B CA 1
ATOM 4781 C C . GLU B 1 94 ? 12.609 14.508 8.266 1 92.19 94 GLU B C 1
ATOM 4783 O O . GLU B 1 94 ? 13.625 14.281 7.598 1 92.19 94 GLU B O 1
ATOM 4788 N N . ASN B 1 95 ? 11.461 14.086 7.977 1 89.44 95 ASN B N 1
ATOM 4789 C CA . ASN B 1 95 ? 11.273 13.219 6.816 1 89.44 95 ASN B CA 1
ATOM 4790 C C . ASN B 1 95 ? 11.609 13.938 5.516 1 89.44 95 ASN B C 1
ATOM 4792 O O . ASN B 1 95 ? 12.18 13.344 4.598 1 89.44 95 ASN B O 1
ATOM 4796 N N . THR B 1 96 ? 11.234 15.141 5.422 1 87.44 96 THR B N 1
ATOM 4797 C CA . THR B 1 96 ? 11.531 15.922 4.223 1 87.44 96 THR B CA 1
ATOM 4798 C C . THR B 1 96 ? 13.031 16.109 4.062 1 87.44 96 THR B C 1
ATOM 4800 O O . THR B 1 96 ? 13.555 16.047 2.949 1 87.44 96 THR B O 1
ATOM 4803 N N . LEU B 1 97 ? 13.688 16.297 5.105 1 87.81 97 LEU B N 1
ATOM 4804 C CA . LEU B 1 97 ? 15.133 16.469 5.078 1 87.81 97 LEU B CA 1
ATOM 4805 C C . LEU B 1 97 ? 15.828 15.172 4.684 1 87.81 97 LEU B C 1
ATOM 4807 O O . LEU B 1 97 ? 16.844 15.188 3.988 1 87.81 97 LEU B O 1
ATOM 4811 N N . LEU B 1 98 ? 15.234 14.141 5.109 1 85.25 98 LEU B N 1
ATOM 4812 C CA . LEU B 1 98 ? 15.883 12.852 4.906 1 85.25 98 LEU B CA 1
ATOM 4813 C C . LEU B 1 98 ? 15.516 12.273 3.541 1 85.25 98 LEU B C 1
ATOM 4815 O O . LEU B 1 98 ? 16.172 11.344 3.061 1 85.25 98 LEU B O 1
ATOM 4819 N N . ASP B 1 99 ? 14.508 12.719 2.957 1 82.25 99 ASP B N 1
ATOM 4820 C CA . ASP B 1 99 ? 14.125 12.227 1.64 1 82.25 99 ASP B CA 1
ATOM 4821 C C . ASP B 1 99 ? 15.125 12.664 0.575 1 82.25 99 ASP B C 1
ATOM 4823 O O . ASP B 1 99 ? 15.336 13.859 0.372 1 82.25 99 ASP B O 1
ATOM 4827 N N . SER B 1 100 ? 15.883 11.695 0.012 1 63.69 100 SER B N 1
ATOM 4828 C CA . SER B 1 100 ? 16.953 11.984 -0.93 1 63.69 100 SER B CA 1
ATOM 4829 C C . SER B 1 100 ? 16.438 12.055 -2.361 1 63.69 100 SER B C 1
ATOM 4831 O O . SER B 1 100 ? 17.219 12.227 -3.303 1 63.69 100 SER B O 1
ATOM 4833 N N . ALA B 1 101 ? 15.266 11.664 -2.516 1 58.25 101 ALA B N 1
ATOM 4834 C CA . ALA B 1 101 ? 14.922 11.547 -3.932 1 58.25 101 ALA B CA 1
ATOM 4835 C C . ALA B 1 101 ? 15.383 12.781 -4.707 1 58.25 101 ALA B C 1
ATOM 4837 O O . ALA B 1 101 ? 16.125 12.672 -5.684 1 58.25 101 ALA B O 1
ATOM 4838 N N . GLU B 1 102 ? 14.578 13.883 -5.055 1 53.72 102 GLU B N 1
ATOM 4839 C CA . GLU B 1 102 ? 14.969 14.867 -6.055 1 53.72 102 GLU B CA 1
ATOM 4840 C C . GLU B 1 102 ? 15.453 16.156 -5.398 1 53.72 102 GLU B C 1
ATOM 4842 O O . GLU B 1 102 ? 14.641 16.953 -4.898 1 53.72 102 GLU B O 1
ATOM 4847 N N . PRO B 1 103 ? 16.828 16.016 -5.012 1 48.53 103 PRO B N 1
ATOM 4848 C CA . PRO B 1 103 ? 17.203 17.391 -4.652 1 48.53 103 PRO B CA 1
ATOM 4849 C C . PRO B 1 103 ? 16.75 18.422 -5.695 1 48.53 103 PRO B C 1
ATOM 4851 O O . PRO B 1 103 ? 17.062 18.266 -6.879 1 48.53 103 PRO B O 1
ATOM 4854 N N . ARG B 1 104 ? 15.539 18.828 -5.75 1 47.22 104 ARG B N 1
ATOM 4855 C CA . ARG B 1 104 ? 15.312 19.859 -6.766 1 47.22 104 ARG B CA 1
ATOM 4856 C C . ARG B 1 104 ? 15.961 21.172 -6.371 1 47.22 104 ARG B C 1
ATOM 4858 O O . ARG B 1 104 ? 15.641 21.75 -5.324 1 47.22 104 ARG B O 1
ATOM 4865 N N . VAL B 1 105 ? 17.266 21.172 -6.641 1 45.16 105 VAL B N 1
ATOM 4866 C CA . VAL B 1 105 ? 17.844 22.516 -6.559 1 45.16 105 VAL B CA 1
ATOM 4867 C C . VAL B 1 105 ? 16.953 23.5 -7.328 1 45.16 105 VAL B C 1
ATOM 4869 O O . VAL B 1 105 ? 16.75 23.344 -8.531 1 45.16 105 VAL B O 1
ATOM 4872 N N . CYS B 1 106 ? 16.094 24.047 -6.52 1 47.69 106 CYS B N 1
ATOM 4873 C CA . CYS B 1 106 ? 15.234 25.047 -7.141 1 47.69 106 CYS B CA 1
ATOM 4874 C C . CYS B 1 106 ? 16.047 26.266 -7.582 1 47.69 106 CYS B C 1
ATOM 4876 O O . CYS B 1 106 ? 16.875 26.766 -6.824 1 47.69 106 CYS B O 1
ATOM 4878 N N . THR B 1 107 ? 16.047 26.406 -8.875 1 47.09 107 THR B N 1
ATOM 4879 C CA . THR B 1 107 ? 16.75 27.547 -9.453 1 47.09 107 THR B CA 1
ATOM 4880 C C . THR B 1 107 ? 16.062 28.859 -9.094 1 47.09 107 THR B C 1
ATOM 4882 O O . THR B 1 107 ? 16.656 29.922 -9.203 1 47.09 107 THR B O 1
ATOM 4885 N N . ASN B 1 108 ? 14.875 28.688 -8.656 1 52.25 108 ASN B N 1
ATOM 4886 C CA . ASN B 1 108 ? 14.18 29.938 -8.352 1 52.25 108 ASN B CA 1
ATOM 4887 C C . ASN B 1 108 ? 14.172 30.219 -6.852 1 52.25 108 ASN B C 1
ATOM 4889 O O . ASN B 1 108 ? 14.281 29.297 -6.039 1 52.25 108 ASN B O 1
ATOM 4893 N N . ASN B 1 109 ? 14.312 31.438 -6.656 1 56.47 109 ASN B N 1
ATOM 4894 C CA . ASN B 1 109 ? 14.172 31.891 -5.281 1 56.47 109 ASN B CA 1
ATOM 4895 C C . ASN B 1 109 ? 12.883 31.391 -4.645 1 56.47 109 ASN B C 1
ATOM 4897 O O . ASN B 1 109 ? 11.789 31.688 -5.137 1 56.47 109 ASN B O 1
ATOM 4901 N N . HIS B 1 110 ? 13.242 30.5 -3.723 1 68.06 110 HIS B N 1
ATOM 4902 C CA . HIS B 1 110 ? 12.07 30.016 -3.006 1 68.06 110 HIS B CA 1
ATOM 4903 C C . HIS B 1 110 ? 11.852 30.797 -1.714 1 68.06 110 HIS B C 1
ATOM 4905 O O . HIS B 1 110 ? 12.805 31.109 -1 1 68.06 110 HIS B O 1
ATOM 4911 N N . VAL B 1 111 ? 10.727 31.359 -1.638 1 76.25 111 VAL B N 1
ATOM 4912 C CA . VAL B 1 111 ? 10.289 32.125 -0.468 1 76.25 111 VAL B CA 1
ATOM 4913 C C . VAL B 1 111 ? 9.227 31.328 0.293 1 76.25 111 VAL B C 1
ATOM 4915 O O . VAL B 1 111 ? 8.305 30.781 -0.31 1 76.25 111 VAL B O 1
ATOM 4918 N N . LEU B 1 112 ? 9.609 31.188 1.607 1 83.69 112 LEU B N 1
ATOM 4919 C CA . LEU B 1 112 ? 8.609 30.594 2.492 1 83.69 112 LEU B CA 1
ATOM 4920 C C . LEU B 1 112 ? 8 31.656 3.404 1 83.69 112 LEU B C 1
ATOM 4922 O O . LEU B 1 112 ? 8.719 32.406 4.047 1 83.69 112 LEU B O 1
ATOM 4926 N N . ASN B 1 113 ? 6.703 31.734 3.369 1 86.81 113 ASN B N 1
ATOM 4927 C CA . ASN B 1 113 ? 5.988 32.594 4.305 1 86.81 113 ASN B CA 1
ATOM 4928 C C . ASN B 1 113 ? 5.578 31.828 5.562 1 86.81 113 ASN B C 1
ATOM 4930 O O . ASN B 1 113 ? 4.699 30.969 5.516 1 86.81 113 ASN B O 1
ATOM 4934 N N . MET B 1 114 ? 6.25 32.219 6.637 1 90.88 114 MET B N 1
ATOM 4935 C CA . MET B 1 114 ? 5.918 31.641 7.934 1 90.88 114 MET B CA 1
ATOM 4936 C C . MET B 1 114 ? 5.008 32.562 8.734 1 90.88 114 MET B C 1
ATOM 4938 O O . MET B 1 114 ? 5.453 33.219 9.688 1 90.88 114 MET B O 1
ATOM 4942 N N . GLY B 1 115 ? 3.807 32.5 8.305 1 89.44 115 GLY B N 1
ATOM 4943 C CA . GLY B 1 115 ? 2.811 33.281 9.016 1 89.44 115 GLY B CA 1
ATOM 4944 C C . GLY B 1 115 ? 2.395 32.656 10.336 1 89.44 115 GLY B C 1
ATOM 4945 O O . GLY B 1 115 ? 2.93 31.625 10.742 1 89.44 115 GLY B O 1
ATOM 4946 N N . ASP B 1 116 ? 1.48 33.312 10.992 1 88.5 116 ASP B N 1
ATOM 4947 C CA . ASP B 1 116 ? 1.045 32.906 12.32 1 88.5 116 ASP B CA 1
ATOM 4948 C C . ASP B 1 116 ? 0.324 31.547 12.258 1 88.5 116 ASP B C 1
ATOM 4950 O O . ASP B 1 116 ? 0.331 30.797 13.227 1 88.5 116 ASP B O 1
ATOM 4954 N N . ASP B 1 117 ? -0.227 31.297 11.117 1 85.44 117 ASP B N 1
ATOM 4955 C CA . ASP B 1 117 ? -0.997 30.062 10.992 1 85.44 117 ASP B CA 1
ATOM 4956 C C . ASP B 1 117 ? -0.245 29.016 10.164 1 85.44 117 ASP B C 1
ATOM 4958 O O . ASP B 1 117 ? -0.756 27.922 9.914 1 85.44 117 ASP B O 1
ATOM 4962 N N . THR B 1 118 ? 0.951 29.359 9.719 1 89.81 118 THR B N 1
ATOM 4963 C CA . THR B 1 118 ? 1.739 28.422 8.93 1 89.81 118 THR B CA 1
ATOM 4964 C C . THR B 1 118 ? 2.332 27.328 9.812 1 89.81 118 THR B C 1
ATOM 4966 O O . THR B 1 118 ? 2.99 27.625 10.812 1 89.81 118 THR B O 1
ATOM 4969 N N . PRO B 1 119 ? 2.053 26.109 9.5 1 91.31 119 PRO B N 1
ATOM 4970 C CA . PRO B 1 119 ? 2.611 25.047 10.328 1 91.31 119 PRO B CA 1
ATOM 4971 C C . PRO B 1 119 ? 4.137 25.016 10.305 1 91.31 119 PRO B C 1
ATOM 4973 O O . PRO B 1 119 ? 4.75 25.312 9.273 1 91.31 119 PRO B O 1
ATOM 4976 N N . LEU B 1 120 ? 4.699 24.578 11.414 1 93.94 120 LEU B N 1
ATOM 4977 C CA . LEU B 1 120 ? 6.148 24.469 11.547 1 93.94 120 LEU B CA 1
ATOM 4978 C C . LEU B 1 120 ? 6.719 23.547 10.477 1 93.94 120 LEU B C 1
ATOM 4980 O O . LEU B 1 120 ? 7.855 23.734 10.031 1 93.94 120 LEU B O 1
ATOM 4984 N N . ALA B 1 121 ? 5.91 22.594 9.977 1 92.31 121 ALA B N 1
ATOM 4985 C CA . ALA B 1 121 ? 6.309 21.578 9.008 1 92.31 121 ALA B CA 1
ATOM 4986 C C . ALA B 1 121 ? 6.859 22.219 7.734 1 92.31 121 ALA B C 1
ATOM 4988 O O . ALA B 1 121 ? 7.703 21.641 7.055 1 92.31 121 ALA B O 1
ATOM 4989 N N . PHE B 1 122 ? 6.512 23.375 7.441 1 89 122 PHE B N 1
ATOM 4990 C CA . PHE B 1 122 ? 6.848 24.016 6.176 1 89 122 PHE B CA 1
ATOM 4991 C C . PHE B 1 122 ? 8.312 24.438 6.148 1 89 122 PHE B C 1
ATOM 4993 O O . PHE B 1 122 ? 8.875 24.672 5.078 1 89 122 PHE B O 1
ATOM 5000 N N . LEU B 1 123 ? 8.891 24.531 7.309 1 90.38 123 LEU B N 1
ATOM 5001 C CA . LEU B 1 123 ? 10.328 24.797 7.332 1 90.38 123 LEU B CA 1
ATOM 5002 C C . LEU B 1 123 ? 11.086 23.672 6.621 1 90.38 123 LEU B C 1
ATOM 5004 O O . LEU B 1 123 ? 12.211 23.891 6.156 1 90.38 123 LEU B O 1
ATOM 5008 N N . GLY B 1 124 ? 10.438 22.516 6.48 1 88.44 124 GLY B N 1
ATOM 5009 C CA . GLY B 1 124 ? 11.047 21.406 5.773 1 88.44 124 GLY B CA 1
ATOM 5010 C C . GLY B 1 124 ? 11.203 21.656 4.285 1 88.44 124 GLY B C 1
ATOM 5011 O O . GLY B 1 124 ? 12.016 21 3.625 1 88.44 124 GLY B O 1
ATOM 5012 N N . PHE B 1 125 ? 10.555 22.609 3.779 1 82.94 125 PHE B N 1
ATOM 5013 C CA . PHE B 1 125 ? 10.641 22.922 2.357 1 82.94 125 PHE B CA 1
ATOM 5014 C C . PHE B 1 125 ? 12.039 23.422 2 1 82.94 125 PHE B C 1
ATOM 5016 O O . PHE B 1 125 ? 12.406 23.453 0.824 1 82.94 125 PHE B O 1
ATOM 5023 N N . PHE B 1 126 ? 12.734 23.75 2.99 1 81.44 126 PHE B N 1
ATOM 5024 C CA . PHE B 1 126 ? 14.141 24.094 2.838 1 81.44 126 PHE B CA 1
ATOM 5025 C C . PHE B 1 126 ? 14.875 23.016 2.057 1 81.44 126 PHE B C 1
ATOM 5027 O O . PHE B 1 126 ? 15.773 23.312 1.265 1 81.44 126 PHE B O 1
ATOM 5034 N N . SER B 1 127 ? 14.414 21.812 2.168 1 78.94 127 SER B N 1
ATOM 5035 C CA . SER B 1 127 ? 15.086 20.672 1.552 1 78.94 127 SER B CA 1
ATOM 5036 C C . SER B 1 127 ? 14.977 20.734 0.032 1 78.94 127 SER B C 1
ATOM 5038 O O . SER B 1 127 ? 15.844 20.203 -0.675 1 78.94 127 SER B O 1
ATOM 5040 N N . TYR B 1 128 ? 14.031 21.438 -0.415 1 72.12 128 TYR B N 1
ATOM 5041 C CA . TYR B 1 128 ? 13.781 21.438 -1.853 1 72.12 128 TYR B CA 1
ATOM 5042 C C . TYR B 1 128 ? 14.258 22.75 -2.477 1 72.12 128 TYR B C 1
ATOM 5044 O O . TYR B 1 128 ? 14.297 22.875 -3.703 1 72.12 128 TYR B O 1
ATOM 5052 N N . ALA B 1 129 ? 14.547 23.672 -1.799 1 69.19 129 ALA B N 1
ATOM 5053 C CA . ALA B 1 129 ? 14.844 25.016 -2.318 1 69.19 129 ALA B CA 1
ATOM 5054 C C . ALA B 1 129 ? 16.266 25.422 -1.985 1 69.19 129 ALA B C 1
ATOM 5056 O O . ALA B 1 129 ? 16.672 26.562 -2.24 1 69.19 129 ALA B O 1
ATOM 5057 N N . TYR B 1 130 ? 16.953 24.562 -1.419 1 66.69 130 TYR B N 1
ATOM 5058 C CA . TYR B 1 130 ? 18.344 24.906 -1.104 1 66.69 130 TYR B CA 1
ATOM 5059 C C . TYR B 1 130 ? 19.172 25.031 -2.373 1 66.69 130 TYR B C 1
ATOM 5061 O O . TYR B 1 130 ? 19 24.266 -3.318 1 66.69 130 TYR B O 1
ATOM 5069 N N . PRO B 1 131 ? 19.938 26.141 -2.41 1 67.56 131 PRO B N 1
ATOM 5070 C CA . PRO B 1 131 ? 20.516 27 -1.376 1 67.56 131 PRO B CA 1
ATOM 5071 C C . PRO B 1 131 ? 19.812 28.344 -1.253 1 67.56 131 PRO B C 1
ATOM 5073 O O . PRO B 1 131 ? 20.234 29.203 -0.471 1 67.56 131 PRO B O 1
ATOM 5076 N N . HIS B 1 132 ? 18.703 28.609 -1.957 1 69.69 132 HIS B N 1
ATOM 5077 C CA . HIS B 1 132 ? 18.062 29.922 -1.999 1 69.69 132 HIS B CA 1
ATOM 5078 C C . HIS B 1 132 ? 16.766 29.922 -1.2 1 69.69 132 HIS B C 1
ATOM 5080 O O . HIS B 1 132 ? 15.695 30.219 -1.743 1 69.69 132 HIS B O 1
ATOM 5086 N N . PHE B 1 133 ? 16.969 29.688 -0.006 1 76.62 133 PHE B N 1
ATOM 5087 C CA . PHE B 1 133 ? 15.773 29.578 0.812 1 76.62 133 PHE B CA 1
ATOM 5088 C C . PHE B 1 133 ? 15.656 30.75 1.773 1 76.62 133 PHE B C 1
ATOM 5090 O O . PHE B 1 133 ? 16.516 30.938 2.633 1 76.62 133 PHE B O 1
ATOM 5097 N N . HIS B 1 134 ? 14.633 31.656 1.575 1 83.25 134 HIS B N 1
ATOM 5098 C CA . HIS B 1 134 ? 14.305 32.781 2.459 1 83.25 134 HIS B CA 1
ATOM 5099 C C . HIS B 1 134 ? 12.992 32.531 3.193 1 83.25 134 HIS B C 1
ATOM 5101 O O . HIS B 1 134 ? 11.992 32.156 2.574 1 83.25 134 HIS B O 1
ATOM 5107 N N . VAL B 1 135 ? 13.094 32.75 4.457 1 89 135 VAL B N 1
ATOM 5108 C CA . VAL B 1 135 ? 11.891 32.594 5.266 1 89 135 VAL B CA 1
ATOM 5109 C C . VAL B 1 135 ? 11.398 33.969 5.73 1 89 135 VAL B C 1
ATOM 5111 O O . VAL B 1 135 ? 12.109 34.688 6.445 1 89 135 VAL B O 1
ATOM 5114 N N . TYR B 1 136 ? 10.242 34.344 5.312 1 90.19 136 TYR B N 1
ATOM 5115 C CA . TYR B 1 136 ? 9.586 35.531 5.848 1 90.19 136 TYR B CA 1
ATOM 5116 C C . TYR B 1 136 ? 8.781 35.188 7.098 1 90.19 136 TYR B C 1
ATOM 5118 O O . TYR B 1 136 ? 7.914 34.312 7.07 1 90.19 136 TYR B O 1
ATOM 5126 N N . CYS B 1 137 ? 9.109 35.875 8.109 1 92.88 137 CYS B N 1
ATOM 5127 C CA . CYS B 1 137 ? 8.477 35.562 9.391 1 92.88 137 CYS B CA 1
ATOM 5128 C C . CYS B 1 137 ? 7.762 36.781 9.961 1 92.88 137 CYS B C 1
ATOM 5130 O O . CYS B 1 137 ? 8.023 37.938 9.539 1 92.88 137 CYS B O 1
ATOM 5132 N N . THR B 1 138 ? 6.91 36.594 10.906 1 92.81 138 THR B N 1
ATOM 5133 C CA . THR B 1 138 ? 6.219 37.625 11.672 1 92.81 138 THR B CA 1
ATOM 5134 C C . THR B 1 138 ? 6.879 37.812 13.031 1 92.81 138 THR B C 1
ATOM 5136 O O . THR B 1 138 ? 7.859 37.156 13.359 1 92.81 138 THR B O 1
ATOM 5139 N N . GLU B 1 139 ? 6.246 38.812 13.734 1 91.06 139 GLU B N 1
ATOM 5140 C CA . GLU B 1 139 ? 6.762 39.062 15.078 1 91.06 139 GLU B CA 1
ATOM 5141 C C . GLU B 1 139 ? 6.598 37.844 15.969 1 91.06 139 GLU B C 1
ATOM 5143 O O . GLU B 1 139 ? 7.422 37.594 16.859 1 91.06 139 GLU B O 1
ATOM 5148 N N . ILE B 1 140 ? 5.645 37.094 15.719 1 93.31 140 ILE B N 1
ATOM 5149 C CA . ILE B 1 140 ? 5.316 35.938 16.547 1 93.31 140 ILE B CA 1
ATOM 5150 C C . ILE B 1 140 ? 6.211 34.75 16.172 1 93.31 140 ILE B C 1
ATOM 5152 O O . ILE B 1 140 ? 6.648 34 17.031 1 93.31 140 ILE B O 1
ATOM 5156 N N . THR B 1 141 ? 6.535 34.594 14.875 1 95.06 141 THR B N 1
ATOM 5157 C CA . THR B 1 141 ? 7.188 33.344 14.422 1 95.06 141 THR B CA 1
ATOM 5158 C C . THR B 1 141 ? 8.703 33.562 14.344 1 95.06 141 THR B C 1
ATOM 5160 O O . THR B 1 141 ? 9.438 32.594 14.109 1 95.06 141 THR B O 1
ATOM 5163 N N . VAL B 1 142 ? 9.203 34.688 14.602 1 94.62 142 VAL B N 1
ATOM 5164 C CA . VAL B 1 142 ? 10.625 34.969 14.5 1 94.62 142 VAL B CA 1
ATOM 5165 C C . VAL B 1 142 ? 11.414 34 15.383 1 94.62 142 VAL B C 1
ATOM 5167 O O . VAL B 1 142 ? 12.43 33.438 14.953 1 94.62 142 VAL B O 1
ATOM 5170 N N . PRO B 1 143 ? 11.008 33.75 16.625 1 96.62 143 PRO B N 1
ATOM 5171 C CA . PRO B 1 143 ? 11.836 32.875 17.484 1 96.62 143 PRO B CA 1
ATOM 5172 C C . PRO B 1 143 ? 12 31.484 16.922 1 96.62 143 PRO B C 1
ATOM 5174 O O . PRO B 1 143 ? 13.102 30.922 16.938 1 96.62 143 PRO B O 1
ATOM 5177 N N . VAL B 1 144 ? 10.938 30.938 16.484 1 96.81 144 VAL B N 1
ATOM 5178 C CA . VAL B 1 144 ? 11.008 29.578 15.977 1 96.81 144 VAL B CA 1
ATOM 5179 C C . VAL B 1 144 ? 11.82 29.547 14.68 1 96.81 144 VAL B C 1
ATOM 5181 O O . VAL B 1 144 ? 12.578 28.609 14.438 1 96.81 144 VAL B O 1
ATOM 5184 N N . CYS B 1 145 ? 11.664 30.484 13.812 1 95.56 145 CYS B N 1
ATOM 5185 C CA . CYS B 1 145 ? 12.438 30.578 12.578 1 95.56 145 CYS B CA 1
ATOM 5186 C C . CYS B 1 145 ? 13.914 30.812 12.875 1 95.56 145 CYS B C 1
ATOM 5188 O O . CYS B 1 145 ? 14.781 30.297 12.172 1 95.56 145 CYS B O 1
ATOM 5190 N N . PHE B 1 146 ? 14.141 31.625 13.844 1 96.44 146 PHE B N 1
ATOM 5191 C CA . PHE B 1 146 ? 15.516 31.875 14.25 1 96.44 146 PHE B CA 1
ATOM 5192 C C . PHE B 1 146 ? 16.172 30.609 14.766 1 96.44 146 PHE B C 1
ATOM 5194 O O . PHE B 1 146 ? 17.344 30.344 14.469 1 96.44 146 PHE B O 1
ATOM 5201 N N . LEU B 1 147 ? 15.445 29.906 15.609 1 97.56 147 LEU B N 1
ATOM 5202 C CA . LEU B 1 147 ? 15.969 28.625 16.062 1 97.56 147 LEU B CA 1
ATOM 5203 C C . LEU B 1 147 ? 16.328 27.719 14.891 1 97.56 147 LEU B C 1
ATOM 5205 O O . LEU B 1 147 ? 17.391 27.094 14.883 1 97.56 147 LEU B O 1
ATOM 5209 N N . PHE B 1 148 ? 15.438 27.641 13.93 1 96.94 148 PHE B N 1
ATOM 5210 C CA . PHE B 1 148 ? 15.695 26.844 12.734 1 96.94 148 PHE B CA 1
ATOM 5211 C C . PHE B 1 148 ? 16.938 27.344 12.008 1 96.94 148 PHE B C 1
ATOM 5213 O O . PHE B 1 148 ? 17.766 26.547 11.578 1 96.94 148 PHE B O 1
ATOM 5220 N N . LYS B 1 149 ? 17.047 28.562 11.805 1 93.81 149 LYS B N 1
ATOM 5221 C CA . LYS B 1 149 ? 18.219 29.172 11.188 1 93.81 149 LYS B CA 1
ATOM 5222 C C . LYS B 1 149 ? 19.5 28.766 11.93 1 93.81 149 LYS B C 1
ATOM 5224 O O . LYS B 1 149 ? 20.5 28.438 11.305 1 93.81 149 LYS B O 1
ATOM 5229 N N . GLN B 1 150 ? 19.469 28.797 13.242 1 95.94 150 GLN B N 1
ATOM 5230 C CA . GLN B 1 150 ? 20.625 28.422 14.062 1 95.94 150 GLN B CA 1
ATOM 5231 C C . GLN B 1 150 ? 21.016 26.969 13.828 1 95.94 150 GLN B C 1
ATOM 5233 O O . GLN B 1 150 ? 22.203 26.656 13.672 1 95.94 150 GLN B O 1
ATOM 5238 N N . LEU B 1 151 ? 20.016 26.203 13.875 1 96.62 151 LEU B N 1
ATOM 5239 C CA . LEU B 1 151 ? 20.281 24.781 13.68 1 96.62 151 LEU B CA 1
ATOM 5240 C C . LEU B 1 151 ? 20.844 24.516 12.289 1 96.62 151 LEU B C 1
ATOM 5242 O O . LEU B 1 151 ? 21.703 23.656 12.109 1 96.62 151 LEU B O 1
ATOM 5246 N N . CYS B 1 152 ? 20.312 25.188 11.289 1 93.06 152 CYS B N 1
ATOM 5247 C CA . CYS B 1 152 ? 20.859 25.094 9.945 1 93.06 152 CYS B CA 1
ATOM 5248 C C . CYS B 1 152 ? 22.328 25.516 9.93 1 93.06 152 CYS B C 1
ATOM 5250 O O . CYS B 1 152 ? 23.172 24.812 9.359 1 93.06 152 CYS B O 1
ATOM 5252 N N . ALA B 1 153 ? 22.641 26.547 10.516 1 92.19 153 ALA B N 1
ATOM 5253 C CA . ALA B 1 153 ? 24.016 27.062 10.555 1 92.19 153 ALA B CA 1
ATOM 5254 C C . ALA B 1 153 ? 24.953 26.062 11.227 1 92.19 153 ALA B C 1
ATOM 5256 O O . ALA B 1 153 ? 26.094 25.906 10.812 1 92.19 153 ALA B O 1
ATOM 5257 N N . ASP B 1 154 ? 24.469 25.438 12.242 1 94.62 154 ASP B N 1
ATOM 5258 C CA . ASP B 1 154 ? 25.281 24.484 12.992 1 94.62 154 ASP B CA 1
ATOM 5259 C C . ASP B 1 154 ? 25.766 23.344 12.102 1 94.62 154 ASP B C 1
ATOM 5261 O O . ASP B 1 154 ? 26.812 22.75 12.359 1 94.62 154 ASP B O 1
ATOM 5265 N N . VAL B 1 155 ? 24.969 23.125 11.094 1 92.19 155 VAL B N 1
ATOM 5266 C CA . VAL B 1 155 ? 25.344 21.984 10.25 1 92.19 155 VAL B CA 1
ATOM 5267 C C . VAL B 1 155 ? 25.875 22.484 8.914 1 92.19 155 VAL B C 1
ATOM 5269 O O . VAL B 1 155 ? 26.016 21.719 7.965 1 92.19 155 VAL B O 1
ATOM 5272 N N . GLY B 1 156 ? 26.078 23.672 8.781 1 86.69 156 GLY B N 1
ATOM 5273 C CA . GLY B 1 156 ? 26.719 24.25 7.605 1 86.69 156 GLY B CA 1
ATOM 5274 C C . GLY B 1 156 ? 25.719 24.641 6.527 1 86.69 156 GLY B C 1
ATOM 5275 O O . GLY B 1 156 ? 26.094 24.812 5.363 1 86.69 156 GLY B O 1
ATOM 5276 N N . LEU B 1 157 ? 24.469 24.719 6.855 1 86.38 157 LEU B N 1
ATOM 5277 C CA . LEU B 1 157 ? 23.438 25.172 5.922 1 86.38 157 LEU B CA 1
ATOM 5278 C C . LEU B 1 157 ? 23.031 26.609 6.203 1 86.38 157 LEU B C 1
ATOM 5280 O O . LEU B 1 157 ? 23.188 27.094 7.324 1 86.38 157 LEU B O 1
ATOM 5284 N N . LYS B 1 158 ? 22.656 27.234 5.152 1 83.38 158 LYS B N 1
ATOM 5285 C CA . LYS B 1 158 ? 22.328 28.641 5.301 1 83.38 158 LYS B CA 1
ATOM 5286 C C . LYS B 1 158 ? 20.844 28.891 5 1 83.38 158 LYS B C 1
ATOM 5288 O O . LYS B 1 158 ? 20.328 28.406 3.996 1 83.38 158 LYS B O 1
ATOM 5293 N N . VAL B 1 159 ? 20.188 29.547 5.895 1 85.19 159 VAL B N 1
ATOM 5294 C CA . VAL B 1 159 ? 18.828 30.016 5.738 1 85.19 159 VAL B CA 1
ATOM 5295 C C . VAL B 1 159 ? 18.703 31.453 6.23 1 85.19 159 VAL B C 1
ATOM 5297 O O . VAL B 1 159 ? 19.297 31.812 7.254 1 85.19 159 VAL B O 1
ATOM 5300 N N . ASP B 1 160 ? 18.062 32.281 5.43 1 85 160 ASP B N 1
ATOM 5301 C CA . ASP B 1 160 ? 17.828 33.656 5.848 1 85 160 ASP B CA 1
ATOM 5302 C C . ASP B 1 160 ? 16.391 33.844 6.285 1 85 160 ASP B C 1
ATOM 5304 O O . ASP B 1 160 ? 15.461 33.312 5.672 1 85 160 ASP B O 1
ATOM 5308 N N . ILE B 1 161 ? 16.266 34.531 7.301 1 90.88 161 ILE B N 1
ATOM 5309 C CA . ILE B 1 161 ? 14.922 34.906 7.777 1 90.88 161 ILE B CA 1
ATOM 5310 C C . ILE B 1 161 ? 14.711 36.406 7.645 1 90.88 161 ILE B C 1
ATOM 5312 O O . ILE B 1 161 ? 15.633 37.188 7.879 1 90.88 161 ILE B O 1
ATOM 5316 N N . VAL B 1 162 ? 13.531 36.75 7.195 1 90.25 162 VAL B N 1
ATOM 5317 C CA . VAL B 1 162 ? 13.164 38.156 6.969 1 90.25 162 VAL B CA 1
ATOM 5318 C C . VAL B 1 162 ? 11.852 38.469 7.684 1 90.25 162 VAL B C 1
ATOM 5320 O O . VAL B 1 162 ? 10.906 37.688 7.633 1 90.25 162 VAL B O 1
ATOM 5323 N N . ARG B 1 163 ? 11.859 39.531 8.375 1 90.5 163 ARG B N 1
ATOM 5324 C CA . ARG B 1 163 ? 10.641 40 9.023 1 90.5 163 ARG B CA 1
ATOM 5325 C C . ARG B 1 163 ? 9.68 40.625 8.023 1 90.5 163 ARG B C 1
ATOM 5327 O O . ARG B 1 163 ? 10.055 41.531 7.293 1 90.5 163 ARG B O 1
ATOM 5334 N N . SER B 1 164 ? 8.578 40.031 8.078 1 84.69 164 SER B N 1
ATOM 5335 C CA . SER B 1 164 ? 7.578 40.562 7.156 1 84.69 164 SER B CA 1
ATOM 5336 C C . SER B 1 164 ? 6.918 41.812 7.723 1 84.69 164 SER B C 1
ATOM 5338 O O . SER B 1 164 ? 6.711 41.906 8.93 1 84.69 164 SER B O 1
ATOM 5340 N N . GLY B 1 165 ? 6.762 42.906 6.918 1 75.94 165 GLY B N 1
ATOM 5341 C CA . GLY B 1 165 ? 6.027 44.094 7.324 1 75.94 165 GLY B CA 1
ATOM 5342 C C . GLY B 1 165 ? 4.523 43.938 7.238 1 75.94 165 GLY B C 1
ATOM 5343 O O . GLY B 1 165 ? 3.77 44.75 7.73 1 75.94 165 GLY B O 1
ATOM 5344 N N . SER B 1 166 ? 4.172 42.812 6.555 1 79.5 166 SER B N 1
ATOM 5345 C CA . SER B 1 166 ? 2.748 42.562 6.367 1 79.5 166 SER B CA 1
ATOM 5346 C C . SER B 1 166 ? 2.381 41.156 6.863 1 79.5 166 SER B C 1
ATOM 5348 O O . SER B 1 166 ? 3.246 40.281 6.984 1 79.5 166 SER B O 1
ATOM 5350 N N . PRO B 1 167 ? 1.114 41.125 7.262 1 78.81 167 PRO B N 1
ATOM 5351 C CA . PRO B 1 167 ? 0.674 39.781 7.645 1 78.81 167 PRO B CA 1
ATOM 5352 C C . PRO B 1 167 ? 0.945 38.75 6.559 1 78.81 167 PRO B C 1
ATOM 5354 O O . PRO B 1 167 ? 0.832 39.062 5.367 1 78.81 167 PRO B O 1
ATOM 5357 N N . LEU B 1 168 ? 1.409 37.688 6.988 1 83.5 168 LEU B N 1
ATOM 5358 C CA . LEU B 1 168 ? 1.695 36.562 6.094 1 83.5 168 LEU B CA 1
ATOM 5359 C C . LEU B 1 168 ? 0.611 35.5 6.195 1 83.5 168 LEU B C 1
ATOM 5361 O O . LEU B 1 168 ? 0.145 35.188 7.289 1 83.5 168 LEU B O 1
ATOM 5365 N N . LYS B 1 169 ? 0.093 35.156 5.086 1 73.38 169 LYS B N 1
ATOM 5366 C CA . LYS B 1 169 ? -0.9 34.094 5.055 1 73.38 169 LYS B CA 1
ATOM 5367 C C . LYS B 1 169 ? -0.296 32.812 4.52 1 73.38 169 LYS B C 1
ATOM 5369 O O . LYS B 1 169 ? 0.566 32.812 3.639 1 73.38 169 LYS B O 1
ATOM 5374 N N . SER B 1 170 ? -0.825 31.781 5.176 1 71.31 170 SER B N 1
ATOM 5375 C CA . SER B 1 170 ? -0.383 30.469 4.711 1 71.31 170 SER B CA 1
ATOM 5376 C C . SER B 1 170 ? -0.999 30.125 3.357 1 71.31 170 SER B C 1
ATOM 5378 O O . SER B 1 170 ? -2.17 30.422 3.111 1 71.31 170 SER B O 1
ATOM 5380 N N . ASP B 1 171 ? -0.153 29.484 2.482 1 65.75 171 ASP B N 1
ATOM 5381 C CA . ASP B 1 171 ? -0.612 29.016 1.183 1 65.75 171 ASP B CA 1
ATOM 5382 C C . ASP B 1 171 ? -1.317 27.656 1.312 1 65.75 171 ASP B C 1
ATOM 5384 O O . ASP B 1 171 ? -1.964 27.203 0.37 1 65.75 171 ASP B O 1
ATOM 5388 N N . PHE B 1 172 ? -1.282 27.094 2.418 1 74.44 172 PHE B N 1
ATOM 5389 C CA . PHE B 1 172 ? -1.85 25.766 2.633 1 74.44 172 PHE B CA 1
ATOM 5390 C C . PHE B 1 172 ? -3.025 25.828 3.602 1 74.44 172 PHE B C 1
ATOM 5392 O O . PHE B 1 172 ? -2.877 25.531 4.789 1 74.44 172 PHE B O 1
ATOM 5399 N N . ASN B 1 173 ? -4.086 26.328 3.043 1 75.75 173 ASN B N 1
ATOM 5400 C CA . ASN B 1 173 ? -5.305 26.469 3.83 1 75.75 173 ASN B CA 1
ATOM 5401 C C . ASN B 1 173 ? -6.246 25.297 3.633 1 75.75 173 ASN B C 1
ATOM 5403 O O . ASN B 1 173 ? -7.184 25.375 2.836 1 75.75 173 ASN B O 1
ATOM 5407 N N . THR B 1 174 ? -5.879 24.234 4.375 1 82 174 THR B N 1
ATOM 5408 C CA . THR B 1 174 ? -6.695 23.031 4.262 1 82 174 THR B CA 1
ATOM 5409 C C . THR B 1 174 ? -7.109 22.531 5.641 1 82 174 THR B C 1
ATOM 5411 O O . THR B 1 174 ? -6.773 23.141 6.656 1 82 174 THR B O 1
ATOM 5414 N N . PHE B 1 175 ? -8.07 21.609 5.578 1 87 175 PHE B N 1
ATOM 5415 C CA . PHE B 1 175 ? -8.516 20.922 6.785 1 87 175 PHE B CA 1
ATOM 5416 C C . PHE B 1 175 ? -8.641 19.422 6.547 1 87 175 PHE B C 1
ATOM 5418 O O . PHE B 1 175 ? -8.5 18.953 5.414 1 87 175 PHE B O 1
ATOM 5425 N N . CYS B 1 176 ? -8.742 18.766 7.645 1 93.94 176 CYS B N 1
ATOM 5426 C CA . CYS B 1 176 ? -8.898 17.312 7.582 1 93.94 176 CYS B CA 1
ATOM 5427 C C . CYS B 1 176 ? -10.375 16.922 7.633 1 93.94 176 CYS B C 1
ATOM 5429 O O . CYS B 1 176 ? -11.156 17.531 8.359 1 93.94 176 CYS B O 1
ATOM 5431 N N . THR B 1 177 ? -10.719 15.953 6.812 1 96.75 177 THR B N 1
ATOM 5432 C CA . THR B 1 177 ? -12.047 15.344 6.836 1 96.75 177 THR B CA 1
ATOM 5433 C C . THR B 1 177 ? -11.977 13.922 7.387 1 96.75 177 THR B C 1
ATOM 5435 O O . THR B 1 177 ? -11.086 13.148 7.023 1 96.75 177 THR B O 1
ATOM 5438 N N . GLY B 1 178 ? -12.844 13.648 8.367 1 98.12 178 GLY B N 1
ATOM 5439 C CA . GLY B 1 178 ? -12.977 12.297 8.891 1 98.12 178 GLY B CA 1
ATOM 5440 C C . GLY B 1 178 ? -14.102 11.516 8.242 1 98.12 178 GLY B C 1
ATOM 5441 O O . GLY B 1 178 ? -15.164 12.078 7.945 1 98.12 178 GLY B O 1
ATOM 5442 N N . ILE B 1 179 ? -13.867 10.273 7.977 1 98.75 179 ILE B N 1
ATOM 5443 C CA . ILE B 1 179 ? -14.891 9.359 7.504 1 98.75 179 ILE B CA 1
ATOM 5444 C C . ILE B 1 179 ? -15.023 8.18 8.469 1 98.75 179 ILE B C 1
ATOM 5446 O O . ILE B 1 179 ? -14.016 7.559 8.836 1 98.75 179 ILE B O 1
ATOM 5450 N N . ILE B 1 180 ? -16.203 7.918 8.852 1 98.62 180 ILE B N 1
ATOM 5451 C CA . ILE B 1 180 ? -16.516 6.77 9.695 1 98.62 180 ILE B CA 1
ATOM 5452 C C . ILE B 1 180 ? -17.469 5.824 8.953 1 98.62 180 ILE B C 1
ATOM 5454 O O . ILE B 1 180 ? -18.609 6.184 8.648 1 98.62 180 ILE B O 1
ATOM 5458 N N . THR B 1 181 ? -17.016 4.66 8.68 1 98.12 181 THR B N 1
ATOM 5459 C CA . THR B 1 181 ? -17.844 3.662 8.016 1 98.12 181 THR B CA 1
ATOM 5460 C C . THR B 1 181 ? -18.531 2.762 9.039 1 98.12 181 THR B C 1
ATOM 5462 O O . THR B 1 181 ? -18.203 2.797 10.227 1 98.12 181 THR B O 1
ATOM 5465 N N . GLU B 1 182 ? -19.391 1.92 8.516 1 96.56 182 GLU B N 1
ATOM 5466 C CA . GLU B 1 182 ? -20.141 1.016 9.375 1 96.56 182 GLU B CA 1
ATOM 5467 C C . GLU B 1 182 ? -19.234 -0.03 10.016 1 96.56 182 GLU B C 1
ATOM 5469 O O . GLU B 1 182 ? -19.5 -0.479 11.133 1 96.56 182 GLU B O 1
ATOM 5474 N N . LYS B 1 183 ? -18.188 -0.292 9.406 1 93.5 183 LYS B N 1
ATOM 5475 C CA . LYS B 1 183 ? -17.312 -1.364 9.867 1 93.5 183 LYS B CA 1
ATOM 5476 C C . LYS B 1 183 ? -16.125 -0.806 10.641 1 93.5 183 LYS B C 1
ATOM 5478 O O . LYS B 1 183 ? -15.094 -1.473 10.773 1 93.5 183 LYS B O 1
ATOM 5483 N N . SER B 1 184 ? -16.25 0.345 11.109 1 95.62 184 SER B N 1
ATOM 5484 C CA . SER B 1 184 ? -15.148 0.974 11.836 1 95.62 184 SER B CA 1
ATOM 5485 C C . SER B 1 184 ? -15.242 0.709 13.336 1 95.62 184 SER B C 1
ATOM 5487 O O . SER B 1 184 ? -16.266 0.212 13.812 1 95.62 184 SER B O 1
ATOM 5489 N N . ASP B 1 185 ? -14.125 0.932 14.125 1 94.94 185 ASP B N 1
ATOM 5490 C CA . ASP B 1 185 ? -14.133 1.099 15.57 1 94.94 185 ASP B CA 1
ATOM 5491 C C . ASP B 1 185 ? -14.547 2.518 15.961 1 94.94 185 ASP B C 1
ATOM 5493 O O . ASP B 1 185 ? -13.695 3.402 16.078 1 94.94 185 ASP B O 1
ATOM 5497 N N . ILE B 1 186 ? -15.773 2.656 16.203 1 97.56 186 ILE B N 1
ATOM 5498 C CA . ILE B 1 186 ? -16.359 3.977 16.406 1 97.56 186 ILE B CA 1
ATOM 5499 C C . ILE B 1 186 ? -15.766 4.625 17.641 1 97.56 186 ILE B C 1
ATOM 5501 O O . ILE B 1 186 ? -15.5 5.828 17.656 1 97.56 186 ILE B O 1
ATOM 5505 N N . ASP B 1 187 ? -15.523 3.902 18.625 1 96.62 187 ASP B N 1
ATOM 5506 C CA . ASP B 1 187 ? -14.953 4.422 19.859 1 96.62 187 ASP B CA 1
ATOM 5507 C C . ASP B 1 187 ? -13.555 4.988 19.625 1 96.62 187 ASP B C 1
ATOM 5509 O O . ASP B 1 187 ? -13.242 6.086 20.094 1 96.62 187 ASP B O 1
ATOM 5513 N N . SER B 1 188 ? -12.781 4.211 18.938 1 94.69 188 SER B N 1
ATOM 5514 C CA . SER B 1 188 ? -11.438 4.668 18.625 1 94.69 188 SER B CA 1
ATOM 5515 C C . SER B 1 188 ? -11.461 5.914 17.75 1 94.69 188 SER B C 1
ATOM 5517 O O . SER B 1 188 ? -10.641 6.82 17.922 1 94.69 188 SER B O 1
ATOM 5519 N N . ALA B 1 189 ? -12.359 5.91 16.797 1 97 189 ALA B N 1
ATOM 5520 C CA . ALA B 1 189 ? -12.5 7.074 15.922 1 97 189 ALA B CA 1
ATOM 5521 C C . ALA B 1 189 ? -12.883 8.312 16.719 1 97 189 ALA B C 1
ATOM 5523 O O . ALA B 1 189 ? -12.297 9.383 16.547 1 97 189 ALA B O 1
ATOM 5524 N N . ALA B 1 190 ? -13.836 8.133 17.609 1 97 190 ALA B N 1
ATOM 5525 C CA . ALA B 1 190 ? -14.289 9.234 18.453 1 97 190 ALA B CA 1
ATOM 5526 C C . ALA B 1 190 ? -13.148 9.766 19.312 1 97 190 ALA B C 1
ATOM 5528 O O . ALA B 1 190 ? -12.945 10.977 19.406 1 97 190 ALA B O 1
ATOM 5529 N N . ASP B 1 191 ? -12.406 8.875 19.875 1 94.69 191 ASP B N 1
ATOM 5530 C CA . ASP B 1 191 ? -11.281 9.273 20.719 1 94.69 191 ASP B CA 1
ATOM 5531 C C . ASP B 1 191 ? -10.258 10.078 19.922 1 94.69 191 ASP B C 1
ATOM 5533 O O . ASP B 1 191 ? -9.766 11.102 20.391 1 94.69 191 ASP B O 1
ATOM 5537 N N . ALA B 1 192 ? -9.969 9.633 18.75 1 93.69 192 ALA B N 1
ATOM 5538 C CA . ALA B 1 192 ? -8.992 10.305 17.906 1 93.69 192 ALA B CA 1
ATOM 5539 C C . ALA B 1 192 ? -9.477 11.695 17.516 1 93.69 192 ALA B C 1
ATOM 5541 O O . ALA B 1 192 ? -8.688 12.648 17.484 1 93.69 192 ALA B O 1
ATOM 5542 N N . PHE B 1 193 ? -10.719 11.82 17.219 1 95.31 193 PHE B N 1
ATOM 5543 C CA . PHE B 1 193 ? -11.266 13.086 16.75 1 95.31 193 PHE B CA 1
ATOM 5544 C C . PHE B 1 193 ? -11.406 14.078 17.906 1 95.31 193 PHE B C 1
ATOM 5546 O O . PHE B 1 193 ? -11.234 15.281 17.703 1 95.31 193 PHE B O 1
ATOM 5553 N N . LEU B 1 194 ? -11.688 13.602 19.078 1 92.56 194 LEU B N 1
ATOM 5554 C CA . LEU B 1 194 ? -11.82 14.469 20.25 1 92.56 194 LEU B CA 1
ATOM 5555 C C . LEU B 1 194 ? -10.492 15.141 20.578 1 92.56 194 LEU B C 1
ATOM 5557 O O . LEU B 1 194 ? -10.469 16.297 21 1 92.56 194 LEU B O 1
ATOM 5561 N N . VAL B 1 195 ? -9.414 14.438 20.328 1 87.94 195 VAL B N 1
ATOM 5562 C CA . VAL B 1 195 ? -8.117 14.977 20.719 1 87.94 195 VAL B CA 1
ATOM 5563 C C . VAL B 1 195 ? -7.375 15.492 19.484 1 87.94 195 VAL B C 1
ATOM 5565 O O . VAL B 1 195 ? -6.176 15.773 19.547 1 87.94 195 VAL B O 1
ATOM 5568 N N . SER B 1 196 ? -8.094 15.609 18.375 1 88.25 196 SER B N 1
ATOM 5569 C CA . SER B 1 196 ? -7.488 16.078 17.141 1 88.25 196 SER B CA 1
ATOM 5570 C C . SER B 1 196 ? -7.027 17.531 17.266 1 88.25 196 SER B C 1
ATOM 5572 O O . SER B 1 196 ? -7.504 18.266 18.125 1 88.25 196 SER B O 1
ATOM 5574 N N . THR B 1 197 ? -6.113 17.875 16.453 1 83.69 197 THR B N 1
ATOM 5575 C CA . THR B 1 197 ? -5.582 19.219 16.5 1 83.69 197 THR B CA 1
ATOM 5576 C C . THR B 1 197 ? -6.629 20.234 16.031 1 83.69 197 THR B C 1
ATOM 5578 O O . THR B 1 197 ? -7.484 19.906 15.211 1 83.69 197 THR B O 1
ATOM 5581 N N . SER B 1 198 ? -6.5 21.5 16.609 1 80.69 198 SER B N 1
ATOM 5582 C CA . SER B 1 198 ? -7.438 22.578 16.281 1 80.69 198 SER B CA 1
ATOM 5583 C C . SER B 1 198 ? -6.816 23.578 15.328 1 80.69 198 SER B C 1
ATOM 5585 O O . SER B 1 198 ? -7.457 24.562 14.961 1 80.69 198 SER B O 1
ATOM 5587 N N . GLN B 1 199 ? -5.684 23.297 14.93 1 83.56 199 GLN B N 1
ATOM 5588 C CA . GLN B 1 199 ? -5.004 24.281 14.102 1 83.56 199 GLN B CA 1
ATOM 5589 C C . GLN B 1 199 ? -4.848 23.781 12.664 1 83.56 199 GLN B C 1
ATOM 5591 O O . GLN B 1 199 ? -4.594 22.594 12.438 1 83.56 199 GLN B O 1
ATOM 5596 N N . LYS B 1 200 ? -5.008 24.75 11.797 1 84 200 LYS B N 1
ATOM 5597 C CA . LYS B 1 200 ? -4.738 24.469 10.391 1 84 200 LYS B CA 1
ATOM 5598 C C . LYS B 1 200 ? -3.254 24.203 10.156 1 84 200 LYS B C 1
ATOM 5600 O O . LYS B 1 200 ? -2.4 24.75 10.852 1 84 200 LYS B O 1
ATOM 5605 N N . PRO B 1 201 ? -2.938 23.344 9.211 1 88.19 201 PRO B N 1
ATOM 5606 C CA . PRO B 1 201 ? -3.791 22.688 8.219 1 88.19 201 PRO B CA 1
ATOM 5607 C C . PRO B 1 201 ? -4.277 21.312 8.664 1 88.19 201 PRO B C 1
AT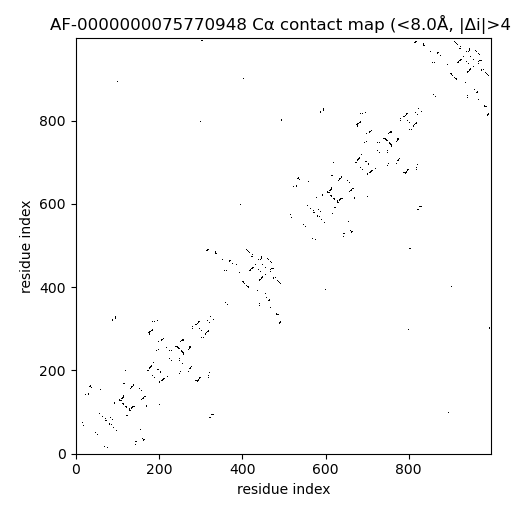OM 5609 O O . PRO B 1 201 ? -5.016 20.656 7.934 1 88.19 201 PRO B O 1
ATOM 5612 N N . TRP B 1 202 ? -4.004 20.906 9.867 1 90.62 202 TRP B N 1
ATOM 5613 C CA . TRP B 1 202 ? -4.273 19.531 10.305 1 90.62 202 TRP B CA 1
ATOM 5614 C C . TRP B 1 202 ? -5.652 19.422 10.945 1 90.62 202 TRP B C 1
ATOM 5616 O O . TRP B 1 202 ? -6.129 18.328 11.234 1 90.62 202 TRP B O 1
ATOM 5626 N N . ARG B 1 203 ? -6.262 20.547 11.125 1 90.5 203 ARG B N 1
ATOM 5627 C CA . ARG B 1 203 ? -7.496 20.656 11.898 1 90.5 203 ARG B CA 1
ATOM 5628 C C . ARG B 1 203 ? -8.602 19.812 11.266 1 90.5 203 ARG B C 1
ATOM 5630 O O . ARG B 1 203 ? -8.773 19.828 10.039 1 90.5 203 ARG B O 1
ATOM 5637 N N . LEU B 1 204 ? -9.32 19.062 12.094 1 93.69 204 LEU B N 1
ATOM 5638 C CA . LEU B 1 204 ? -10.531 18.359 11.688 1 93.69 204 LEU B CA 1
ATOM 5639 C C . LEU B 1 204 ? -11.703 19.328 11.555 1 93.69 204 LEU B C 1
ATOM 5641 O O . LEU B 1 204 ? -11.992 20.094 12.484 1 93.69 204 LEU B O 1
ATOM 5645 N N . GLN B 1 205 ? -12.32 19.281 10.508 1 92.06 205 GLN B N 1
ATOM 5646 C CA . GLN B 1 205 ? -13.406 20.25 10.328 1 92.06 205 GLN B CA 1
ATOM 5647 C C . GLN B 1 205 ? -14.703 19.547 9.922 1 92.06 205 GLN B C 1
ATOM 5649 O O . GLN B 1 205 ? -15.789 20.109 10.086 1 92.06 205 GLN B O 1
ATOM 5654 N N . ARG B 1 206 ? -14.57 18.469 9.328 1 94.94 206 ARG B N 1
ATOM 5655 C CA . ARG B 1 206 ? -15.734 17.75 8.828 1 94.94 206 ARG B CA 1
ATOM 5656 C C . ARG B 1 206 ? -15.617 16.25 9.125 1 94.94 206 ARG B C 1
ATOM 5658 O O . ARG B 1 206 ? -14.531 15.68 9.031 1 94.94 206 ARG B O 1
ATOM 5665 N N . ILE B 1 207 ? -16.75 15.703 9.539 1 97.56 207 ILE B N 1
ATOM 5666 C CA . ILE B 1 207 ? -16.844 14.258 9.742 1 97.56 207 ILE B CA 1
ATOM 5667 C C . ILE B 1 207 ? -18.031 13.695 8.969 1 97.56 207 ILE B C 1
ATOM 5669 O O . ILE B 1 207 ? -19.156 14.172 9.133 1 97.56 207 ILE B O 1
ATOM 5673 N N . LEU B 1 208 ? -17.781 12.758 8.164 1 98.56 208 LEU B N 1
ATOM 5674 C CA . LEU B 1 208 ? -18.828 12.023 7.457 1 98.56 208 LEU B CA 1
ATOM 5675 C C . LEU B 1 208 ? -19.031 10.641 8.062 1 98.56 208 LEU B C 1
ATOM 5677 O O . LEU B 1 208 ? -18.094 9.828 8.086 1 98.56 208 LEU B O 1
ATOM 5681 N N . VAL B 1 209 ? -20.203 10.438 8.516 1 98.62 209 VAL B N 1
ATOM 5682 C CA . VAL B 1 209 ? -20.516 9.188 9.188 1 98.62 209 VAL B CA 1
ATOM 5683 C C . VAL B 1 209 ? -21.531 8.406 8.375 1 98.62 209 VAL B C 1
ATOM 5685 O O . VAL B 1 209 ? -22.562 8.953 7.961 1 98.62 209 VAL B O 1
ATOM 5688 N N . GLN B 1 210 ? -21.25 7.09 8.164 1 98.25 210 GLN B N 1
ATOM 5689 C CA . GLN B 1 210 ? -22.219 6.266 7.449 1 98.25 210 GLN B CA 1
ATOM 5690 C C . GLN B 1 210 ? -23.547 6.203 8.203 1 98.25 210 GLN B C 1
ATOM 5692 O O . GLN B 1 210 ? -23.562 6.062 9.43 1 98.25 210 GLN B O 1
ATOM 5697 N N . GLU B 1 211 ? -24.547 6.148 7.578 1 97.88 211 GLU B N 1
ATOM 5698 C CA . GLU B 1 211 ? -25.891 6.371 8.109 1 97.88 211 GLU B CA 1
ATOM 5699 C C . GLU B 1 211 ? -26.234 5.348 9.195 1 97.88 211 GLU B C 1
ATOM 5701 O O . GLU B 1 211 ? -26.781 5.703 10.234 1 97.88 211 GLU B O 1
ATOM 5706 N N . ASN B 1 212 ? -25.906 4.215 8.953 1 96.56 212 ASN B N 1
ATOM 5707 C CA . ASN B 1 212 ? -26.297 3.135 9.852 1 96.56 212 ASN B CA 1
ATOM 5708 C C . ASN B 1 212 ? -25.625 3.275 11.219 1 96.56 212 ASN B C 1
ATOM 5710 O O . ASN B 1 212 ? -26.078 2.709 12.203 1 96.56 212 ASN B O 1
ATOM 5714 N N . VAL B 1 213 ? -24.5 3.973 11.359 1 98.19 213 VAL B N 1
ATOM 5715 C CA . VAL B 1 213 ? -23.797 4.098 12.633 1 98.19 213 VAL B CA 1
ATOM 5716 C C . VAL B 1 213 ? -23.781 5.562 13.07 1 98.19 213 VAL B C 1
ATOM 5718 O O . VAL B 1 213 ? -23.047 5.934 13.992 1 98.19 213 VAL B O 1
ATOM 5721 N N . TYR B 1 214 ? -24.547 6.391 12.422 1 97.94 214 TYR B N 1
ATOM 5722 C CA . TYR B 1 214 ? -24.594 7.82 12.711 1 97.94 214 TYR B CA 1
ATOM 5723 C C . TYR B 1 214 ? -25.016 8.078 14.148 1 97.94 214 TYR B C 1
ATOM 5725 O O . TYR B 1 214 ? -24.359 8.844 14.867 1 97.94 214 TYR B O 1
ATOM 5733 N N . GLN B 1 215 ? -26.062 7.387 14.586 1 97.5 215 GLN B N 1
ATOM 5734 C CA . GLN B 1 215 ? -26.578 7.566 15.938 1 97.5 215 GLN B CA 1
ATOM 5735 C C . GLN B 1 215 ? -25.594 7.027 16.969 1 97.5 215 GLN B C 1
ATOM 5737 O O . GLN B 1 215 ? -25.453 7.598 18.062 1 97.5 215 GLN B O 1
ATOM 5742 N N . THR B 1 216 ? -25.031 5.926 16.609 1 97.94 216 THR B N 1
ATOM 5743 C CA . THR B 1 216 ? -24.047 5.348 17.516 1 97.94 216 THR B CA 1
ATOM 5744 C C . THR B 1 216 ? -22.891 6.316 17.75 1 97.94 216 THR B C 1
ATOM 5746 O O . THR B 1 216 ? -22.438 6.496 18.875 1 97.94 216 THR B O 1
ATOM 5749 N N . PHE B 1 217 ? -22.422 6.879 16.703 1 98 217 PHE B N 1
ATOM 5750 C CA . PHE B 1 217 ? -21.328 7.84 16.812 1 98 217 PHE B CA 1
ATOM 5751 C C . PHE B 1 217 ? -21.766 9.055 17.625 1 98 217 PHE B C 1
ATOM 5753 O O . PHE B 1 217 ? -21.016 9.531 18.484 1 98 217 PHE B O 1
ATOM 5760 N N . LYS B 1 218 ? -22.938 9.562 17.344 1 97.25 218 LYS B N 1
ATOM 5761 C CA . LYS B 1 218 ? -23.484 10.703 18.078 1 97.25 218 LYS B CA 1
ATOM 5762 C C . LYS B 1 218 ? -23.531 10.438 19.578 1 97.25 218 LYS B C 1
ATOM 5764 O O . LYS B 1 218 ? -23.109 11.273 20.375 1 97.25 218 LYS B O 1
ATOM 5769 N N . LYS B 1 219 ? -23.984 9.391 19.922 1 96.5 219 LYS B N 1
ATOM 5770 C CA . LYS B 1 219 ? -24.078 9.008 21.328 1 96.5 219 LYS B CA 1
ATOM 5771 C C . LYS B 1 219 ? -22.688 8.906 21.969 1 96.5 219 LYS B C 1
ATOM 5773 O O . LYS B 1 219 ? -22.5 9.266 23.125 1 96.5 219 LYS B O 1
ATOM 5778 N N . CYS B 1 220 ? -21.828 8.336 21.203 1 96.75 220 CYS B N 1
ATOM 5779 C CA . CYS B 1 220 ? -20.453 8.211 21.672 1 96.75 220 CYS B CA 1
ATOM 5780 C C . CYS B 1 220 ? -19.859 9.578 21.984 1 96.75 220 CYS B C 1
ATOM 5782 O O . CYS B 1 220 ? -19.25 9.773 23.031 1 96.75 220 CYS B O 1
ATOM 5784 N N . ILE B 1 221 ? -20.016 10.539 21.094 1 96.06 221 ILE B N 1
ATOM 5785 C CA . ILE B 1 221 ? -19.484 11.883 21.266 1 96.06 221 ILE B CA 1
ATOM 5786 C C . ILE B 1 221 ? -20.203 12.562 22.438 1 96.06 221 ILE B C 1
ATOM 5788 O O . ILE B 1 221 ? -19.562 13.258 23.234 1 96.06 221 ILE B O 1
ATOM 5792 N N . GLU B 1 222 ? -21.562 12.344 22.547 1 94.38 222 GLU B N 1
ATOM 5793 C CA . GLU B 1 222 ? -22.328 12.891 23.656 1 94.38 222 GLU B CA 1
ATOM 5794 C C . GLU B 1 222 ? -21.797 12.391 25 1 94.38 222 GLU B C 1
ATOM 5796 O O . GLU B 1 222 ? -21.562 13.18 25.906 1 94.38 222 GLU B O 1
ATOM 5801 N N . TYR B 1 223 ? -21.562 11.188 24.984 1 94.19 223 TYR B N 1
ATOM 5802 C CA . TYR B 1 223 ? -21.109 10.562 26.219 1 94.19 223 TYR B CA 1
ATOM 5803 C C . TYR B 1 223 ? -19.719 11.062 26.594 1 94.19 223 TYR B C 1
ATOM 5805 O O . TYR B 1 223 ? -19.484 11.461 27.734 1 94.19 223 TYR B O 1
ATOM 5813 N N . LYS B 1 224 ? -18.891 11.117 25.703 1 92.56 224 LYS B N 1
ATOM 5814 C CA . LYS B 1 224 ? -17.5 11.469 25.969 1 92.56 224 LYS B CA 1
ATOM 5815 C C . LYS B 1 224 ? -17.344 12.969 26.219 1 92.56 224 LYS B C 1
ATOM 5817 O O . LYS B 1 224 ? -16.484 13.383 26.984 1 92.56 224 LYS B O 1
ATOM 5822 N N . SER B 1 225 ? -18.109 13.75 25.609 1 89.38 225 SER B N 1
ATOM 5823 C CA . SER B 1 225 ? -18.062 15.195 25.828 1 89.38 225 SER B CA 1
ATOM 5824 C C . SER B 1 225 ? -18.547 15.555 27.219 1 89.38 225 SER B C 1
ATOM 5826 O O . SER B 1 225 ? -18.109 16.562 27.797 1 89.38 225 SER B O 1
ATOM 5828 N N . LYS B 1 226 ? -19.406 14.789 27.797 1 85.06 226 LYS B N 1
ATOM 5829 C CA . LYS B 1 226 ? -19.969 15.055 29.125 1 85.06 226 LYS B CA 1
ATOM 5830 C C . LYS B 1 226 ? -18.969 14.672 30.219 1 85.06 226 LYS B C 1
ATOM 5832 O O . LYS B 1 226 ? -19.078 15.164 31.344 1 85.06 226 LYS B O 1
ATOM 5837 N N . LEU B 1 227 ? -18.047 13.812 29.875 1 79.69 227 LEU B N 1
ATOM 5838 C CA . LEU B 1 227 ? -17.078 13.359 30.875 1 79.69 227 LEU B CA 1
ATOM 5839 C C . LEU B 1 227 ? -16.094 14.469 31.203 1 79.69 227 LEU B C 1
ATOM 5841 O O . LEU B 1 227 ? -15.477 14.453 32.281 1 79.69 227 LEU B O 1
ATOM 5845 N N . LYS B 1 228 ? -15.859 15.297 30.391 1 69.19 228 LYS B N 1
ATOM 5846 C CA . LYS B 1 228 ? -14.875 16.344 30.641 1 69.19 228 LYS B CA 1
ATOM 5847 C C . LYS B 1 228 ? -15.555 17.703 30.859 1 69.19 228 LYS B C 1
ATOM 5849 O O . LYS B 1 228 ? -16.656 17.938 30.344 1 69.19 228 LYS B O 1
ATOM 5854 N N . GLU B 1 229 ? -14.953 18.453 31.703 1 59.94 229 GLU B N 1
ATOM 5855 C CA . GLU B 1 229 ? -15.438 19.797 32.031 1 59.94 229 GLU B CA 1
ATOM 5856 C C . GLU B 1 229 ? -15.523 20.672 30.781 1 59.94 229 GLU B C 1
ATOM 5858 O O . GLU B 1 229 ? -14.602 20.703 29.969 1 59.94 229 GLU B O 1
ATOM 5863 N N . GLN B 1 230 ? -16.734 20.984 30.453 1 60.56 230 GLN B N 1
ATOM 5864 C CA . GLN B 1 230 ? -17 21.844 29.312 1 60.56 230 GLN B CA 1
ATOM 5865 C C . GLN B 1 230 ? -16.297 23.188 29.453 1 60.56 230 GLN B C 1
ATOM 5867 O O . GLN B 1 230 ? -16.391 23.828 30.5 1 60.56 230 GLN B O 1
ATOM 5872 N N . GLU B 1 231 ? -15.227 23.344 28.734 1 61.41 231 GLU B N 1
ATOM 5873 C CA . GLU B 1 231 ? -14.703 24.703 28.688 1 61.41 231 GLU B CA 1
ATOM 5874 C C . GLU B 1 231 ? -15.727 25.672 28.094 1 61.41 231 GLU B C 1
ATOM 5876 O O . GLU B 1 231 ? -16.609 25.25 27.344 1 61.41 231 GLU B O 1
ATOM 5881 N N . ASN B 1 232 ? -15.797 26.781 28.672 1 60.62 232 ASN B N 1
ATOM 5882 C CA . ASN B 1 232 ? -16.688 27.859 28.25 1 60.62 232 ASN B CA 1
ATOM 5883 C C . ASN B 1 232 ? -16.469 28.219 26.781 1 60.62 232 ASN B C 1
ATOM 5885 O O . ASN B 1 232 ? -15.648 29.078 26.469 1 60.62 232 ASN B O 1
ATOM 5889 N N . VAL B 1 233 ? -16.828 27.359 25.938 1 70.88 233 VAL B N 1
ATOM 5890 C CA . VAL B 1 233 ? -16.75 27.719 24.516 1 70.88 233 VAL B CA 1
ATOM 5891 C C . VAL B 1 233 ? -18.047 28.422 24.109 1 70.88 233 VAL B C 1
ATOM 5893 O O . VAL B 1 233 ? -19.141 27.953 24.422 1 70.88 233 VAL B O 1
ATOM 5896 N N . GLN B 1 234 ? -17.906 29.656 23.594 1 70.62 234 GLN B N 1
ATOM 5897 C CA . GLN B 1 234 ? -19.047 30.422 23.078 1 70.62 234 GLN B CA 1
ATOM 5898 C C . GLN B 1 234 ? -19.469 29.922 21.703 1 70.62 234 GLN B C 1
ATOM 5900 O O . GLN B 1 234 ? -18.688 30.016 20.75 1 70.62 234 GLN B O 1
ATOM 5905 N N . VAL B 1 235 ? -20.562 29.203 21.734 1 78.94 235 VAL B N 1
ATOM 5906 C CA . VAL B 1 235 ? -21.109 28.766 20.453 1 78.94 235 VAL B CA 1
ATOM 5907 C C . VAL B 1 235 ? -22.156 29.781 19.984 1 78.94 235 VAL B C 1
ATOM 5909 O O . VAL B 1 235 ? -23 30.219 20.766 1 78.94 235 VAL B O 1
ATOM 5912 N N . SER B 1 236 ? -21.969 30.234 18.734 1 78.06 236 SER B N 1
ATOM 5913 C CA . SER B 1 236 ? -22.891 31.203 18.156 1 78.06 236 SER B CA 1
ATOM 5914 C C . SER B 1 236 ? -24.328 30.672 18.172 1 78.06 236 SER B C 1
ATOM 5916 O O . SER B 1 236 ? -24.531 29.469 18.016 1 78.06 236 SER B O 1
ATOM 5918 N N . GLU B 1 237 ? -25.266 31.531 18.422 1 78.94 237 GLU B N 1
ATOM 5919 C CA . GLU B 1 237 ? -26.688 31.172 18.438 1 78.94 237 GLU B CA 1
ATOM 5920 C C . GLU B 1 237 ? -27.141 30.609 17.109 1 78.94 237 GLU B C 1
ATOM 5922 O O . GLU B 1 237 ? -28 29.734 17.047 1 78.94 237 GLU B O 1
ATOM 5927 N N . ASP B 1 238 ? -26.531 31.062 16.078 1 79.94 238 ASP B N 1
ATOM 5928 C CA . ASP B 1 238 ? -26.891 30.594 14.742 1 79.94 238 ASP B CA 1
ATOM 5929 C C . ASP B 1 238 ? -26.516 29.109 14.57 1 79.94 238 ASP B C 1
ATOM 5931 O O . ASP B 1 238 ? -27.266 28.344 13.977 1 79.94 238 ASP B O 1
ATOM 5935 N N . VAL B 1 239 ? -25.438 28.766 15.109 1 83.31 239 VAL B N 1
ATOM 5936 C CA . VAL B 1 239 ? -24.984 27.391 15.016 1 83.31 239 VAL B CA 1
ATOM 5937 C C . VAL B 1 239 ? -25.891 26.484 15.836 1 83.31 239 VAL B C 1
ATOM 5939 O O . VAL B 1 239 ? -26.219 25.375 15.406 1 83.31 239 VAL B O 1
ATOM 5942 N N . LYS B 1 240 ? -26.344 27.031 16.891 1 83.62 240 LYS B N 1
ATOM 5943 C CA . LYS B 1 240 ? -27.219 26.266 17.75 1 83.62 240 LYS B CA 1
ATOM 5944 C C . LYS B 1 240 ? -28.578 26.047 17.094 1 83.62 240 LYS B C 1
ATOM 5946 O O . LYS B 1 240 ? -29.141 24.953 17.156 1 83.62 240 LYS B O 1
ATOM 5951 N N . LYS B 1 241 ? -29 27.031 16.469 1 85.44 241 LYS B N 1
ATOM 5952 C CA . LYS B 1 241 ? -30.344 26.984 15.898 1 85.44 241 LYS B CA 1
ATOM 5953 C C . LYS B 1 241 ? -30.375 26.141 14.625 1 85.44 241 LYS B C 1
ATOM 5955 O O . LYS B 1 241 ? -31.391 25.531 14.305 1 85.44 241 LYS B O 1
ATOM 5960 N N . LEU B 1 242 ? -29.297 26.125 13.984 1 87.75 242 LEU B N 1
ATOM 5961 C CA . LEU B 1 242 ? -29.281 25.5 12.664 1 87.75 242 LEU B CA 1
ATOM 5962 C C . LEU B 1 242 ? -28.688 24.094 12.727 1 87.75 242 LEU B C 1
ATOM 5964 O O . LEU B 1 242 ? -28.359 23.516 11.695 1 87.75 242 LEU B O 1
ATOM 5968 N N . SER B 1 243 ? -28.516 23.562 13.93 1 89.69 243 SER B N 1
ATOM 5969 C CA . SER B 1 243 ? -28.016 22.203 14.117 1 89.69 243 SER B CA 1
ATOM 5970 C C . SER B 1 243 ? -29 21.359 14.914 1 89.69 243 SER B C 1
ATOM 5972 O O . SER B 1 243 ? -29.875 21.891 15.609 1 89.69 243 SER B O 1
ATOM 5974 N N . SER B 1 244 ? -29.047 20.156 14.656 1 90.12 244 SER B N 1
ATOM 5975 C CA . SER B 1 244 ? -29.891 19.266 15.453 1 90.12 244 SER B CA 1
ATOM 5976 C C . SER B 1 244 ? -29.375 19.141 16.875 1 90.12 244 SER B C 1
ATOM 5978 O O . SER B 1 244 ? -30.156 19.156 17.828 1 90.12 244 SER B O 1
ATOM 5980 N N . GLU B 1 245 ? -28.094 18.922 17.031 1 92.19 245 GLU B N 1
ATOM 5981 C CA . GLU B 1 245 ? -27.422 18.781 18.312 1 92.19 245 GLU B CA 1
ATOM 5982 C C . GLU B 1 245 ? -25.984 19.266 18.25 1 92.19 245 GLU B C 1
ATOM 5984 O O . GLU B 1 245 ? -25.391 19.312 17.156 1 92.19 245 GLU B O 1
ATOM 5989 N N . LEU B 1 246 ? -25.547 19.688 19.328 1 91.56 246 LEU B N 1
ATOM 5990 C CA . LEU B 1 246 ? -24.141 20.094 19.406 1 91.56 246 LEU B CA 1
ATOM 5991 C C . LEU B 1 246 ? -23.516 19.672 20.719 1 91.56 246 LEU B C 1
ATOM 5993 O O . LEU B 1 246 ? -24.188 19.688 21.766 1 91.56 246 LEU B O 1
ATOM 5997 N N . TYR B 1 247 ? -22.266 19.25 20.688 1 91.88 247 TYR B N 1
ATOM 5998 C CA . TYR B 1 247 ? -21.5 18.844 21.859 1 91.88 247 TYR B CA 1
ATOM 5999 C C . TYR B 1 247 ? -20.141 19.531 21.891 1 91.88 247 TYR B C 1
ATOM 6001 O O . TYR B 1 247 ? -19.469 19.656 20.859 1 91.88 247 TYR B O 1
ATOM 6009 N N . VAL B 1 248 ? -19.859 20.047 23.047 1 89.5 248 VAL B N 1
ATOM 6010 C CA . VAL B 1 248 ? -18.594 20.766 23.219 1 89.5 248 VAL B CA 1
ATOM 6011 C C . VAL B 1 248 ? -17.594 19.906 23.984 1 89.5 248 VAL B C 1
ATOM 6013 O O . VAL B 1 248 ? -17.938 19.312 25.016 1 89.5 248 VAL B O 1
ATOM 6016 N N . TYR B 1 249 ? -16.422 19.703 23.422 1 89.44 249 TYR B N 1
ATOM 6017 C CA . TYR B 1 249 ? -15.297 19.031 24.062 1 89.44 249 TYR B CA 1
ATOM 6018 C C . TY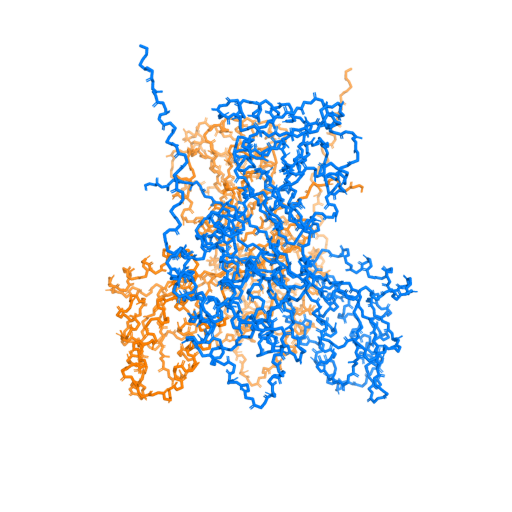R B 1 249 ? -14.047 19.906 23.984 1 89.44 249 TYR B C 1
ATOM 6020 O O . TYR B 1 249 ? -13.438 20.031 22.922 1 89.44 249 TYR B O 1
ATOM 6028 N N . LYS B 1 250 ? -13.656 20.453 25.188 1 82.56 250 LYS B N 1
ATOM 6029 C CA . LYS B 1 250 ? -12.547 21.406 25.25 1 82.56 250 LYS B CA 1
ATOM 6030 C C . LYS B 1 250 ? -12.781 22.578 24.312 1 82.56 250 LYS B C 1
ATOM 6032 O O . LYS B 1 250 ? -13.789 23.281 24.438 1 82.56 250 LYS B O 1
ATOM 6037 N N . ASP B 1 251 ? -11.977 22.734 23.25 1 81.06 251 ASP B N 1
ATOM 6038 C CA . ASP B 1 251 ? -12.086 23.875 22.344 1 81.06 251 ASP B CA 1
ATOM 6039 C C . ASP B 1 251 ? -12.828 23.484 21.062 1 81.06 251 ASP B C 1
ATOM 6041 O O . ASP B 1 251 ? -12.961 24.297 20.141 1 81.06 251 ASP B O 1
ATOM 6045 N N . LYS B 1 252 ? -13.453 22.344 21.047 1 88.62 252 LYS B N 1
ATOM 6046 C CA . LYS B 1 252 ? -14.086 21.828 19.844 1 88.62 252 LYS B CA 1
ATOM 6047 C C . LYS B 1 252 ? -15.602 21.75 20 1 88.62 252 LYS B C 1
ATOM 6049 O O . LYS B 1 252 ? -16.094 21.375 21.062 1 88.62 252 LYS B O 1
ATOM 6054 N N . VAL B 1 253 ? -16.25 22.125 18.984 1 89.5 253 VAL B N 1
ATOM 6055 C CA . VAL B 1 253 ? -17.703 22.016 18.938 1 89.5 253 VAL B CA 1
ATOM 6056 C C . VAL B 1 253 ? -18.125 21.047 17.828 1 89.5 253 VAL B C 1
ATOM 6058 O O . VAL B 1 253 ? -17.906 21.328 16.656 1 89.5 253 VAL B O 1
ATOM 6061 N N . PHE B 1 254 ? -18.672 19.938 18.203 1 93.69 254 PHE B N 1
ATOM 6062 C CA . PHE B 1 254 ? -19.219 18.969 17.266 1 93.69 254 PHE B CA 1
ATOM 6063 C C . PHE B 1 254 ? -20.656 19.328 16.906 1 93.69 254 PHE B C 1
ATOM 6065 O O . PHE B 1 254 ? -21.531 19.297 17.766 1 93.69 254 PHE B O 1
ATOM 6072 N N . ILE B 1 255 ? -20.891 19.641 15.688 1 93.56 255 ILE B N 1
ATOM 6073 C CA . ILE B 1 255 ? -22.188 20.125 15.219 1 93.56 255 ILE B CA 1
ATOM 6074 C C . ILE B 1 255 ? -22.828 19.078 14.312 1 93.56 255 ILE B C 1
ATOM 6076 O O . ILE B 1 255 ? -22.328 18.797 13.227 1 93.56 255 ILE B O 1
ATOM 6080 N N . PHE B 1 256 ? -23.891 18.562 14.719 1 95.25 256 PHE B N 1
ATOM 6081 C CA . PHE B 1 256 ? -24.578 17.5 13.977 1 95.25 256 PHE B CA 1
ATOM 6082 C C . PHE B 1 256 ? -25.672 18.094 13.102 1 95.25 256 PHE B C 1
ATOM 6084 O O . PHE B 1 256 ? -26.516 18.859 13.586 1 95.25 256 PHE B O 1
ATOM 6091 N N . ASP B 1 257 ? -25.672 17.766 11.93 1 92.56 257 ASP B N 1
ATOM 6092 C CA . ASP B 1 257 ? -26.734 18.094 10.977 1 92.56 257 ASP B CA 1
ATOM 6093 C C . ASP B 1 257 ? -26.906 19.594 10.82 1 92.56 257 ASP B C 1
ATOM 6095 O O . ASP B 1 257 ? -28 20.125 10.953 1 92.56 257 ASP B O 1
ATOM 6099 N N . PHE B 1 258 ? -25.828 20.25 10.508 1 89.88 258 PHE B N 1
ATOM 6100 C CA . PHE B 1 258 ? -25.859 21.688 10.297 1 89.88 258 PHE B CA 1
ATOM 6101 C C . PHE B 1 258 ? -26.391 22.016 8.906 1 89.88 258 PHE B C 1
ATOM 6103 O O . PHE B 1 258 ? -25.953 21.438 7.91 1 89.88 258 PHE B O 1
ATOM 6110 N N . VAL B 1 259 ? -27.281 22.922 8.898 1 85.56 259 VAL B N 1
ATOM 6111 C CA . VAL B 1 259 ? -27.922 23.219 7.629 1 85.56 259 VAL B CA 1
ATOM 6112 C C . VAL B 1 259 ? -27.562 24.641 7.191 1 85.56 259 VAL B C 1
ATOM 6114 O O . VAL B 1 259 ? -27.953 25.094 6.113 1 85.56 259 VAL B O 1
ATOM 6117 N N . GLY B 1 260 ? -26.719 25.312 7.844 1 79.44 260 GLY B N 1
ATOM 6118 C CA . GLY B 1 260 ? -26.344 26.688 7.5 1 79.44 260 GLY B CA 1
ATOM 6119 C C . GLY B 1 260 ? -25.094 26.75 6.629 1 79.44 260 GLY B C 1
ATOM 6120 O O . GLY B 1 260 ? -24.688 25.75 6.055 1 79.44 260 GLY B O 1
ATOM 6121 N N . ASP B 1 261 ? -24.688 27.969 6.434 1 72.5 261 ASP B N 1
ATOM 6122 C CA . ASP B 1 261 ? -23.484 28.234 5.656 1 72.5 261 ASP B CA 1
ATOM 6123 C C . ASP B 1 261 ? -22.234 28.031 6.508 1 72.5 261 ASP B C 1
ATOM 6125 O O . ASP B 1 261 ? -21.984 28.781 7.453 1 72.5 261 ASP B O 1
ATOM 6129 N N . LYS B 1 262 ? -21.516 27 6.262 1 70.88 262 LYS B N 1
ATOM 6130 C CA . LYS B 1 262 ? -20.344 26.594 7.031 1 70.88 262 LYS B CA 1
ATOM 6131 C C . LYS B 1 262 ? -19.234 27.641 6.934 1 70.88 262 LYS B C 1
ATOM 6133 O O . LYS B 1 262 ? -18.391 27.734 7.828 1 70.88 262 LYS B O 1
ATOM 6138 N N . ALA B 1 263 ? -19.109 28.375 5.926 1 60.28 263 ALA B N 1
ATOM 6139 C CA . ALA B 1 263 ? -18.094 29.406 5.734 1 60.28 263 ALA B CA 1
ATOM 6140 C C . ALA B 1 263 ? -18.234 30.516 6.777 1 60.28 263 ALA B C 1
ATOM 6142 O O . ALA B 1 263 ? -17.234 31.109 7.184 1 60.28 263 ALA B O 1
ATOM 6143 N N . VAL B 1 264 ? -19.453 30.781 7.172 1 46.91 264 VAL B N 1
ATOM 6144 C CA . VAL B 1 264 ? -19.781 31.953 7.965 1 46.91 264 VAL B CA 1
ATOM 6145 C C . VAL B 1 264 ? -19.453 31.703 9.43 1 46.91 264 VAL B C 1
ATOM 6147 O O . VAL B 1 264 ? -19.109 32.625 10.164 1 46.91 264 VAL B O 1
ATOM 6150 N N . VAL B 1 265 ? -19.391 30.547 9.852 1 49.31 265 VAL B N 1
ATOM 6151 C CA . VAL B 1 265 ? -19.531 30.328 11.289 1 49.31 265 VAL B CA 1
ATOM 6152 C C . VAL B 1 265 ? -18.156 30.016 11.891 1 49.31 265 VAL B C 1
ATOM 6154 O O . VAL B 1 265 ? -18.062 29.625 13.055 1 49.31 265 VAL B O 1
ATOM 6157 N N . ASP B 1 266 ? -17.172 30.188 11.219 1 55.34 266 ASP B N 1
ATOM 6158 C CA . ASP B 1 266 ? -15.906 29.891 11.867 1 55.34 266 ASP B CA 1
ATOM 6159 C C . ASP B 1 266 ? -15.523 30.969 12.875 1 55.34 266 ASP B C 1
ATOM 6161 O O . ASP B 1 266 ? -14.578 31.719 12.656 1 55.34 266 ASP B O 1
ATOM 6165 N N . SER B 1 267 ? -16.547 31.422 13.719 1 51.69 267 SER B N 1
ATOM 6166 C CA . SER B 1 267 ? -16.406 32.5 14.688 1 51.69 267 SER B CA 1
ATOM 6167 C C . SER B 1 267 ? -15.602 32.031 15.906 1 51.69 267 SER B C 1
ATOM 6169 O O . SER B 1 267 ? -16.172 31.781 16.969 1 51.69 267 SER B O 1
ATOM 6171 N N . GLY B 1 268 ? -14.297 31.797 15.93 1 60.25 268 GLY B N 1
ATOM 6172 C CA . GLY B 1 268 ? -13.453 31.688 17.109 1 60.25 268 GLY B CA 1
ATOM 6173 C C . GLY B 1 268 ? -13.328 30.25 17.609 1 60.25 268 GLY B C 1
ATOM 6174 O O . GLY B 1 268 ? -12.359 29.906 18.281 1 60.25 268 GLY B O 1
ATOM 6175 N N . SER B 1 269 ? -14.445 29.484 17.547 1 69.44 269 SER B N 1
ATOM 6176 C CA . SER B 1 269 ? -14.367 28.125 18.047 1 69.44 269 SER B CA 1
ATOM 6177 C C . SER B 1 269 ? -14.031 27.141 16.938 1 69.44 269 SER B C 1
ATOM 6179 O O . SER B 1 269 ? -14.219 27.438 15.758 1 69.44 269 SER B O 1
ATOM 6181 N N . HIS B 1 270 ? -13.445 26.047 17.312 1 85.75 270 HIS B N 1
ATOM 6182 C CA . HIS B 1 270 ? -13.156 24.953 16.391 1 85.75 270 HIS B CA 1
ATOM 6183 C C . HIS B 1 270 ? -14.406 24.109 16.125 1 85.75 270 HIS B C 1
ATOM 6185 O O . HIS B 1 270 ? -14.688 23.156 16.859 1 85.75 270 HIS B O 1
ATOM 6191 N N . ASN B 1 271 ? -15.18 24.547 15.047 1 88.5 271 ASN B N 1
ATOM 6192 C CA . ASN B 1 271 ? -16.406 23.844 14.68 1 88.5 271 ASN B CA 1
ATOM 6193 C C . ASN B 1 271 ? -16.109 22.609 13.812 1 88.5 271 ASN B C 1
ATOM 6195 O O . ASN B 1 271 ? -15.344 22.703 12.852 1 88.5 271 ASN B O 1
ATOM 6199 N N . ILE B 1 272 ? -16.641 21.531 14.227 1 93.62 272 ILE B N 1
ATOM 6200 C CA . ILE B 1 272 ? -16.562 20.281 13.469 1 93.62 272 ILE B CA 1
ATOM 6201 C C . ILE B 1 272 ? -17.953 19.859 13.008 1 93.62 272 ILE B C 1
ATOM 6203 O O . ILE B 1 272 ? -18.812 19.547 13.836 1 93.62 272 ILE B O 1
ATOM 6207 N N . TYR B 1 273 ? -18.203 19.844 11.727 1 93.75 273 TYR B N 1
ATOM 6208 C CA . TYR B 1 273 ? -19.516 19.516 11.18 1 93.75 273 TYR B CA 1
ATOM 6209 C C . TYR B 1 273 ? -19.625 18.016 10.922 1 93.75 273 TYR B C 1
ATOM 6211 O O . TYR B 1 273 ? -18.781 17.422 10.234 1 93.75 273 TYR B O 1
ATOM 6219 N N . VAL B 1 274 ? -20.641 17.453 11.477 1 96.56 274 VAL B N 1
ATOM 6220 C CA . VAL B 1 274 ? -20.875 16.016 11.344 1 96.56 274 VAL B CA 1
ATOM 6221 C C . VAL B 1 274 ? -22.094 15.773 10.445 1 96.56 274 VAL B C 1
ATOM 6223 O O . VAL B 1 274 ? -23.172 16.297 10.703 1 96.56 274 VAL B O 1
ATOM 6226 N N . GLU B 1 275 ? -21.875 15 9.461 1 96.5 275 GLU B N 1
ATOM 6227 C CA . GLU B 1 275 ? -22.906 14.688 8.484 1 96.5 275 GLU B CA 1
ATOM 6228 C C . GLU B 1 275 ? -22.953 13.195 8.18 1 96.5 275 GLU B C 1
ATOM 6230 O O . GLU B 1 275 ? -21.969 12.484 8.359 1 96.5 275 GLU B O 1
ATOM 6235 N N . ALA B 1 276 ? -24.125 12.797 7.711 1 97.38 276 ALA B N 1
ATOM 6236 C CA . ALA B 1 276 ? -24.312 11.391 7.363 1 97.38 276 ALA B CA 1
ATOM 6237 C C . ALA B 1 276 ? -24.109 11.172 5.863 1 97.38 276 ALA B C 1
ATOM 6239 O O . ALA B 1 276 ? -24.266 12.094 5.066 1 97.38 276 ALA B O 1
ATOM 6240 N N . TYR B 1 277 ? -23.641 10.062 5.484 1 97.75 277 TYR B N 1
ATOM 6241 C CA . TYR B 1 277 ? -23.641 9.586 4.105 1 97.75 277 TYR B CA 1
ATOM 6242 C C . TYR B 1 277 ? -24.172 8.156 4.027 1 97.75 277 TYR B C 1
ATOM 6244 O O . TYR B 1 277 ? -24.297 7.48 5.051 1 97.75 277 TYR B O 1
ATOM 6252 N N . ARG B 1 278 ? -24.438 7.625 2.752 1 96.5 278 ARG B N 1
ATOM 6253 C CA . ARG B 1 278 ? -25.109 6.336 2.641 1 96.5 278 ARG B CA 1
ATOM 6254 C C . ARG B 1 278 ? -24.203 5.297 1.994 1 96.5 278 ARG B C 1
ATOM 6256 O O . ARG B 1 278 ? -24.156 4.141 2.424 1 96.5 278 ARG B O 1
ATOM 6263 N N . THR B 1 279 ? -23.484 5.719 0.96 1 95.06 279 THR B N 1
ATOM 6264 C CA . THR B 1 279 ? -22.734 4.746 0.176 1 95.06 279 THR B CA 1
ATOM 6265 C C . THR B 1 279 ? -21.297 5.227 -0.058 1 95.06 279 THR B C 1
ATOM 6267 O O . THR B 1 279 ? -21 6.41 0.104 1 95.06 279 THR B O 1
ATOM 6270 N N . THR B 1 280 ? -20.469 4.234 -0.49 1 93.94 280 THR B N 1
ATOM 6271 C CA . THR B 1 280 ? -19.094 4.562 -0.819 1 93.94 280 THR B CA 1
ATOM 6272 C C . THR B 1 280 ? -19.031 5.543 -1.986 1 93.94 280 THR B C 1
ATOM 6274 O O . THR B 1 280 ? -18.234 6.48 -1.974 1 93.94 280 THR B O 1
ATOM 6277 N N . LYS B 1 281 ? -19.875 5.371 -2.977 1 94.06 281 LYS B N 1
ATOM 6278 C CA . LYS B 1 281 ? -19.922 6.281 -4.117 1 94.06 281 LYS B CA 1
ATOM 6279 C C . LYS B 1 281 ? -20.281 7.699 -3.676 1 94.06 281 LYS B C 1
ATOM 6281 O O . LYS B 1 281 ? -19.688 8.664 -4.148 1 94.06 281 LYS B O 1
ATOM 6286 N N . GLU B 1 282 ? -21.188 7.816 -2.771 1 96.56 282 GLU B N 1
ATOM 6287 C CA . GLU B 1 282 ? -21.609 9.125 -2.275 1 96.56 282 GLU B CA 1
ATOM 6288 C C . GLU B 1 282 ? -20.5 9.812 -1.504 1 96.56 282 GLU B C 1
ATOM 6290 O O . GLU B 1 282 ? -20.25 11.008 -1.696 1 96.56 282 GLU B O 1
ATOM 6295 N N . VAL B 1 283 ? -19.906 9.094 -0.576 1 97.19 283 VAL B N 1
ATOM 6296 C CA . VAL B 1 283 ? -18.875 9.711 0.247 1 97.19 283 VAL B CA 1
ATOM 6297 C C . VAL B 1 283 ? -17.719 10.18 -0.637 1 97.19 283 VAL B C 1
ATOM 6299 O O . VAL B 1 283 ? -17.109 11.219 -0.378 1 97.19 283 VAL B O 1
ATOM 6302 N N . LEU B 1 284 ? -17.359 9.383 -1.721 1 95.62 284 LEU B N 1
ATOM 6303 C CA . LEU B 1 284 ? -16.312 9.766 -2.646 1 95.62 284 LEU B CA 1
ATOM 6304 C C . LEU B 1 284 ? -16.672 11.055 -3.379 1 95.62 284 LEU B C 1
ATOM 6306 O O . LEU B 1 284 ? -15.797 11.859 -3.697 1 95.62 284 LEU B O 1
ATOM 6310 N N . THR B 1 285 ? -17.969 11.305 -3.568 1 95.75 285 THR B N 1
ATOM 6311 C CA . THR B 1 285 ? -18.438 12.539 -4.191 1 95.75 285 THR B CA 1
ATOM 6312 C C . THR B 1 285 ? -18.344 13.703 -3.209 1 95.75 285 THR B C 1
ATOM 6314 O O . THR B 1 285 ? -18.016 14.828 -3.602 1 95.75 285 THR B O 1
ATOM 6317 N N . LEU B 1 286 ? -18.547 13.43 -1.981 1 96 286 LEU B N 1
ATOM 6318 C CA . LEU B 1 286 ? -18.594 14.461 -0.948 1 96 286 LEU B CA 1
ATOM 6319 C C . LEU B 1 286 ? -17.188 14.938 -0.59 1 96 286 LEU B C 1
ATOM 6321 O O . LEU B 1 286 ? -17.016 16.062 -0.123 1 96 286 LEU B O 1
ATOM 6325 N N . ILE B 1 287 ? -16.188 14.102 -0.844 1 96.19 287 ILE B N 1
ATOM 6326 C CA . ILE B 1 287 ? -14.867 14.438 -0.346 1 96.19 287 ILE B CA 1
ATOM 6327 C C . ILE B 1 287 ? -13.977 14.875 -1.508 1 96.19 287 ILE B C 1
ATOM 6329 O O . ILE B 1 287 ? -12.75 14.758 -1.438 1 96.19 287 ILE B O 1
ATOM 6333 N N . GLN B 1 288 ? -14.5 15.375 -2.514 1 91.31 288 GLN B N 1
ATOM 6334 C CA . GLN B 1 288 ? -13.766 15.727 -3.727 1 91.31 288 GLN B CA 1
ATOM 6335 C C . GLN B 1 288 ? -12.75 16.828 -3.457 1 91.31 288 GLN B C 1
ATOM 6337 O O . GLN B 1 288 ? -11.742 16.938 -4.164 1 91.31 288 GLN B O 1
ATOM 6342 N N . ASN B 1 289 ? -12.875 17.594 -2.391 1 88 289 ASN B N 1
ATOM 6343 C CA . ASN B 1 289 ? -11.953 18.688 -2.094 1 88 289 ASN B CA 1
ATOM 6344 C C . ASN B 1 289 ? -11.172 18.422 -0.813 1 88 289 ASN B C 1
ATOM 6346 O O . ASN B 1 289 ? -10.484 19.312 -0.307 1 88 289 ASN B O 1
ATOM 6350 N N . ALA B 1 290 ? -11.398 17.219 -0.297 1 92.31 290 ALA B N 1
ATOM 6351 C CA . ALA B 1 290 ? -10.688 16.891 0.932 1 92.31 290 ALA B CA 1
ATOM 6352 C C . ALA B 1 290 ? -9.219 16.578 0.644 1 92.31 290 ALA B C 1
ATOM 6354 O O . ALA B 1 290 ? -8.914 15.57 -0.011 1 92.31 290 ALA B O 1
ATOM 6355 N N . ILE B 1 291 ? -8.289 17.359 1.121 1 91.12 291 ILE B N 1
ATOM 6356 C CA . ILE B 1 291 ? -6.859 17.188 0.896 1 91.12 291 ILE B CA 1
ATOM 6357 C C . ILE B 1 291 ? -6.293 16.203 1.922 1 91.12 291 ILE B C 1
ATOM 6359 O O . ILE B 1 291 ? -5.434 15.383 1.597 1 91.12 291 ILE B O 1
ATOM 6363 N N . LEU B 1 292 ? -6.738 16.297 3.182 1 95.12 292 LEU B N 1
ATOM 6364 C CA . LEU B 1 292 ? -6.387 15.406 4.281 1 95.12 292 LEU B CA 1
ATOM 6365 C C . LEU B 1 292 ? -7.594 14.586 4.719 1 95.12 292 LEU B C 1
ATOM 6367 O O . LEU B 1 292 ? -8.703 15.117 4.836 1 95.12 292 LEU B O 1
ATOM 6371 N N . LEU B 1 293 ? -7.352 13.266 4.883 1 97.06 293 LEU B N 1
ATOM 6372 C CA . LEU B 1 293 ? -8.461 12.367 5.195 1 97.06 293 LEU B CA 1
ATOM 6373 C C . LEU B 1 293 ? -8.078 11.414 6.324 1 97.06 293 LEU B C 1
ATOM 6375 O O . LEU B 1 293 ? -6.992 10.828 6.312 1 97.06 293 LEU B O 1
ATOM 6379 N N . SER B 1 294 ? -8.844 11.359 7.301 1 97.19 294 SER B N 1
ATOM 6380 C CA . SER B 1 294 ? -8.805 10.289 8.297 1 97.19 294 SER B CA 1
ATOM 6381 C C . SER B 1 294 ? -9.953 9.305 8.086 1 97.19 294 SER B C 1
ATOM 6383 O O . SER B 1 294 ? -11.094 9.586 8.445 1 97.19 294 SER B O 1
ATOM 6385 N N . LEU B 1 295 ? -9.617 8.203 7.598 1 97.94 295 LEU B N 1
ATOM 6386 C CA . LEU B 1 295 ? -10.594 7.18 7.242 1 97.94 295 LEU B CA 1
ATOM 6387 C C . LEU B 1 295 ? -10.625 6.074 8.297 1 97.94 295 LEU B C 1
ATOM 6389 O O . LEU B 1 295 ? -9.602 5.453 8.586 1 97.94 295 LEU B O 1
ATOM 6393 N N . TRP B 1 296 ? -11.781 5.863 8.812 1 97.69 296 TRP B N 1
ATOM 6394 C CA . TRP B 1 296 ? -11.984 4.785 9.773 1 97.69 296 TRP B CA 1
ATOM 6395 C C . TRP B 1 296 ? -12.852 3.682 9.18 1 97.69 296 TRP B C 1
ATOM 6397 O O . TRP B 1 296 ? -14.062 3.865 9 1 97.69 296 TRP B O 1
ATOM 6407 N N . SER B 1 297 ? -12.203 2.613 8.828 1 95.69 297 SER B N 1
ATOM 6408 C CA . SER B 1 297 ? -12.812 1.423 8.242 1 95.69 297 SER B CA 1
ATOM 6409 C C . SER B 1 297 ? -11.977 0.18 8.516 1 95.69 297 SER B C 1
ATOM 6411 O O . SER B 1 297 ? -10.773 0.159 8.234 1 95.69 297 SER B O 1
ATOM 6413 N N . ASN B 1 298 ? -12.625 -0.863 9.078 1 94.69 298 ASN B N 1
ATOM 6414 C CA . ASN B 1 298 ? -11.914 -2.111 9.336 1 94.69 298 ASN B CA 1
ATOM 6415 C C . ASN B 1 298 ? -12.039 -3.082 8.164 1 94.69 298 ASN B C 1
ATOM 6417 O O . ASN B 1 298 ? -11.398 -4.129 8.148 1 94.69 298 ASN B O 1
ATOM 6421 N N . ASP B 1 299 ? -12.867 -2.729 7.207 1 93.31 299 ASP B N 1
ATOM 6422 C CA . ASP B 1 299 ? -13.023 -3.566 6.023 1 93.31 299 ASP B CA 1
ATOM 6423 C C . ASP B 1 299 ? -11.938 -3.26 4.992 1 93.31 299 ASP B C 1
ATOM 6425 O O . ASP B 1 299 ? -11.836 -2.135 4.5 1 93.31 299 ASP B O 1
ATOM 6429 N N . ILE B 1 300 ? -11.195 -4.211 4.734 1 92.5 300 ILE B N 1
ATOM 6430 C CA . ILE B 1 300 ? -10 -4.02 3.93 1 92.5 300 ILE B CA 1
ATOM 6431 C C . ILE B 1 300 ? -10.383 -3.521 2.537 1 92.5 300 ILE B C 1
ATOM 6433 O O . ILE B 1 300 ? -9.742 -2.617 1.995 1 92.5 300 ILE B O 1
ATOM 6437 N N . SER B 1 301 ? -11.414 -4.098 1.831 1 91.56 301 SER B N 1
ATOM 6438 C CA . SER B 1 301 ? -11.844 -3.701 0.494 1 91.56 301 SER B CA 1
ATOM 6439 C C . SER B 1 301 ? -12.352 -2.262 0.479 1 91.56 301 SER B C 1
ATOM 6441 O O . SER B 1 301 ? -11.977 -1.476 -0.394 1 91.56 301 SER B O 1
ATOM 6443 N N . GLU B 1 302 ? -13.164 -1.945 1.482 1 92.81 302 GLU B N 1
ATOM 6444 C CA . GLU B 1 302 ? -13.734 -0.608 1.595 1 92.81 302 GLU B CA 1
ATOM 6445 C C . GLU B 1 302 ? -12.664 0.434 1.882 1 92.81 302 GLU B C 1
ATOM 6447 O O . GLU B 1 302 ? -12.648 1.506 1.272 1 92.81 302 GLU B O 1
ATOM 6452 N N . ALA B 1 303 ? -11.82 0.119 2.822 1 93.88 303 ALA B N 1
ATOM 6453 C CA . ALA B 1 303 ? -10.742 1.03 3.182 1 93.88 303 ALA B CA 1
ATOM 6454 C C . ALA B 1 303 ? -9.859 1.337 1.976 1 93.88 303 ALA B C 1
ATOM 6456 O O . ALA B 1 303 ? -9.539 2.498 1.712 1 93.88 303 ALA B O 1
ATOM 6457 N N . HIS B 1 304 ? -9.508 0.284 1.24 1 92.69 304 HIS B N 1
ATOM 6458 C CA . HIS B 1 304 ? -8.656 0.472 0.071 1 92.69 304 HIS B CA 1
ATOM 6459 C C . HIS B 1 304 ? -9.375 1.258 -1.018 1 92.69 304 HIS B C 1
ATOM 6461 O O . HIS B 1 304 ? -8.789 2.146 -1.641 1 92.69 304 HIS B O 1
ATOM 6467 N N . GLU B 1 305 ? -10.594 0.983 -1.231 1 92.44 305 GLU B N 1
ATOM 6468 C CA . GLU B 1 305 ? -11.359 1.677 -2.262 1 92.44 305 GLU B CA 1
ATOM 6469 C C . GLU B 1 305 ? -11.422 3.178 -1.987 1 92.44 305 GLU B C 1
ATOM 6471 O O . GLU B 1 305 ? -11.102 3.986 -2.861 1 92.44 305 GLU B O 1
ATOM 6476 N N . ILE B 1 306 ? -11.789 3.457 -0.774 1 95.12 306 ILE B N 1
ATOM 6477 C CA . ILE B 1 306 ? -11.953 4.863 -0.423 1 95.12 306 ILE B CA 1
ATOM 6478 C C . ILE B 1 306 ? -10.586 5.551 -0.405 1 95.12 306 ILE B C 1
ATOM 6480 O O . ILE B 1 306 ? -10.422 6.633 -0.974 1 95.12 306 ILE B O 1
ATOM 6484 N N . ALA B 1 307 ? -9.648 4.969 0.224 1 95.31 307 ALA B N 1
ATOM 6485 C CA . ALA B 1 307 ? -8.336 5.582 0.368 1 95.31 307 ALA B CA 1
ATOM 6486 C C . ALA B 1 307 ? -7.691 5.828 -0.995 1 95.31 307 ALA B C 1
ATOM 6488 O O . ALA B 1 307 ? -7.09 6.883 -1.222 1 95.31 307 ALA B O 1
ATOM 6489 N N . LEU B 1 308 ? -7.789 4.855 -1.936 1 91.56 308 LEU B N 1
ATOM 6490 C CA . LEU B 1 308 ? -7.121 4.941 -3.229 1 91.56 308 LEU B CA 1
ATOM 6491 C C . LEU B 1 308 ? -7.855 5.902 -4.156 1 91.56 308 LEU B C 1
ATOM 6493 O O . LEU B 1 308 ? -7.227 6.613 -4.945 1 91.56 308 LEU B O 1
ATOM 6497 N N . GLN B 1 309 ? -9.188 5.996 -3.994 1 90.56 309 GLN B N 1
ATOM 6498 C CA . GLN B 1 309 ? -9.977 6.793 -4.926 1 90.56 309 GLN B CA 1
ATOM 6499 C C . GLN B 1 309 ? -10.133 8.227 -4.422 1 90.56 309 GLN B C 1
ATOM 6501 O O . GLN B 1 309 ? -10.508 9.117 -5.188 1 90.56 309 GLN B O 1
ATOM 6506 N N . ALA B 1 310 ? -9.906 8.422 -3.18 1 94.94 310 ALA B N 1
ATOM 6507 C CA . ALA B 1 310 ? -10 9.773 -2.641 1 94.94 310 ALA B CA 1
ATOM 6508 C C . ALA B 1 310 ? -8.969 10.695 -3.283 1 94.94 310 ALA B C 1
ATOM 6510 O O . ALA B 1 310 ? -7.832 10.289 -3.521 1 94.94 310 ALA B O 1
ATOM 6511 N N . PRO B 1 311 ? -9.406 11.914 -3.545 1 92.25 311 PRO B N 1
ATOM 6512 C CA . PRO B 1 311 ? -8.453 12.875 -4.109 1 92.25 311 PRO B CA 1
ATOM 6513 C C . PRO B 1 311 ? -7.43 13.352 -3.082 1 92.25 311 PRO B C 1
ATOM 6515 O O . PRO B 1 311 ? -6.469 14.047 -3.439 1 92.25 311 PRO B O 1
ATOM 6518 N N . SER B 1 312 ? -7.586 12.977 -1.843 1 94.69 312 SER B N 1
ATOM 6519 C CA . SER B 1 312 ? -6.707 13.391 -0.752 1 94.69 312 SER B CA 1
ATOM 6520 C C . SER B 1 312 ? -5.266 12.961 -1.01 1 94.69 312 SER B C 1
ATOM 6522 O O . SER B 1 312 ? -5.02 11.867 -1.527 1 94.69 312 SER B O 1
ATOM 6524 N N . VAL B 1 313 ? -4.324 13.797 -0.613 1 92.62 313 VAL B N 1
ATOM 6525 C CA . VAL B 1 313 ? -2.912 13.492 -0.817 1 92.62 313 VAL B CA 1
ATOM 6526 C C . VAL B 1 313 ? -2.359 12.766 0.407 1 92.62 313 VAL B C 1
ATOM 6528 O O . VAL B 1 313 ? -1.278 12.172 0.35 1 92.62 313 VAL B O 1
ATOM 6531 N N . LEU B 1 314 ? -3.07 12.859 1.46 1 95.12 314 LEU B N 1
ATOM 6532 C CA . LEU B 1 314 ? -2.729 12.133 2.676 1 95.12 314 LEU B CA 1
ATOM 6533 C C . LEU B 1 314 ? -3.967 11.484 3.291 1 95.12 314 LEU B C 1
ATOM 6535 O O . LEU B 1 314 ? -4.977 12.156 3.51 1 95.12 314 LEU B O 1
ATOM 6539 N N . VAL B 1 315 ? -3.883 10.211 3.518 1 97 315 VAL B N 1
ATOM 6540 C CA . VAL B 1 315 ? -4.98 9.461 4.117 1 97 315 VAL B CA 1
ATOM 6541 C C . VAL B 1 315 ? -4.465 8.648 5.301 1 97 315 VAL B C 1
ATOM 6543 O O . VAL B 1 315 ? -3.549 7.836 5.152 1 97 315 VAL B O 1
ATOM 6546 N N . TRP B 1 316 ? -5.008 8.898 6.477 1 96 316 TRP B N 1
ATOM 6547 C CA . TRP B 1 316 ? -4.82 8.016 7.625 1 96 316 TRP B CA 1
ATOM 6548 C C . TRP B 1 316 ? -5.949 6.992 7.719 1 96 316 TRP B C 1
ATOM 6550 O O . TRP B 1 316 ? -7.121 7.359 7.809 1 96 316 TRP B O 1
ATOM 6560 N N . VAL B 1 317 ? -5.598 5.777 7.695 1 96.31 317 VAL B N 1
ATOM 6561 C CA . VAL B 1 317 ? -6.586 4.723 7.883 1 96.31 317 VAL B CA 1
ATOM 6562 C C . VAL B 1 317 ? -6.547 4.223 9.32 1 96.31 317 VAL B C 1
ATOM 6564 O O . VAL B 1 317 ? -5.512 3.742 9.789 1 96.31 317 VAL B O 1
ATOM 6567 N N . ASN B 1 318 ? -7.68 4.332 9.969 1 94.88 318 ASN B N 1
ATOM 6568 C CA . ASN B 1 318 ? -7.828 3.977 11.375 1 94.88 318 ASN B CA 1
ATOM 6569 C C . ASN B 1 318 ? -6.773 4.656 12.242 1 94.88 318 ASN B C 1
ATOM 6571 O O . ASN B 1 318 ? -6.203 4.031 13.141 1 94.88 318 ASN B O 1
ATOM 6575 N N . ASP B 1 319 ? -6.52 5.82 11.898 1 91.75 319 ASP B N 1
ATOM 6576 C CA . ASP B 1 319 ? -5.535 6.664 12.562 1 91.75 319 ASP B CA 1
ATOM 6577 C C . ASP B 1 319 ? -5.77 8.141 12.25 1 91.75 319 ASP B C 1
ATOM 6579 O O . ASP B 1 319 ? -6.676 8.484 11.484 1 91.75 319 ASP B O 1
ATOM 6583 N N . PHE B 1 320 ? -5.07 9.023 12.953 1 92.44 320 PHE B N 1
ATOM 6584 C CA . PHE B 1 320 ? -5.141 10.469 12.742 1 92.44 320 PHE B CA 1
ATOM 6585 C C . PHE B 1 320 ? -3.848 11.141 13.188 1 92.44 320 PHE B C 1
ATOM 6587 O O . PHE B 1 320 ? -3.406 10.961 14.328 1 92.44 320 PHE B O 1
ATOM 6594 N N . GLY B 1 321 ? -3.205 11.852 12.32 1 89.5 321 GLY B N 1
ATOM 6595 C CA . GLY B 1 321 ? -2.152 12.781 12.703 1 89.5 321 GLY B CA 1
ATOM 6596 C C . GLY B 1 321 ? -0.798 12.109 12.852 1 89.5 321 GLY B C 1
ATOM 6597 O O . GLY B 1 321 ? 0.162 12.742 13.305 1 89.5 321 GLY B O 1
ATOM 6598 N N . ASN B 1 322 ? -0.643 10.898 12.57 1 85.81 322 ASN B N 1
ATOM 6599 C CA . ASN B 1 322 ? 0.637 10.211 12.695 1 85.81 322 ASN B CA 1
ATOM 6600 C C . ASN B 1 322 ? 1.481 10.367 11.438 1 85.81 322 ASN B C 1
ATOM 6602 O O . ASN B 1 322 ? 1.049 9.992 10.344 1 85.81 322 ASN B O 1
ATOM 6606 N N . MET B 1 323 ? 2.664 10.945 11.648 1 90.31 323 MET B N 1
ATOM 6607 C CA . MET B 1 323 ? 3.564 11.133 10.516 1 90.31 323 MET B CA 1
ATOM 6608 C C . MET B 1 323 ? 4.922 10.492 10.781 1 90.31 323 MET B C 1
ATOM 6610 O O . MET B 1 323 ? 5.945 10.961 10.289 1 90.31 323 MET B O 1
ATOM 6614 N N . ASN B 1 324 ? 5.023 9.469 11.555 1 85.12 324 ASN B N 1
ATOM 6615 C CA . ASN B 1 324 ? 6.258 8.828 11.992 1 85.12 324 ASN B CA 1
ATOM 6616 C C . ASN B 1 324 ? 6.785 7.844 10.953 1 85.12 324 ASN B C 1
ATOM 6618 O O . ASN B 1 324 ? 7.641 7.012 11.25 1 85.12 324 ASN B O 1
ATOM 6622 N N . GLY B 1 325 ? 6.355 7.879 9.812 1 85.69 325 GLY B N 1
ATOM 6623 C CA . GLY B 1 325 ? 6.777 6.938 8.789 1 85.69 325 GLY B CA 1
ATOM 6624 C C . GLY B 1 325 ? 8.133 7.266 8.203 1 85.69 325 GLY B C 1
ATOM 6625 O O . GLY B 1 325 ? 8.82 8.172 8.672 1 85.69 325 GLY B O 1
ATOM 6626 N N . PRO B 1 326 ? 8.648 6.488 7.242 1 85.56 326 PRO B N 1
ATOM 6627 C CA . PRO B 1 326 ? 9.922 6.742 6.559 1 85.56 326 PRO B CA 1
ATOM 6628 C C . PRO B 1 326 ? 9.898 8.016 5.727 1 85.56 326 PRO B C 1
ATOM 6630 O O . PRO B 1 326 ? 8.828 8.578 5.473 1 85.56 326 PRO B O 1
ATOM 6633 N N . PRO B 1 327 ? 11.055 8.477 5.344 1 85.25 327 PRO B N 1
ATOM 6634 C CA . PRO B 1 327 ? 11.211 9.781 4.703 1 85.25 327 PRO B CA 1
ATOM 6635 C C . PRO B 1 327 ? 10.32 9.945 3.469 1 85.25 327 PRO B C 1
ATOM 6637 O O . PRO B 1 327 ? 9.734 11.008 3.262 1 85.25 327 PRO B O 1
ATOM 6640 N N . MET B 1 328 ? 10.07 8.945 2.699 1 83.81 328 MET B N 1
ATOM 6641 C CA . MET B 1 328 ? 9.359 9.07 1.428 1 83.81 328 MET B CA 1
ATOM 6642 C C . MET B 1 328 ? 7.875 9.328 1.653 1 83.81 328 MET B C 1
ATOM 6644 O O . MET B 1 328 ? 7.176 9.781 0.745 1 83.81 328 MET B O 1
ATOM 6648 N N . THR B 1 329 ? 7.414 9.094 2.891 1 86.94 329 THR B N 1
ATOM 6649 C CA . THR B 1 329 ? 6 9.25 3.209 1 86.94 329 THR B CA 1
ATOM 6650 C C . THR B 1 329 ? 5.625 10.727 3.293 1 86.94 329 THR B C 1
ATOM 6652 O O . THR B 1 329 ? 4.441 11.07 3.322 1 86.94 329 THR B O 1
ATOM 6655 N N . ALA B 1 330 ? 6.637 11.602 3.281 1 87.5 330 ALA B N 1
ATOM 6656 C CA . ALA B 1 330 ? 6.359 13.039 3.375 1 87.5 330 ALA B CA 1
ATOM 6657 C C . ALA B 1 330 ? 6.328 13.68 1.992 1 87.5 330 ALA B C 1
ATOM 6659 O O . ALA B 1 330 ? 6.066 14.875 1.864 1 87.5 330 ALA B O 1
ATOM 6660 N N . ARG B 1 331 ? 6.41 12.945 0.871 1 84.62 331 ARG B N 1
ATOM 6661 C CA . ARG B 1 331 ? 6.527 13.484 -0.478 1 84.62 331 ARG B CA 1
ATOM 6662 C C . ARG B 1 331 ? 5.227 14.164 -0.911 1 84.62 331 ARG B C 1
ATOM 6664 O O . ARG B 1 331 ? 5.234 15.031 -1.787 1 84.62 331 ARG B O 1
ATOM 6671 N N . TRP B 1 332 ? 4.234 13.781 -0.209 1 86.94 332 TRP B N 1
ATOM 6672 C CA . TRP B 1 332 ? 2.945 14.352 -0.574 1 86.94 332 TRP B CA 1
ATOM 6673 C C . TRP B 1 332 ? 2.916 15.852 -0.299 1 86.94 332 TRP B C 1
ATOM 6675 O O . TRP B 1 332 ? 2.168 16.594 -0.939 1 86.94 332 TRP B O 1
ATOM 6685 N N . LEU B 1 333 ? 3.561 16.375 0.59 1 80.62 333 LEU B N 1
ATOM 6686 C CA . LEU B 1 333 ? 3.531 17.766 1.051 1 80.62 333 LEU B CA 1
ATOM 6687 C C . LEU B 1 333 ? 4.141 18.688 0.01 1 80.62 333 LEU B C 1
ATOM 6689 O O . LEU B 1 333 ? 3.723 19.844 -0.116 1 80.62 333 LEU B O 1
ATOM 6693 N N . TYR B 1 334 ? 5.082 18.328 -0.758 1 63.38 334 TYR B N 1
ATOM 6694 C CA . TYR B 1 334 ? 5.793 19.219 -1.664 1 63.38 334 TYR B CA 1
ATOM 6695 C C . TYR B 1 334 ? 4.887 19.688 -2.795 1 63.38 334 TYR B C 1
ATOM 6697 O O . TYR B 1 334 ? 4.965 20.828 -3.23 1 63.38 334 TYR B O 1
ATOM 6705 N N . LYS B 1 335 ? 4.445 18.797 -3.75 1 55.78 335 LYS B N 1
ATOM 6706 C CA . LYS B 1 335 ? 4.094 19 -5.152 1 55.78 335 LYS B CA 1
ATOM 6707 C C . LYS B 1 335 ? 2.795 19.797 -5.281 1 55.78 335 LYS B C 1
ATOM 6709 O O . LYS B 1 335 ? 2.381 20.141 -6.387 1 55.78 335 LYS B O 1
ATOM 6714 N N . GLN B 1 336 ? 2.09 20 -4.207 1 49.16 336 GLN B N 1
ATOM 6715 C CA . GLN B 1 336 ? 0.793 20.609 -4.469 1 49.16 336 GLN B CA 1
ATOM 6716 C C . GLN B 1 336 ? 0.954 21.953 -5.176 1 49.16 336 GLN B C 1
ATOM 6718 O O . GLN B 1 336 ? -0.03 22.547 -5.617 1 49.16 336 GLN B O 1
ATOM 6723 N N . ALA B 1 337 ? 2.037 22.453 -5.309 1 39.47 337 ALA B N 1
ATOM 6724 C CA . ALA B 1 337 ? 2.078 23.875 -5.668 1 39.47 337 ALA B CA 1
ATOM 6725 C C . ALA B 1 337 ? 1.856 24.062 -7.164 1 39.47 337 ALA B C 1
ATOM 6727 O O . ALA B 1 337 ? 1.275 25.062 -7.59 1 39.47 337 ALA B O 1
ATOM 6728 N N . ASN B 1 338 ? 2.695 23.438 -8.234 1 42.31 338 ASN B N 1
ATOM 6729 C CA . ASN B 1 338 ? 2.789 24.125 -9.516 1 42.31 338 ASN B CA 1
ATOM 6730 C C . ASN B 1 338 ? 1.814 23.531 -10.539 1 42.31 338 ASN B C 1
ATOM 6732 O O . ASN B 1 338 ? 2.232 22.953 -11.539 1 42.31 338 ASN B O 1
ATOM 6736 N N . ILE B 1 339 ? 0.699 23.031 -10.18 1 43.28 339 ILE B N 1
ATOM 6737 C CA . ILE B 1 339 ? -0.186 22.609 -11.258 1 43.28 339 ILE B CA 1
ATOM 6738 C C . ILE B 1 339 ? -0.575 23.812 -12.109 1 43.28 339 ILE B C 1
ATOM 6740 O O . ILE B 1 339 ? -1.193 24.766 -11.617 1 43.28 339 ILE B O 1
ATOM 6744 N N . LEU B 1 340 ? 0.128 24.016 -13.125 1 42.59 340 LEU B N 1
ATOM 6745 C CA . LEU B 1 340 ? -0.289 25.047 -14.078 1 42.59 340 LEU B CA 1
ATOM 6746 C C . LEU B 1 340 ? -1.634 24.688 -14.703 1 42.59 340 LEU B C 1
ATOM 6748 O O . LEU B 1 340 ? -1.806 23.594 -15.242 1 42.59 340 LEU B O 1
ATOM 6752 N N . ASP B 1 341 ? -2.701 25.031 -14.07 1 43.94 341 ASP B N 1
ATOM 6753 C CA . ASP B 1 341 ? -3.951 24.953 -14.82 1 43.94 341 ASP B CA 1
ATOM 6754 C C . ASP B 1 341 ? -3.797 25.562 -16.219 1 43.94 341 ASP B C 1
ATOM 6756 O O . ASP B 1 341 ? -3.773 26.781 -16.359 1 43.94 341 ASP B O 1
ATOM 6760 N N . LEU B 1 342 ? -3.111 24.922 -17.016 1 45.03 342 LEU B N 1
ATOM 6761 C CA . LEU B 1 342 ? -3.088 25.516 -18.344 1 45.03 342 LEU B CA 1
ATOM 6762 C C . LEU B 1 342 ? -4.473 25.484 -18.984 1 45.03 342 LEU B C 1
ATOM 6764 O O . LEU B 1 342 ? -5.09 24.422 -19.078 1 45.03 342 LEU B O 1
ATOM 6768 N N . SER B 1 343 ? -5.277 26.406 -18.688 1 44.34 343 SER B N 1
ATOM 6769 C CA . SER B 1 343 ? -6.484 26.672 -19.469 1 44.34 343 SER B CA 1
ATOM 6770 C C . SER B 1 343 ? -6.273 26.344 -20.953 1 44.34 343 SER B C 1
ATOM 6772 O O . SER B 1 343 ? -6.051 27.25 -21.766 1 44.34 343 SER B O 1
ATOM 6774 N N . ILE B 1 344 ? -5.477 25.469 -21.281 1 48.12 344 ILE B N 1
ATOM 6775 C CA . ILE B 1 344 ? -5.418 25.234 -22.719 1 48.12 344 ILE B CA 1
ATOM 6776 C C . ILE B 1 344 ? -6.758 24.688 -23.203 1 48.12 344 ILE B C 1
ATOM 6778 O O . ILE B 1 344 ? -7.258 23.688 -22.672 1 48.12 344 ILE B O 1
ATOM 6782 N N . ASN B 1 345 ? -7.523 25.531 -23.703 1 48.81 345 ASN B N 1
ATOM 6783 C CA . ASN B 1 345 ? -8.781 25.328 -24.422 1 48.81 345 ASN B CA 1
ATOM 6784 C C . ASN B 1 345 ? -8.766 24.062 -25.266 1 48.81 345 ASN B C 1
ATOM 6786 O O . ASN B 1 345 ? -9.336 24.031 -26.344 1 48.81 345 ASN B O 1
ATOM 6790 N N . GLN B 1 346 ? -7.867 23.094 -25.031 1 60.66 346 GLN B N 1
ATOM 6791 C CA . GLN B 1 346 ? -8 22.078 -26.078 1 60.66 346 GLN B CA 1
ATOM 6792 C C . GLN B 1 346 ? -8.812 20.891 -25.578 1 60.66 346 GLN B C 1
ATOM 6794 O O . GLN B 1 346 ? -8.266 19.984 -24.953 1 60.66 346 GLN B O 1
ATOM 6799 N N . SER B 1 347 ? -10.07 20.969 -25.828 1 70.31 347 SER B N 1
ATOM 6800 C CA . SER B 1 347 ? -11.102 19.969 -25.516 1 70.31 347 SER B CA 1
ATOM 6801 C C . SER B 1 347 ? -10.656 18.578 -25.953 1 70.31 347 SER B C 1
ATOM 6803 O O . SER B 1 347 ? -10.914 17.594 -25.25 1 70.31 347 SER B O 1
ATOM 6805 N N . GLU B 1 348 ? -9.852 18.578 -27.031 1 81.44 348 GLU B N 1
ATOM 6806 C CA . GLU B 1 348 ? -9.508 17.25 -27.562 1 81.44 348 GLU B CA 1
ATOM 6807 C C . GLU B 1 348 ? -8.5 16.547 -26.656 1 81.44 348 GLU B C 1
ATOM 6809 O O . GLU B 1 348 ? -8.633 15.344 -26.391 1 81.44 348 GLU B O 1
ATOM 6814 N N . ILE B 1 349 ? -7.582 17.312 -26.156 1 86.69 349 ILE B N 1
ATOM 6815 C CA . ILE B 1 349 ? -6.574 16.656 -25.328 1 86.69 349 ILE B CA 1
ATOM 6816 C C . ILE B 1 349 ? -7.188 16.266 -23.984 1 86.69 349 ILE B C 1
ATOM 6818 O O . ILE B 1 349 ? -6.816 15.234 -23.406 1 86.69 349 ILE B O 1
ATOM 6822 N N . LYS B 1 350 ? -8.125 17.016 -23.562 1 85.75 350 LYS B N 1
ATOM 6823 C CA . LYS B 1 350 ? -8.797 16.672 -22.312 1 85.75 350 LYS B CA 1
ATOM 6824 C C . LYS B 1 350 ? -9.586 15.375 -22.438 1 85.75 350 LYS B C 1
ATOM 6826 O O . LYS B 1 350 ? -9.617 14.57 -21.5 1 85.75 350 LYS B O 1
ATOM 6831 N N . LYS B 1 351 ? -10.188 15.227 -23.547 1 88.38 351 LYS B N 1
ATOM 6832 C CA . LYS B 1 351 ? -10.93 13.992 -23.797 1 88.38 351 LYS B CA 1
ATOM 6833 C C . LYS B 1 351 ? -9.992 12.789 -23.797 1 88.38 351 LYS B C 1
ATOM 6835 O O . LYS B 1 351 ? -10.305 11.758 -23.188 1 88.38 351 LYS B O 1
ATOM 6840 N N . ARG B 1 352 ? -8.898 12.945 -24.5 1 91.06 352 ARG B N 1
ATOM 6841 C CA . ARG B 1 352 ? -7.926 11.859 -24.531 1 91.06 352 ARG B CA 1
ATOM 6842 C C . ARG B 1 352 ? -7.359 11.586 -23.141 1 91.06 352 ARG B C 1
ATOM 6844 O O . ARG B 1 352 ? -7.109 10.438 -22.766 1 91.06 352 ARG B O 1
ATOM 6851 N N . LEU B 1 353 ? -7.18 12.688 -22.422 1 90.75 353 LEU B N 1
ATOM 6852 C CA . LEU B 1 353 ? -6.648 12.531 -21.062 1 90.75 353 LEU B CA 1
ATOM 6853 C C . LEU B 1 353 ? -7.625 11.758 -20.188 1 90.75 353 LEU B C 1
ATOM 6855 O O . LEU B 1 353 ? -7.211 10.906 -19.391 1 90.75 353 LEU B O 1
ATOM 6859 N N . ASN B 1 354 ? -8.828 12.039 -20.375 1 87.38 354 ASN B N 1
ATOM 6860 C CA . ASN B 1 354 ? -9.836 11.344 -19.594 1 87.38 354 ASN B CA 1
ATOM 6861 C C . ASN B 1 354 ? -9.812 9.844 -19.875 1 87.38 354 ASN B C 1
ATOM 6863 O O . ASN B 1 354 ? -9.922 9.039 -18.938 1 87.38 354 ASN B O 1
ATOM 6867 N N . SER B 1 355 ? -9.695 9.469 -21.047 1 88.38 355 SER B N 1
ATOM 6868 C CA . SER B 1 355 ? -9.602 8.055 -21.406 1 88.38 355 SER B CA 1
ATOM 6869 C C . SER B 1 355 ? -8.289 7.449 -20.906 1 88.38 355 SER B C 1
ATOM 6871 O O . SER B 1 355 ? -8.258 6.301 -20.469 1 88.38 355 SER B O 1
ATOM 6873 N N . TRP B 1 356 ? -7.297 8.273 -21 1 89.69 356 TRP B N 1
ATOM 6874 C CA . TRP B 1 356 ? -5.941 7.859 -20.656 1 89.69 356 TRP B CA 1
ATOM 6875 C C . TRP B 1 356 ? -5.828 7.559 -19.156 1 89.69 356 TRP B C 1
ATOM 6877 O O . TRP B 1 356 ? -5.109 6.641 -18.766 1 89.69 356 TRP B O 1
ATOM 6887 N N . THR B 1 357 ? -6.562 8.258 -18.344 1 85.31 357 THR B N 1
ATOM 6888 C CA . THR B 1 357 ? -6.469 8.148 -16.891 1 85.31 357 THR B CA 1
ATOM 6889 C C . THR B 1 357 ? -7.406 7.055 -16.375 1 85.31 357 THR B C 1
ATOM 6891 O O . THR B 1 357 ? -7.297 6.629 -15.219 1 85.31 357 THR B O 1
ATOM 6894 N N . ARG B 1 358 ? -8.219 6.539 -17.219 1 79.5 358 ARG B N 1
ATOM 6895 C CA . ARG B 1 358 ? -9.18 5.523 -16.797 1 79.5 358 ARG B CA 1
ATOM 6896 C C . ARG B 1 358 ? -8.523 4.152 -16.703 1 79.5 358 ARG B C 1
ATOM 6898 O O . ARG B 1 358 ? -9.062 3.246 -16.062 1 79.5 358 ARG B O 1
ATOM 6905 N N . PHE B 1 359 ? -7.453 4.016 -17.422 1 75.69 359 PHE B N 1
ATOM 6906 C CA . PHE B 1 359 ? -6.762 2.734 -17.344 1 75.69 359 PHE B CA 1
ATOM 6907 C C . PHE B 1 359 ? -6.219 2.49 -15.945 1 75.69 359 PHE B C 1
ATOM 6909 O O . PHE B 1 359 ? -5.656 3.396 -15.328 1 75.69 359 PHE B O 1
ATOM 6916 N N . ASP B 1 360 ? -6.645 1.173 -15.43 1 66.38 360 ASP B N 1
ATOM 6917 C CA . ASP B 1 360 ? -6.062 0.791 -14.148 1 66.38 360 ASP B CA 1
ATOM 6918 C C . ASP B 1 360 ? -4.574 0.469 -14.297 1 66.38 360 ASP B C 1
ATOM 6920 O O . ASP B 1 360 ? -4.207 -0.459 -15.016 1 66.38 360 ASP B O 1
ATOM 6924 N N . GLY B 1 361 ? -3.691 1.352 -13.961 1 68.56 361 GLY B N 1
ATOM 6925 C CA . GLY B 1 361 ? -2.262 1.1 -14.039 1 68.56 361 GLY B CA 1
ATOM 6926 C C . GLY B 1 361 ? -1.658 1.485 -15.375 1 68.56 361 GLY B C 1
ATOM 6927 O O . GLY B 1 361 ? -2.312 2.133 -16.203 1 68.56 361 GLY B O 1
ATOM 6928 N N . SER B 1 362 ? -0.448 1.056 -15.633 1 79.69 362 SER B N 1
ATOM 6929 C CA . SER B 1 362 ? 0.286 1.516 -16.812 1 79.69 362 SER B CA 1
ATOM 6930 C C . SER B 1 362 ? 0.322 0.444 -17.891 1 79.69 362 SER B C 1
ATOM 6932 O O . SER B 1 362 ? 0.793 0.693 -19 1 79.69 362 SER B O 1
ATOM 6934 N N . LYS B 1 363 ? -0.263 -0.709 -17.547 1 79.56 363 LYS B N 1
ATOM 6935 C CA . LYS B 1 363 ? -0.175 -1.829 -18.484 1 79.56 363 LYS B CA 1
ATOM 6936 C C . LYS B 1 363 ? -0.793 -1.472 -19.828 1 79.56 363 LYS B C 1
ATOM 6938 O O . LYS B 1 363 ? -0.174 -1.676 -20.875 1 79.56 363 LYS B O 1
ATOM 6943 N N . GLN B 1 364 ? -1.902 -0.972 -19.797 1 84.06 364 GLN B N 1
ATOM 6944 C CA . GLN B 1 364 ? -2.594 -0.604 -21.031 1 84.06 364 GLN B CA 1
ATOM 6945 C C . GLN B 1 364 ? -1.881 0.543 -21.734 1 84.06 364 GLN B C 1
ATOM 6947 O O . GLN B 1 364 ? -1.785 0.555 -22.969 1 84.06 364 GLN B O 1
ATOM 6952 N N . ARG B 1 365 ? -1.479 1.439 -21 1 91.38 365 ARG B N 1
ATOM 6953 C CA . ARG B 1 365 ? -0.75 2.557 -21.594 1 91.38 365 ARG B CA 1
ATOM 6954 C C . ARG B 1 365 ? 0.531 2.078 -22.266 1 91.38 365 ARG B C 1
ATOM 6956 O O . ARG B 1 365 ? 0.883 2.551 -23.344 1 91.38 365 ARG B O 1
ATOM 6963 N N . ILE B 1 366 ? 1.182 1.173 -21.641 1 89.25 366 ILE B N 1
ATOM 6964 C CA . ILE B 1 366 ? 2.4 0.599 -22.203 1 89.25 366 ILE B CA 1
ATOM 6965 C C . ILE B 1 366 ? 2.078 -0.119 -23.516 1 89.25 366 ILE B C 1
ATOM 6967 O O . ILE B 1 366 ? 2.803 0.024 -24.5 1 89.25 366 ILE B O 1
ATOM 6971 N N . ASN B 1 367 ? 1.052 -0.792 -23.531 1 84.69 367 ASN B N 1
ATOM 6972 C CA . ASN B 1 367 ? 0.642 -1.491 -24.734 1 84.69 367 ASN B CA 1
ATOM 6973 C C . ASN B 1 367 ? 0.349 -0.517 -25.875 1 84.69 367 ASN B C 1
ATOM 6975 O O . ASN B 1 367 ? 0.738 -0.757 -27.016 1 84.69 367 ASN B O 1
ATOM 6979 N N . ILE B 1 368 ? -0.31 0.484 -25.547 1 91.25 368 ILE B N 1
ATOM 6980 C CA . ILE B 1 368 ? -0.638 1.501 -26.547 1 91.25 368 ILE B CA 1
ATOM 6981 C C . ILE B 1 368 ? 0.646 2.133 -27.078 1 91.25 368 ILE B C 1
ATOM 6983 O O . ILE B 1 368 ? 0.785 2.346 -28.281 1 91.25 368 ILE B O 1
ATOM 6987 N N . MET B 1 369 ? 1.528 2.377 -26.203 1 93.56 369 MET B N 1
ATOM 6988 C CA . MET B 1 369 ? 2.787 3.006 -26.578 1 93.56 369 MET B CA 1
ATOM 6989 C C . MET B 1 369 ? 3.617 2.072 -27.453 1 93.56 369 MET B C 1
ATOM 6991 O O . MET B 1 369 ? 4.305 2.52 -28.375 1 93.56 369 MET B O 1
ATOM 6995 N N . TRP B 1 370 ? 3.598 0.83 -27.156 1 88.81 370 TRP B N 1
ATOM 6996 C CA . TRP B 1 370 ? 4.285 -0.138 -28 1 88.81 370 TRP B CA 1
ATOM 6997 C C . TRP B 1 370 ? 3.711 -0.135 -29.422 1 88.81 370 TRP B C 1
ATOM 6999 O O . TRP B 1 370 ? 4.457 -0.157 -30.391 1 88.81 370 TRP B O 1
ATOM 7009 N N . LYS B 1 371 ? 2.449 -0.128 -29.531 1 89.25 371 LYS B N 1
ATOM 7010 C CA . LYS B 1 371 ? 1.796 -0.08 -30.828 1 89.25 371 LYS B CA 1
ATOM 7011 C C . LYS B 1 371 ? 2.166 1.194 -31.578 1 89.25 371 LYS B C 1
ATOM 7013 O O . LYS B 1 371 ? 2.432 1.155 -32.781 1 89.25 371 LYS B O 1
ATOM 7018 N N . ALA B 1 372 ? 2.121 2.281 -30.844 1 93.38 372 ALA B N 1
ATOM 7019 C CA . ALA B 1 372 ? 2.516 3.553 -31.438 1 93.38 372 ALA B CA 1
ATOM 7020 C C . ALA B 1 372 ? 3.957 3.502 -31.938 1 93.38 372 ALA B C 1
ATOM 7022 O O . ALA B 1 372 ? 4.27 4.012 -33 1 93.38 372 ALA B O 1
ATOM 7023 N N . LEU B 1 373 ? 4.789 2.875 -31.172 1 91.56 373 LEU B N 1
ATOM 7024 C CA . LEU B 1 373 ? 6.203 2.791 -31.531 1 91.56 373 LEU B CA 1
ATOM 7025 C C . LEU B 1 373 ? 6.395 1.936 -32.781 1 91.56 373 LEU B C 1
ATOM 7027 O O . LEU B 1 373 ? 7.246 2.236 -33.625 1 91.56 373 LEU B O 1
ATOM 7031 N N . GLU B 1 374 ? 5.621 0.941 -32.875 1 87.25 374 GLU B N 1
ATOM 7032 C CA . GLU B 1 374 ? 5.676 0.111 -34.062 1 87.25 374 GLU B CA 1
ATOM 7033 C C . GLU B 1 374 ? 5.281 0.906 -35.312 1 87.25 374 GLU B C 1
ATOM 7035 O O . GLU B 1 374 ? 5.918 0.789 -36.375 1 87.25 374 GLU B O 1
ATOM 7040 N N . LYS B 1 375 ? 4.309 1.611 -35.156 1 90.75 375 LYS B N 1
ATOM 7041 C CA . LYS B 1 375 ? 3.906 2.486 -36.25 1 90.75 375 LYS B CA 1
ATOM 7042 C C . LYS B 1 375 ? 5.004 3.494 -36.594 1 90.75 375 LYS B C 1
ATOM 7044 O O . LYS B 1 375 ? 5.27 3.766 -37.75 1 90.75 375 LYS B O 1
ATOM 7049 N N . TYR B 1 376 ? 5.512 4.02 -35.562 1 92.88 376 TYR B N 1
ATOM 7050 C CA . TYR B 1 376 ? 6.613 4.961 -35.75 1 92.88 376 TYR B CA 1
ATOM 7051 C C . TYR B 1 376 ? 7.77 4.316 -36.5 1 92.88 376 TYR B C 1
ATOM 7053 O O . TYR B 1 376 ? 8.336 4.926 -37.406 1 92.88 376 TYR B O 1
ATOM 7061 N N . LYS B 1 377 ? 8.125 3.117 -36.156 1 88.56 377 LYS B N 1
ATOM 7062 C CA . LYS B 1 377 ? 9.219 2.402 -36.781 1 88.56 377 LYS B CA 1
ATOM 7063 C C . LYS B 1 377 ? 8.93 2.16 -38.281 1 88.56 377 LYS B C 1
ATOM 7065 O O . LYS B 1 377 ? 9.844 2.201 -39.094 1 88.56 377 LYS B O 1
ATOM 7070 N N . ASN B 1 378 ? 7.762 1.964 -38.5 1 86.44 378 ASN B N 1
ATOM 7071 C CA . ASN B 1 378 ? 7.379 1.705 -39.875 1 86.44 378 ASN B CA 1
ATOM 7072 C C . ASN B 1 378 ? 7.488 2.965 -40.75 1 86.44 378 ASN B C 1
ATOM 7074 O O . ASN B 1 378 ? 7.676 2.879 -41.938 1 86.44 378 ASN B O 1
ATOM 7078 N N . GLU B 1 379 ? 7.32 4.047 -40.094 1 82.94 379 GLU B N 1
ATOM 7079 C CA . GLU B 1 379 ? 7.324 5.305 -40.844 1 82.94 379 GLU B CA 1
ATOM 7080 C C . GLU B 1 379 ? 8.734 5.891 -40.938 1 82.94 379 GLU B C 1
ATOM 7082 O O . GLU B 1 379 ? 8.977 6.828 -41.688 1 82.94 379 GLU B O 1
ATOM 7087 N N . GLN B 1 380 ? 9.539 5.453 -39.875 1 75.31 380 GLN B N 1
ATOM 7088 C CA . GLN B 1 380 ? 10.891 5.996 -39.844 1 75.31 380 GLN B CA 1
ATOM 7089 C C . GLN B 1 380 ? 11.922 4.922 -40.188 1 75.31 380 GLN B C 1
ATOM 7091 O O . GLN B 1 380 ? 11.617 3.729 -40.156 1 75.31 380 GLN B O 1
ATOM 7096 N N . ASP B 1 381 ? 13.148 5.379 -40.531 1 61.75 381 ASP B N 1
ATOM 7097 C CA . ASP B 1 381 ? 14.289 4.492 -40.781 1 61.75 381 ASP B CA 1
ATOM 7098 C C . ASP B 1 381 ? 14.734 3.814 -39.469 1 61.75 381 ASP B C 1
ATOM 7100 O O . ASP B 1 381 ? 14.492 4.332 -38.375 1 61.75 381 ASP B O 1
ATOM 7104 N N . SER B 1 382 ? 15.172 2.484 -39.375 1 57.41 382 SER B N 1
ATOM 7105 C CA . SER B 1 382 ? 15.422 1.451 -38.375 1 57.41 382 SER B CA 1
ATOM 7106 C C . SER B 1 382 ? 16.234 1.997 -37.219 1 57.41 382 SER B C 1
ATOM 7108 O O . SER B 1 382 ? 15.992 1.634 -36.062 1 57.41 382 SER B O 1
ATOM 7110 N N . ASP B 1 383 ? 17.359 2.795 -37.5 1 58.31 383 ASP B N 1
ATOM 7111 C CA . ASP B 1 383 ? 18.328 3.049 -36.438 1 58.31 383 ASP B CA 1
ATOM 7112 C C . ASP B 1 383 ? 18.062 4.379 -35.719 1 58.31 383 ASP B C 1
ATOM 7114 O O . ASP B 1 383 ? 18.641 5.402 -36.094 1 58.31 383 ASP B O 1
ATOM 7118 N N . ASN B 1 384 ? 16.844 4.48 -35.031 1 77.69 384 ASN B N 1
ATOM 7119 C CA . ASN B 1 384 ? 16.453 5.766 -34.469 1 77.69 384 ASN B CA 1
ATOM 7120 C C . ASN B 1 384 ? 16.609 5.789 -32.938 1 77.69 384 ASN B C 1
ATOM 7122 O O . ASN B 1 384 ? 16.156 4.875 -32.25 1 77.69 384 ASN B O 1
ATOM 7126 N N . GLU B 1 385 ? 17.578 6.613 -32.531 1 84.44 385 GLU B N 1
ATOM 7127 C CA . GLU B 1 385 ? 17.875 6.832 -31.125 1 84.44 385 GLU B CA 1
ATOM 7128 C C . GLU B 1 385 ? 16.594 6.973 -30.312 1 84.44 385 GLU B C 1
ATOM 7130 O O . GLU B 1 385 ? 16.531 6.539 -29.156 1 84.44 385 GLU B O 1
ATOM 7135 N N . ILE B 1 386 ? 15.586 7.363 -31 1 89.56 386 ILE B N 1
ATOM 7136 C CA . ILE B 1 386 ? 14.305 7.562 -30.328 1 89.56 386 ILE B CA 1
ATOM 7137 C C . ILE B 1 386 ? 13.641 6.211 -30.078 1 89.56 386 ILE B C 1
ATOM 7139 O O . ILE B 1 386 ? 13.07 5.984 -29 1 89.56 386 ILE B O 1
ATOM 7143 N N . VAL B 1 387 ? 13.844 5.398 -31.047 1 89.75 387 VAL B N 1
ATOM 7144 C CA . VAL B 1 387 ? 13.242 4.078 -30.922 1 89.75 387 VAL B CA 1
ATOM 7145 C C . VAL B 1 387 ? 13.883 3.326 -29.766 1 89.75 387 VAL B C 1
ATOM 7147 O O . VAL B 1 387 ? 13.18 2.807 -28.891 1 89.75 387 VAL B O 1
ATOM 7150 N N . THR B 1 388 ? 15.188 3.367 -29.734 1 86.88 388 THR B N 1
ATOM 7151 C CA . THR B 1 388 ? 15.914 2.678 -28.688 1 86.88 388 THR B CA 1
ATOM 7152 C C . THR B 1 388 ? 15.562 3.27 -27.312 1 86.88 388 THR B C 1
ATOM 7154 O O . THR B 1 388 ? 15.383 2.535 -26.344 1 86.88 388 THR B O 1
ATOM 7157 N N . LEU B 1 389 ? 15.422 4.535 -27.328 1 91 389 LEU B N 1
ATOM 7158 C CA . LEU B 1 389 ? 15.109 5.23 -26.078 1 91 389 LEU B CA 1
ATOM 7159 C C . LEU B 1 389 ? 13.727 4.844 -25.578 1 91 389 LEU B C 1
ATOM 7161 O O . LEU B 1 389 ? 13.578 4.488 -24.406 1 91 389 LEU B O 1
ATOM 7165 N N . VAL B 1 390 ? 12.773 4.855 -26.422 1 92.62 390 VAL B N 1
ATOM 7166 C CA . VAL B 1 390 ? 11.398 4.586 -26.031 1 92.62 390 VAL B CA 1
ATOM 7167 C C . VAL B 1 390 ? 11.25 3.115 -25.656 1 92.62 390 VAL B C 1
ATOM 7169 O O . VAL B 1 390 ? 10.57 2.787 -24.672 1 92.62 390 VAL B O 1
ATOM 7172 N N . GLU B 1 391 ? 11.953 2.277 -26.406 1 88.38 391 GLU B N 1
ATOM 7173 C CA . GLU B 1 391 ? 11.922 0.853 -26.094 1 88.38 391 GLU B CA 1
ATOM 7174 C C . GLU B 1 391 ? 12.469 0.589 -24.688 1 88.38 391 GLU B C 1
ATOM 7176 O O . GLU B 1 391 ? 11.875 -0.168 -23.922 1 88.38 391 GLU B O 1
ATOM 7181 N N . LYS B 1 392 ? 13.516 1.217 -24.375 1 86.31 392 LYS B N 1
ATOM 7182 C CA . LYS B 1 392 ? 14.125 1.036 -23.062 1 86.31 392 LYS B CA 1
ATOM 7183 C C . LYS B 1 392 ? 13.188 1.492 -21.953 1 86.31 392 LYS B C 1
ATOM 7185 O O . LYS B 1 392 ? 13.078 0.831 -20.922 1 86.31 392 LYS B O 1
ATOM 7190 N N . ILE B 1 393 ? 12.484 2.555 -22.188 1 90.94 393 ILE B N 1
ATOM 7191 C CA . ILE B 1 393 ? 11.57 3.094 -21.188 1 90.94 393 ILE B CA 1
ATOM 7192 C C . ILE B 1 393 ? 10.391 2.139 -21 1 90.94 393 ILE B C 1
ATOM 7194 O O . ILE B 1 393 ? 10.031 1.805 -19.859 1 90.94 393 ILE B O 1
ATOM 7198 N N . LEU B 1 394 ? 9.867 1.704 -22.094 1 89.25 394 LEU B N 1
ATOM 7199 C CA . LEU B 1 394 ? 8.688 0.853 -22.047 1 89.25 394 LEU B CA 1
ATOM 7200 C C . LEU B 1 394 ? 9 -0.473 -21.359 1 89.25 394 LEU B C 1
ATOM 7202 O O . LEU B 1 394 ? 8.148 -1.049 -20.688 1 89.25 394 LEU B O 1
ATOM 7206 N N . MET B 1 395 ? 10.172 -0.864 -21.484 1 81.19 395 MET B N 1
ATOM 7207 C CA . MET B 1 395 ? 10.57 -2.154 -20.922 1 81.19 395 MET B CA 1
ATOM 7208 C C . MET B 1 395 ? 10.844 -2.039 -19.422 1 81.19 395 MET B C 1
ATOM 7210 O O . MET B 1 395 ? 10.633 -2.996 -18.672 1 81.19 395 MET B O 1
ATOM 7214 N N . SER B 1 396 ? 11.32 -0.891 -19.031 1 80.75 396 SER B N 1
ATOM 7215 C CA . SER B 1 396 ? 11.797 -0.789 -17.656 1 80.75 396 SER B CA 1
ATOM 7216 C C . SER B 1 396 ? 10.867 0.075 -16.812 1 80.75 396 SER B C 1
ATOM 7218 O O . SER B 1 396 ? 11.094 0.254 -15.617 1 80.75 396 SER B O 1
ATOM 7220 N N . PHE B 1 397 ? 9.742 0.544 -17.422 1 87.19 397 PHE B N 1
ATOM 7221 C CA . PHE B 1 397 ? 8.898 1.498 -16.719 1 87.19 397 PHE B CA 1
ATOM 7222 C C . PHE B 1 397 ? 8.172 0.825 -15.562 1 87.19 397 PHE B C 1
ATOM 7224 O O . PHE B 1 397 ? 7.637 -0.277 -15.711 1 87.19 397 PHE B O 1
ATOM 7231 N N . ARG B 1 398 ? 8.266 1.54 -14.422 1 82.94 398 ARG B N 1
ATOM 7232 C CA . ARG B 1 398 ? 7.508 1.155 -13.234 1 82.94 398 ARG B CA 1
ATOM 7233 C C . ARG B 1 398 ? 6.852 2.371 -12.586 1 82.94 398 ARG B C 1
ATOM 7235 O O . ARG B 1 398 ? 7.469 3.434 -12.484 1 82.94 398 ARG B O 1
ATOM 7242 N N . GLU B 1 399 ? 5.562 2.133 -12.344 1 87.56 399 GLU B N 1
ATOM 7243 C CA . GLU B 1 399 ? 4.91 3.203 -11.594 1 87.56 399 GLU B CA 1
ATOM 7244 C C . GLU B 1 399 ? 5.562 3.404 -10.227 1 87.56 399 GLU B C 1
ATOM 7246 O O . GLU B 1 399 ? 6.07 2.451 -9.633 1 87.56 399 GLU B O 1
ATOM 7251 N N . ASP B 1 400 ? 5.57 4.617 -9.883 1 88.56 400 ASP B N 1
ATOM 7252 C CA . ASP B 1 400 ? 6.164 4.938 -8.586 1 88.56 400 ASP B CA 1
ATOM 7253 C C . ASP B 1 400 ? 5.18 4.68 -7.453 1 88.56 400 ASP B C 1
ATOM 7255 O O . ASP B 1 400 ? 4.594 5.617 -6.906 1 88.56 400 ASP B O 1
ATOM 7259 N N . LYS B 1 401 ? 4.965 3.484 -7.191 1 91.56 401 LYS B N 1
ATOM 7260 C CA . LYS B 1 401 ? 4.117 3.029 -6.094 1 91.56 401 LYS B CA 1
ATOM 7261 C C . LYS B 1 401 ? 4.879 2.09 -5.16 1 91.56 401 LYS B C 1
ATOM 7263 O O . LYS B 1 401 ? 5.23 0.974 -5.551 1 91.56 401 LYS B O 1
ATOM 7268 N N . PHE B 1 402 ? 5.102 2.541 -4.039 1 92.12 402 PHE B N 1
ATOM 7269 C CA . PHE B 1 402 ? 5.898 1.763 -3.096 1 92.12 402 PHE B CA 1
ATOM 7270 C C . PHE B 1 402 ? 5.273 1.788 -1.707 1 92.12 402 PHE B C 1
ATOM 7272 O O . PHE B 1 402 ? 4.344 2.557 -1.454 1 92.12 402 PHE B O 1
ATOM 7279 N N . PHE B 1 403 ? 5.656 0.893 -0.928 1 91.62 403 PHE B N 1
ATOM 7280 C CA . PHE B 1 403 ? 5.172 0.881 0.447 1 91.62 403 PHE B CA 1
ATOM 7281 C C . PHE B 1 403 ? 6.285 0.488 1.41 1 91.62 403 PHE B C 1
ATOM 7283 O O . PHE B 1 403 ? 7.305 -0.071 0.995 1 91.62 403 PHE B O 1
ATOM 7290 N N . GLU B 1 404 ? 6.137 0.91 2.621 1 88.81 404 GLU B N 1
ATOM 7291 C CA . GLU B 1 404 ? 7.051 0.605 3.719 1 88.81 404 GLU B CA 1
ATOM 7292 C C . GLU B 1 404 ? 6.285 0.178 4.969 1 88.81 404 GLU B C 1
ATOM 7294 O O . GLU B 1 404 ? 5.105 0.498 5.121 1 88.81 404 GLU B O 1
ATOM 7299 N N . ILE B 1 405 ? 6.98 -0.586 5.652 1 86.69 405 ILE B N 1
ATOM 7300 C CA . ILE B 1 405 ? 6.441 -1.025 6.934 1 86.69 405 ILE B CA 1
ATOM 7301 C C . ILE B 1 405 ? 7.352 -0.555 8.062 1 86.69 405 ILE B C 1
ATOM 7303 O O . ILE B 1 405 ? 8.57 -0.737 8.008 1 86.69 405 ILE B O 1
ATOM 7307 N N . ASP B 1 406 ? 6.695 0.065 9.016 1 82.31 406 ASP B N 1
ATOM 7308 C CA . ASP B 1 406 ? 7.449 0.549 10.172 1 82.31 406 ASP B CA 1
ATOM 7309 C C . ASP B 1 406 ? 6.574 0.581 11.422 1 82.31 406 ASP B C 1
ATOM 7311 O O . ASP B 1 406 ? 5.516 1.213 11.43 1 82.31 406 ASP B O 1
ATOM 7315 N N . ASN B 1 407 ? 7.023 -0.087 12.461 1 78.69 407 ASN B N 1
ATOM 7316 C CA . ASN B 1 407 ? 6.383 -0.065 13.766 1 78.69 407 ASN B CA 1
ATOM 7317 C C . ASN B 1 407 ? 4.895 -0.393 13.672 1 78.69 407 ASN B C 1
ATOM 7319 O O . ASN B 1 407 ? 4.055 0.367 14.156 1 78.69 407 ASN B O 1
ATOM 7323 N N . GLY B 1 408 ? 4.574 -1.391 12.984 1 78.44 408 GLY B N 1
ATOM 7324 C CA . GLY B 1 408 ? 3.207 -1.877 12.93 1 78.44 408 GLY B CA 1
ATOM 7325 C C . GLY B 1 408 ? 2.32 -1.05 12.016 1 78.44 408 GLY B C 1
ATOM 7326 O O . GLY B 1 408 ? 1.093 -1.107 12.117 1 78.44 408 GLY B O 1
ATOM 7327 N N . ARG B 1 409 ? 2.873 -0.257 11.164 1 88.44 409 ARG B N 1
ATOM 7328 C CA . ARG B 1 409 ? 2.117 0.56 10.219 1 88.44 409 ARG B CA 1
ATOM 7329 C C . ARG B 1 409 ? 2.625 0.36 8.797 1 88.44 409 ARG B C 1
ATOM 7331 O O . ARG B 1 409 ? 3.812 0.106 8.586 1 88.44 409 ARG B O 1
ATOM 7338 N N . MET B 1 410 ? 1.796 0.452 7.945 1 90.5 410 MET B N 1
ATOM 7339 C CA . MET B 1 410 ? 2.131 0.403 6.523 1 90.5 410 MET B CA 1
ATOM 7340 C C . MET B 1 410 ? 1.946 1.771 5.875 1 90.5 410 MET B C 1
ATOM 7342 O O . MET B 1 410 ? 0.916 2.418 6.062 1 90.5 410 MET B O 1
ATOM 7346 N N . TYR B 1 411 ? 2.9 2.195 5.223 1 92.56 411 TYR B N 1
ATOM 7347 C CA . TYR B 1 411 ? 2.898 3.461 4.496 1 92.56 411 TYR B CA 1
ATOM 7348 C C . TYR B 1 411 ? 2.939 3.227 2.992 1 92.56 411 TYR B C 1
ATOM 7350 O O . TYR B 1 411 ? 3.959 2.787 2.453 1 92.56 411 TYR B O 1
ATOM 7358 N N . MET B 1 412 ? 1.882 3.502 2.359 1 94.12 412 MET B N 1
ATOM 7359 C CA . MET B 1 412 ? 1.818 3.381 0.906 1 94.12 412 MET B CA 1
ATOM 7360 C C . MET B 1 412 ? 1.946 4.746 0.239 1 94.12 412 MET B C 1
ATOM 7362 O O . MET B 1 412 ? 1.219 5.68 0.581 1 94.12 412 MET B O 1
ATOM 7366 N N . THR B 1 413 ? 2.811 4.891 -0.636 1 93.5 413 THR B N 1
ATOM 7367 C CA . THR B 1 413 ? 3.027 6.133 -1.368 1 93.5 413 THR B CA 1
ATOM 7368 C C . THR B 1 413 ? 2.871 5.91 -2.869 1 93.5 413 THR B C 1
ATOM 7370 O O . THR B 1 413 ? 3.467 4.988 -3.432 1 93.5 413 THR B O 1
ATOM 7373 N N . LEU B 1 414 ? 2.025 6.68 -3.502 1 92.81 414 LEU B N 1
ATOM 7374 C CA . LEU B 1 414 ? 1.791 6.5 -4.93 1 92.81 414 LEU B CA 1
ATOM 7375 C C . LEU B 1 414 ? 1.989 7.812 -5.68 1 92.81 414 LEU B C 1
ATOM 7377 O O . LEU B 1 414 ? 1.535 8.867 -5.227 1 92.81 414 LEU B O 1
ATOM 7381 N N . GLY B 1 415 ? 2.775 7.719 -6.68 1 89.06 415 GLY B N 1
ATOM 7382 C CA . GLY B 1 415 ? 2.875 8.828 -7.613 1 89.06 415 GLY B CA 1
ATOM 7383 C C . GLY B 1 415 ? 1.678 8.945 -8.539 1 89.06 415 GLY B C 1
ATOM 7384 O O . GLY B 1 415 ? 1.24 7.949 -9.117 1 89.06 415 GLY B O 1
ATOM 7385 N N . LEU B 1 416 ? 1.108 10.117 -8.625 1 88.12 416 LEU B N 1
ATOM 7386 C CA . LEU B 1 416 ? -0.084 10.391 -9.422 1 88.12 416 LEU B CA 1
ATOM 7387 C C . LEU B 1 416 ? 0.203 11.438 -10.492 1 88.12 416 LEU B C 1
ATOM 7389 O O . LEU B 1 416 ? 1.089 12.281 -10.32 1 88.12 416 LEU B O 1
ATOM 7393 N N . PRO B 1 417 ? -0.552 11.266 -11.609 1 86.88 417 PRO B N 1
ATOM 7394 C CA . PRO B 1 417 ? -0.386 12.305 -12.633 1 86.88 417 PRO B CA 1
ATOM 7395 C C . PRO B 1 417 ? -0.918 13.664 -12.188 1 86.88 417 PRO B C 1
ATOM 7397 O O . PRO B 1 417 ? -1.761 13.734 -11.289 1 86.88 417 PRO B O 1
ATOM 7400 N N . VAL B 1 418 ? -0.458 14.742 -12.812 1 83.88 418 VAL B N 1
ATOM 7401 C CA . VAL B 1 418 ? -0.816 16.109 -12.422 1 83.88 418 VAL B CA 1
ATOM 7402 C C . VAL B 1 418 ? -1.734 16.719 -13.477 1 83.88 418 VAL B C 1
ATOM 7404 O O . VAL B 1 418 ? -2.279 17.812 -13.273 1 83.88 418 VAL B O 1
ATOM 7407 N N . GLY B 1 419 ? -1.938 16.062 -14.547 1 84.12 419 GLY B N 1
ATOM 7408 C CA . GLY B 1 419 ? -2.797 16.594 -15.594 1 84.12 419 GLY B CA 1
ATOM 7409 C C . GLY B 1 419 ? -2.061 16.875 -16.891 1 84.12 419 GLY B C 1
ATOM 7410 O O . GLY B 1 419 ? -1.277 16.031 -17.359 1 84.12 419 GLY B O 1
ATOM 7411 N N . ILE B 1 420 ? -2.375 17.969 -17.516 1 85.75 420 ILE B N 1
ATOM 7412 C CA . ILE B 1 420 ? -1.752 18.359 -18.766 1 85.75 420 ILE B CA 1
ATOM 7413 C C . ILE B 1 420 ? -0.555 19.266 -18.5 1 85.75 420 ILE B C 1
ATOM 7415 O O . ILE B 1 420 ? -0.681 20.281 -17.797 1 85.75 420 ILE B O 1
ATOM 7419 N N . ILE B 1 421 ? 0.591 18.953 -19.016 1 84 421 ILE B N 1
ATOM 7420 C CA . ILE B 1 421 ? 1.839 19.672 -18.766 1 84 421 ILE B CA 1
ATOM 7421 C C . ILE B 1 421 ? 2.434 20.156 -20.078 1 84 421 ILE B C 1
ATOM 7423 O O . ILE B 1 421 ? 2.547 19.391 -21.031 1 84 421 ILE B O 1
ATOM 7427 N N . PRO B 1 422 ? 2.787 21.375 -20.109 1 83.81 422 PRO B N 1
ATOM 7428 C CA . PRO B 1 422 ? 3.551 21.828 -21.281 1 83.81 422 PRO B CA 1
ATOM 7429 C C . PRO B 1 422 ? 5.012 21.391 -21.234 1 83.81 422 PRO B C 1
ATOM 7431 O O . PRO B 1 422 ? 5.621 21.359 -20.156 1 83.81 422 PRO B O 1
ATOM 7434 N N . ILE B 1 423 ? 5.555 20.984 -22.359 1 84.5 423 ILE B N 1
ATOM 7435 C CA . ILE B 1 423 ? 6.953 20.578 -22.422 1 84.5 423 ILE B CA 1
ATOM 7436 C C . ILE B 1 423 ? 7.57 21.047 -23.734 1 84.5 423 ILE B C 1
ATOM 7438 O O . ILE B 1 423 ? 6.957 20.906 -24.797 1 84.5 423 ILE B O 1
ATOM 7442 N N . ALA B 1 424 ? 8.688 21.703 -23.609 1 83.75 424 ALA B N 1
ATOM 7443 C CA . ALA B 1 424 ? 9.5 22.031 -24.781 1 83.75 424 ALA B CA 1
ATOM 7444 C C . ALA B 1 424 ? 10.562 20.969 -25.016 1 83.75 424 ALA B C 1
ATOM 7446 O O . ALA B 1 424 ? 11.367 20.672 -24.125 1 83.75 424 ALA B O 1
ATOM 7447 N N . ILE B 1 425 ? 10.531 20.391 -26.188 1 88.38 425 ILE B N 1
ATOM 7448 C CA . ILE B 1 425 ? 11.492 19.344 -26.5 1 88.38 425 ILE B CA 1
ATOM 7449 C C . ILE B 1 425 ? 12.711 19.953 -27.188 1 88.38 425 ILE B C 1
ATOM 7451 O O . ILE B 1 425 ? 12.641 20.344 -28.359 1 88.38 425 ILE B O 1
ATOM 7455 N N . ASN B 1 426 ? 13.758 19.953 -26.469 1 83.62 426 ASN B N 1
ATOM 7456 C CA . ASN B 1 426 ? 15.016 20.469 -27 1 83.62 426 ASN B CA 1
ATOM 7457 C C . ASN B 1 426 ? 16.078 19.375 -27.078 1 83.62 426 ASN B C 1
ATOM 7459 O O . ASN B 1 426 ? 17.016 19.469 -27.859 1 83.62 426 ASN B O 1
ATOM 7463 N N . TYR B 1 427 ? 15.945 18.375 -26.25 1 84.75 427 TYR B N 1
ATOM 7464 C CA . TYR B 1 427 ? 16.891 17.266 -26.172 1 84.75 427 TYR B CA 1
ATOM 7465 C C . TYR B 1 427 ? 16.156 15.93 -26.016 1 84.75 427 TYR B C 1
ATOM 7467 O O . TYR B 1 427 ? 14.945 15.898 -25.812 1 84.75 427 TYR B O 1
ATOM 7475 N N . LEU B 1 428 ? 16.922 14.93 -26.188 1 86.88 428 LEU B N 1
ATOM 7476 C CA . LEU B 1 428 ? 16.375 13.586 -26.047 1 86.88 428 LEU B CA 1
ATOM 7477 C C . LEU B 1 428 ? 15.875 13.336 -24.625 1 86.88 428 LEU B C 1
ATOM 7479 O O . LEU B 1 428 ? 14.93 12.57 -24.422 1 86.88 428 LEU B O 1
ATOM 7483 N N . ASP B 1 429 ? 16.484 14.031 -23.688 1 88.06 429 ASP B N 1
ATOM 7484 C CA . ASP B 1 429 ? 16.078 13.883 -22.297 1 88.06 429 ASP B CA 1
ATOM 7485 C C . ASP B 1 429 ? 14.633 14.352 -22.094 1 88.06 429 ASP B C 1
ATOM 7487 O O . ASP B 1 429 ? 13.914 13.828 -21.25 1 88.06 429 ASP B O 1
ATOM 7491 N N . ASP B 1 430 ? 14.289 15.289 -22.922 1 87.69 430 ASP B N 1
ATOM 7492 C CA . ASP B 1 430 ? 12.922 15.805 -22.828 1 87.69 430 ASP B CA 1
ATOM 7493 C C . ASP B 1 430 ? 11.922 14.773 -23.344 1 87.69 430 ASP B C 1
ATOM 7495 O O . ASP B 1 430 ? 10.812 14.664 -22.812 1 87.69 430 ASP B O 1
ATOM 7499 N N . VAL B 1 431 ? 12.375 14.07 -24.344 1 91.5 431 VAL B N 1
ATOM 7500 C CA . VAL B 1 431 ? 11.531 13.008 -24.875 1 91.5 431 VAL B CA 1
ATOM 7501 C C . VAL B 1 431 ? 11.336 11.922 -23.828 1 91.5 431 VAL B C 1
ATOM 7503 O O . VAL B 1 431 ? 10.219 11.43 -23.625 1 91.5 431 VAL B O 1
ATOM 7506 N N . GLN B 1 432 ? 12.406 11.641 -23.156 1 93.5 432 GLN B N 1
ATOM 7507 C CA . GLN B 1 432 ? 12.344 10.648 -22.094 1 93.5 432 GLN B CA 1
ATOM 7508 C C . GLN B 1 432 ? 11.344 11.07 -21 1 93.5 432 GLN B C 1
ATOM 7510 O O . GLN B 1 432 ? 10.508 10.273 -20.578 1 93.5 432 GLN B O 1
ATOM 7515 N N . LYS B 1 433 ? 11.438 12.297 -20.672 1 90.19 433 LYS B N 1
ATOM 7516 C CA . LYS B 1 433 ? 10.547 12.828 -19.641 1 90.19 433 LYS B CA 1
ATOM 7517 C C . LYS B 1 433 ? 9.094 12.773 -20.078 1 90.19 433 LYS B C 1
ATOM 7519 O O . LYS B 1 433 ? 8.211 12.398 -19.312 1 90.19 433 LYS B O 1
ATOM 7524 N N . MET B 1 434 ? 8.914 13.102 -21.297 1 92 434 MET B N 1
ATOM 7525 C CA . MET B 1 434 ? 7.555 13.117 -21.828 1 92 434 MET B CA 1
ATOM 7526 C C . MET B 1 434 ? 6.953 11.719 -21.828 1 92 434 MET B C 1
ATOM 7528 O O . MET B 1 434 ? 5.812 11.523 -21.391 1 92 434 MET B O 1
ATOM 7532 N N . ILE B 1 435 ? 7.754 10.773 -22.281 1 95.38 435 ILE B N 1
ATOM 7533 C CA . ILE B 1 435 ? 7.262 9.406 -22.391 1 95.38 435 ILE B CA 1
ATOM 7534 C C . ILE B 1 435 ? 6.941 8.852 -21 1 95.38 435 ILE B C 1
ATOM 7536 O O . ILE B 1 435 ? 5.875 8.273 -20.797 1 95.38 435 ILE B O 1
ATOM 7540 N N . LYS B 1 436 ? 7.824 9.055 -20.109 1 93.12 436 LYS B N 1
ATOM 7541 C CA . LYS B 1 436 ? 7.59 8.594 -18.734 1 93.12 436 LYS B CA 1
ATOM 7542 C C . LYS B 1 436 ? 6.359 9.266 -18.141 1 93.12 436 LYS B C 1
ATOM 7544 O O . LYS B 1 436 ? 5.543 8.602 -17.484 1 93.12 436 LYS B O 1
ATOM 7549 N N . SER B 1 437 ? 6.266 10.539 -18.422 1 91.56 437 SER B N 1
ATOM 7550 C CA . SER B 1 437 ? 5.125 11.305 -17.922 1 91.56 437 SER B CA 1
ATOM 7551 C C . SER B 1 437 ? 3.814 10.773 -18.5 1 91.56 437 SER B C 1
ATOM 7553 O O . SER B 1 437 ? 2.82 10.664 -17.781 1 91.56 437 SER B O 1
ATOM 7555 N N . LEU B 1 438 ? 3.809 10.469 -19.766 1 94.06 438 LEU B N 1
ATOM 7556 C CA . LEU B 1 438 ? 2.625 9.914 -20.406 1 94.06 438 LEU B CA 1
ATOM 7557 C C . LEU B 1 438 ? 2.246 8.578 -19.781 1 94.06 438 LEU B C 1
ATOM 7559 O O . LEU B 1 438 ? 1.063 8.297 -19.562 1 94.06 438 LEU B O 1
ATOM 7563 N N . LEU B 1 439 ? 3.252 7.816 -19.484 1 93.69 439 LEU B N 1
ATOM 7564 C CA . LEU B 1 439 ? 3 6.5 -18.906 1 93.69 439 LEU B CA 1
ATOM 7565 C C . LEU B 1 439 ? 2.428 6.613 -17.5 1 93.69 439 LEU B C 1
ATOM 7567 O O . LEU B 1 439 ? 1.692 5.734 -17.047 1 93.69 439 LEU B O 1
ATOM 7571 N N . ILE B 1 440 ? 2.73 7.66 -16.859 1 90.5 440 ILE B N 1
ATOM 7572 C CA . ILE B 1 440 ? 2.182 7.895 -15.531 1 90.5 440 ILE B CA 1
ATOM 7573 C C . ILE B 1 440 ? 0.703 8.266 -15.641 1 90.5 440 ILE B C 1
ATOM 7575 O O . ILE B 1 440 ? -0.08 7.992 -14.727 1 90.5 440 ILE B O 1
ATOM 7579 N N . GLY B 1 441 ? 0.364 8.898 -16.688 1 91.38 441 GLY B N 1
ATOM 7580 C CA . GLY B 1 441 ? -1.035 9.234 -16.891 1 91.38 441 GLY B CA 1
ATOM 7581 C C . GLY B 1 441 ? -1.25 10.703 -17.219 1 91.38 441 GLY B C 1
ATOM 7582 O O . GLY B 1 441 ? -2.389 11.172 -17.266 1 91.38 441 GLY B O 1
ATOM 7583 N N . ASN B 1 442 ? -0.161 11.445 -17.484 1 90.38 442 ASN B N 1
ATOM 7584 C CA . ASN B 1 442 ? -0.264 12.859 -17.828 1 90.38 442 ASN B CA 1
ATOM 7585 C C . ASN B 1 442 ? -0.507 13.055 -19.328 1 90.38 442 ASN B C 1
ATOM 7587 O O . ASN B 1 442 ? -0.416 12.102 -20.109 1 90.38 442 ASN B O 1
ATOM 7591 N N . GLY B 1 443 ? -0.917 14.273 -19.625 1 90.31 443 GLY B N 1
ATOM 7592 C CA . GLY B 1 443 ? -0.923 14.766 -20.984 1 90.31 443 GLY B CA 1
ATOM 7593 C C . GLY B 1 443 ? 0.087 15.867 -21.234 1 90.31 443 GLY B C 1
ATOM 7594 O O . GLY B 1 443 ? 0.577 16.484 -20.281 1 90.31 443 GLY B O 1
ATOM 7595 N N . HIS B 1 444 ? 0.403 16.016 -22.484 1 89.06 444 HIS B N 1
ATOM 7596 C CA . HIS B 1 444 ? 1.427 17.016 -22.766 1 89.06 444 HIS B CA 1
ATOM 7597 C C . HIS B 1 444 ? 1.036 17.891 -23.953 1 89.06 444 HIS B C 1
ATOM 7599 O O . HIS B 1 444 ? 0.5 17.391 -24.938 1 89.06 444 HIS B O 1
ATOM 7605 N N . ILE B 1 445 ? 1.28 19.125 -23.797 1 87.75 445 ILE B N 1
ATOM 7606 C CA . ILE B 1 445 ? 1.376 20.078 -24.906 1 87.75 445 ILE B CA 1
ATOM 7607 C C . ILE B 1 445 ? 2.842 20.297 -25.266 1 87.75 445 ILE B C 1
ATOM 7609 O O . ILE B 1 445 ? 3.617 20.812 -24.453 1 87.75 445 ILE B O 1
ATOM 7613 N N . VAL B 1 446 ? 3.133 19.906 -26.469 1 89 446 VAL B N 1
ATOM 7614 C CA . VAL B 1 446 ? 4.547 19.797 -26.812 1 89 446 VAL B CA 1
ATOM 7615 C C . VAL B 1 446 ? 4.926 20.906 -27.797 1 89 446 VAL B C 1
ATOM 7617 O O . VAL B 1 446 ? 4.254 21.109 -28.812 1 89 446 VAL B O 1
ATOM 7620 N N . SER B 1 447 ? 5.898 21.641 -27.391 1 87.31 447 SER B N 1
ATOM 7621 C CA . SER B 1 447 ? 6.559 22.547 -28.312 1 87.31 447 SER B CA 1
ATOM 7622 C C . SER B 1 447 ? 7.836 21.938 -28.875 1 87.31 447 SER B C 1
ATOM 7624 O O . SER B 1 447 ? 8.688 21.469 -28.125 1 87.31 447 SER B O 1
ATOM 7626 N N . ILE B 1 448 ? 7.871 21.781 -30.109 1 84.69 448 ILE B N 1
ATOM 7627 C CA . ILE B 1 448 ? 9 21.109 -30.75 1 84.69 448 ILE B CA 1
ATOM 7628 C C . ILE B 1 448 ? 9.898 22.141 -31.422 1 84.69 448 ILE B C 1
ATOM 7630 O O . ILE B 1 448 ? 9.414 23.062 -32.094 1 84.69 448 ILE B O 1
ATOM 7634 N N . ASN B 1 449 ? 11.062 21.875 -31.078 1 75.19 449 ASN B N 1
ATOM 7635 C CA . ASN B 1 449 ? 12.062 22.609 -31.844 1 75.19 449 ASN B CA 1
ATOM 7636 C C . ASN B 1 449 ? 12.148 22.141 -33.281 1 75.19 449 ASN B C 1
ATOM 7638 O O . ASN B 1 449 ? 12.102 20.938 -33.562 1 75.19 449 ASN B O 1
ATOM 7642 N N . GLU B 1 450 ? 12.242 22.938 -34.188 1 69.75 450 GLU B N 1
ATOM 7643 C CA . GLU B 1 450 ? 12.258 22.672 -35.625 1 69.75 450 GLU B CA 1
ATOM 7644 C C . GLU B 1 450 ? 13.367 21.688 -36 1 69.75 450 GLU B C 1
ATOM 7646 O O . GLU B 1 450 ? 13.273 21 -37.031 1 69.75 450 GLU B O 1
ATOM 7651 N N . ASN B 1 451 ? 14.281 21.469 -35.094 1 72.44 451 ASN B N 1
ATOM 7652 C CA . ASN B 1 451 ? 15.438 20.641 -35.406 1 72.44 451 ASN B CA 1
ATOM 7653 C C . ASN B 1 451 ? 15.188 19.172 -35.094 1 72.44 451 ASN B C 1
ATOM 7655 O O . ASN B 1 451 ? 16.062 18.328 -35.312 1 72.44 451 ASN B O 1
ATOM 7659 N N . PHE B 1 452 ? 13.961 18.891 -34.719 1 78.88 452 PHE B N 1
ATOM 7660 C CA . PHE B 1 452 ? 13.719 17.5 -34.312 1 78.88 452 PHE B CA 1
ATOM 7661 C C . PHE B 1 452 ? 12.477 16.953 -35 1 78.88 452 PHE B C 1
ATOM 7663 O O . PHE B 1 452 ? 11.492 16.625 -34.344 1 78.88 452 PHE B O 1
ATOM 7670 N N . PRO B 1 453 ? 12.656 16.75 -36.344 1 81.31 453 PRO B N 1
ATOM 7671 C CA . PRO B 1 453 ? 11.484 16.234 -37.062 1 81.31 453 PRO B CA 1
ATOM 7672 C C . PRO B 1 453 ? 11.055 14.852 -36.594 1 81.31 453 PRO B C 1
ATOM 7674 O O . PRO B 1 453 ? 9.875 14.508 -36.688 1 81.31 453 PRO B O 1
ATOM 7677 N N . GLN B 1 454 ? 11.961 14.156 -36.156 1 86.5 454 GLN B N 1
ATOM 7678 C CA . GLN B 1 454 ? 11.648 12.805 -35.688 1 86.5 454 GLN B CA 1
ATOM 7679 C C . GLN B 1 454 ? 10.734 12.828 -34.469 1 86.5 454 GLN B C 1
ATOM 7681 O O . GLN B 1 454 ? 9.922 11.922 -34.281 1 86.5 454 GLN B O 1
ATOM 7686 N N . VAL B 1 455 ? 10.852 13.828 -33.75 1 89.88 455 VAL B N 1
ATOM 7687 C CA . VAL B 1 455 ? 10.031 13.953 -32.562 1 89.88 455 VAL B CA 1
ATOM 7688 C C . VAL B 1 455 ? 8.602 14.336 -32.938 1 89.88 455 VAL B C 1
ATOM 7690 O O . VAL B 1 455 ? 7.645 13.883 -32.312 1 89.88 455 VAL B O 1
ATOM 7693 N N . LYS B 1 456 ? 8.57 15.141 -33.969 1 89.31 456 LYS B N 1
ATOM 7694 C CA . LYS B 1 456 ? 7.246 15.508 -34.469 1 89.31 456 LYS B CA 1
ATOM 7695 C C . LYS B 1 456 ? 6.449 14.273 -34.875 1 89.31 456 LYS B C 1
ATOM 7697 O O . LYS B 1 456 ? 5.273 14.133 -34.531 1 89.31 456 LYS B O 1
ATOM 7702 N N . LEU B 1 457 ? 7.074 13.461 -35.562 1 91.19 457 LEU B N 1
ATOM 7703 C CA . LEU B 1 457 ? 6.426 12.227 -36.031 1 91.19 457 LEU B CA 1
ATOM 7704 C C . LEU B 1 457 ? 6.016 11.375 -34.812 1 91.19 457 LEU B C 1
ATOM 7706 O O . LEU B 1 457 ? 4.941 10.766 -34.844 1 91.19 457 LEU B O 1
ATOM 7710 N N . LEU B 1 458 ? 6.906 11.258 -33.844 1 92.69 458 LEU B N 1
ATOM 7711 C CA . LEU B 1 458 ? 6.59 10.484 -32.656 1 92.69 458 LEU B CA 1
ATOM 7712 C C . LEU B 1 458 ? 5.324 11.008 -32 1 92.69 458 LEU B C 1
ATOM 7714 O O . LEU B 1 458 ? 4.441 10.227 -31.625 1 92.69 458 LEU B O 1
ATOM 7718 N N . ILE B 1 459 ? 5.199 12.281 -31.922 1 92.69 459 ILE B N 1
ATOM 7719 C CA . ILE B 1 459 ? 4.051 12.891 -31.266 1 92.69 459 ILE B CA 1
ATOM 7720 C C . ILE B 1 459 ? 2.783 12.609 -32.062 1 92.69 459 ILE B C 1
ATOM 7722 O O . ILE B 1 459 ? 1.732 12.305 -31.5 1 92.69 459 ILE B O 1
ATOM 7726 N N . GLU B 1 460 ? 2.93 12.68 -33.312 1 92.25 460 GLU B N 1
ATOM 7727 C CA . GLU B 1 460 ? 1.783 12.422 -34.188 1 92.25 460 GLU B CA 1
ATOM 7728 C C . GLU B 1 460 ? 1.294 10.984 -34.062 1 92.25 460 GLU B C 1
ATOM 7730 O O . GLU B 1 460 ? 0.088 10.742 -33.969 1 92.25 460 GLU B O 1
ATOM 7735 N N . VAL B 1 461 ? 2.217 10.156 -34.031 1 94.25 461 VAL B N 1
ATOM 7736 C CA . VAL B 1 461 ? 1.863 8.75 -33.906 1 94.25 461 VAL B CA 1
ATOM 7737 C C . VAL B 1 461 ? 1.245 8.484 -32.562 1 94.25 461 VAL B C 1
ATOM 7739 O O . VAL B 1 461 ? 0.29 7.715 -32.438 1 94.25 461 VAL B O 1
ATOM 7742 N N . LEU B 1 462 ? 1.772 9.039 -31.516 1 94.81 462 LEU B N 1
ATOM 7743 C CA . LEU B 1 462 ? 1.225 8.906 -30.172 1 94.81 462 LEU B CA 1
ATOM 7744 C C . LEU B 1 462 ? -0.187 9.477 -30.094 1 94.81 462 LEU B C 1
ATOM 7746 O O . LEU B 1 462 ? -1.085 8.859 -29.531 1 94.81 462 LEU B O 1
ATOM 7750 N N . GLU B 1 463 ? -0.284 10.609 -30.672 1 93.06 463 GLU B N 1
ATOM 7751 C CA . GLU B 1 463 ? -1.596 11.25 -30.719 1 93.06 463 GLU B CA 1
ATOM 7752 C C . GLU B 1 463 ? -2.617 10.367 -31.422 1 93.06 463 GLU B C 1
ATOM 7754 O O . GLU B 1 463 ? -3.734 10.18 -30.938 1 93.06 463 GLU B O 1
ATOM 7759 N N . ASP B 1 464 ? -2.221 9.773 -32.438 1 93.44 464 ASP B N 1
ATOM 7760 C CA . ASP B 1 464 ? -3.088 8.922 -33.25 1 93.44 464 ASP B CA 1
ATOM 7761 C C . ASP B 1 464 ? -3.473 7.656 -32.5 1 93.44 464 ASP B C 1
ATOM 7763 O O . ASP B 1 464 ? -4.531 7.074 -32.719 1 93.44 464 ASP B O 1
ATOM 7767 N N . SER B 1 465 ? -2.615 7.324 -31.656 1 93.5 465 SER B N 1
ATOM 7768 C CA . SER B 1 465 ? -2.865 6.098 -30.906 1 93.5 465 SER B CA 1
ATOM 7769 C C . SER B 1 465 ? -3.711 6.375 -29.656 1 93.5 465 SER B C 1
ATOM 7771 O O . SER B 1 465 ? -4.023 5.457 -28.891 1 93.5 465 SER B O 1
ATOM 7773 N N . GLY B 1 466 ? -3.992 7.625 -29.406 1 91.88 466 GLY B N 1
ATOM 7774 C CA . GLY B 1 466 ? -4.895 7.965 -28.312 1 91.88 466 GLY B CA 1
ATOM 7775 C C . GLY B 1 466 ? -4.18 8.562 -27.125 1 91.88 466 GLY B C 1
ATOM 7776 O O . GLY B 1 466 ? -4.812 8.875 -26.109 1 91.88 466 GLY B O 1
ATOM 7777 N N . ALA B 1 467 ? -2.859 8.703 -27.203 1 94.81 467 ALA B N 1
ATOM 7778 C CA . ALA B 1 467 ? -2.141 9.352 -26.109 1 94.81 467 ALA B CA 1
ATOM 7779 C C . ALA B 1 467 ? -2.484 10.836 -26.031 1 94.81 467 ALA B C 1
ATOM 7781 O O . ALA B 1 467 ? -2.691 11.484 -27.062 1 94.81 467 ALA B O 1
ATOM 7782 N N . PRO B 1 468 ? -2.576 11.383 -24.859 1 93.94 468 PRO B N 1
ATOM 7783 C CA . PRO B 1 468 ? -2.936 12.789 -24.703 1 93.94 468 PRO B CA 1
ATOM 7784 C C . PRO B 1 468 ? -1.753 13.727 -24.938 1 93.94 468 PRO B C 1
ATOM 7786 O O . PRO B 1 468 ? -1.29 14.383 -24 1 93.94 468 PRO B O 1
ATOM 7789 N N . VAL B 1 469 ? -1.344 13.844 -26.109 1 93.56 469 VAL B N 1
ATOM 7790 C CA . VAL B 1 469 ? -0.262 14.742 -26.5 1 93.56 469 VAL B CA 1
ATOM 7791 C C . VAL B 1 469 ? -0.688 15.555 -27.719 1 93.56 469 VAL B C 1
ATOM 7793 O O . VAL B 1 469 ? -1.48 15.086 -28.547 1 93.56 469 VAL B O 1
ATOM 7796 N N . THR B 1 470 ? -0.242 16.734 -27.75 1 90.19 470 THR B N 1
ATOM 7797 C CA . THR B 1 470 ? -0.52 17.594 -28.891 1 90.19 470 THR B CA 1
ATOM 7798 C C . THR B 1 470 ? 0.61 18.594 -29.109 1 90.19 470 THR B C 1
ATOM 7800 O O . THR B 1 470 ? 1.262 19.016 -28.141 1 90.19 470 THR B O 1
ATOM 7803 N N . ILE B 1 471 ? 0.813 18.906 -30.266 1 88.56 471 ILE B N 1
ATOM 7804 C CA . ILE B 1 471 ? 1.834 19.891 -30.594 1 88.56 471 ILE B CA 1
ATOM 7805 C C . ILE B 1 471 ? 1.223 21.297 -30.578 1 88.56 471 ILE B C 1
ATOM 7807 O O . ILE B 1 471 ? 0.158 21.516 -31.156 1 88.56 471 ILE B O 1
ATOM 7811 N N . ASN B 1 472 ? 1.789 22.031 -29.766 1 83.19 472 ASN B N 1
ATOM 7812 C CA . ASN B 1 472 ? 1.378 23.438 -29.719 1 83.19 472 ASN B CA 1
ATOM 7813 C C . ASN B 1 472 ? 2.535 24.344 -29.328 1 83.19 472 ASN B C 1
ATOM 7815 O O . ASN B 1 472 ? 3.547 23.875 -28.797 1 83.19 472 ASN B O 1
ATOM 7819 N N . THR B 1 473 ? 2.451 25.547 -29.672 1 72.81 473 THR B N 1
ATOM 7820 C CA . THR B 1 473 ? 3.457 26.531 -29.266 1 72.81 473 THR B CA 1
ATOM 7821 C C . THR B 1 473 ? 3.248 26.938 -27.812 1 72.81 473 THR B C 1
ATOM 7823 O O . THR B 1 473 ? 2.154 27.359 -27.422 1 72.81 473 THR B O 1
ATOM 7826 N N . ILE B 1 474 ? 4.168 26.406 -26.891 1 68.19 474 ILE B N 1
ATOM 7827 C CA . ILE B 1 474 ? 4.098 26.75 -25.469 1 68.19 474 ILE B CA 1
ATOM 7828 C C . ILE B 1 474 ? 4.957 27.984 -25.203 1 68.19 474 ILE B C 1
ATOM 7830 O O . ILE B 1 474 ? 6.02 28.156 -25.797 1 68.19 474 ILE B O 1
ATOM 7834 N N . GLY B 1 475 ? 4.375 28.969 -24.703 1 55.56 475 GLY B N 1
ATOM 7835 C CA . GLY B 1 475 ? 5.207 30.094 -24.312 1 55.56 475 GLY B CA 1
ATOM 7836 C C . GLY B 1 475 ? 6.281 29.719 -23.312 1 55.56 475 GLY B C 1
ATOM 7837 O O . GLY B 1 475 ? 6.383 28.562 -22.906 1 55.56 475 GLY B O 1
ATOM 7838 N N . ASP B 1 476 ? 7.316 30.438 -22.984 1 50.59 476 ASP B N 1
ATOM 7839 C CA . ASP B 1 476 ? 8.547 30.328 -22.203 1 50.59 476 ASP B CA 1
ATOM 7840 C C . ASP B 1 476 ? 8.273 29.797 -20.812 1 50.59 476 ASP B C 1
ATOM 7842 O O . ASP B 1 476 ? 9.195 29.375 -20.109 1 50.59 476 ASP B O 1
ATOM 7846 N N . GLN B 1 477 ? 7.137 29.891 -20.297 1 48.03 477 GLN B N 1
ATOM 7847 C CA . GLN B 1 477 ? 6.969 29.859 -18.844 1 48.03 477 GLN B CA 1
ATOM 7848 C C . GLN B 1 477 ? 6.879 28.422 -18.328 1 48.03 477 GLN B C 1
ATOM 7850 O O . GLN B 1 477 ? 6.711 28.188 -17.125 1 48.03 477 GLN B O 1
ATOM 7855 N N . VAL B 1 478 ? 7.164 27.438 -19.156 1 52.38 478 VAL B N 1
ATOM 7856 C CA . VAL B 1 478 ? 6.578 26.219 -18.625 1 52.38 478 VAL B CA 1
ATOM 7857 C C . VAL B 1 478 ? 7.68 25.297 -18.094 1 52.38 478 VAL B C 1
ATOM 7859 O O . VAL B 1 478 ? 7.418 24.156 -17.703 1 52.38 478 VAL B O 1
ATOM 7862 N N . GLN B 1 479 ? 8.93 25.797 -17.812 1 50.81 479 GLN B N 1
ATOM 7863 C CA . GLN B 1 479 ? 9.992 24.844 -17.516 1 50.81 479 GLN B CA 1
ATOM 7864 C C . GLN B 1 479 ? 9.984 24.469 -16.031 1 50.81 479 GLN B C 1
ATOM 7866 O O . GLN B 1 479 ? 9.836 25.344 -15.172 1 50.81 479 GLN B O 1
ATOM 7871 N N . GLY B 1 480 ? 9.875 23.219 -15.625 1 54.69 480 GLY B N 1
ATOM 7872 C CA . GLY B 1 480 ? 10.328 22.688 -14.344 1 54.69 480 GLY B CA 1
ATOM 7873 C C . GLY B 1 480 ? 9.211 22.078 -13.523 1 54.69 480 GLY B C 1
ATOM 7874 O O . GLY B 1 480 ? 9.367 21.859 -12.32 1 54.69 480 GLY B O 1
ATOM 7875 N N . SER B 1 481 ? 8.078 21.969 -14.219 1 58.62 481 SER B N 1
ATOM 7876 C CA . SER B 1 481 ? 6.996 21.469 -13.383 1 58.62 481 SER B CA 1
ATOM 7877 C C . SER B 1 481 ? 7.141 19.984 -13.117 1 58.62 481 SER B C 1
ATOM 7879 O O . SER B 1 481 ? 7.648 19.234 -13.961 1 58.62 481 SER B O 1
ATOM 7881 N N . SER B 1 482 ? 7.039 19.641 -11.82 1 70.69 482 SER B N 1
ATOM 7882 C CA . SER B 1 482 ? 6.984 18.219 -11.477 1 70.69 482 SER B CA 1
ATOM 7883 C C . SER B 1 482 ? 5.82 17.531 -12.18 1 70.69 482 SER B C 1
ATOM 7885 O O . SER B 1 482 ? 4.75 18.125 -12.352 1 70.69 482 SER B O 1
ATOM 7887 N N . TYR B 1 483 ? 6.109 16.406 -12.852 1 79.62 483 TYR B N 1
ATOM 7888 C CA . TYR B 1 483 ? 5.07 15.68 -13.578 1 79.62 483 TYR B CA 1
ATOM 7889 C C . TYR B 1 483 ? 4.414 14.633 -12.68 1 79.62 483 TYR B C 1
ATOM 7891 O O . TYR B 1 483 ? 3.557 13.867 -13.133 1 79.62 483 TYR B O 1
ATOM 7899 N N . ILE B 1 484 ? 4.785 14.68 -11.336 1 84.75 484 ILE B N 1
ATOM 7900 C CA . ILE B 1 484 ? 4.246 13.656 -10.445 1 84.75 484 ILE B CA 1
ATOM 7901 C C . ILE B 1 484 ? 3.873 14.289 -9.109 1 84.75 484 ILE B C 1
ATOM 7903 O O . ILE B 1 484 ? 4.605 15.133 -8.586 1 84.75 484 ILE B O 1
ATOM 7907 N N . LYS B 1 485 ? 2.736 14.078 -8.648 1 86.06 485 LYS B N 1
ATOM 7908 C CA . LYS B 1 485 ? 2.342 14.367 -7.273 1 86.06 485 LYS B CA 1
ATOM 7909 C C . LYS B 1 485 ? 2.193 13.078 -6.465 1 86.06 485 LYS B C 1
ATOM 7911 O O . LYS B 1 485 ? 1.989 12 -7.035 1 86.06 485 LYS B O 1
ATOM 7916 N N . TYR B 1 486 ? 2.33 13.219 -5.18 1 90.06 486 TYR B N 1
ATOM 7917 C CA . TYR B 1 486 ? 2.336 11.992 -4.387 1 90.06 486 TYR B CA 1
ATOM 7918 C C . TYR B 1 486 ? 1.157 11.961 -3.42 1 90.06 486 TYR B C 1
ATOM 7920 O O . TYR B 1 486 ? 0.688 13.008 -2.973 1 90.06 486 TYR B O 1
ATOM 7928 N N . LYS B 1 487 ? 0.753 10.898 -3.221 1 93.44 487 LYS B N 1
ATOM 7929 C CA . LYS B 1 487 ? -0.235 10.562 -2.199 1 93.44 487 LYS B CA 1
ATOM 7930 C C . LYS B 1 487 ? 0.308 9.516 -1.231 1 93.44 487 LYS B C 1
ATOM 7932 O O . LYS B 1 487 ? 0.989 8.57 -1.645 1 93.44 487 LYS B O 1
ATOM 7937 N N . THR B 1 488 ? 0.021 9.695 0.014 1 95.56 488 THR B N 1
ATOM 7938 C CA . THR B 1 488 ? 0.427 8.719 1.021 1 95.56 488 THR B CA 1
ATOM 7939 C C . THR B 1 488 ? -0.78 8.219 1.809 1 95.56 488 THR B C 1
ATOM 7941 O O . THR B 1 488 ? -1.626 9.016 2.227 1 95.56 488 THR B O 1
ATOM 7944 N N . ILE B 1 489 ? -0.844 6.965 1.89 1 95.94 489 ILE B N 1
ATOM 7945 C CA . ILE B 1 489 ? -1.844 6.285 2.707 1 95.94 489 ILE B CA 1
ATOM 7946 C C . ILE B 1 489 ? -1.158 5.562 3.865 1 95.94 489 ILE B C 1
ATOM 7948 O O . ILE B 1 489 ? -0.276 4.73 3.65 1 95.94 489 ILE B O 1
ATOM 7952 N N . ILE B 1 490 ? -1.569 5.871 5.082 1 94.56 490 ILE B N 1
ATOM 7953 C CA . ILE B 1 490 ? -1.016 5.289 6.297 1 94.56 490 ILE B CA 1
ATOM 7954 C C . ILE B 1 490 ? -2.057 4.391 6.961 1 94.56 490 ILE B C 1
ATOM 7956 O O . ILE B 1 490 ? -3.176 4.828 7.238 1 94.56 490 ILE B O 1
ATOM 7960 N N . SER B 1 491 ? -1.677 3.207 7.121 1 90.81 491 SER B N 1
ATOM 7961 C CA . SER B 1 491 ? -2.576 2.256 7.766 1 90.81 491 SER B CA 1
ATOM 7962 C C . SER B 1 491 ? -1.887 1.532 8.914 1 90.81 491 SER B C 1
ATOM 7964 O O . SER B 1 491 ? -0.729 1.123 8.797 1 90.81 491 SER B O 1
ATOM 7966 N N . GLU B 1 492 ? -2.561 1.355 9.93 1 81.19 492 GLU B N 1
ATOM 7967 C CA . GLU B 1 492 ? -2.076 0.599 11.086 1 81.19 492 GLU B CA 1
ATOM 7968 C C . GLU B 1 492 ? -2.465 -0.873 10.977 1 81.19 492 GLU B C 1
ATOM 7970 O O . GLU B 1 492 ? -3.566 -1.199 10.531 1 81.19 492 GLU B O 1
ATOM 7975 N N . PHE B 1 493 ? -1.419 -1.698 11.008 1 72.19 493 PHE B N 1
ATOM 7976 C CA . PHE B 1 493 ? -1.767 -3.111 11.102 1 72.19 493 PHE B CA 1
ATOM 7977 C C . PHE B 1 493 ? -1.065 -3.768 12.281 1 72.19 493 PHE B C 1
ATOM 7979 O O . PHE B 1 493 ? -0.026 -3.287 12.742 1 72.19 493 PHE B O 1
ATOM 7986 N N . GLY B 1 494 ? -1.541 -4.965 13.055 1 57.72 494 GLY B N 1
ATOM 7987 C CA . GLY B 1 494 ? -0.973 -5.73 14.156 1 57.72 494 GLY B CA 1
ATOM 7988 C C . GLY B 1 494 ? -1.576 -5.379 15.5 1 57.72 494 GLY B C 1
ATOM 7989 O O . GLY B 1 494 ? -2.18 -4.316 15.664 1 57.72 494 GLY B O 1
ATOM 7990 N N . THR B 1 495 ? -2.283 -6.211 16.172 1 45.94 495 THR B N 1
ATOM 7991 C CA . THR B 1 495 ? -2.664 -6.105 17.578 1 45.94 495 THR B CA 1
ATOM 7992 C C . THR B 1 495 ? -1.574 -5.402 18.391 1 45.94 495 THR B C 1
ATOM 7994 O O . THR B 1 495 ? -0.385 -5.566 18.109 1 45.94 495 THR B O 1
ATOM 7997 N N . ILE B 1 496 ? -1.751 -4.234 19.109 1 34.88 496 ILE B N 1
ATOM 7998 C CA . ILE B 1 496 ? -1.217 -3.711 20.359 1 34.88 496 ILE B CA 1
ATOM 7999 C C . ILE B 1 496 ? -0.598 -4.848 21.172 1 34.88 496 ILE B C 1
ATOM 8001 O O . ILE B 1 496 ? -0.087 -4.625 22.266 1 34.88 496 ILE B O 1
ATOM 8005 N N . PHE B 1 497 ? -1.177 -6.129 21.297 1 26.84 497 PHE B N 1
ATOM 8006 C CA . PHE B 1 497 ? -0.756 -6.863 22.484 1 26.84 497 PHE B CA 1
ATOM 8007 C C . PHE B 1 497 ? 0.738 -7.16 22.438 1 26.84 497 PHE B C 1
ATOM 8009 O O . PHE B 1 497 ? 1.175 -8.055 21.719 1 26.84 497 PHE B O 1
ATOM 8016 N N . ALA B 1 498 ? 1.57 -6.348 22.297 1 23.48 498 ALA B N 1
ATOM 8017 C CA . ALA B 1 498 ? 2.883 -6.586 22.906 1 23.48 498 ALA B CA 1
ATOM 8018 C C . ALA B 1 498 ? 2.809 -7.664 23.969 1 23.48 498 ALA B C 1
ATOM 8020 O O . ALA B 1 498 ? 1.972 -7.594 24.875 1 23.48 498 ALA B O 1
ATOM 8021 N N . ASN B 1 499 ? 3.172 -8.953 23.641 1 19.67 499 ASN B N 1
ATOM 8022 C CA . ASN B 1 499 ? 3.566 -9.656 24.859 1 19.67 499 ASN B CA 1
ATOM 8023 C C . ASN B 1 499 ? 4.285 -8.727 25.844 1 19.67 499 ASN B C 1
ATOM 8025 O O . ASN B 1 499 ? 5.133 -7.93 25.438 1 19.67 499 ASN B O 1
#